Protein AF-A0A3D2B531-F1 (afdb_monomer_lite)

Radius of gyration: 36.73 Å; chains: 1; bounding box: 106×70×94 Å

pLDDT: mean 90.66, std 15.04, range [23.81, 98.88]

Sequence (912 aa):
MKLQINGKTLFLSLTLLLLVVTHESFNQVRAAVSPENNSVAAKPRVIVSTDIGGTDFDDYQSLVHLLLYADAMELEGLLSSPWGPVRNRATEILKTIDRYEQDYPNLKSWSSDYPTPDYLRSITRQGGMDSAPPEGFSQPTDASKLIIEAAKRPDPRPLWILIWGGIDDLAQALHDDPTIKQKIRVYYIGGPNKKWSTSAYNYIVRHHPDLHIIENNSTYRGWFTGGDQTNGLDGATFVATHVKGHGALGDFFNSYGEGQLKMGDTPSVAYILGPNPDDPQQESKGGGRFVRAWDRPLYTFNGRPTASDVVETYGLVELIVHPKGQAPAGTNANLVVPASGNKSDRFPGFAAADGTWHFRFVPKASQTWKYTIESNWAGLQDPVGGSFTSTSPAAFRATQPSGRYPNWWTDNPDPALSEDVPPFGPQQGIKTINQWRATYLAD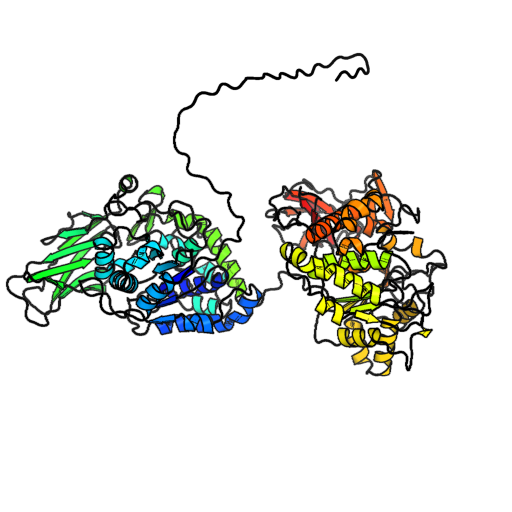FASRIERLKPPTPDVKESKQRLFVLTDIGDDPDDQMSMVRLMTYANQVNIEGLVATSTGKNKDQVEPQRIIDIIKGYGLVRDNLEKHEPGFPLADDLLKVVAQGLPVHNMAAVGEGKDSTGSELLIKAIDRQDDRPLWVTVWGGPNVLAQALWKVRQTRTPEELEKFVSRLRVYAISDQDDSGPWIRKMFPSLFYIVSPGQNAGGGFHHATWIGIGGDYFHGRFAGADYQLVTNEWLDKNVRSKGPLGAEYPRWKFMMEGDTPSFLNLIHNGLSDPEHPDWGGWGGRYELYTPHKERWFMAQETRPIWTNAQDEVLGFDNRWHTTNHATIWRWRGAYQNDFAARMDWTIKPYSEANHPPVPKLDHPATLTVKKGQRVELSAMGSTDPDGDALSYEWFVYAEAGTRVLSNAATGVMLDIKNADQPNAWFDVTDARVMPPGTGTMHIILAVTDHGTPRLTRYKRVIVNVVP

Secondary structure (DSSP, 8-state):
-----TT--------------------------PPPP---PPPPEEEEEE--SSS-SHHHHHHHHHHHTGGGSEEEEEEE-S-SS-S-THHHHHHHHHHHHHHHHHHHHH-TTSPPHHHHHHTEEE--SSPPPTTS--S--HHHHHHHHHHHSS-SSPEEEEESS-SHHHHHHHHH-GGGGGGEEEEEE-TTHHHHSHHHHHHHHHH-TT--EEEESSGGGGGTSSS---TT-SHHHHIIIIITTSHHHHHHHHHTTTT----SSHHHHHHHTSS-TT-TTS--SSS--EEE-----EEEESS---TT-EEETT-EEEEEE--SSPPPTT--EEEEEEEETTEEEEEEEEE-TTS-EEEEE---SSSEEEEEEEESSTTT-EEEEEEEEEEPPPGGGGGS--SS-TTEEEE---GGG-EEETTTEEETTTHHHHTTHHHHHHHHHHHHGGGSS---S-----EEEEEEE-TTSSSHHHHHHHHHHHTTTTEEEEEEEE---SSSTT---HHHHHHHHHHHHTTHHHHHHHSS-PPPHHHHHTTEEE--S--GGGG-STT---HHHHHHHHHHHSS-SSPEEEEESS--HHHHHHHHHHHHHS-HHHHHHHHHTEEEEESS--STHHHHHHHH-TTSEEEE----TTTTGGGG-GGGGGT-TTTT----SS-GGGGSHHHHIIIIITSHHHHHT-PPPSS-S-TTTHHHHTTS-SSS--TT-GGG--TT--EEEE-----TT-SS--SS-EEEE--EEEE-TTSSEEEETTHHHHTTHHHHHHHHHHHHHTTTS-GGGS----B---SS-SEEEEETT-EEEEE-TT-B-TT----EEEEEE-GGGSSS-B--SS-S--S--BTTTSSEEEEE---TTB-TT--EEEEEEEEEE-SSSS--EEEEEEEEEEE-

Structure (mmCIF, N/CA/C/O backbone):
data_AF-A0A3D2B531-F1
#
_entry.id   AF-A0A3D2B531-F1
#
loop_
_atom_site.group_PDB
_atom_site.id
_atom_site.type_symbol
_atom_site.label_atom_id
_atom_site.label_alt_id
_atom_site.label_comp_id
_atom_site.label_asym_id
_atom_site.label_entity_id
_atom_site.label_seq_id
_atom_site.pdbx_PDB_ins_code
_atom_site.Cartn_x
_atom_site.Cartn_y
_atom_site.Cartn_z
_atom_site.occupancy
_atom_site.B_iso_or_equiv
_atom_site.auth_seq_id
_atom_site.auth_comp_id
_atom_site.auth_asym_id
_atom_site.auth_atom_id
_atom_site.pdbx_PDB_model_num
ATOM 1 N N . MET A 1 1 ? -44.640 12.500 -29.132 1.00 39.75 1 MET A N 1
ATOM 2 C CA . MET A 1 1 ? -45.532 12.821 -27.993 1.00 39.75 1 MET A CA 1
ATOM 3 C C . MET A 1 1 ? -45.908 14.299 -28.092 1.00 39.75 1 MET A C 1
ATOM 5 O O . MET A 1 1 ? -45.001 15.097 -28.281 1.00 39.75 1 MET A O 1
ATOM 9 N N . LYS A 1 2 ? -47.199 14.669 -28.082 1.00 29.12 2 LYS A N 1
ATOM 10 C CA . LYS A 1 2 ? -47.658 16.072 -28.177 1.00 29.12 2 LYS A CA 1
ATOM 11 C C . LYS A 1 2 ? -47.994 16.592 -26.776 1.00 29.12 2 LYS A C 1
ATOM 13 O O . LYS A 1 2 ? -48.900 16.053 -26.152 1.00 29.12 2 LYS A O 1
ATOM 18 N N . LEU A 1 3 ? -47.304 17.635 -26.319 1.00 30.31 3 LEU A N 1
ATOM 19 C CA . LEU A 1 3 ? -47.716 18.454 -25.174 1.00 30.31 3 LEU A CA 1
ATOM 20 C C . LEU A 1 3 ? -48.038 19.868 -25.675 1.00 30.31 3 LEU A C 1
ATOM 22 O O . LEU A 1 3 ? -47.243 20.466 -26.396 1.00 30.31 3 LEU A O 1
ATOM 26 N N . GLN A 1 4 ? -49.213 20.379 -25.307 1.00 27.52 4 GLN A N 1
ATOM 27 C CA . GLN A 1 4 ? -49.665 21.745 -25.575 1.00 27.52 4 GLN A CA 1
ATOM 28 C C . GLN A 1 4 ? -49.721 22.508 -24.250 1.00 27.52 4 GLN A C 1
ATOM 30 O O . GLN A 1 4 ? -50.553 22.189 -23.407 1.00 27.52 4 GLN A O 1
ATOM 35 N N . ILE A 1 5 ? -48.875 23.529 -24.083 1.00 37.00 5 ILE A N 1
ATOM 36 C CA . ILE A 1 5 ? -49.042 24.574 -23.063 1.00 37.00 5 ILE A CA 1
ATOM 37 C C . ILE A 1 5 ? -48.656 25.918 -23.705 1.00 37.00 5 ILE A C 1
ATOM 39 O O . ILE A 1 5 ? -47.586 26.049 -24.292 1.00 37.00 5 ILE A O 1
ATOM 43 N N . ASN A 1 6 ? -49.557 26.900 -23.614 1.00 38.75 6 ASN A N 1
ATOM 44 C CA . ASN A 1 6 ? -49.365 28.324 -23.930 1.00 38.75 6 ASN A CA 1
ATOM 45 C C . ASN A 1 6 ? -48.817 28.686 -25.324 1.00 38.75 6 ASN A C 1
ATOM 47 O O . ASN A 1 6 ? -47.828 29.402 -25.465 1.00 38.75 6 ASN A O 1
ATOM 51 N N . GLY A 1 7 ? -49.543 28.281 -26.371 1.00 41.62 7 GLY A N 1
ATOM 52 C CA . GLY A 1 7 ? -49.634 29.061 -27.616 1.00 41.62 7 GLY A CA 1
ATOM 53 C C . GLY A 1 7 ? -48.377 29.180 -28.487 1.00 41.62 7 GLY A C 1
ATOM 54 O O . GLY A 1 7 ? -48.394 29.960 -29.438 1.00 41.62 7 GLY A O 1
ATOM 55 N N . LYS A 1 8 ? -47.308 28.418 -28.230 1.00 29.30 8 LYS A N 1
ATOM 56 C CA . LYS A 1 8 ? -46.136 28.343 -29.118 1.00 29.30 8 LYS A CA 1
ATOM 57 C C . LYS A 1 8 ? -45.740 26.892 -29.383 1.00 29.30 8 LYS A C 1
ATOM 59 O O . LYS A 1 8 ? -45.578 26.101 -28.462 1.00 29.30 8 LYS A O 1
ATOM 64 N N . THR A 1 9 ? -45.603 26.558 -30.665 1.00 29.14 9 THR A N 1
ATOM 65 C CA . THR A 1 9 ? -45.266 25.215 -31.156 1.00 29.14 9 THR A CA 1
ATOM 66 C C . THR A 1 9 ? -43.760 25.137 -31.399 1.00 29.14 9 THR A C 1
ATOM 68 O O . THR A 1 9 ? -43.243 25.917 -32.196 1.00 29.14 9 THR A O 1
ATOM 71 N N . LEU A 1 10 ? -43.064 24.205 -30.742 1.00 27.56 10 LEU A N 1
ATOM 72 C CA . LEU A 1 10 ? -41.665 23.865 -31.024 1.00 27.56 10 LEU A CA 1
ATOM 73 C C . LEU A 1 10 ? -41.619 22.474 -31.679 1.00 27.56 10 LEU A C 1
ATOM 75 O O . LEU A 1 10 ? -42.194 21.523 -31.150 1.00 27.56 10 LEU A O 1
ATOM 79 N N . PHE A 1 11 ? -40.967 22.360 -32.837 1.00 28.91 11 PHE A N 1
ATOM 80 C CA . PHE A 1 11 ? -40.768 21.097 -33.554 1.00 28.91 11 PHE A CA 1
ATOM 81 C C . PHE A 1 11 ? -39.426 20.469 -33.148 1.00 28.91 11 PHE A C 1
ATOM 83 O O . PHE A 1 11 ? -38.390 21.109 -33.299 1.00 28.91 11 PHE A O 1
ATOM 90 N N . LEU A 1 12 ? -39.432 19.206 -32.710 1.00 28.84 12 LEU A N 1
ATOM 91 C CA . LEU A 1 12 ? -38.248 18.340 -32.731 1.00 28.84 12 LEU A CA 1
ATOM 92 C C . LEU A 1 12 ? -38.477 17.243 -33.777 1.00 28.84 12 LEU A C 1
ATOM 94 O O . LEU A 1 12 ? -39.438 16.479 -33.676 1.00 28.84 12 LEU A O 1
ATOM 98 N N . SER A 1 13 ? -37.610 17.200 -34.789 1.00 27.81 13 SER A N 1
ATOM 99 C CA . SER A 1 13 ? -37.627 16.193 -35.851 1.00 27.81 13 SER A CA 1
ATOM 100 C C . SER A 1 13 ? -36.797 14.981 -35.428 1.00 27.81 13 SER A C 1
ATOM 102 O O . SER A 1 13 ? -35.618 15.117 -35.108 1.00 27.81 13 SER A O 1
ATOM 104 N N . LEU A 1 14 ? -37.419 13.802 -35.434 1.00 29.09 14 LEU A N 1
ATOM 105 C CA . LEU A 1 14 ? -36.778 12.503 -35.258 1.00 29.09 14 LEU A CA 1
ATOM 106 C C . LEU A 1 14 ? -36.725 11.853 -36.646 1.00 29.09 14 LEU A C 1
ATOM 108 O O . LEU A 1 14 ? -37.776 11.558 -37.214 1.00 29.09 14 LEU A O 1
ATOM 112 N N . THR A 1 15 ? -35.531 11.650 -37.205 1.00 28.73 15 THR A N 1
ATOM 113 C CA . THR A 1 15 ? -35.375 10.926 -38.476 1.00 28.73 15 THR A CA 1
ATOM 114 C C . THR A 1 15 ? -34.763 9.565 -38.180 1.00 28.73 15 THR A C 1
ATOM 116 O O . THR A 1 15 ? -33.603 9.471 -37.790 1.00 28.73 15 THR A O 1
ATOM 119 N N . LEU A 1 16 ? -35.578 8.524 -38.333 1.00 26.02 16 LEU A N 1
ATOM 120 C CA . LEU A 1 16 ? -35.198 7.117 -38.315 1.00 26.02 16 LEU A CA 1
ATOM 121 C C . LEU A 1 16 ? -35.144 6.654 -39.777 1.00 26.02 16 LEU A C 1
ATOM 123 O O . LEU A 1 16 ? -36.138 6.809 -40.488 1.00 26.02 16 LEU A O 1
ATOM 127 N N . LEU A 1 17 ? -34.028 6.080 -40.228 1.00 25.97 17 LEU A N 1
ATOM 128 C CA . LEU A 1 17 ? -33.980 5.347 -41.493 1.00 25.97 17 LEU A CA 1
ATOM 129 C C . LEU A 1 17 ? -33.431 3.940 -41.239 1.00 25.97 17 LEU A C 1
ATOM 131 O O . LEU A 1 17 ? -32.285 3.767 -40.833 1.00 25.97 17 LEU A O 1
ATOM 135 N N . LEU A 1 18 ? -34.300 2.953 -41.462 1.00 26.62 18 LEU A N 1
ATOM 136 C CA . LEU A 1 18 ? -33.973 1.538 -41.617 1.00 26.62 18 LEU A CA 1
ATOM 137 C C . LEU A 1 18 ? -33.069 1.334 -42.839 1.00 26.62 18 LEU A C 1
ATOM 139 O O . LEU A 1 18 ? -33.328 1.922 -43.890 1.00 26.62 18 LEU A O 1
ATOM 143 N N . LEU A 1 19 ? -32.156 0.363 -42.768 1.00 23.81 19 LEU A N 1
ATOM 144 C CA . LEU A 1 19 ? -31.823 -0.431 -43.947 1.00 23.81 19 LEU A CA 1
ATOM 145 C C . LEU A 1 19 ? -31.536 -1.892 -43.595 1.00 23.81 19 LEU A C 1
ATOM 147 O O . LEU A 1 19 ? -30.950 -2.221 -42.568 1.00 23.81 19 LEU A O 1
ATOM 151 N N . VAL A 1 20 ? -32.090 -2.731 -44.462 1.00 26.16 20 VAL A N 1
ATOM 152 C CA . VAL A 1 20 ? -32.391 -4.154 -44.338 1.00 26.16 20 VAL A CA 1
ATOM 153 C C . VAL A 1 20 ? -31.213 -5.014 -44.798 1.00 26.16 20 VAL A C 1
ATOM 155 O O . VAL A 1 20 ? -30.450 -4.641 -45.682 1.00 26.16 20 VAL A O 1
ATOM 158 N N . VAL A 1 21 ? -31.126 -6.190 -44.180 1.00 26.45 21 VAL A N 1
ATOM 159 C CA . VAL A 1 21 ? -30.220 -7.315 -44.433 1.00 26.45 21 VAL A CA 1
ATOM 160 C C . VAL A 1 21 ? -30.359 -7.879 -45.853 1.00 26.45 21 VAL A C 1
ATOM 162 O O . VAL A 1 21 ? -31.465 -8.199 -46.283 1.00 26.45 21 VAL A O 1
ATOM 165 N N . THR A 1 22 ? -29.230 -8.156 -46.510 1.00 26.50 22 THR A N 1
ATOM 166 C CA . THR A 1 22 ? -29.114 -9.209 -47.534 1.00 26.50 22 THR A CA 1
ATOM 167 C C . THR A 1 22 ? -27.883 -10.069 -47.249 1.00 26.50 22 THR A C 1
ATOM 169 O O . THR A 1 22 ? -26.767 -9.560 -47.162 1.00 26.50 22 THR A O 1
ATOM 172 N N . HIS A 1 23 ? -28.109 -11.371 -47.073 1.00 28.55 23 HIS A N 1
ATOM 173 C CA . HIS A 1 23 ? -27.097 -12.425 -47.025 1.00 28.55 23 HIS A CA 1
ATOM 174 C C . HIS A 1 23 ? -26.566 -12.716 -48.432 1.00 28.55 23 HIS A C 1
ATOM 176 O O . HIS A 1 23 ? -27.368 -13.002 -49.314 1.00 28.55 23 HIS A O 1
ATOM 182 N N . GLU A 1 24 ? -25.244 -12.768 -48.600 1.00 26.73 24 GLU A N 1
ATOM 183 C CA . GLU A 1 24 ? -24.607 -13.754 -49.478 1.00 26.73 24 GLU A CA 1
ATOM 184 C C . GLU A 1 24 ? -23.146 -13.994 -49.070 1.00 26.73 24 GLU A C 1
ATOM 186 O O . GLU A 1 24 ? -22.449 -13.119 -48.557 1.00 26.73 24 GLU A O 1
ATOM 191 N N . SER A 1 25 ? -22.744 -15.249 -49.212 1.00 28.47 25 SER A N 1
ATOM 192 C CA . SER A 1 25 ? -21.662 -15.923 -48.503 1.00 28.47 25 SER A CA 1
ATOM 193 C C . SER A 1 25 ? -20.326 -15.826 -49.236 1.00 28.47 25 SER A C 1
ATOM 195 O O . SER A 1 25 ? -20.266 -16.169 -50.410 1.00 28.47 25 SER A O 1
ATOM 197 N N . PHE A 1 26 ? -19.230 -15.533 -48.529 1.00 26.56 26 PHE A N 1
ATOM 198 C CA . PHE A 1 26 ? -17.899 -16.026 -48.905 1.00 26.56 26 PHE A CA 1
ATOM 199 C C . PHE A 1 26 ? -17.079 -16.373 -47.656 1.00 26.56 26 PHE A C 1
ATOM 201 O O . PHE A 1 26 ? -16.805 -15.538 -46.798 1.00 26.56 26 PHE A O 1
ATOM 208 N N . ASN A 1 27 ? -16.726 -17.655 -47.566 1.00 26.09 27 ASN A N 1
ATOM 209 C CA . ASN A 1 27 ? -15.888 -18.257 -46.539 1.00 26.09 27 ASN A CA 1
ATOM 210 C C . ASN A 1 27 ? -14.481 -17.642 -46.525 1.00 26.09 27 ASN A C 1
ATOM 212 O O . ASN A 1 27 ? -13.737 -17.788 -47.493 1.00 26.09 27 ASN A O 1
ATOM 216 N N . GLN A 1 28 ? -14.071 -17.095 -45.382 1.00 28.11 28 GLN A N 1
ATOM 217 C CA . GLN A 1 28 ? -12.677 -17.122 -44.946 1.00 28.11 28 GLN A CA 1
ATOM 218 C C . GLN A 1 28 ? -12.632 -17.373 -43.437 1.00 28.11 28 GLN A C 1
ATOM 220 O O . GLN A 1 28 ? -13.311 -16.727 -42.643 1.00 28.11 28 GLN A O 1
ATOM 225 N N . VAL A 1 29 ? -11.864 -18.397 -43.084 1.00 30.97 29 VAL A N 1
ATOM 226 C CA . VAL A 1 29 ? -11.685 -18.995 -41.761 1.00 30.97 29 VAL A CA 1
ATOM 227 C C . VAL A 1 29 ? -11.343 -17.927 -40.712 1.00 30.97 29 VAL A C 1
ATOM 229 O O . VAL A 1 29 ? -10.243 -17.381 -40.723 1.00 30.97 29 VAL A O 1
ATOM 232 N N . ARG A 1 30 ? -12.264 -17.647 -39.780 1.00 27.17 30 ARG A N 1
ATOM 233 C CA . ARG A 1 30 ? -11.950 -16.975 -38.511 1.00 27.17 30 ARG A CA 1
ATOM 234 C C . ARG A 1 30 ? -11.697 -18.040 -37.452 1.00 27.17 30 ARG A C 1
ATOM 236 O O . ARG A 1 30 ? -12.607 -18.774 -37.075 1.00 27.17 30 ARG A O 1
ATOM 243 N N . ALA A 1 31 ? -10.448 -18.114 -37.004 1.00 26.70 31 ALA A N 1
ATOM 244 C CA . ALA A 1 31 ? -10.083 -18.772 -35.762 1.00 26.70 31 ALA A CA 1
ATOM 245 C C . ALA A 1 31 ? -10.908 -18.173 -34.612 1.00 26.70 31 ALA A C 1
ATOM 247 O O . ALA A 1 31 ? -11.140 -16.963 -34.567 1.00 26.70 31 ALA A O 1
ATOM 248 N N . ALA A 1 32 ? -11.382 -19.043 -33.725 1.00 25.47 32 ALA A N 1
ATOM 249 C CA . ALA A 1 32 ? -12.133 -18.679 -32.537 1.00 25.47 32 ALA A CA 1
ATOM 250 C C . ALA A 1 32 ? -11.335 -17.681 -31.684 1.00 25.47 32 ALA A C 1
ATOM 252 O O . ALA A 1 32 ? -10.222 -17.979 -31.258 1.00 25.47 32 ALA A O 1
ATOM 253 N N . VAL A 1 33 ? -11.917 -16.510 -31.433 1.00 28.38 33 VAL A N 1
ATOM 254 C CA . VAL A 1 33 ? -11.492 -15.640 -30.336 1.00 28.38 33 VAL A CA 1
ATOM 255 C C . VAL A 1 33 ? -12.239 -16.133 -29.105 1.00 28.38 33 VAL A C 1
ATOM 257 O O . VAL A 1 33 ? -13.461 -16.008 -29.014 1.00 28.38 33 VAL A O 1
ATOM 260 N N . SER A 1 34 ? -11.499 -16.791 -28.220 1.00 26.55 34 SER A N 1
ATOM 261 C CA . SER A 1 34 ? -11.946 -17.208 -26.893 1.00 26.55 34 SER A CA 1
ATOM 262 C C . SER A 1 34 ? -12.230 -15.976 -26.015 1.00 26.55 34 SER A C 1
ATOM 264 O O . SER A 1 34 ? -11.591 -14.945 -26.222 1.00 26.55 34 SER A O 1
ATOM 266 N N . PRO A 1 35 ? -13.140 -16.061 -25.028 1.00 30.56 35 PRO A N 1
ATOM 267 C CA . PRO A 1 35 ? -13.388 -14.971 -24.089 1.00 30.56 35 PRO A CA 1
ATOM 268 C C . PRO A 1 35 ? -12.157 -14.768 -23.198 1.00 30.56 35 PRO A C 1
ATOM 270 O O . PRO A 1 35 ? -11.627 -15.736 -22.650 1.00 30.56 35 PRO A O 1
ATOM 273 N N . GLU A 1 36 ? -11.692 -13.525 -23.073 1.00 29.39 36 GLU A N 1
ATOM 274 C CA . GLU A 1 36 ? -10.580 -13.162 -22.195 1.00 29.39 36 GLU A CA 1
ATOM 275 C C . GLU A 1 36 ? -10.955 -13.428 -20.731 1.00 29.39 36 GLU A C 1
ATOM 277 O O . GLU A 1 36 ? -11.903 -12.869 -20.181 1.00 29.39 36 GLU A O 1
ATOM 282 N N . ASN A 1 37 ? -10.207 -14.345 -20.119 1.00 27.81 37 ASN A N 1
ATOM 283 C CA . ASN A 1 37 ? -10.254 -14.654 -18.701 1.00 27.81 37 ASN A CA 1
ATOM 284 C C . ASN A 1 37 ? -9.748 -13.450 -17.894 1.00 27.81 37 ASN A C 1
ATOM 286 O O . ASN A 1 37 ? -8.567 -13.118 -17.968 1.00 27.81 37 ASN A O 1
ATOM 290 N N . ASN A 1 38 ? -10.598 -12.887 -17.035 1.00 31.81 38 ASN A N 1
ATOM 291 C CA . ASN A 1 38 ? -10.178 -12.078 -15.887 1.00 31.81 38 ASN A CA 1
ATOM 292 C C . ASN A 1 38 ? -9.514 -12.981 -14.828 1.00 31.81 38 ASN A C 1
ATOM 294 O O . ASN A 1 38 ? -10.075 -13.257 -13.769 1.00 31.81 38 ASN A O 1
ATOM 298 N N . SER A 1 39 ? -8.322 -13.494 -15.135 1.00 31.03 39 SER A N 1
ATOM 299 C CA . SER A 1 39 ? -7.412 -14.072 -14.146 1.00 31.03 39 SER A CA 1
ATOM 300 C C . SER A 1 39 ? -6.539 -12.961 -13.577 1.00 31.03 39 SER A C 1
ATOM 302 O O . SER A 1 39 ? -5.967 -12.200 -14.356 1.00 31.03 39 SER A O 1
ATOM 304 N N . VAL A 1 40 ? -6.361 -12.908 -12.253 1.00 40.84 40 VAL A N 1
ATOM 305 C CA . VAL A 1 40 ? -5.205 -12.229 -11.640 1.00 40.84 40 VAL A CA 1
ATOM 306 C C . VAL A 1 40 ? -3.971 -12.639 -12.446 1.00 40.84 40 VAL A C 1
ATOM 308 O O . VAL A 1 40 ? -3.710 -13.839 -12.563 1.00 40.84 40 VAL A O 1
ATOM 311 N N . ALA A 1 41 ? -3.286 -11.684 -13.082 1.00 57.97 41 ALA A N 1
ATOM 312 C CA . ALA A 1 41 ? -2.169 -11.998 -13.966 1.00 57.97 41 ALA A CA 1
ATOM 313 C C . ALA A 1 41 ? -1.150 -12.844 -13.191 1.00 57.97 41 ALA A C 1
ATOM 315 O O . ALA A 1 41 ? -0.630 -12.426 -12.155 1.00 57.97 41 ALA A O 1
ATOM 316 N N . ALA A 1 42 ? -0.935 -14.080 -13.641 1.00 82.12 42 ALA A N 1
ATOM 317 C CA . ALA A 1 42 ? -0.063 -15.003 -12.938 1.00 82.12 42 ALA A CA 1
ATOM 318 C C . ALA A 1 42 ? 1.371 -14.457 -12.943 1.00 82.12 42 ALA A C 1
ATOM 320 O O . ALA A 1 42 ? 1.863 -14.015 -13.981 1.00 82.12 42 ALA A O 1
ATOM 321 N N . LYS A 1 43 ? 2.050 -14.513 -11.790 1.00 92.75 43 LYS A N 1
ATOM 322 C CA . LYS A 1 43 ? 3.427 -14.019 -11.642 1.00 92.75 43 LYS A CA 1
ATOM 323 C C . LYS A 1 43 ? 4.346 -14.640 -12.702 1.00 92.75 43 LYS A C 1
ATOM 325 O O . LYS A 1 43 ? 4.258 -15.854 -12.919 1.00 92.75 43 LYS A O 1
ATOM 330 N N . PRO A 1 44 ? 5.234 -13.873 -13.353 1.00 95.56 44 PRO A N 1
ATOM 331 C CA . PRO A 1 44 ? 6.196 -14.446 -14.281 1.00 95.56 44 PRO A CA 1
ATOM 332 C C . PRO A 1 44 ? 7.139 -15.396 -13.537 1.00 95.56 44 PRO A C 1
ATOM 334 O O . PRO A 1 44 ? 7.553 -15.124 -12.409 1.00 95.56 44 PRO A O 1
ATOM 337 N N . ARG A 1 45 ? 7.478 -16.512 -14.182 1.00 97.88 45 ARG A N 1
ATOM 338 C CA . ARG A 1 45 ? 8.488 -17.464 -13.710 1.00 97.88 45 ARG A CA 1
ATOM 339 C C . ARG A 1 45 ? 9.856 -16.975 -14.155 1.00 97.88 45 ARG A C 1
ATOM 341 O O . ARG A 1 45 ? 10.028 -16.737 -15.350 1.00 97.88 45 ARG A O 1
ATOM 348 N N . VAL A 1 46 ? 10.807 -16.821 -13.240 1.00 98.69 46 VAL A N 1
ATOM 349 C CA . VAL A 1 46 ? 12.055 -16.099 -13.523 1.00 98.69 46 VAL A CA 1
ATOM 350 C C . VAL A 1 46 ? 13.278 -16.842 -12.995 1.00 98.69 46 VAL A C 1
ATOM 352 O O . VAL A 1 46 ? 13.348 -17.218 -11.828 1.00 98.69 46 VAL A O 1
ATOM 355 N N . ILE A 1 47 ? 14.282 -16.982 -13.855 1.00 98.75 47 ILE A N 1
ATOM 356 C CA . ILE A 1 47 ? 15.671 -17.259 -13.497 1.00 98.75 47 ILE A CA 1
ATOM 357 C C . ILE A 1 47 ? 16.501 -16.015 -13.803 1.00 98.75 47 ILE A C 1
ATOM 359 O O . ILE A 1 47 ? 16.354 -15.418 -14.869 1.00 98.75 47 ILE A O 1
ATOM 363 N N . VAL A 1 48 ? 17.419 -15.672 -12.904 1.00 98.81 48 VAL A N 1
ATOM 364 C CA . VAL A 1 48 ? 18.466 -14.674 -13.149 1.00 98.81 48 VAL A CA 1
ATOM 365 C C . VAL A 1 48 ? 19.821 -15.368 -13.221 1.00 98.81 48 VAL A C 1
ATOM 367 O O . VAL A 1 48 ? 20.141 -16.166 -12.347 1.00 98.81 48 VAL A O 1
ATOM 370 N N . SER A 1 49 ? 20.614 -15.060 -14.247 1.00 98.38 49 SER A N 1
ATOM 371 C CA . SER A 1 49 ? 22.003 -15.498 -14.414 1.00 98.38 49 SER A CA 1
ATOM 372 C C . SER A 1 49 ? 22.925 -14.286 -14.454 1.00 98.38 49 SER A C 1
ATOM 374 O O . SER A 1 49 ? 22.826 -13.479 -15.374 1.00 98.38 49 SER A O 1
ATOM 376 N N . THR A 1 50 ? 23.814 -14.158 -13.475 1.00 97.50 50 THR A N 1
ATOM 377 C CA . THR A 1 50 ? 24.603 -12.943 -13.219 1.00 97.50 50 THR A CA 1
ATOM 378 C C . THR A 1 50 ? 26.082 -13.246 -13.032 1.00 97.50 50 THR A C 1
ATOM 380 O O . THR A 1 50 ? 26.455 -14.230 -12.393 1.00 97.50 50 THR A O 1
ATOM 383 N N . ASP A 1 51 ? 26.956 -12.397 -13.569 1.00 95.25 51 ASP A N 1
ATOM 384 C CA . ASP A 1 51 ? 28.396 -12.468 -13.329 1.00 95.25 51 ASP A CA 1
ATOM 385 C C . ASP A 1 51 ? 28.850 -11.643 -12.121 1.00 95.25 51 ASP A C 1
ATOM 387 O O . ASP A 1 51 ? 30.033 -11.339 -12.009 1.00 95.25 51 ASP A O 1
ATOM 391 N N . ILE A 1 52 ? 27.944 -11.366 -11.174 1.00 94.94 52 ILE A N 1
ATOM 392 C CA . ILE A 1 52 ? 28.194 -10.680 -9.899 1.00 94.94 52 ILE A CA 1
ATOM 393 C C . ILE A 1 52 ? 29.539 -11.050 -9.247 1.00 94.94 52 ILE A C 1
ATOM 395 O O . ILE A 1 52 ? 29.937 -12.214 -9.144 1.00 94.94 52 ILE A O 1
ATOM 399 N N . GLY A 1 53 ? 30.278 -10.024 -8.809 1.00 90.50 53 GLY A N 1
ATOM 400 C CA . GLY A 1 53 ? 31.715 -10.156 -8.520 1.00 90.50 53 GLY A CA 1
ATOM 401 C C . GLY A 1 53 ? 32.585 -10.168 -9.785 1.00 90.50 53 GLY A C 1
ATOM 402 O O . GLY A 1 53 ? 33.733 -10.627 -9.756 1.00 90.50 53 GLY A O 1
ATOM 403 N N . GLY A 1 54 ? 32.005 -9.694 -10.888 1.00 87.69 54 GLY A N 1
ATOM 404 C CA . GLY A 1 54 ? 32.544 -9.689 -12.233 1.00 87.69 54 GLY A CA 1
ATOM 405 C C . GLY A 1 54 ? 33.455 -8.506 -12.517 1.00 87.69 54 GLY A C 1
ATOM 406 O O . GLY A 1 54 ? 34.326 -8.142 -11.723 1.00 87.69 54 GLY A O 1
ATOM 407 N N . THR A 1 55 ? 33.280 -7.919 -13.698 1.00 80.44 55 THR A N 1
ATOM 408 C CA . THR A 1 55 ? 34.071 -6.751 -14.128 1.00 80.44 55 THR A CA 1
ATOM 409 C C . THR A 1 55 ? 33.523 -5.414 -13.641 1.00 80.44 55 THR A C 1
ATOM 411 O O . THR A 1 55 ? 34.209 -4.398 -13.770 1.00 80.44 55 THR A O 1
ATOM 414 N N . ASP A 1 56 ? 32.321 -5.418 -13.073 1.00 86.50 56 ASP A N 1
ATOM 415 C CA . ASP A 1 56 ? 31.562 -4.231 -12.714 1.00 86.50 56 ASP A CA 1
ATOM 416 C C . ASP A 1 56 ? 30.760 -4.454 -11.423 1.00 86.50 56 ASP A C 1
ATOM 418 O O . ASP A 1 56 ? 30.699 -5.568 -10.899 1.00 86.50 56 ASP A O 1
ATOM 422 N N . PHE A 1 57 ? 30.219 -3.377 -10.857 1.00 92.44 57 PHE A N 1
ATOM 423 C CA . PHE A 1 57 ? 29.497 -3.423 -9.582 1.00 92.44 57 PHE A CA 1
ATOM 424 C C . PHE A 1 57 ? 27.973 -3.414 -9.743 1.00 92.44 57 PHE A C 1
ATOM 426 O O . PHE A 1 57 ? 27.257 -3.543 -8.748 1.00 92.44 57 PHE A O 1
ATOM 433 N N . ASP A 1 58 ? 27.467 -3.203 -10.955 1.00 94.19 58 ASP A N 1
ATOM 434 C CA . ASP A 1 58 ? 26.044 -3.031 -11.212 1.00 94.19 58 ASP A CA 1
ATOM 435 C C . ASP A 1 58 ? 25.217 -4.274 -10.921 1.00 94.19 58 ASP A C 1
ATOM 437 O O . ASP A 1 58 ? 24.112 -4.093 -10.422 1.00 94.19 58 ASP A O 1
ATOM 441 N N . ASP A 1 59 ? 25.743 -5.490 -11.074 1.00 96.44 59 ASP A N 1
ATOM 442 C CA . ASP A 1 59 ? 25.021 -6.705 -10.679 1.00 96.44 59 ASP A CA 1
ATOM 443 C C . ASP A 1 59 ? 24.568 -6.677 -9.211 1.00 96.44 59 ASP A C 1
ATOM 445 O O . ASP A 1 59 ? 23.471 -7.134 -8.893 1.00 96.44 59 ASP A O 1
ATOM 449 N N . TYR A 1 60 ? 25.367 -6.104 -8.297 1.00 97.19 60 TYR A N 1
ATOM 450 C CA . TYR A 1 60 ? 24.960 -5.956 -6.893 1.00 97.19 60 TYR A CA 1
ATOM 451 C C . TYR A 1 60 ? 23.758 -5.017 -6.765 1.00 97.19 60 TYR A C 1
ATOM 453 O O . TYR A 1 60 ? 22.820 -5.299 -6.019 1.00 97.19 60 TYR A O 1
ATOM 461 N N . GLN A 1 61 ? 23.770 -3.911 -7.509 1.00 97.56 61 GLN A N 1
ATOM 462 C CA . GLN A 1 61 ? 22.676 -2.943 -7.532 1.00 97.56 61 GLN A CA 1
ATOM 463 C C . GLN A 1 61 ? 21.416 -3.526 -8.196 1.00 97.56 61 GLN A C 1
ATOM 465 O O . GLN A 1 61 ? 20.312 -3.374 -7.669 1.00 97.56 61 GLN A O 1
ATOM 470 N N . SER A 1 62 ? 21.578 -4.234 -9.316 1.00 98.12 62 SER A N 1
ATOM 471 C CA . SER A 1 62 ? 20.513 -4.932 -10.041 1.00 98.12 62 SER A CA 1
ATOM 472 C C . SER A 1 62 ? 19.898 -6.054 -9.196 1.00 98.12 62 SER A C 1
ATOM 474 O O . SER A 1 62 ? 18.680 -6.229 -9.198 1.00 98.12 62 SER A O 1
ATOM 476 N N . LEU A 1 63 ? 20.702 -6.782 -8.411 1.00 98.44 63 LEU A N 1
ATOM 477 C CA . LEU A 1 63 ? 20.215 -7.845 -7.528 1.00 98.44 63 LEU A CA 1
ATOM 478 C C . LEU A 1 63 ? 19.425 -7.286 -6.338 1.00 98.44 63 LEU A C 1
ATOM 480 O O . LEU A 1 63 ? 18.385 -7.841 -5.990 1.00 98.44 63 LEU A O 1
ATOM 484 N N . VAL A 1 64 ? 19.848 -6.156 -5.757 1.00 98.19 64 VAL A N 1
ATOM 485 C CA . VAL A 1 64 ? 19.035 -5.435 -4.759 1.00 98.19 64 VAL A CA 1
ATOM 486 C C . VAL A 1 64 ? 17.687 -5.032 -5.360 1.00 98.19 64 VAL A C 1
ATOM 488 O O . VAL A 1 64 ? 16.650 -5.273 -4.742 1.00 98.19 64 VAL A O 1
ATOM 491 N N . HIS A 1 65 ? 17.681 -4.481 -6.579 1.00 98.12 65 HIS A N 1
ATOM 492 C CA . HIS A 1 65 ? 16.437 -4.161 -7.278 1.00 98.12 65 HIS A CA 1
ATOM 493 C C . HIS A 1 65 ? 15.570 -5.404 -7.492 1.00 98.12 65 HIS A C 1
ATOM 495 O O . HIS A 1 65 ? 14.401 -5.381 -7.142 1.00 98.12 65 HIS A O 1
ATOM 501 N N . LEU A 1 66 ? 16.114 -6.515 -7.992 1.00 98.69 66 LEU A N 1
ATOM 502 C CA . LEU A 1 66 ? 15.361 -7.762 -8.162 1.00 98.69 66 LEU A CA 1
ATOM 503 C C . LEU A 1 66 ? 14.670 -8.203 -6.863 1.00 98.69 66 LEU A C 1
ATOM 505 O O . LEU A 1 66 ? 13.475 -8.494 -6.869 1.00 98.69 66 LEU A O 1
ATOM 509 N N . LEU A 1 67 ? 15.405 -8.231 -5.748 1.00 98.56 67 LEU A N 1
ATOM 510 C CA . LEU A 1 67 ? 14.881 -8.722 -4.472 1.00 98.56 67 LEU A CA 1
ATOM 511 C C . LEU A 1 67 ? 13.777 -7.827 -3.890 1.00 98.56 67 LEU A C 1
ATOM 513 O O . LEU A 1 67 ? 12.845 -8.334 -3.269 1.00 98.56 67 LEU A O 1
ATOM 517 N N . LEU A 1 68 ? 13.813 -6.519 -4.151 1.00 98.06 68 LEU A N 1
ATOM 518 C CA . LEU A 1 68 ? 12.751 -5.582 -3.760 1.00 98.06 68 LEU A CA 1
ATOM 519 C C . LEU A 1 68 ? 11.420 -5.812 -4.491 1.00 98.06 68 LEU A C 1
ATOM 521 O O . LEU A 1 68 ? 10.367 -5.410 -3.987 1.00 98.06 68 LEU A O 1
ATOM 525 N N . TYR A 1 69 ? 11.454 -6.477 -5.645 1.00 97.88 69 TYR A N 1
ATOM 526 C CA . TYR A 1 69 ? 10.282 -6.807 -6.463 1.00 97.88 69 TYR A CA 1
ATOM 527 C C . TYR A 1 69 ? 9.988 -8.312 -6.480 1.00 97.88 69 TYR A C 1
ATOM 529 O O . TYR A 1 69 ? 9.150 -8.774 -7.255 1.00 97.88 69 TYR A O 1
ATOM 537 N N . ALA A 1 70 ? 10.655 -9.095 -5.628 1.00 97.88 70 ALA A N 1
ATOM 538 C CA . ALA A 1 70 ? 10.494 -10.544 -5.594 1.00 97.88 70 ALA A CA 1
ATOM 539 C C . ALA A 1 70 ? 9.078 -10.993 -5.178 1.00 97.88 70 ALA A C 1
ATOM 541 O O . ALA A 1 70 ? 8.712 -12.132 -5.437 1.00 97.88 70 ALA A O 1
ATOM 542 N N . ASP A 1 71 ? 8.258 -10.109 -4.595 1.00 96.06 71 ASP A N 1
ATOM 543 C CA . ASP A 1 71 ? 6.833 -10.355 -4.338 1.00 96.06 71 ASP A CA 1
ATOM 544 C C . ASP A 1 71 ? 5.981 -10.398 -5.621 1.00 96.06 71 ASP A C 1
ATOM 546 O O . ASP A 1 71 ? 4.909 -11.003 -5.626 1.00 96.06 71 ASP A O 1
ATOM 550 N N . ALA A 1 72 ? 6.449 -9.796 -6.717 1.00 95.38 72 ALA A N 1
ATOM 551 C CA . ALA A 1 72 ? 5.731 -9.687 -7.989 1.00 95.38 72 ALA A CA 1
ATOM 552 C C . ALA A 1 72 ? 6.116 -10.763 -9.023 1.00 95.38 72 ALA A C 1
ATOM 554 O O . ALA A 1 72 ? 5.561 -10.788 -10.119 1.00 95.38 72 ALA A O 1
ATOM 555 N N . MET A 1 73 ? 7.042 -11.666 -8.695 1.00 95.88 73 MET A N 1
ATOM 556 C CA . MET A 1 73 ? 7.522 -12.719 -9.594 1.00 95.88 73 MET A CA 1
ATOM 557 C C . MET A 1 73 ? 7.772 -14.028 -8.849 1.00 95.88 73 MET A C 1
ATOM 559 O O . MET A 1 73 ? 7.906 -14.055 -7.631 1.00 95.88 73 MET A O 1
ATOM 563 N N . GLU A 1 74 ? 7.843 -15.131 -9.583 1.00 97.50 74 GLU A N 1
ATOM 564 C CA . GLU A 1 74 ? 8.227 -16.427 -9.037 1.00 97.50 74 GLU A CA 1
ATOM 565 C C . GLU A 1 74 ? 9.683 -16.718 -9.410 1.00 97.50 74 GLU A C 1
ATOM 567 O O . GLU A 1 74 ? 9.980 -17.141 -10.529 1.00 97.50 74 GLU A O 1
ATOM 572 N N . LEU A 1 75 ? 10.599 -16.455 -8.475 1.00 98.62 75 LEU A N 1
ATOM 573 C CA . LEU A 1 75 ? 12.019 -16.754 -8.655 1.00 98.62 75 LEU A CA 1
ATOM 574 C C . LEU A 1 75 ? 12.251 -18.265 -8.555 1.00 98.62 75 LEU A C 1
ATOM 576 O O . LEU A 1 75 ? 11.948 -18.879 -7.534 1.00 98.62 75 LEU A O 1
ATOM 580 N N . GLU A 1 76 ? 12.818 -18.853 -9.603 1.00 98.56 76 GLU A N 1
ATOM 581 C CA . GLU A 1 76 ? 13.133 -20.285 -9.701 1.00 98.56 76 GLU A CA 1
ATOM 582 C C . GLU A 1 76 ? 14.637 -20.564 -9.762 1.00 98.56 76 GLU A C 1
ATOM 584 O O . GLU A 1 76 ? 15.057 -21.713 -9.638 1.00 98.56 76 GLU A O 1
ATOM 589 N N . GLY A 1 77 ? 15.463 -19.525 -9.912 1.00 98.62 77 GLY A N 1
ATOM 590 C CA . GLY A 1 77 ? 16.914 -19.661 -9.897 1.00 98.62 77 GLY A CA 1
ATOM 591 C C . GLY A 1 77 ? 17.646 -18.331 -9.797 1.00 98.62 77 GLY A C 1
ATOM 592 O O . GLY A 1 77 ? 17.304 -17.373 -10.489 1.00 98.62 77 GLY A O 1
ATOM 593 N N . LEU A 1 78 ? 18.685 -18.307 -8.961 1.00 98.81 78 LEU A N 1
ATOM 594 C CA . LEU A 1 78 ? 19.683 -17.238 -8.897 1.00 98.81 78 LEU A CA 1
ATOM 595 C C . LEU A 1 78 ? 21.049 -17.850 -9.219 1.00 98.81 78 LEU A C 1
ATOM 597 O O . LEU A 1 78 ? 21.659 -18.541 -8.403 1.00 98.81 78 LEU A O 1
ATOM 601 N N . LEU A 1 79 ? 21.489 -17.678 -10.456 1.00 98.44 79 LEU A N 1
ATOM 602 C CA . LEU A 1 79 ? 22.619 -18.393 -11.030 1.00 98.44 79 LEU A CA 1
ATOM 603 C C . LEU A 1 79 ? 23.808 -17.456 -11.147 1.00 98.44 79 LEU A C 1
ATOM 605 O O . LEU A 1 79 ? 23.663 -16.324 -11.604 1.00 98.44 79 LEU A O 1
ATOM 609 N N . SER A 1 80 ? 24.990 -17.936 -10.783 1.00 96.19 80 SER A N 1
ATOM 610 C CA . SER A 1 80 ? 26.216 -17.232 -11.133 1.00 96.19 80 SER A CA 1
ATOM 611 C C . SER A 1 80 ? 26.748 -17.694 -12.491 1.00 96.19 80 SER A C 1
ATOM 613 O O . SER A 1 80 ? 26.736 -18.885 -12.780 1.00 96.19 80 SER A O 1
ATOM 615 N N . SER A 1 81 ? 27.253 -16.769 -13.301 1.00 94.19 81 SER A N 1
ATOM 616 C CA . SER A 1 81 ? 27.833 -17.017 -14.628 1.00 94.19 81 SER A CA 1
ATOM 617 C C . SER A 1 81 ? 29.265 -16.459 -14.727 1.00 94.19 81 SER A C 1
ATOM 619 O O . SER A 1 81 ? 29.710 -15.713 -13.843 1.00 94.19 81 SER A O 1
ATOM 621 N N . PRO A 1 82 ? 30.049 -16.802 -15.767 1.00 91.50 82 PRO A N 1
ATOM 622 C CA . PRO A 1 82 ? 31.229 -16.012 -16.136 1.00 91.50 82 PRO A CA 1
ATOM 623 C C . PRO A 1 82 ? 30.788 -14.607 -16.598 1.00 91.50 82 PRO A C 1
ATOM 625 O O . PRO A 1 82 ? 29.656 -14.449 -17.028 1.00 91.50 82 PRO A O 1
ATOM 628 N N . TRP A 1 83 ? 31.596 -13.548 -16.514 1.00 87.00 83 TRP A N 1
ATOM 629 C CA . TRP A 1 83 ? 33.053 -13.499 -16.386 1.00 87.00 83 TRP A CA 1
ATOM 630 C C . TRP A 1 83 ? 33.525 -12.628 -15.212 1.00 87.00 83 TRP A C 1
ATOM 632 O O . TRP A 1 83 ? 32.932 -11.614 -14.873 1.00 87.00 83 TRP A O 1
ATOM 642 N N . GLY A 1 84 ? 34.680 -12.962 -14.630 1.00 85.50 84 GLY A N 1
ATOM 643 C CA . GLY A 1 84 ? 35.334 -12.072 -13.672 1.00 85.50 84 GLY A CA 1
ATOM 644 C C . GLY A 1 84 ? 36.376 -12.730 -12.778 1.00 85.50 84 GLY A C 1
ATOM 645 O O . GLY A 1 84 ? 36.586 -13.942 -12.854 1.00 85.50 84 GLY A O 1
ATOM 646 N N . PRO A 1 85 ? 37.025 -11.944 -11.905 1.00 84.56 85 PRO A N 1
ATOM 647 C CA . PRO A 1 85 ? 38.114 -12.423 -11.056 1.00 84.56 85 PRO A CA 1
ATOM 648 C C . PRO A 1 85 ? 37.644 -13.354 -9.927 1.00 84.56 85 PRO A C 1
ATOM 650 O O . PRO A 1 85 ? 38.394 -14.239 -9.512 1.00 84.56 85 PRO A O 1
ATOM 653 N N . VAL A 1 86 ? 36.416 -13.186 -9.427 1.00 87.69 86 VAL A N 1
ATOM 654 C CA . VAL A 1 86 ? 35.847 -14.066 -8.396 1.00 87.69 86 VAL A CA 1
ATOM 655 C C . VAL A 1 86 ? 35.527 -15.427 -9.015 1.00 87.69 86 VAL A C 1
ATOM 657 O O . VAL A 1 86 ? 34.912 -15.490 -10.070 1.00 87.69 86 VAL A O 1
ATOM 660 N N . ARG A 1 87 ? 35.943 -16.533 -8.386 1.00 84.69 87 ARG A N 1
ATOM 661 C CA . ARG A 1 87 ? 35.742 -17.890 -8.934 1.00 84.69 87 ARG A CA 1
ATOM 662 C C . ARG A 1 87 ? 34.541 -18.637 -8.341 1.00 84.69 87 ARG A C 1
ATOM 664 O O . ARG A 1 87 ? 33.972 -19.459 -9.031 1.00 84.69 87 ARG A O 1
ATOM 671 N N . ASN A 1 88 ? 34.076 -18.310 -7.136 1.00 90.00 88 ASN A N 1
ATOM 672 C CA . ASN A 1 88 ? 32.879 -18.913 -6.525 1.00 90.00 88 ASN A CA 1
ATOM 673 C C . ASN A 1 88 ? 31.725 -17.901 -6.454 1.00 90.00 88 ASN A C 1
ATOM 675 O O . ASN A 1 88 ? 31.252 -17.561 -5.378 1.00 90.00 88 ASN A O 1
ATOM 679 N N . ARG A 1 89 ? 31.327 -17.337 -7.597 1.00 92.81 89 ARG A N 1
ATOM 680 C CA . ARG A 1 89 ? 30.444 -16.155 -7.654 1.00 92.81 89 ARG A CA 1
ATOM 681 C C . ARG A 1 89 ? 29.062 -16.361 -7.030 1.00 92.81 89 ARG A C 1
ATOM 683 O O . ARG A 1 89 ? 28.448 -15.385 -6.615 1.00 92.81 89 ARG A O 1
ATOM 690 N N . ALA A 1 90 ? 28.597 -17.601 -6.862 1.00 96.44 90 ALA A N 1
ATOM 691 C CA . ALA A 1 90 ? 27.374 -17.865 -6.103 1.00 96.44 90 ALA A CA 1
ATOM 692 C C . ALA A 1 90 ? 27.447 -17.294 -4.671 1.00 96.44 90 ALA A C 1
ATOM 694 O O . ALA A 1 90 ? 26.432 -16.866 -4.131 1.00 96.44 90 ALA A O 1
ATOM 695 N N . THR A 1 91 ? 28.642 -17.192 -4.070 1.00 96.56 91 THR A N 1
ATOM 696 C CA . THR A 1 91 ? 28.802 -16.548 -2.757 1.00 96.56 91 THR A CA 1
ATOM 697 C C . THR A 1 91 ? 28.516 -15.055 -2.780 1.00 96.56 91 THR A C 1
ATOM 699 O O . THR A 1 91 ? 28.130 -14.508 -1.756 1.00 96.56 91 THR A O 1
ATOM 702 N N . GLU A 1 92 ? 28.689 -14.382 -3.916 1.00 96.38 92 GLU A N 1
ATOM 703 C CA . GLU A 1 92 ? 28.359 -12.960 -4.038 1.00 96.38 92 GLU A CA 1
ATOM 704 C C . GLU A 1 92 ? 26.840 -12.743 -4.089 1.00 96.38 92 GLU A C 1
ATOM 706 O O . GLU A 1 92 ? 26.347 -11.822 -3.445 1.00 96.38 92 GLU A O 1
ATOM 711 N N . ILE A 1 93 ? 26.088 -13.651 -4.726 1.00 98.31 93 ILE A N 1
ATOM 712 C CA . ILE A 1 93 ? 24.613 -13.678 -4.651 1.00 98.31 93 ILE A CA 1
ATOM 713 C C . ILE A 1 93 ? 24.167 -13.864 -3.195 1.00 98.31 93 ILE A C 1
ATOM 715 O O . ILE A 1 93 ? 23.316 -13.125 -2.695 1.00 98.31 93 ILE A O 1
ATOM 719 N N . LEU A 1 94 ? 24.776 -14.825 -2.488 1.00 98.50 94 LEU A N 1
ATOM 720 C CA . LEU A 1 94 ? 24.459 -15.099 -1.085 1.00 98.50 94 LEU A CA 1
ATOM 721 C C . LEU A 1 94 ? 24.709 -13.878 -0.189 1.00 98.50 94 LEU A C 1
ATOM 723 O O . LEU A 1 94 ? 23.881 -13.603 0.672 1.00 98.50 94 LEU A O 1
ATOM 727 N N . LYS A 1 95 ? 25.763 -13.084 -0.436 1.00 97.69 95 LYS A N 1
ATOM 728 C CA . LYS A 1 95 ? 25.996 -11.835 0.313 1.00 97.69 95 LYS A CA 1
ATOM 729 C C . LYS A 1 95 ? 24.838 -10.852 0.188 1.00 97.69 95 LYS A C 1
ATOM 731 O O . LYS A 1 95 ? 24.542 -10.166 1.160 1.00 97.69 95 LYS A O 1
ATOM 736 N N . THR A 1 96 ? 24.199 -10.750 -0.977 1.00 97.56 96 THR A N 1
ATOM 737 C CA . THR A 1 96 ? 23.015 -9.894 -1.145 1.00 97.56 96 THR A CA 1
ATOM 738 C C . THR A 1 96 ? 21.799 -10.492 -0.440 1.00 97.56 96 THR A C 1
ATOM 740 O O . THR A 1 96 ? 21.065 -9.761 0.223 1.00 97.56 96 THR A O 1
ATOM 743 N N . ILE A 1 97 ? 21.622 -11.818 -0.490 1.00 98.69 97 ILE A N 1
ATOM 744 C CA . ILE A 1 97 ? 20.553 -12.510 0.250 1.00 98.69 97 ILE A CA 1
ATOM 745 C C . ILE A 1 97 ? 20.716 -12.327 1.768 1.00 98.69 97 ILE A C 1
ATOM 747 O O . ILE A 1 97 ? 19.727 -12.120 2.463 1.00 98.69 97 ILE A O 1
ATOM 751 N N . ASP A 1 98 ? 21.944 -12.303 2.287 1.00 98.50 98 ASP A N 1
ATOM 752 C CA . ASP A 1 98 ? 22.213 -12.042 3.708 1.00 98.50 98 ASP A CA 1
ATOM 753 C C . ASP A 1 98 ? 21.779 -10.631 4.145 1.00 98.50 98 ASP A C 1
ATOM 755 O O . ASP A 1 98 ? 21.483 -10.403 5.318 1.00 98.50 98 ASP A O 1
ATOM 759 N N . ARG A 1 99 ? 21.729 -9.666 3.215 1.00 98.12 99 ARG A N 1
ATOM 760 C CA . ARG A 1 99 ? 21.162 -8.327 3.462 1.00 98.12 99 ARG A CA 1
ATOM 761 C C . ARG A 1 99 ? 19.650 -8.348 3.365 1.00 98.12 99 ARG A C 1
ATOM 763 O O . ARG A 1 99 ? 18.984 -7.818 4.244 1.00 98.12 99 ARG A O 1
ATOM 770 N N . TYR A 1 100 ? 19.118 -9.024 2.352 1.00 98.44 100 TYR A N 1
ATOM 771 C CA . TYR A 1 100 ? 17.681 -9.233 2.214 1.00 98.44 100 TYR A CA 1
ATOM 772 C C . TYR A 1 100 ? 17.078 -9.895 3.453 1.00 98.44 100 TYR A C 1
ATOM 774 O O . TYR A 1 100 ? 16.023 -9.480 3.902 1.00 98.44 100 TYR A O 1
ATOM 782 N N . GLU A 1 101 ? 17.755 -10.870 4.058 1.00 98.12 101 GLU A N 1
ATOM 783 C CA . GLU A 1 101 ? 17.305 -11.524 5.290 1.00 98.12 101 GLU A CA 1
ATOM 784 C C . GLU A 1 101 ? 17.129 -10.559 6.465 1.00 98.12 101 GLU A C 1
ATOM 786 O O . GLU A 1 101 ? 16.193 -10.718 7.248 1.00 98.12 101 GLU A O 1
ATOM 791 N N . GLN A 1 102 ? 17.988 -9.545 6.571 1.00 97.38 102 GLN A N 1
ATOM 792 C CA . GLN A 1 102 ? 17.894 -8.528 7.620 1.00 97.38 102 GLN A CA 1
ATOM 793 C C . GLN A 1 102 ? 16.657 -7.643 7.427 1.00 97.38 102 GLN A C 1
ATOM 795 O O . GLN A 1 102 ? 15.990 -7.306 8.404 1.00 97.38 102 GLN A O 1
ATOM 800 N N . ASP A 1 103 ? 16.314 -7.329 6.176 1.00 97.69 103 ASP A N 1
ATOM 801 C CA . ASP A 1 103 ? 15.154 -6.499 5.835 1.00 97.69 103 ASP A CA 1
ATOM 802 C C . ASP A 1 103 ? 13.869 -7.315 5.590 1.00 97.69 103 ASP A C 1
ATOM 804 O O . ASP A 1 103 ? 12.775 -6.754 5.513 1.00 97.69 103 ASP A O 1
ATOM 808 N N . TYR A 1 104 ? 13.963 -8.645 5.499 1.00 96.38 104 TYR A N 1
ATOM 809 C CA . TYR A 1 104 ? 12.849 -9.538 5.178 1.00 96.38 104 TYR A CA 1
ATOM 810 C C . TYR A 1 104 ? 11.642 -9.386 6.117 1.00 96.38 104 TYR A C 1
ATOM 812 O O . TYR A 1 104 ? 10.519 -9.384 5.610 1.00 96.38 104 TYR A O 1
ATOM 820 N N . PRO A 1 105 ? 11.796 -9.207 7.447 1.00 90.19 105 PRO A N 1
ATOM 821 C CA . PRO A 1 105 ? 10.654 -8.932 8.318 1.00 90.19 105 PRO A CA 1
ATOM 822 C C . PRO A 1 105 ? 9.861 -7.686 7.897 1.00 90.19 105 PRO A C 1
ATOM 824 O O . PRO A 1 105 ? 8.630 -7.709 7.934 1.00 90.19 105 PRO A O 1
ATOM 827 N N . ASN A 1 106 ? 10.552 -6.632 7.447 1.00 85.50 106 ASN A N 1
ATOM 828 C CA . ASN A 1 106 ? 9.916 -5.412 6.959 1.00 85.50 106 ASN A CA 1
ATOM 829 C C . ASN A 1 106 ? 9.252 -5.674 5.609 1.00 85.50 106 ASN A C 1
ATOM 831 O O . ASN A 1 106 ? 8.050 -5.462 5.485 1.00 85.50 106 ASN A O 1
ATOM 835 N N . LEU A 1 107 ? 9.974 -6.239 4.639 1.00 88.38 107 LEU A N 1
ATOM 836 C CA . LEU A 1 107 ? 9.434 -6.566 3.313 1.00 88.38 107 LEU A CA 1
ATOM 837 C C . LEU A 1 107 ? 8.178 -7.447 3.401 1.00 88.38 107 LEU A C 1
ATOM 839 O O . LEU A 1 107 ? 7.149 -7.132 2.802 1.00 88.38 107 LEU A O 1
ATOM 843 N N . LYS A 1 108 ? 8.207 -8.486 4.242 1.00 88.12 108 LYS A N 1
ATOM 844 C CA . LYS A 1 108 ? 7.067 -9.378 4.493 1.00 88.12 108 LYS A CA 1
ATOM 845 C C . LYS A 1 108 ? 5.854 -8.655 5.092 1.00 88.12 108 LYS A C 1
ATOM 847 O O . LYS A 1 108 ? 4.721 -9.081 4.879 1.00 88.12 108 LYS A O 1
ATOM 852 N N . SER A 1 109 ? 6.067 -7.567 5.837 1.00 81.50 109 SER A N 1
ATOM 853 C CA . SER A 1 109 ? 4.969 -6.742 6.361 1.00 81.50 109 SER A CA 1
ATOM 854 C C . SER A 1 109 ? 4.248 -5.941 5.267 1.00 81.50 109 SER A C 1
ATOM 856 O O . SER A 1 109 ? 3.071 -5.618 5.421 1.00 81.50 109 SER A O 1
ATOM 858 N N . TRP A 1 110 ? 4.924 -5.670 4.145 1.00 79.88 110 TRP A N 1
ATOM 859 C CA . TRP A 1 110 ? 4.348 -5.000 2.978 1.00 79.88 110 TRP A CA 1
ATOM 860 C C . TRP A 1 110 ? 3.633 -5.964 2.030 1.00 79.88 110 TRP A C 1
ATOM 862 O O . TRP A 1 110 ? 2.628 -5.590 1.428 1.00 79.88 110 TRP A O 1
ATOM 872 N N . SER A 1 111 ? 4.132 -7.195 1.903 1.00 84.31 111 SER A N 1
ATOM 873 C CA . SER A 1 111 ? 3.513 -8.257 1.108 1.00 84.31 111 SER A CA 1
ATOM 874 C C . SER A 1 111 ? 3.895 -9.632 1.655 1.00 84.31 111 SER A C 1
ATOM 876 O O . SER A 1 111 ? 5.073 -9.924 1.849 1.00 84.31 111 SER A O 1
ATOM 878 N N . SER A 1 112 ? 2.917 -10.519 1.858 1.00 85.31 112 SER A N 1
ATOM 879 C CA . SER A 1 112 ? 3.181 -11.904 2.280 1.00 85.31 112 SER A CA 1
ATOM 880 C C . SER A 1 112 ? 3.898 -12.739 1.220 1.00 85.31 112 SER A C 1
ATOM 882 O O . SER A 1 112 ? 4.367 -13.834 1.524 1.00 85.31 112 SER A O 1
ATOM 884 N N . ASP A 1 113 ? 3.968 -12.226 -0.006 1.00 89.69 113 ASP A N 1
ATOM 885 C CA . ASP A 1 113 ? 4.450 -12.943 -1.177 1.00 89.69 113 ASP A CA 1
ATOM 886 C C . ASP A 1 113 ? 5.963 -12.840 -1.394 1.00 89.69 113 ASP A C 1
ATOM 888 O O . ASP A 1 113 ? 6.495 -13.474 -2.307 1.00 89.69 113 ASP A O 1
ATOM 892 N N . TYR A 1 114 ? 6.669 -12.055 -0.577 1.00 96.00 114 TYR A N 1
ATOM 893 C CA . TYR A 1 114 ? 8.127 -12.029 -0.604 1.00 96.00 114 TYR A CA 1
ATOM 894 C C . TYR A 1 114 ? 8.694 -13.426 -0.274 1.00 96.00 114 TYR A C 1
ATOM 896 O O . TYR A 1 114 ? 8.321 -14.013 0.748 1.00 96.00 114 TYR A O 1
ATOM 904 N N . PRO A 1 115 ? 9.612 -13.977 -1.092 1.00 96.81 115 PRO A N 1
ATOM 905 C CA . PRO A 1 115 ? 10.203 -15.286 -0.837 1.00 96.81 115 PRO A CA 1
ATOM 906 C C . PRO A 1 115 ? 11.043 -15.281 0.441 1.00 96.81 115 PRO A C 1
ATOM 908 O O . PRO A 1 115 ? 11.709 -14.294 0.763 1.00 96.81 115 PRO A O 1
ATOM 911 N N . THR A 1 116 ? 11.067 -16.402 1.162 1.00 97.94 116 THR A N 1
ATOM 912 C CA . THR A 1 116 ? 11.930 -16.515 2.343 1.00 97.94 116 THR A CA 1
ATOM 913 C C . THR A 1 116 ? 13.410 -16.474 1.937 1.00 97.94 116 THR A C 1
ATOM 915 O O . THR A 1 116 ? 13.771 -16.990 0.874 1.00 97.94 116 THR A O 1
ATOM 918 N N . PRO A 1 117 ? 14.299 -15.931 2.787 1.00 98.19 117 PRO A N 1
ATOM 919 C CA . PRO A 1 117 ? 15.741 -15.990 2.552 1.00 98.19 117 PRO A CA 1
ATOM 920 C C . PRO A 1 117 ? 16.247 -17.421 2.318 1.00 98.19 117 PRO A C 1
ATOM 922 O O . PRO A 1 117 ? 17.011 -17.663 1.388 1.00 98.19 117 PRO A O 1
ATOM 925 N N . ASP A 1 118 ? 15.750 -18.394 3.088 1.00 97.50 118 ASP A N 1
ATOM 926 C CA . ASP A 1 118 ? 16.083 -19.814 2.909 1.00 97.50 118 ASP A CA 1
ATOM 927 C C . ASP A 1 118 ? 15.689 -20.349 1.533 1.00 97.50 118 ASP A C 1
ATOM 929 O O . ASP A 1 118 ? 16.462 -21.078 0.907 1.00 97.50 118 ASP A O 1
ATOM 933 N N . TYR A 1 119 ? 14.517 -19.957 1.024 1.00 98.44 119 TYR A N 1
ATOM 934 C CA . TYR A 1 119 ? 14.103 -20.330 -0.323 1.00 98.44 119 TYR A CA 1
ATOM 935 C C . TYR A 1 119 ? 15.053 -19.741 -1.372 1.00 98.44 119 TYR A C 1
ATOM 937 O O . TYR A 1 119 ? 15.536 -20.484 -2.228 1.00 98.44 119 TYR A O 1
ATOM 945 N N . LEU A 1 120 ? 15.406 -18.455 -1.268 1.00 98.75 120 LEU A N 1
ATOM 946 C CA . LEU A 1 120 ? 16.351 -17.804 -2.187 1.00 98.75 120 LEU A CA 1
ATOM 947 C C . LEU A 1 120 ? 17.726 -18.492 -2.195 1.00 98.75 120 LEU A C 1
ATOM 949 O O . LEU A 1 120 ? 18.297 -18.744 -3.259 1.00 98.75 120 LEU A O 1
ATOM 953 N N . ARG A 1 121 ? 18.243 -18.872 -1.020 1.00 98.62 121 ARG A N 1
ATOM 954 C CA . ARG A 1 121 ? 19.474 -19.675 -0.909 1.00 98.62 121 ARG A CA 1
ATOM 955 C C . ARG A 1 121 ? 19.309 -21.046 -1.561 1.00 98.62 121 ARG A C 1
ATOM 957 O O . ARG A 1 121 ? 20.202 -21.494 -2.277 1.00 98.62 121 ARG A O 1
ATOM 964 N N . SER A 1 122 ? 18.154 -21.690 -1.378 1.00 98.31 122 SER A N 1
ATOM 965 C CA . SER A 1 122 ? 17.869 -23.021 -1.930 1.00 98.31 122 SER A CA 1
ATOM 966 C C . SER A 1 122 ? 17.809 -23.065 -3.460 1.00 98.31 122 SER A C 1
ATOM 968 O O . SER A 1 122 ? 18.061 -24.126 -4.034 1.00 98.31 122 SER A O 1
ATOM 970 N N . ILE A 1 123 ? 17.544 -21.934 -4.123 1.00 98.44 123 ILE A N 1
ATOM 971 C CA . ILE A 1 123 ? 17.529 -21.797 -5.592 1.00 98.44 123 ILE A CA 1
ATOM 972 C C . ILE A 1 123 ? 18.798 -21.129 -6.149 1.00 98.44 123 ILE A C 1
ATOM 974 O O . ILE A 1 123 ? 18.909 -20.914 -7.356 1.00 98.44 123 ILE A O 1
ATOM 978 N N . THR A 1 124 ? 19.774 -20.805 -5.294 1.00 98.75 124 THR A N 1
ATOM 979 C CA . THR A 1 124 ? 21.052 -20.226 -5.727 1.00 98.75 124 THR A CA 1
ATOM 980 C C . THR A 1 124 ? 21.986 -21.328 -6.230 1.00 98.75 124 THR A C 1
ATOM 982 O O . THR A 1 124 ? 22.171 -22.343 -5.551 1.00 98.75 124 THR A O 1
ATOM 985 N N . ARG A 1 125 ? 22.576 -21.176 -7.422 1.00 98.12 125 ARG A N 1
ATOM 986 C CA . ARG A 1 125 ? 23.486 -22.177 -8.014 1.00 98.12 125 ARG A CA 1
ATOM 987 C C . ARG A 1 125 ? 24.734 -21.541 -8.600 1.00 98.12 125 ARG A C 1
ATOM 989 O O . ARG A 1 125 ? 24.712 -20.419 -9.100 1.00 98.12 125 ARG A O 1
ATOM 996 N N . GLN A 1 126 ? 25.816 -22.312 -8.575 1.00 97.19 126 GLN A N 1
ATOM 997 C CA . GLN A 1 126 ? 27.059 -21.966 -9.245 1.00 97.19 126 GLN A CA 1
ATOM 998 C C . GLN A 1 126 ? 27.009 -22.440 -10.703 1.00 97.19 126 GLN A C 1
ATOM 1000 O O . GLN A 1 126 ? 26.815 -23.629 -10.968 1.00 97.19 126 GLN A O 1
ATOM 1005 N N . GLY A 1 127 ? 27.182 -21.516 -11.645 1.00 95.81 127 GLY A N 1
ATOM 1006 C CA . GLY A 1 127 ? 27.402 -21.833 -13.055 1.00 95.81 127 GLY A CA 1
ATOM 1007 C C . GLY A 1 127 ? 28.879 -21.879 -13.416 1.00 95.81 127 GLY A C 1
ATOM 1008 O O . GLY A 1 127 ? 29.746 -22.098 -12.557 1.00 95.81 127 GLY A O 1
ATOM 1009 N N . GLY A 1 128 ? 29.172 -21.685 -14.700 1.00 93.06 128 GLY A N 1
ATOM 1010 C CA . GLY A 1 128 ? 30.533 -21.732 -15.230 1.00 93.06 128 GLY A CA 1
ATOM 1011 C C . GLY A 1 128 ? 31.458 -20.687 -14.593 1.00 93.06 128 GLY A C 1
ATOM 1012 O O . GLY A 1 128 ? 31.072 -19.550 -14.323 1.00 93.06 128 GLY A O 1
ATOM 1013 N N . MET A 1 129 ? 32.718 -21.050 -14.347 1.00 91.62 129 MET A N 1
ATOM 1014 C CA . MET A 1 129 ? 33.723 -20.088 -13.861 1.00 91.62 129 MET A CA 1
ATOM 1015 C C . MET A 1 129 ? 34.469 -19.390 -14.998 1.00 91.62 129 MET A C 1
ATOM 1017 O O . MET A 1 129 ? 34.919 -18.252 -14.820 1.00 91.62 129 MET A O 1
ATOM 1021 N N . ASP A 1 130 ? 34.591 -20.087 -16.126 1.00 90.19 130 ASP A N 1
ATOM 1022 C CA . ASP A 1 130 ? 35.314 -19.715 -17.336 1.00 90.19 130 ASP A CA 1
ATOM 1023 C C . ASP A 1 130 ? 34.344 -19.621 -18.515 1.00 90.19 130 ASP A C 1
ATOM 1025 O O . ASP A 1 130 ? 33.310 -20.291 -18.529 1.00 90.19 130 ASP A O 1
ATOM 1029 N N . SER A 1 131 ? 34.695 -18.806 -19.509 1.00 90.44 131 SER A N 1
ATOM 1030 C CA . SER A 1 131 ? 33.972 -18.762 -20.779 1.00 90.44 131 SER A CA 1
ATOM 1031 C C . SER A 1 131 ? 34.060 -20.103 -21.508 1.00 90.44 131 SER A C 1
ATOM 1033 O O . SER A 1 131 ? 35.062 -20.818 -21.413 1.00 90.44 131 SER A O 1
ATOM 1035 N N . ALA A 1 132 ? 33.031 -20.414 -22.289 1.00 93.88 132 ALA A N 1
ATOM 1036 C CA . ALA A 1 132 ? 32.956 -21.649 -23.045 1.00 93.88 132 ALA A CA 1
ATOM 1037 C C . ALA A 1 132 ? 34.127 -21.803 -24.045 1.00 93.88 132 ALA A C 1
ATOM 1039 O O . ALA A 1 132 ? 34.574 -20.817 -24.652 1.00 93.88 132 ALA A O 1
ATOM 1040 N N . PRO A 1 133 ? 34.597 -23.048 -24.268 1.00 93.62 133 PRO A N 1
ATOM 1041 C CA . PRO A 1 133 ? 35.585 -23.379 -25.296 1.00 93.62 133 PRO A CA 1
ATOM 1042 C C . PRO A 1 133 ? 35.018 -23.082 -26.704 1.00 93.62 133 PRO A C 1
ATOM 1044 O O . PRO A 1 133 ? 33.849 -22.702 -26.824 1.00 93.62 133 PRO A O 1
ATOM 1047 N N . PRO A 1 134 ? 35.807 -23.176 -27.791 1.00 91.94 134 PRO A N 1
ATOM 1048 C CA . PRO A 1 134 ? 35.388 -22.704 -29.118 1.00 91.94 134 PRO A CA 1
ATOM 1049 C C . PRO A 1 134 ? 34.110 -23.345 -29.672 1.00 91.94 134 PRO A C 1
ATOM 1051 O O . PRO A 1 134 ? 33.458 -22.716 -30.514 1.00 91.94 134 PRO A O 1
ATOM 1054 N N . GLU A 1 135 ? 33.755 -24.540 -29.197 1.00 94.12 135 GLU A N 1
ATOM 1055 C CA . GLU A 1 135 ? 32.513 -25.269 -29.472 1.00 94.12 135 GLU A CA 1
ATOM 1056 C C . GLU A 1 135 ? 31.269 -24.545 -28.924 1.00 94.12 135 GLU A C 1
ATOM 1058 O O . GLU A 1 135 ? 30.178 -24.705 -29.464 1.00 94.12 135 GLU A O 1
ATOM 1063 N N . GLY A 1 136 ? 31.444 -23.702 -27.900 1.00 95.56 136 GLY A N 1
ATOM 1064 C CA . GLY A 1 136 ? 30.420 -22.841 -27.300 1.00 95.56 136 GLY A CA 1
ATOM 1065 C C . GLY A 1 136 ? 29.644 -23.448 -26.133 1.00 95.56 136 GLY A C 1
ATOM 1066 O O . GLY A 1 136 ? 28.767 -22.794 -25.579 1.00 95.56 136 GLY A O 1
ATOM 1067 N N . PHE A 1 137 ? 30.014 -24.650 -25.710 1.00 96.38 137 PHE A N 1
ATOM 1068 C CA . PHE A 1 137 ? 29.558 -25.308 -24.488 1.00 96.38 137 PHE A CA 1
ATOM 1069 C C . PHE A 1 137 ? 30.720 -26.143 -23.926 1.00 96.38 137 PHE A C 1
ATOM 1071 O O . PHE A 1 137 ? 31.694 -26.406 -24.629 1.00 96.38 137 PHE A O 1
ATOM 1078 N N . SER A 1 138 ? 30.658 -26.527 -22.654 1.00 94.31 138 SER A N 1
ATOM 1079 C CA . SER A 1 138 ? 31.682 -27.334 -21.985 1.00 94.31 138 SER A CA 1
ATOM 1080 C C . SER A 1 138 ? 31.073 -28.555 -21.286 1.00 94.31 138 SER A C 1
ATOM 1082 O O . SER A 1 138 ? 30.676 -29.508 -21.950 1.00 94.31 138 SER A O 1
ATOM 1084 N N . GLN A 1 139 ? 31.042 -28.559 -19.955 1.00 95.12 139 GLN A N 1
ATOM 1085 C CA . GLN A 1 139 ? 30.435 -29.599 -19.135 1.00 95.12 139 GLN A CA 1
ATOM 1086 C C . GLN A 1 139 ? 29.208 -29.037 -18.405 1.00 95.12 139 GLN A C 1
ATOM 1088 O O . GLN A 1 139 ? 29.214 -27.856 -18.044 1.00 95.12 139 GLN A O 1
ATOM 1093 N N . PRO A 1 140 ? 28.186 -29.867 -18.123 1.00 97.62 140 PRO A N 1
ATOM 1094 C CA . PRO A 1 140 ? 27.016 -29.438 -17.369 1.00 97.62 140 PRO A CA 1
ATOM 1095 C C . PRO A 1 140 ? 27.389 -28.884 -15.986 1.00 97.62 140 PRO A C 1
ATOM 1097 O O . PRO A 1 140 ? 28.044 -29.549 -15.179 1.00 97.62 140 PRO A O 1
ATOM 1100 N N . THR A 1 141 ? 26.905 -27.685 -15.696 1.00 97.25 141 THR A N 1
ATOM 1101 C CA . THR A 1 141 ? 27.015 -26.983 -14.408 1.00 97.25 141 THR A CA 1
ATOM 1102 C C . THR A 1 141 ? 25.735 -27.153 -13.591 1.00 97.25 141 THR A C 1
ATOM 1104 O O . THR A 1 141 ? 24.700 -27.570 -14.115 1.00 97.25 141 THR A O 1
ATOM 1107 N N . ASP A 1 142 ? 25.759 -26.805 -12.306 1.00 98.00 142 ASP A N 1
ATOM 1108 C CA . ASP A 1 142 ? 24.530 -26.827 -11.507 1.00 98.00 142 ASP A CA 1
ATOM 1109 C C . ASP A 1 142 ? 23.530 -25.758 -11.977 1.00 98.00 142 ASP A C 1
ATOM 1111 O O . ASP A 1 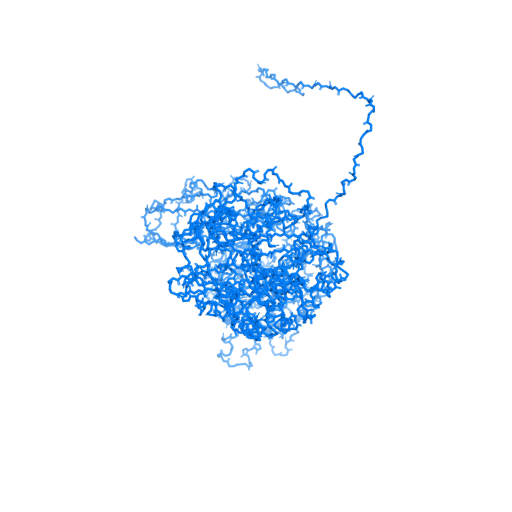142 ? 22.320 -25.979 -11.930 1.00 98.00 142 ASP A O 1
ATOM 1115 N N . ALA A 1 143 ? 24.023 -24.629 -12.496 1.00 97.69 143 ALA A N 1
ATOM 1116 C CA . ALA A 1 143 ? 23.194 -23.594 -13.105 1.00 97.69 143 ALA A CA 1
ATOM 1117 C C . ALA A 1 143 ? 22.495 -24.064 -14.393 1.00 97.69 143 ALA A C 1
ATOM 1119 O O . ALA A 1 143 ? 21.278 -23.938 -14.512 1.00 97.69 143 ALA A O 1
ATOM 1120 N N . SER A 1 144 ? 23.236 -24.647 -15.341 1.00 98.44 144 SER A N 1
ATOM 1121 C CA . SER A 1 144 ? 22.666 -25.150 -16.604 1.00 98.44 144 SER A CA 1
ATOM 1122 C C . SER A 1 144 ? 21.671 -26.293 -16.381 1.00 98.44 144 SER A C 1
ATOM 1124 O O . SER A 1 144 ? 20.623 -26.327 -17.028 1.00 98.44 144 SER A O 1
ATOM 1126 N N . LYS A 1 145 ? 21.921 -27.174 -15.402 1.00 98.75 145 LYS A N 1
ATOM 1127 C CA . LYS A 1 145 ? 20.944 -28.192 -14.980 1.00 98.75 145 LYS A CA 1
ATOM 1128 C C . LYS A 1 145 ? 19.670 -27.562 -14.420 1.00 98.75 145 LYS A C 1
ATOM 1130 O O . LYS A 1 145 ? 18.587 -27.958 -14.843 1.00 98.75 145 LYS A O 1
ATOM 1135 N N . LEU A 1 146 ? 19.780 -26.553 -13.546 1.00 98.69 146 LEU A N 1
ATOM 1136 C CA . LEU A 1 146 ? 18.603 -25.872 -12.992 1.00 98.69 146 LEU A CA 1
ATOM 1137 C C . LEU A 1 146 ? 17.763 -25.202 -14.089 1.00 98.69 146 LEU A C 1
ATOM 1139 O O . LEU A 1 146 ? 16.538 -25.265 -14.032 1.00 98.69 146 LEU A O 1
ATOM 1143 N N . ILE A 1 147 ? 18.395 -24.618 -15.115 1.00 98.81 147 ILE A N 1
ATOM 1144 C CA . ILE A 1 147 ? 17.681 -24.065 -16.278 1.00 98.81 147 ILE A CA 1
ATOM 1145 C C . ILE A 1 147 ? 16.816 -25.145 -16.945 1.00 98.81 147 ILE A C 1
ATOM 1147 O O . ILE A 1 147 ? 15.637 -24.908 -17.216 1.00 98.81 147 ILE A O 1
ATOM 1151 N N . ILE A 1 148 ? 17.373 -26.338 -17.184 1.00 98.81 148 ILE A N 1
ATOM 1152 C CA . ILE A 1 148 ? 16.641 -27.457 -17.797 1.00 98.81 148 ILE A CA 1
ATOM 1153 C C . ILE A 1 148 ? 15.506 -27.932 -16.880 1.00 98.81 148 ILE A C 1
ATOM 1155 O O . ILE A 1 148 ? 14.382 -28.133 -17.345 1.00 98.81 148 ILE A O 1
ATOM 1159 N N . GLU A 1 149 ? 15.785 -28.110 -15.588 1.00 98.56 149 GLU A N 1
ATOM 1160 C CA . GLU A 1 149 ? 14.816 -28.566 -14.586 1.00 98.56 149 GLU A CA 1
ATOM 1161 C C . GLU A 1 149 ? 13.624 -27.608 -14.476 1.00 98.56 149 GLU A C 1
ATOM 1163 O O . GLU A 1 149 ? 12.473 -28.028 -14.635 1.00 98.56 149 GLU A O 1
ATOM 1168 N N . ALA A 1 150 ? 13.892 -26.313 -14.293 1.00 98.38 150 ALA A N 1
ATOM 1169 C CA . ALA A 1 150 ? 12.870 -25.278 -14.213 1.00 98.38 150 ALA A CA 1
ATOM 1170 C C . ALA A 1 150 ? 12.063 -25.200 -15.517 1.00 98.38 150 ALA A C 1
ATOM 1172 O O . ALA A 1 150 ? 10.830 -25.223 -15.490 1.00 98.38 150 ALA A O 1
ATOM 1173 N N . ALA A 1 151 ? 12.718 -25.203 -16.684 1.00 98.50 151 ALA A N 1
ATOM 1174 C CA . ALA A 1 151 ? 12.014 -25.157 -17.966 1.00 98.50 151 ALA A CA 1
ATOM 1175 C C . ALA A 1 151 ? 11.106 -26.381 -18.182 1.00 98.50 151 ALA A C 1
ATOM 1177 O O . ALA A 1 151 ? 10.070 -26.283 -18.840 1.00 98.50 151 ALA A O 1
ATOM 1178 N N . LYS A 1 152 ? 11.459 -27.545 -17.622 1.00 97.56 152 LYS A N 1
ATOM 1179 C CA . LYS A 1 152 ? 10.672 -28.780 -17.744 1.00 97.56 152 LYS A CA 1
ATOM 1180 C C . LYS A 1 152 ? 9.545 -28.928 -16.732 1.00 97.56 152 LYS A C 1
ATOM 1182 O O . LYS A 1 152 ? 8.709 -29.811 -16.944 1.00 97.56 152 LYS A O 1
ATOM 1187 N N . ARG A 1 153 ? 9.480 -28.082 -15.697 1.00 96.81 153 ARG A N 1
ATOM 1188 C CA . ARG A 1 153 ? 8.371 -28.068 -14.732 1.00 96.81 153 ARG A CA 1
ATOM 1189 C C . ARG A 1 153 ? 7.024 -28.050 -15.477 1.00 96.81 153 ARG A C 1
ATOM 1191 O O . ARG A 1 153 ? 6.908 -27.332 -16.475 1.00 96.81 153 ARG A O 1
ATOM 1198 N N . PRO A 1 154 ? 6.021 -28.844 -15.052 1.00 95.44 154 PRO A N 1
ATOM 1199 C CA . PRO A 1 154 ? 4.715 -28.898 -15.704 1.00 95.44 154 PRO A CA 1
ATOM 1200 C C . PRO A 1 154 ? 3.900 -27.639 -15.376 1.00 95.44 154 PRO A C 1
ATOM 1202 O O . PRO A 1 154 ? 2.946 -27.679 -14.608 1.00 95.44 154 PRO A O 1
ATOM 1205 N N . ASP A 1 155 ? 4.307 -26.515 -15.957 1.00 95.31 155 ASP A N 1
ATOM 1206 C CA . ASP A 1 155 ? 3.672 -25.211 -15.816 1.00 95.31 155 ASP A CA 1
ATOM 1207 C C . ASP A 1 155 ? 3.467 -24.607 -17.215 1.00 95.31 155 ASP A C 1
ATOM 1209 O O . ASP A 1 155 ? 4.398 -24.637 -18.029 1.00 95.31 155 ASP A O 1
ATOM 1213 N N . PRO A 1 156 ? 2.259 -24.111 -17.538 1.00 92.81 156 PRO A N 1
ATOM 1214 C CA . PRO A 1 156 ? 1.966 -23.555 -18.855 1.00 92.81 156 PRO A CA 1
ATOM 1215 C C . PRO A 1 156 ? 2.638 -22.197 -19.109 1.00 92.81 156 PRO A C 1
ATOM 1217 O O . PRO A 1 156 ? 2.747 -21.793 -20.267 1.00 92.81 156 PRO A O 1
ATOM 1220 N N . ARG A 1 157 ? 3.078 -21.483 -18.063 1.00 95.06 157 ARG A N 1
ATOM 1221 C CA . ARG A 1 157 ? 3.760 -20.192 -18.200 1.00 95.06 157 ARG A CA 1
ATOM 1222 C C . ARG A 1 157 ? 5.179 -20.399 -18.741 1.00 95.06 157 ARG A C 1
ATOM 1224 O O . ARG A 1 157 ? 5.875 -21.318 -18.283 1.00 95.06 157 ARG A O 1
ATOM 1231 N N . PRO A 1 158 ? 5.652 -19.530 -19.653 1.00 96.00 158 PRO A N 1
ATOM 1232 C CA . PRO A 1 158 ? 7.045 -19.557 -20.063 1.00 96.00 158 PRO A CA 1
ATOM 1233 C C . PRO A 1 158 ? 7.964 -19.234 -18.881 1.00 96.00 158 PRO A C 1
ATOM 1235 O O . PRO A 1 158 ? 7.617 -18.450 -17.996 1.00 96.00 158 PRO A O 1
ATOM 1238 N N . LEU A 1 159 ? 9.158 -19.819 -18.895 1.00 98.44 159 LEU A N 1
ATOM 1239 C CA . LEU A 1 159 ? 10.236 -19.459 -17.983 1.00 98.44 159 LEU A CA 1
ATOM 1240 C C . LEU A 1 159 ? 11.066 -18.323 -18.588 1.00 98.44 159 LEU A C 1
ATOM 1242 O O . LEU A 1 159 ? 11.698 -18.500 -19.633 1.00 98.44 159 LEU A O 1
ATOM 1246 N N . TRP A 1 160 ? 11.089 -17.173 -17.924 1.00 98.69 160 TRP A N 1
ATOM 1247 C CA . TRP A 1 160 ? 11.971 -16.065 -18.266 1.00 98.69 160 TRP A CA 1
ATOM 1248 C C . TRP A 1 160 ? 13.371 -16.307 -17.708 1.00 98.69 160 TRP A C 1
ATOM 1250 O O . TRP A 1 160 ? 13.532 -16.613 -16.531 1.00 98.69 160 TRP A O 1
ATOM 1260 N N . ILE A 1 161 ? 14.387 -16.156 -18.552 1.00 98.75 161 ILE A N 1
ATOM 1261 C CA . ILE A 1 161 ? 15.797 -16.243 -18.176 1.00 98.75 161 ILE A CA 1
ATOM 1262 C C . ILE A 1 161 ? 16.423 -14.877 -18.441 1.00 98.75 161 ILE A C 1
ATOM 1264 O O . ILE A 1 161 ? 16.608 -14.477 -19.594 1.00 98.75 161 ILE A O 1
ATOM 1268 N N . LEU A 1 162 ? 16.719 -14.155 -17.365 1.00 98.75 162 LEU A N 1
ATOM 1269 C CA . LEU A 1 162 ? 17.368 -12.851 -17.405 1.00 98.75 162 LEU A CA 1
ATOM 1270 C C . LEU A 1 162 ? 18.873 -13.071 -17.282 1.00 98.75 162 LEU A C 1
ATOM 1272 O O . LEU A 1 162 ? 19.352 -13.564 -16.264 1.00 98.75 162 LEU A O 1
ATOM 1276 N N . ILE A 1 163 ? 19.615 -12.751 -18.335 1.00 98.50 163 ILE A N 1
ATOM 1277 C CA . ILE A 1 163 ? 21.055 -12.996 -18.412 1.00 98.50 163 ILE A CA 1
ATOM 1278 C C . ILE A 1 163 ? 21.761 -11.652 -18.320 1.00 98.50 163 ILE A C 1
ATOM 1280 O O . ILE A 1 163 ? 21.712 -10.854 -19.256 1.00 98.50 163 ILE A O 1
ATOM 1284 N N . TRP A 1 164 ? 22.364 -11.411 -17.164 1.00 97.38 164 TRP A N 1
ATOM 1285 C CA . TRP A 1 164 ? 23.054 -10.181 -16.783 1.00 97.38 164 TRP A CA 1
ATOM 1286 C C . TRP A 1 164 ? 24.543 -10.254 -17.116 1.00 97.38 164 TRP A C 1
ATOM 1288 O O . TRP A 1 164 ? 25.122 -9.252 -17.503 1.00 97.38 164 TRP A O 1
ATOM 1298 N N . GLY A 1 165 ? 25.116 -11.463 -17.096 1.00 93.88 165 GLY A N 1
ATOM 1299 C CA . GLY A 1 165 ? 26.516 -11.726 -17.426 1.00 93.88 165 GLY A CA 1
ATOM 1300 C C . GLY A 1 165 ? 26.705 -12.593 -18.669 1.00 93.88 165 GLY A C 1
ATOM 1301 O O . GLY A 1 165 ? 26.131 -12.353 -19.730 1.00 93.88 165 GLY A O 1
ATOM 1302 N N . GLY A 1 166 ? 27.545 -13.617 -18.565 1.00 94.56 166 GLY A N 1
ATOM 1303 C CA . GLY A 1 166 ? 27.818 -14.567 -19.637 1.00 94.56 166 GLY A CA 1
ATOM 1304 C C . GLY A 1 166 ? 26.642 -15.495 -19.944 1.00 94.56 166 GLY A C 1
ATOM 1305 O O . GLY A 1 166 ? 25.957 -15.991 -19.052 1.00 94.56 166 GLY A O 1
ATOM 1306 N N . ILE A 1 167 ? 26.423 -15.762 -21.233 1.00 97.12 167 ILE A N 1
ATOM 1307 C CA . ILE A 1 167 ? 25.329 -16.614 -21.740 1.00 97.12 167 ILE A CA 1
ATOM 1308 C C . ILE A 1 167 ? 25.683 -18.117 -21.745 1.00 97.12 167 ILE A C 1
ATOM 1310 O O . ILE A 1 167 ? 24.933 -18.952 -22.249 1.00 97.12 167 ILE A O 1
ATOM 1314 N N . ASP A 1 168 ? 26.846 -18.470 -21.203 1.00 97.69 168 ASP A N 1
ATOM 1315 C CA . ASP A 1 168 ? 27.485 -19.783 -21.311 1.00 97.69 168 ASP A CA 1
ATOM 1316 C C . ASP A 1 168 ? 26.641 -20.917 -20.712 1.00 97.69 168 ASP A C 1
ATOM 1318 O O . ASP A 1 168 ? 26.486 -21.961 -21.343 1.00 97.69 168 ASP A O 1
ATOM 1322 N N . ASP A 1 169 ? 26.020 -20.705 -19.549 1.00 98.12 169 ASP A N 1
ATOM 1323 C CA . ASP A 1 169 ? 25.164 -21.718 -18.916 1.00 98.12 169 ASP A CA 1
ATOM 1324 C C . ASP A 1 169 ? 23.854 -21.952 -19.691 1.00 98.12 169 ASP A C 1
ATOM 1326 O O . ASP A 1 169 ? 23.350 -23.076 -19.721 1.00 98.12 169 ASP A O 1
ATOM 1330 N N . LEU A 1 170 ? 23.331 -20.933 -20.388 1.00 98.56 170 LEU A N 1
ATOM 1331 C CA . LEU A 1 170 ? 22.213 -21.118 -21.316 1.00 98.56 170 LEU A CA 1
ATOM 1332 C C . LEU A 1 170 ? 22.657 -21.904 -22.558 1.00 98.56 170 LEU A C 1
ATOM 1334 O O . LEU A 1 170 ? 21.931 -22.789 -23.004 1.00 98.56 170 LEU A O 1
ATOM 1338 N N . ALA A 1 171 ? 23.836 -21.605 -23.113 1.00 98.56 171 ALA A N 1
ATOM 1339 C CA . ALA A 1 171 ? 24.379 -22.353 -24.248 1.00 98.56 171 ALA A CA 1
ATOM 1340 C C . ALA A 1 171 ? 24.577 -23.836 -23.893 1.00 98.56 171 ALA A C 1
ATOM 1342 O O . ALA A 1 171 ? 24.154 -24.705 -24.654 1.00 98.56 171 ALA A O 1
ATOM 1343 N N . GLN A 1 172 ? 25.124 -24.115 -22.705 1.00 98.69 172 GLN A N 1
ATOM 1344 C CA . GLN A 1 172 ? 25.245 -25.467 -22.163 1.00 98.69 172 GLN A CA 1
ATOM 1345 C C . GLN A 1 172 ? 23.873 -26.138 -21.993 1.00 98.69 172 GLN A C 1
ATOM 1347 O O . GLN A 1 172 ? 23.683 -27.257 -22.459 1.00 98.69 172 GLN A O 1
ATOM 1352 N N . ALA A 1 173 ? 22.892 -25.454 -21.396 1.00 98.75 173 ALA A N 1
ATOM 1353 C CA . ALA A 1 173 ? 21.550 -26.007 -21.200 1.00 98.75 173 ALA A CA 1
ATOM 1354 C C . ALA A 1 173 ? 20.848 -26.346 -22.527 1.00 98.75 173 ALA A C 1
ATOM 1356 O O . ALA A 1 173 ? 20.201 -27.384 -22.646 1.00 98.75 173 ALA A O 1
ATOM 1357 N N . LEU A 1 174 ? 20.994 -25.486 -23.540 1.00 98.69 174 LEU A N 1
ATOM 1358 C CA . LEU A 1 174 ? 20.436 -25.700 -24.876 1.00 98.69 174 LEU A CA 1
ATOM 1359 C C . LEU A 1 174 ? 21.162 -26.799 -25.661 1.00 98.69 174 LEU A C 1
ATOM 1361 O O . LEU A 1 174 ? 20.536 -27.465 -26.487 1.00 98.69 174 LEU A O 1
ATOM 1365 N N . HIS A 1 175 ? 22.462 -26.981 -25.422 1.00 98.62 175 HIS A N 1
ATOM 1366 C CA . HIS A 1 175 ? 23.217 -28.123 -25.928 1.00 98.62 175 HIS A CA 1
ATOM 1367 C C . HIS A 1 175 ? 22.707 -29.434 -25.325 1.00 98.62 175 HIS A C 1
ATOM 1369 O O . HIS A 1 175 ? 22.395 -30.369 -26.062 1.00 98.62 175 HIS A O 1
ATOM 1375 N N . ASP A 1 176 ? 22.589 -29.484 -23.999 1.00 98.69 176 ASP A N 1
ATOM 1376 C CA . ASP A 1 176 ? 22.225 -30.705 -23.283 1.00 98.69 176 ASP A CA 1
ATOM 1377 C C . ASP A 1 176 ? 20.755 -31.081 -23.496 1.00 98.69 176 ASP A C 1
ATOM 1379 O O . ASP A 1 176 ? 20.425 -32.263 -23.605 1.00 98.69 176 ASP A O 1
ATOM 1383 N N . ASP A 1 177 ? 19.867 -30.087 -23.593 1.00 98.50 177 ASP A N 1
ATOM 1384 C CA . ASP A 1 177 ? 18.471 -30.307 -23.944 1.00 98.50 177 ASP A CA 1
ATOM 1385 C C . ASP A 1 177 ? 17.862 -29.161 -24.776 1.00 98.50 177 ASP A C 1
ATOM 1387 O O . ASP A 1 177 ? 17.247 -28.233 -24.240 1.00 98.50 177 ASP A O 1
ATOM 1391 N N . PRO A 1 178 ? 17.910 -29.247 -26.116 1.00 97.81 178 PRO A N 1
ATOM 1392 C CA . PRO A 1 178 ? 17.337 -28.221 -26.983 1.00 97.81 178 PRO A CA 1
ATOM 1393 C C . PRO A 1 178 ? 15.799 -28.176 -26.966 1.00 97.81 178 PRO A C 1
ATOM 1395 O O . PRO A 1 178 ? 15.217 -27.255 -27.548 1.00 97.81 178 PRO A O 1
ATOM 1398 N N . THR A 1 179 ? 15.107 -29.134 -26.331 1.00 97.06 179 THR A N 1
ATOM 1399 C CA . THR A 1 179 ? 13.632 -29.151 -26.279 1.00 97.06 179 THR A CA 1
ATOM 1400 C C . THR A 1 179 ? 13.067 -28.053 -25.379 1.00 97.06 179 THR A C 1
ATOM 1402 O O . THR A 1 179 ? 11.920 -27.636 -25.559 1.00 97.06 179 THR A O 1
ATOM 1405 N N . ILE A 1 180 ? 13.878 -27.508 -24.464 1.00 98.12 180 ILE A N 1
ATOM 1406 C CA . ILE A 1 180 ? 13.463 -26.429 -23.559 1.00 98.12 180 ILE A CA 1
ATOM 1407 C C . ILE A 1 180 ? 13.190 -25.108 -24.292 1.00 98.12 180 ILE A C 1
ATOM 1409 O O . ILE A 1 180 ? 12.455 -24.275 -23.769 1.00 98.12 180 ILE A O 1
ATOM 1413 N N . LYS A 1 181 ? 13.716 -24.922 -25.516 1.00 96.19 181 LYS A N 1
ATOM 1414 C CA . LYS A 1 181 ? 13.599 -23.678 -26.306 1.00 96.19 181 LYS A CA 1
ATOM 1415 C C . LYS A 1 181 ? 12.174 -23.139 -26.409 1.00 96.19 181 LYS A C 1
ATOM 1417 O O . LYS A 1 181 ? 11.970 -21.933 -26.349 1.00 96.19 181 LYS A O 1
ATOM 1422 N N . GLN A 1 182 ? 11.188 -24.022 -26.564 1.00 94.94 182 GLN A N 1
ATOM 1423 C CA . GLN A 1 182 ? 9.785 -23.621 -26.726 1.00 94.94 182 GLN A CA 1
ATOM 1424 C C . GLN A 1 182 ? 9.158 -23.109 -25.420 1.00 94.94 182 GLN A C 1
ATOM 1426 O O . GLN A 1 182 ? 8.158 -22.393 -25.454 1.00 94.94 182 GLN A O 1
ATOM 1431 N N . LYS A 1 183 ? 9.756 -23.457 -24.276 1.00 97.50 183 LYS A N 1
ATOM 1432 C CA . LYS A 1 183 ? 9.259 -23.151 -22.931 1.00 97.50 183 LYS A CA 1
ATOM 1433 C C . LYS A 1 183 ? 9.939 -21.945 -22.287 1.00 97.50 183 LYS A C 1
ATOM 1435 O O . LYS A 1 183 ? 9.486 -21.500 -21.238 1.00 97.50 183 LYS A O 1
ATOM 1440 N N . ILE A 1 184 ? 11.006 -21.423 -22.892 1.00 98.44 184 ILE A N 1
ATOM 1441 C CA . ILE A 1 184 ? 11.788 -20.321 -22.328 1.00 98.44 184 ILE A CA 1
ATOM 1442 C C . ILE A 1 184 ? 11.610 -19.018 -23.115 1.00 98.44 184 ILE A C 1
ATOM 1444 O O . ILE A 1 184 ? 11.251 -19.009 -24.298 1.00 98.44 184 ILE A O 1
ATOM 1448 N N . ARG A 1 185 ? 11.868 -17.905 -22.434 1.00 98.38 185 ARG A N 1
ATOM 1449 C CA . ARG A 1 185 ? 12.029 -16.559 -22.992 1.00 98.38 185 ARG A CA 1
ATOM 1450 C C . ARG A 1 185 ? 13.311 -15.980 -22.419 1.00 98.38 185 ARG A C 1
ATOM 1452 O O . ARG A 1 185 ? 13.526 -16.068 -21.215 1.00 98.38 185 ARG A O 1
ATOM 1459 N N . VAL A 1 186 ? 14.177 -15.423 -23.256 1.00 98.75 186 VAL A N 1
ATOM 1460 C CA . VAL A 1 186 ? 15.486 -14.933 -22.805 1.00 98.75 186 VAL A CA 1
ATOM 1461 C C . VAL A 1 186 ? 15.544 -13.420 -22.938 1.00 98.75 186 VAL A C 1
ATOM 1463 O O . VAL A 1 186 ? 15.281 -12.886 -24.012 1.00 98.75 186 VAL A O 1
ATOM 1466 N N . TYR A 1 187 ? 15.935 -12.736 -21.868 1.00 98.62 187 TYR A N 1
ATOM 1467 C CA . TYR A 1 187 ? 16.324 -11.331 -21.916 1.00 98.62 187 TYR A CA 1
ATOM 1468 C C . TYR A 1 187 ? 17.818 -11.251 -21.622 1.00 98.62 187 TYR A C 1
ATOM 1470 O O . TYR A 1 187 ? 18.243 -11.468 -20.490 1.00 98.62 187 TYR A O 1
ATOM 1478 N N . TYR A 1 188 ? 18.621 -10.961 -22.641 1.00 98.31 188 TYR A N 1
ATOM 1479 C CA . TYR A 1 188 ? 20.073 -10.949 -22.540 1.00 98.31 188 TYR A CA 1
ATOM 1480 C C . TYR A 1 188 ? 20.622 -9.524 -22.575 1.00 98.31 188 TYR A C 1
ATOM 1482 O O . TYR A 1 188 ? 20.503 -8.830 -23.590 1.00 98.31 188 TYR A O 1
ATOM 1490 N N . ILE A 1 189 ? 21.282 -9.119 -21.488 1.00 97.50 189 ILE A N 1
ATOM 1491 C CA . ILE A 1 189 ? 22.147 -7.939 -21.433 1.00 97.50 189 ILE A CA 1
ATOM 1492 C C . ILE A 1 189 ? 23.434 -8.273 -22.191 1.00 97.50 189 ILE A C 1
ATOM 1494 O O . ILE A 1 189 ? 24.456 -8.678 -21.640 1.00 97.50 189 ILE A O 1
ATOM 1498 N N . GLY A 1 190 ? 23.355 -8.153 -23.514 1.00 92.12 190 GLY A N 1
ATOM 1499 C CA . GLY A 1 190 ? 24.423 -8.532 -24.423 1.00 92.12 190 GLY A CA 1
ATOM 1500 C C . GLY A 1 190 ? 25.603 -7.571 -24.399 1.00 92.12 190 GLY A C 1
ATOM 1501 O O . GLY A 1 190 ? 26.729 -8.028 -24.548 1.00 92.12 190 GLY A O 1
ATOM 1502 N N . GLY A 1 191 ? 25.365 -6.268 -24.209 1.00 88.25 191 GLY A N 1
ATOM 1503 C CA . GLY A 1 191 ? 26.313 -5.170 -24.457 1.00 88.25 191 GLY A CA 1
ATOM 1504 C C . GLY A 1 191 ? 27.807 -5.521 -24.342 1.00 88.25 191 GLY A C 1
ATOM 1505 O O . GLY A 1 191 ? 28.412 -5.949 -25.330 1.00 88.25 191 GLY A O 1
ATOM 1506 N N . PRO A 1 192 ? 28.455 -5.317 -23.183 1.00 84.06 192 PRO A N 1
ATOM 1507 C CA . PRO A 1 192 ? 29.829 -5.752 -22.973 1.00 84.06 192 PRO A CA 1
ATOM 1508 C C . PRO A 1 192 ? 29.941 -7.271 -22.790 1.00 84.06 192 PRO A C 1
ATOM 1510 O O . PRO A 1 192 ? 30.980 -7.817 -23.145 1.00 84.06 192 PRO A O 1
ATOM 1513 N N . ASN A 1 193 ? 28.912 -7.958 -22.293 1.00 91.69 193 ASN A N 1
ATOM 1514 C CA . ASN A 1 193 ? 29.002 -9.367 -21.892 1.00 91.69 193 ASN A CA 1
ATOM 1515 C C . ASN A 1 193 ? 29.220 -10.326 -23.059 1.00 91.69 193 ASN A C 1
ATOM 1517 O O . ASN A 1 193 ? 29.957 -11.304 -22.951 1.00 91.69 193 ASN A O 1
ATOM 1521 N N . LYS A 1 194 ? 28.687 -10.000 -24.235 1.00 91.88 194 LYS A N 1
ATOM 1522 C CA . LYS A 1 194 ? 28.843 -10.814 -25.442 1.00 91.88 194 LYS A CA 1
ATOM 1523 C C . LYS A 1 194 ? 30.299 -10.962 -25.870 1.00 91.88 194 LYS A C 1
ATOM 1525 O O . LYS A 1 194 ? 30.673 -11.994 -26.420 1.00 91.88 194 LYS A O 1
ATOM 1530 N N . LYS A 1 195 ? 31.145 -9.957 -25.603 1.00 91.50 195 LYS A N 1
ATOM 1531 C CA . LYS A 1 195 ? 32.583 -10.040 -25.912 1.00 91.50 195 LYS A CA 1
ATOM 1532 C C . LYS A 1 195 ? 33.314 -11.024 -24.987 1.00 91.50 195 LYS A C 1
ATOM 1534 O O . LYS A 1 195 ? 34.349 -11.550 -25.379 1.00 91.50 195 LYS A O 1
ATOM 1539 N N . TRP A 1 196 ? 32.779 -11.279 -23.791 1.00 91.94 196 TRP A N 1
ATOM 1540 C CA . TRP A 1 196 ? 33.317 -12.252 -22.836 1.00 91.94 196 TRP A CA 1
ATOM 1541 C C . TRP A 1 196 ? 32.811 -13.677 -23.098 1.00 91.94 196 TRP A C 1
ATOM 1543 O O . TRP A 1 196 ? 33.510 -14.634 -22.775 1.00 91.94 196 TRP A O 1
ATOM 1553 N N . SER A 1 197 ? 31.661 -13.818 -23.762 1.00 94.44 197 SER A N 1
ATOM 1554 C CA . SER A 1 197 ? 31.009 -15.104 -24.057 1.00 94.44 197 SER A CA 1
ATOM 1555 C C . SER A 1 197 ? 30.875 -15.377 -25.560 1.00 94.44 197 SER A C 1
ATOM 1557 O O . SER A 1 197 ? 29.863 -15.904 -26.026 1.00 94.44 197 SER A O 1
ATOM 1559 N N . THR A 1 198 ? 31.886 -15.006 -26.355 1.00 95.31 198 THR A N 1
ATOM 1560 C CA . THR A 1 198 ? 31.812 -15.068 -27.828 1.00 95.31 198 THR A CA 1
ATOM 1561 C C . THR A 1 198 ? 31.542 -16.471 -28.360 1.00 95.31 198 THR A C 1
ATOM 1563 O O . THR A 1 198 ? 30.748 -16.618 -29.287 1.00 95.31 198 THR A O 1
ATOM 1566 N N . SER A 1 199 ? 32.164 -17.505 -27.789 1.00 95.50 199 SER A N 1
ATOM 1567 C CA . SER A 1 199 ? 31.952 -18.892 -28.217 1.00 95.50 199 SER A CA 1
ATOM 1568 C C . SER A 1 199 ? 30.538 -19.381 -27.911 1.00 95.50 199 SER A C 1
ATOM 1570 O O . SER A 1 199 ? 29.883 -19.908 -28.808 1.00 95.50 199 SER A O 1
ATOM 1572 N N . ALA A 1 200 ? 30.038 -19.144 -26.694 1.00 97.00 200 ALA A N 1
ATOM 1573 C CA . ALA A 1 200 ? 28.678 -19.509 -26.298 1.00 97.00 200 ALA A CA 1
ATOM 1574 C C . ALA A 1 200 ? 27.616 -18.773 -27.127 1.00 97.00 200 ALA A C 1
ATOM 1576 O O . ALA A 1 200 ? 26.701 -19.392 -27.671 1.00 97.00 200 ALA A O 1
ATOM 1577 N N . TYR A 1 201 ? 27.779 -17.461 -27.313 1.00 96.12 201 TYR A N 1
ATOM 1578 C CA . TYR A 1 201 ? 26.900 -16.672 -28.175 1.00 96.12 201 TYR A CA 1
ATOM 1579 C C . TYR A 1 201 ? 26.893 -17.204 -29.615 1.00 96.12 201 TYR A C 1
ATOM 1581 O O . TYR A 1 201 ? 25.835 -17.429 -30.201 1.00 96.12 201 TYR A O 1
ATOM 1589 N N . ASN A 1 202 ? 28.075 -17.456 -30.183 1.00 95.19 202 ASN A N 1
ATOM 1590 C CA . ASN A 1 202 ? 28.221 -17.983 -31.537 1.00 95.19 202 ASN A CA 1
ATOM 1591 C C . ASN A 1 202 ? 27.567 -19.365 -31.699 1.00 95.19 202 ASN A C 1
ATOM 1593 O O . ASN A 1 202 ? 26.954 -19.628 -32.733 1.00 95.19 202 ASN A O 1
ATOM 1597 N N . TYR A 1 203 ? 27.652 -20.226 -30.682 1.00 97.00 203 TYR A N 1
ATOM 1598 C CA . TYR A 1 203 ? 26.941 -21.502 -30.659 1.00 97.00 203 TYR A CA 1
ATOM 1599 C C . TYR A 1 203 ? 25.421 -21.302 -30.708 1.00 97.00 203 TYR A C 1
ATOM 1601 O O . TYR A 1 203 ? 24.767 -21.850 -31.596 1.00 97.00 203 TYR A O 1
ATOM 1609 N N . ILE A 1 204 ? 24.859 -20.444 -29.850 1.00 97.00 204 ILE A N 1
ATOM 1610 C CA . ILE A 1 204 ? 23.411 -20.176 -29.836 1.00 97.00 204 ILE A CA 1
ATOM 1611 C C . ILE A 1 204 ? 22.937 -19.631 -31.189 1.00 97.00 204 ILE A C 1
ATOM 1613 O O . ILE A 1 204 ? 21.959 -20.128 -31.743 1.00 97.00 204 ILE A O 1
ATOM 1617 N N . VAL A 1 205 ? 23.656 -18.673 -31.776 1.00 93.75 205 VAL A N 1
ATOM 1618 C CA . VAL A 1 205 ? 23.307 -18.095 -33.086 1.00 93.75 205 VAL A CA 1
ATOM 1619 C C . VAL A 1 205 ? 23.339 -19.143 -34.209 1.00 93.75 205 VAL A C 1
ATOM 1621 O O . VAL A 1 205 ? 22.500 -19.130 -35.117 1.00 93.75 205 VAL A O 1
ATOM 1624 N N . ARG A 1 206 ? 24.300 -20.075 -34.177 1.00 93.38 206 ARG A N 1
ATOM 1625 C CA . ARG A 1 206 ? 24.434 -21.121 -35.204 1.00 93.38 206 ARG A CA 1
ATOM 1626 C C . ARG A 1 206 ? 23.392 -22.226 -35.053 1.00 93.38 206 ARG A C 1
ATOM 1628 O O . ARG A 1 206 ? 22.839 -22.649 -36.066 1.00 93.38 206 ARG A O 1
ATOM 1635 N N . HIS A 1 207 ? 23.129 -22.665 -33.825 1.00 96.75 207 HIS A N 1
ATOM 1636 C CA . HIS A 1 207 ? 22.390 -23.899 -33.541 1.00 96.75 207 HIS A CA 1
ATOM 1637 C C . HIS A 1 207 ? 20.957 -23.677 -33.038 1.00 96.75 207 HIS A C 1
ATOM 1639 O O . HIS A 1 207 ? 20.121 -24.576 -33.146 1.00 96.75 207 HIS A O 1
ATOM 1645 N N . HIS A 1 208 ? 20.639 -22.482 -32.537 1.00 96.94 208 HIS A N 1
ATOM 1646 C CA . HIS A 1 208 ? 19.328 -22.139 -31.978 1.00 96.94 208 HIS A CA 1
ATOM 1647 C C . HIS A 1 208 ? 18.775 -20.818 -32.543 1.00 96.94 208 HIS A C 1
ATOM 1649 O O . HIS A 1 208 ? 18.365 -19.943 -31.780 1.00 96.94 208 HIS A O 1
ATOM 1655 N N . PRO A 1 209 ? 18.734 -20.644 -33.879 1.00 94.81 209 PRO A N 1
ATOM 1656 C CA . PRO A 1 209 ? 18.301 -19.386 -34.484 1.00 94.81 209 PRO A CA 1
ATOM 1657 C C . PRO A 1 209 ? 16.801 -19.087 -34.258 1.00 94.81 209 PRO A C 1
ATOM 1659 O O . PRO A 1 209 ? 16.361 -17.951 -34.392 1.00 94.81 209 PRO A O 1
ATOM 1662 N N . ASP A 1 210 ? 16.019 -20.096 -33.872 1.00 94.69 210 ASP A N 1
ATOM 1663 C CA . ASP A 1 210 ? 14.595 -20.031 -33.536 1.00 94.69 210 ASP A CA 1
ATOM 1664 C C . ASP A 1 210 ? 14.304 -19.672 -32.065 1.00 94.69 210 ASP A C 1
ATOM 1666 O O . ASP A 1 210 ? 13.131 -19.571 -31.690 1.00 94.69 210 ASP A O 1
ATOM 1670 N N . LEU A 1 211 ? 15.340 -19.488 -31.233 1.00 97.44 211 LEU A N 1
ATOM 1671 C CA . LEU A 1 211 ? 15.208 -19.124 -29.821 1.00 97.44 211 LEU A CA 1
ATOM 1672 C C . LEU A 1 211 ? 14.463 -17.791 -29.657 1.00 97.44 211 LEU A C 1
ATOM 1674 O O . LEU A 1 211 ? 14.741 -16.821 -30.362 1.00 97.44 211 LEU A O 1
ATOM 1678 N N . HIS A 1 212 ? 13.549 -17.728 -28.685 1.00 97.75 212 HIS A N 1
ATOM 1679 C CA . HIS A 1 212 ? 12.956 -16.460 -28.272 1.00 97.75 212 HIS A CA 1
ATOM 1680 C C . HIS A 1 212 ? 13.922 -15.717 -27.349 1.00 97.75 212 HIS A C 1
ATOM 1682 O O . HIS A 1 212 ? 14.047 -16.052 -26.169 1.00 97.75 212 HIS A O 1
ATOM 1688 N N . ILE A 1 213 ? 14.584 -14.696 -27.889 1.00 97.81 213 ILE A N 1
ATOM 1689 C CA . ILE A 1 213 ? 15.581 -13.908 -27.165 1.00 97.81 213 ILE A CA 1
ATOM 1690 C C . ILE A 1 213 ? 15.487 -12.424 -27.512 1.00 97.81 213 ILE A C 1
ATOM 1692 O O . ILE A 1 213 ? 15.366 -12.042 -28.676 1.00 97.81 213 ILE A O 1
ATOM 1696 N N . ILE A 1 214 ? 15.576 -11.593 -26.479 1.00 98.31 214 ILE A N 1
ATOM 1697 C CA . ILE A 1 214 ? 15.830 -10.161 -26.568 1.00 98.31 214 ILE A CA 1
ATOM 1698 C C . ILE A 1 214 ? 17.317 -9.951 -26.326 1.00 98.31 214 ILE A C 1
ATOM 1700 O O . ILE A 1 214 ? 17.824 -10.179 -25.232 1.00 98.31 214 ILE A O 1
ATOM 1704 N N . GLU A 1 215 ? 18.021 -9.523 -27.362 1.00 96.19 215 GLU A N 1
ATOM 1705 C CA . GLU A 1 215 ? 19.439 -9.206 -27.317 1.00 96.19 215 GLU A CA 1
ATOM 1706 C C . GLU A 1 215 ? 19.620 -7.695 -27.138 1.00 96.19 215 GLU A C 1
ATOM 1708 O O . GLU A 1 215 ? 19.736 -6.945 -28.117 1.00 96.19 215 GLU A O 1
ATOM 1713 N N . ASN A 1 216 ? 19.631 -7.264 -25.875 1.00 97.50 216 ASN A N 1
ATOM 1714 C CA . ASN A 1 216 ? 19.800 -5.875 -25.465 1.00 97.50 216 ASN A CA 1
ATOM 1715 C C . ASN A 1 216 ? 21.295 -5.518 -25.420 1.00 97.50 216 ASN A C 1
ATOM 1717 O O . ASN A 1 216 ? 22.012 -5.852 -24.476 1.00 97.50 216 ASN A O 1
ATOM 1721 N N . ASN A 1 217 ? 21.788 -4.859 -26.466 1.00 95.56 217 ASN A N 1
ATOM 1722 C CA . ASN A 1 217 ? 23.198 -4.509 -26.604 1.00 95.56 217 ASN A CA 1
ATOM 1723 C C . ASN A 1 217 ? 23.536 -3.124 -26.070 1.00 95.56 217 ASN A C 1
ATOM 1725 O O . ASN A 1 217 ? 24.675 -2.893 -25.677 1.00 95.56 217 ASN A O 1
ATOM 1729 N N . SER A 1 218 ? 22.591 -2.191 -26.087 1.00 96.00 218 SER A N 1
ATOM 1730 C CA . SER A 1 218 ? 22.859 -0.805 -25.698 1.00 96.00 218 SER A CA 1
ATOM 1731 C C . SER A 1 218 ? 21.692 -0.127 -25.006 1.00 96.00 218 SER A C 1
ATOM 1733 O O . SER A 1 218 ? 21.926 0.780 -24.210 1.00 96.00 218 SER A O 1
ATOM 1735 N N . THR A 1 219 ? 20.463 -0.583 -25.252 1.00 97.31 219 THR A N 1
ATOM 1736 C CA . THR A 1 219 ? 19.237 -0.037 -24.659 1.00 97.31 219 THR A CA 1
ATOM 1737 C C . THR A 1 219 ? 19.322 -0.004 -23.134 1.00 97.31 219 THR A C 1
ATOM 1739 O O . THR A 1 219 ? 18.941 0.995 -22.528 1.00 97.31 219 THR A O 1
ATOM 1742 N N . TYR A 1 220 ? 19.919 -1.034 -22.521 1.00 96.94 220 TYR A N 1
ATOM 1743 C CA . TYR A 1 220 ? 20.115 -1.183 -21.073 1.00 96.94 220 TYR A CA 1
ATOM 1744 C C . TYR A 1 220 ? 20.752 0.047 -20.401 1.00 96.94 220 TYR A C 1
ATOM 1746 O O . TYR A 1 220 ? 20.451 0.366 -19.252 1.00 96.94 220 TYR A O 1
ATOM 1754 N N . ARG A 1 221 ? 21.574 0.803 -21.143 1.00 96.00 221 ARG A N 1
ATOM 1755 C CA . ARG A 1 221 ? 22.238 2.019 -20.656 1.00 96.00 221 ARG A CA 1
ATOM 1756 C C . ARG A 1 221 ? 21.270 3.121 -20.246 1.00 96.00 221 ARG A C 1
ATOM 1758 O O . ARG A 1 221 ? 21.670 4.008 -19.497 1.00 96.00 221 ARG A O 1
ATOM 1765 N N . GLY A 1 222 ? 20.018 3.081 -20.705 1.00 95.44 222 GLY A N 1
ATOM 1766 C CA . GLY A 1 222 ? 19.014 4.089 -20.368 1.00 95.44 222 GLY A CA 1
ATOM 1767 C C . GLY A 1 222 ? 18.717 4.216 -18.876 1.00 95.44 222 GLY A C 1
ATOM 1768 O O . GLY A 1 222 ? 18.259 5.273 -18.457 1.00 95.44 222 GLY A O 1
ATOM 1769 N N . TRP A 1 223 ? 19.065 3.214 -18.060 1.00 94.50 223 TRP A N 1
ATOM 1770 C CA . TRP A 1 223 ? 18.975 3.321 -16.601 1.00 94.50 223 TRP A CA 1
ATOM 1771 C C . TRP A 1 223 ? 19.972 4.304 -15.985 1.00 94.50 223 TRP A C 1
ATOM 1773 O O . TRP A 1 223 ? 19.700 4.862 -14.923 1.00 94.50 223 TRP A O 1
ATOM 1783 N N . PHE A 1 224 ? 21.093 4.575 -16.655 1.00 92.69 224 PHE A N 1
ATOM 1784 C CA . PHE A 1 224 ? 22.177 5.411 -16.126 1.00 92.69 224 PHE A CA 1
ATOM 1785 C C . PHE A 1 224 ? 22.712 6.448 -17.123 1.00 92.69 224 PHE A C 1
ATOM 1787 O O . PHE A 1 224 ? 23.670 7.154 -16.823 1.00 92.69 224 PHE A O 1
ATOM 1794 N N . THR A 1 225 ? 22.107 6.565 -18.309 1.00 93.19 225 THR A N 1
ATOM 1795 C CA . THR A 1 225 ? 22.538 7.484 -19.371 1.00 93.19 225 THR A CA 1
ATOM 1796 C C . THR A 1 225 ? 21.366 8.284 -19.937 1.00 93.19 225 THR A C 1
ATOM 1798 O O . THR A 1 225 ? 20.373 7.715 -20.396 1.00 93.19 225 THR A O 1
ATOM 1801 N N . GLY A 1 226 ? 21.513 9.611 -19.979 1.00 91.12 226 GLY A N 1
ATOM 1802 C CA . GLY A 1 226 ? 20.484 10.530 -20.476 1.00 91.12 226 GLY A CA 1
ATOM 1803 C C . GLY A 1 226 ? 19.240 10.571 -19.581 1.00 91.12 226 GLY A C 1
ATOM 1804 O O . GLY A 1 226 ? 19.334 10.293 -18.382 1.00 91.12 226 GLY A O 1
ATOM 1805 N N . GLY A 1 227 ? 18.093 10.921 -20.171 1.00 90.94 227 GLY A N 1
ATOM 1806 C CA . GLY A 1 227 ? 16.826 11.104 -19.456 1.00 90.94 227 GLY A CA 1
ATOM 1807 C C . GLY A 1 227 ? 16.802 12.350 -18.565 1.00 90.94 227 GLY A C 1
ATOM 1808 O O . GLY A 1 227 ? 17.719 13.172 -18.595 1.00 90.94 227 GLY A O 1
ATOM 1809 N N . ASP A 1 228 ? 15.744 12.488 -17.765 1.00 87.75 228 ASP A N 1
ATOM 1810 C CA . ASP A 1 228 ? 15.644 13.566 -16.777 1.00 87.75 228 ASP A CA 1
ATOM 1811 C C . ASP A 1 228 ? 16.629 13.343 -15.620 1.00 87.75 228 ASP A C 1
ATOM 1813 O O . ASP A 1 228 ? 16.486 12.417 -14.823 1.00 87.75 228 ASP A O 1
ATOM 1817 N N . GLN A 1 229 ? 17.645 14.196 -15.546 1.00 89.06 229 GLN A N 1
ATOM 1818 C CA . GLN A 1 229 ? 18.672 14.183 -14.499 1.00 89.06 229 GLN A CA 1
ATOM 1819 C C . GLN A 1 229 ? 18.544 15.399 -13.573 1.00 89.06 229 GLN A C 1
ATOM 1821 O O . GLN A 1 229 ? 19.486 15.769 -12.879 1.00 89.06 229 GLN A O 1
ATOM 1826 N N . THR A 1 230 ? 17.402 16.080 -13.606 1.00 85.88 230 THR A N 1
ATOM 1827 C CA . THR A 1 230 ? 17.143 17.264 -12.789 1.00 85.88 230 THR A CA 1
ATOM 1828 C C . THR A 1 230 ? 16.417 16.886 -11.499 1.00 85.88 230 THR A C 1
ATOM 1830 O O . THR A 1 230 ? 16.005 15.743 -11.315 1.00 85.88 230 THR A O 1
ATOM 1833 N N . ASN A 1 231 ? 16.283 17.839 -10.571 1.00 79.88 231 ASN A N 1
ATOM 1834 C CA . ASN A 1 231 ? 15.445 17.703 -9.371 1.00 79.88 231 ASN A CA 1
ATOM 1835 C C . ASN A 1 231 ? 15.715 16.438 -8.528 1.00 79.88 231 ASN A C 1
ATOM 1837 O O . ASN A 1 231 ? 14.794 15.850 -7.970 1.00 79.88 231 ASN A O 1
ATOM 1841 N N . GLY A 1 232 ? 16.980 16.021 -8.427 1.00 84.44 232 GLY A N 1
ATOM 1842 C CA . GLY A 1 232 ? 17.387 14.856 -7.638 1.00 84.44 232 GLY A CA 1
ATOM 1843 C C . GLY A 1 232 ? 17.233 13.503 -8.337 1.00 84.44 232 GLY A C 1
ATOM 1844 O O . GLY A 1 232 ? 17.449 12.476 -7.701 1.00 84.44 232 GLY A O 1
ATOM 1845 N N . LEU A 1 233 ? 16.901 13.485 -9.634 1.00 87.88 233 LEU A N 1
ATOM 1846 C CA . LEU A 1 233 ? 16.869 12.272 -10.461 1.00 87.88 233 LEU A CA 1
ATOM 1847 C C . LEU A 1 233 ? 18.229 11.922 -11.085 1.00 87.88 233 LEU A C 1
ATOM 1849 O O . LEU A 1 233 ? 18.356 10.887 -11.749 1.00 87.88 233 LEU A O 1
ATOM 1853 N N . ASP A 1 234 ? 19.263 12.745 -10.891 1.00 93.44 234 ASP A N 1
ATOM 1854 C CA . ASP A 1 234 ? 20.634 12.328 -11.180 1.00 93.44 234 ASP A CA 1
ATOM 1855 C C . ASP A 1 234 ? 21.041 11.167 -10.260 1.00 93.44 234 ASP A C 1
ATOM 1857 O O . ASP A 1 234 ? 20.566 11.037 -9.131 1.00 93.44 234 ASP A O 1
ATOM 1861 N N . GLY A 1 235 ? 21.902 10.282 -10.760 1.00 90.56 235 GLY A N 1
ATOM 1862 C CA . GLY A 1 235 ? 22.212 9.031 -10.067 1.00 90.56 235 GLY A CA 1
ATOM 1863 C C . GLY A 1 235 ? 22.789 9.217 -8.661 1.00 90.56 235 GLY A C 1
ATOM 1864 O O . GLY A 1 235 ? 22.458 8.440 -7.770 1.00 90.56 235 GLY A O 1
ATOM 1865 N N . ALA A 1 236 ? 23.621 10.240 -8.456 1.00 92.94 236 ALA A N 1
ATOM 1866 C CA . ALA A 1 236 ? 24.290 10.474 -7.182 1.00 92.94 236 ALA A CA 1
ATOM 1867 C C . ALA A 1 236 ? 23.315 11.007 -6.126 1.00 92.94 236 ALA A C 1
ATOM 1869 O O . ALA A 1 236 ? 23.241 10.477 -5.014 1.00 92.94 236 ALA A O 1
ATOM 1870 N N . THR A 1 237 ? 22.538 12.032 -6.484 1.00 94.25 237 THR A N 1
ATOM 1871 C CA . THR A 1 237 ? 21.534 12.611 -5.587 1.00 94.25 237 THR A CA 1
ATOM 1872 C C . THR A 1 237 ? 20.437 11.602 -5.277 1.00 94.25 237 THR A C 1
ATOM 1874 O O . THR A 1 237 ? 20.064 11.461 -4.114 1.00 94.25 237 THR A O 1
ATOM 1877 N N . PHE A 1 238 ? 19.969 10.842 -6.272 1.00 94.50 238 PHE A N 1
ATOM 1878 C CA . PHE A 1 238 ? 18.936 9.831 -6.062 1.00 94.50 238 PHE A CA 1
ATOM 1879 C C . PHE A 1 238 ? 19.370 8.787 -5.027 1.00 94.50 238 PHE A C 1
ATOM 1881 O O . PHE A 1 238 ? 18.640 8.514 -4.075 1.00 94.50 238 PHE A O 1
ATOM 1888 N N . VAL A 1 239 ? 20.580 8.234 -5.167 1.00 95.19 239 VAL A N 1
ATOM 1889 C CA . VAL A 1 239 ? 21.106 7.240 -4.219 1.00 95.19 239 VAL A CA 1
ATOM 1890 C C . VAL A 1 239 ? 21.285 7.848 -2.832 1.00 95.19 239 VAL A C 1
ATOM 1892 O O . VAL A 1 239 ? 20.896 7.229 -1.841 1.00 95.19 239 VAL A O 1
ATOM 1895 N N . ALA A 1 240 ? 21.827 9.065 -2.746 1.00 94.25 240 ALA A N 1
ATOM 1896 C CA . ALA A 1 240 ? 22.025 9.748 -1.474 1.00 94.25 240 ALA A CA 1
ATOM 1897 C C . ALA A 1 240 ? 20.708 10.034 -0.734 1.00 94.25 240 ALA A C 1
ATOM 1899 O O . ALA A 1 240 ? 20.676 9.920 0.491 1.00 94.25 240 ALA A O 1
ATOM 1900 N N . THR A 1 241 ? 19.647 10.391 -1.461 1.00 92.12 241 THR A N 1
ATOM 1901 C CA . THR A 1 241 ? 18.349 10.764 -0.885 1.00 92.12 241 THR A CA 1
ATOM 1902 C C . THR A 1 241 ? 17.469 9.550 -0.593 1.00 92.12 241 THR A C 1
ATOM 1904 O O . THR A 1 241 ? 16.888 9.471 0.487 1.00 92.12 241 THR A O 1
ATOM 1907 N N . HIS A 1 242 ? 17.359 8.611 -1.534 1.00 93.00 242 HIS A N 1
ATOM 1908 C CA . HIS A 1 242 ? 16.329 7.568 -1.497 1.00 93.00 242 HIS A CA 1
ATOM 1909 C C . HIS A 1 242 ? 16.850 6.174 -1.168 1.00 93.00 242 HIS A C 1
ATOM 1911 O O . HIS A 1 242 ? 16.048 5.325 -0.812 1.00 93.00 242 HIS A O 1
ATOM 1917 N N . VAL A 1 243 ? 18.154 5.905 -1.291 1.00 94.38 243 VAL A N 1
ATOM 1918 C CA . VAL A 1 243 ? 18.692 4.537 -1.161 1.00 94.38 243 VAL A CA 1
ATOM 1919 C C . VAL A 1 243 ? 19.574 4.386 0.070 1.00 94.38 243 VAL A C 1
ATOM 1921 O O . VAL A 1 243 ? 19.364 3.501 0.899 1.00 94.38 243 VAL A O 1
ATOM 1924 N N . LYS A 1 244 ? 20.558 5.270 0.225 1.00 93.31 244 LYS A N 1
ATOM 1925 C CA . LYS A 1 244 ? 21.478 5.250 1.360 1.00 93.31 244 LYS A CA 1
ATOM 1926 C C . LYS A 1 244 ? 20.702 5.381 2.679 1.00 93.31 244 LYS A C 1
ATOM 1928 O O . LYS A 1 244 ? 19.827 6.236 2.804 1.00 93.31 244 LYS A O 1
ATOM 1933 N N . GLY A 1 245 ? 21.016 4.548 3.671 1.00 91.38 245 GLY A N 1
ATOM 1934 C CA . GLY A 1 245 ? 20.358 4.550 4.981 1.00 91.38 245 GLY A CA 1
ATOM 1935 C C . GLY A 1 245 ? 18.966 3.905 5.018 1.00 91.38 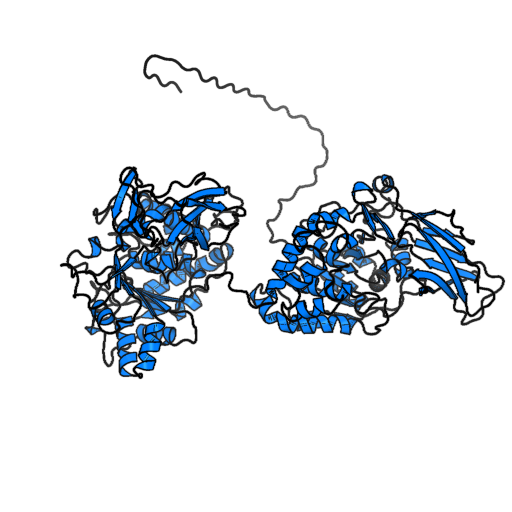245 GLY A C 1
ATOM 1936 O O . GLY A 1 245 ? 18.261 4.058 6.017 1.00 91.38 245 GLY A O 1
ATOM 1937 N N . HIS A 1 246 ? 18.541 3.213 3.956 1.00 90.94 246 HIS A N 1
ATOM 1938 C CA . HIS A 1 246 ? 17.253 2.514 3.897 1.00 90.94 246 HIS A CA 1
ATOM 1939 C C . HIS A 1 246 ? 17.461 1.001 4.009 1.00 90.94 246 HIS A C 1
ATOM 1941 O O . HIS A 1 246 ? 17.589 0.303 3.008 1.00 90.94 246 HIS A O 1
ATOM 1947 N N . GLY A 1 247 ? 17.507 0.504 5.248 1.00 94.25 247 GLY A N 1
ATOM 1948 C CA . GLY A 1 247 ? 17.706 -0.918 5.546 1.00 94.25 247 GLY A CA 1
ATOM 1949 C C . GLY A 1 247 ? 19.075 -1.462 5.121 1.00 94.25 247 GLY A C 1
ATOM 1950 O O . GLY A 1 247 ? 19.933 -0.751 4.590 1.00 94.25 247 GLY A O 1
ATOM 1951 N N . ALA A 1 248 ? 19.285 -2.752 5.363 1.00 97.12 248 ALA A N 1
ATOM 1952 C CA . ALA A 1 248 ? 20.532 -3.434 5.036 1.00 97.12 248 ALA A CA 1
ATOM 1953 C C . ALA A 1 248 ? 20.791 -3.493 3.520 1.00 97.12 248 ALA A C 1
ATOM 1955 O O . ALA A 1 248 ? 21.940 -3.386 3.088 1.00 97.12 248 ALA A O 1
ATOM 1956 N N . LEU A 1 249 ? 19.745 -3.652 2.706 1.00 97.19 249 LEU A N 1
ATOM 1957 C CA . LEU A 1 249 ? 19.820 -3.679 1.247 1.00 97.19 249 LEU A CA 1
ATOM 1958 C C . LEU A 1 249 ? 20.144 -2.304 0.654 1.00 97.19 249 LEU A C 1
ATOM 1960 O O . LEU A 1 249 ? 20.946 -2.244 -0.276 1.00 97.19 249 LEU A O 1
ATOM 1964 N N . GLY A 1 250 ? 19.590 -1.208 1.186 1.00 95.88 250 GLY A N 1
ATOM 1965 C CA . GLY A 1 250 ? 19.904 0.147 0.719 1.00 95.88 250 GLY A CA 1
ATOM 1966 C C . GLY A 1 250 ? 21.348 0.550 1.028 1.00 95.88 250 GLY A C 1
ATOM 1967 O O . GLY A 1 250 ? 22.055 1.082 0.168 1.00 95.88 250 GLY A O 1
ATOM 1968 N N . ASP A 1 251 ? 21.843 0.209 2.220 1.00 94.88 251 ASP A N 1
ATOM 1969 C CA . ASP A 1 251 ? 23.249 0.430 2.578 1.00 94.88 251 ASP A CA 1
ATOM 1970 C C . ASP A 1 251 ? 24.199 -0.451 1.762 1.00 94.88 251 ASP A C 1
ATOM 1972 O O . ASP A 1 251 ? 25.249 0.014 1.306 1.00 94.88 251 ASP A O 1
ATOM 1976 N N . PHE A 1 252 ? 23.814 -1.708 1.522 1.00 95.62 252 PHE A N 1
ATOM 1977 C CA . PHE A 1 252 ? 24.561 -2.608 0.653 1.00 95.62 252 PHE A CA 1
ATOM 1978 C C . PHE A 1 252 ? 24.628 -2.066 -0.773 1.00 95.62 252 PHE A C 1
ATOM 1980 O O . PHE A 1 252 ? 25.728 -1.946 -1.305 1.00 95.62 252 PHE A O 1
ATOM 1987 N N . PHE A 1 253 ? 23.500 -1.646 -1.353 1.00 95.69 253 PHE A N 1
ATOM 1988 C CA . PHE A 1 253 ? 23.455 -0.992 -2.662 1.00 95.69 253 PHE A CA 1
ATOM 1989 C C . PHE A 1 253 ? 24.440 0.178 -2.727 1.00 95.69 253 PHE A C 1
ATOM 1991 O O . PHE A 1 253 ? 25.269 0.240 -3.630 1.00 95.69 253 PHE A O 1
ATOM 1998 N N . ASN A 1 254 ? 24.386 1.085 -1.747 1.00 94.12 254 ASN A N 1
ATOM 1999 C CA . ASN A 1 254 ? 25.224 2.282 -1.723 1.00 94.12 254 ASN A CA 1
ATOM 2000 C C . ASN A 1 254 ? 26.726 1.967 -1.560 1.00 94.12 254 ASN A C 1
ATOM 2002 O O . ASN A 1 254 ? 27.570 2.753 -1.995 1.00 94.12 254 ASN A O 1
ATOM 2006 N N . SER A 1 255 ? 27.079 0.832 -0.946 1.00 93.38 255 SER A N 1
ATOM 2007 C CA . SER A 1 255 ? 28.479 0.407 -0.798 1.00 93.38 255 SER A CA 1
ATOM 2008 C C . SER A 1 255 ? 29.149 0.031 -2.128 1.00 93.38 255 SER A C 1
ATOM 2010 O O . SER A 1 255 ? 30.376 0.073 -2.228 1.00 93.38 255 SER A O 1
ATOM 2012 N N . TYR A 1 256 ? 28.356 -0.261 -3.164 1.00 89.25 256 TYR A N 1
ATOM 2013 C CA . TYR A 1 256 ? 28.821 -0.564 -4.513 1.00 89.25 256 TYR A CA 1
ATOM 2014 C C . TYR A 1 256 ? 28.568 0.631 -5.438 1.00 89.25 256 TYR A C 1
ATOM 2016 O O . TYR A 1 256 ? 27.433 1.068 -5.614 1.00 89.25 256 TYR A O 1
ATOM 2024 N N . GLY A 1 257 ? 29.637 1.168 -6.033 1.00 79.38 257 GLY A N 1
ATOM 2025 C CA . GLY A 1 257 ? 29.557 2.299 -6.966 1.00 79.38 257 GLY A CA 1
ATOM 2026 C C . GLY A 1 257 ? 29.760 3.685 -6.354 1.00 79.38 257 GLY A C 1
ATOM 2027 O O . GLY A 1 257 ? 29.466 4.671 -7.019 1.00 79.38 257 GLY A O 1
ATOM 2028 N N . GLU A 1 258 ? 30.252 3.779 -5.113 1.00 84.69 258 GLU A N 1
ATOM 2029 C CA . GLU A 1 258 ? 30.582 5.054 -4.443 1.00 84.69 258 GLU A CA 1
ATOM 2030 C C . GLU A 1 258 ? 29.410 6.061 -4.437 1.00 84.69 258 GLU A C 1
ATOM 2032 O O . GLU A 1 258 ? 29.585 7.263 -4.640 1.00 84.69 258 GLU A O 1
ATOM 2037 N N . GLY A 1 259 ? 28.189 5.561 -4.221 1.00 83.50 259 GLY A N 1
ATOM 2038 C CA . GLY A 1 259 ? 26.968 6.371 -4.232 1.00 83.50 259 GLY A CA 1
ATOM 2039 C C . GLY A 1 259 ? 26.447 6.735 -5.627 1.00 83.50 259 GLY A C 1
ATOM 2040 O O . GLY A 1 259 ? 25.550 7.562 -5.728 1.00 83.50 259 GLY A O 1
ATOM 2041 N N . GLN A 1 260 ? 26.984 6.150 -6.703 1.00 89.31 260 GLN A N 1
ATOM 2042 C CA . GLN A 1 260 ? 26.476 6.331 -8.065 1.00 89.31 260 GLN A CA 1
ATOM 2043 C C . GLN A 1 260 ? 25.454 5.258 -8.439 1.00 89.31 260 GLN A C 1
ATOM 2045 O O . GLN A 1 260 ? 25.607 4.082 -8.105 1.00 89.31 260 GLN A O 1
ATOM 2050 N N . LEU A 1 261 ? 24.441 5.655 -9.207 1.00 91.50 261 LEU A N 1
ATOM 2051 C CA . LEU A 1 261 ? 23.465 4.738 -9.788 1.00 91.50 261 LEU A CA 1
ATOM 2052 C C . LEU A 1 261 ? 23.969 4.195 -11.127 1.00 91.50 261 LEU A C 1
ATOM 2054 O O . LEU A 1 261 ? 24.260 4.974 -12.038 1.00 91.50 261 LEU A O 1
ATOM 2058 N N . LYS A 1 262 ? 24.006 2.866 -11.261 1.00 92.75 262 LYS A N 1
ATOM 2059 C CA . LYS A 1 262 ? 24.312 2.192 -12.525 1.00 92.75 262 LYS A CA 1
ATOM 2060 C C . LYS A 1 262 ? 23.245 1.186 -12.939 1.00 92.75 262 LYS A C 1
ATOM 2062 O O . LYS A 1 262 ? 22.596 1.422 -13.948 1.00 92.75 262 LYS A O 1
ATOM 2067 N N . MET A 1 263 ? 23.018 0.125 -12.155 1.00 93.25 263 MET A N 1
ATOM 2068 C CA . MET A 1 263 ? 21.893 -0.812 -12.351 1.00 93.25 263 MET A CA 1
ATOM 2069 C C . MET A 1 263 ? 21.738 -1.328 -13.802 1.00 93.25 263 MET A C 1
ATOM 2071 O O . MET A 1 263 ? 20.641 -1.299 -14.364 1.00 93.25 263 MET A O 1
ATOM 2075 N N . GLY A 1 264 ? 22.838 -1.743 -14.436 1.00 94.69 264 GLY A N 1
ATOM 2076 C CA . GLY A 1 264 ? 22.893 -2.085 -15.860 1.00 94.69 264 GLY A CA 1
ATOM 2077 C C . GLY A 1 264 ? 21.979 -3.236 -16.285 1.00 94.69 264 GLY A C 1
ATOM 2078 O O . GLY A 1 264 ? 21.555 -3.271 -17.440 1.00 94.69 264 GLY A O 1
ATOM 2079 N N . ASP A 1 265 ? 21.602 -4.116 -15.361 1.00 97.38 265 ASP A N 1
ATOM 2080 C CA . ASP A 1 265 ? 20.831 -5.328 -15.666 1.00 97.38 265 ASP A CA 1
ATOM 2081 C C . ASP A 1 265 ? 19.362 -5.237 -15.266 1.00 97.38 265 ASP A C 1
ATOM 2083 O O . ASP A 1 265 ? 18.513 -5.961 -15.797 1.00 97.38 265 ASP A O 1
ATOM 2087 N N . THR A 1 266 ? 19.042 -4.279 -14.396 1.00 97.69 266 THR A N 1
ATOM 2088 C CA . THR A 1 266 ? 17.682 -3.913 -13.996 1.00 97.69 266 THR A CA 1
ATOM 2089 C C . THR A 1 266 ? 16.692 -3.729 -15.152 1.00 97.69 266 THR A C 1
ATOM 2091 O O . THR A 1 266 ? 15.539 -4.125 -14.965 1.00 97.69 266 THR A O 1
ATOM 2094 N N . PRO A 1 267 ? 17.057 -3.228 -16.355 1.00 98.00 267 PRO A N 1
ATOM 2095 C CA . PRO A 1 267 ? 16.149 -3.249 -17.501 1.00 98.00 267 PRO A CA 1
ATOM 2096 C C . PRO A 1 267 ? 15.466 -4.600 -17.741 1.00 98.00 267 PRO A C 1
ATOM 2098 O O . PRO A 1 267 ? 14.292 -4.634 -18.086 1.00 98.00 267 PRO A O 1
ATOM 2101 N N . SER A 1 268 ? 16.160 -5.720 -17.525 1.00 98.19 268 SER A N 1
ATOM 2102 C CA . SER A 1 268 ? 15.568 -7.053 -17.687 1.00 98.19 268 SER A CA 1
ATOM 2103 C C . SER A 1 268 ? 14.463 -7.336 -16.659 1.00 98.19 268 SER A C 1
ATOM 2105 O O . SER A 1 268 ? 13.449 -7.943 -16.998 1.00 98.19 268 SER A O 1
ATOM 2107 N N . VAL A 1 269 ? 14.619 -6.832 -15.429 1.00 98.19 269 VAL A N 1
ATOM 2108 C CA . VAL A 1 269 ? 13.629 -6.916 -14.344 1.00 98.19 269 VAL A CA 1
ATOM 2109 C C . VAL A 1 269 ? 12.441 -6.001 -14.637 1.00 98.19 269 VAL A C 1
ATOM 2111 O O . VAL A 1 269 ? 11.294 -6.432 -14.579 1.00 98.19 269 VAL A O 1
ATOM 2114 N N . ALA A 1 270 ? 12.704 -4.748 -15.014 1.00 97.12 270 ALA A N 1
ATOM 2115 C CA . ALA A 1 270 ? 11.658 -3.799 -15.387 1.00 97.12 270 ALA A CA 1
ATOM 2116 C C . ALA A 1 270 ? 10.861 -4.273 -16.614 1.00 97.12 270 ALA A C 1
ATOM 2118 O O . ALA A 1 270 ? 9.660 -4.042 -16.699 1.00 97.12 270 ALA A O 1
ATOM 2119 N N . TYR A 1 271 ? 11.511 -4.977 -17.547 1.00 97.56 271 TYR A N 1
ATOM 2120 C CA . TYR A 1 271 ? 10.859 -5.532 -18.728 1.00 97.56 271 TYR A CA 1
ATOM 2121 C C . TYR A 1 271 ? 9.802 -6.581 -18.372 1.00 97.56 271 TYR A C 1
ATOM 2123 O O . TYR A 1 271 ? 8.666 -6.474 -18.828 1.00 97.56 271 TYR A O 1
ATOM 2131 N N . ILE A 1 272 ? 10.151 -7.566 -17.535 1.00 95.88 272 ILE A N 1
ATOM 2132 C CA . ILE A 1 272 ? 9.223 -8.646 -17.158 1.00 95.88 272 ILE A CA 1
ATOM 2133 C C . ILE A 1 272 ? 8.066 -8.173 -16.270 1.00 95.88 272 ILE A C 1
ATOM 2135 O O . ILE A 1 272 ? 7.022 -8.817 -16.243 1.00 95.88 272 ILE A O 1
ATOM 2139 N N . LEU A 1 273 ? 8.256 -7.062 -15.554 1.00 92.94 273 LEU A N 1
ATOM 2140 C CA . LEU A 1 273 ? 7.222 -6.389 -14.765 1.00 92.94 273 LEU A CA 1
ATOM 2141 C C . LEU A 1 273 ? 6.377 -5.421 -15.606 1.00 92.94 273 LEU A C 1
ATOM 2143 O O . LEU A 1 273 ? 5.396 -4.865 -15.113 1.00 92.94 273 LEU A O 1
ATOM 2147 N N . GLY A 1 274 ? 6.769 -5.198 -16.862 1.00 88.12 274 GLY A N 1
ATOM 2148 C CA . GLY A 1 274 ? 6.047 -4.360 -17.801 1.00 88.12 274 GLY A CA 1
ATOM 2149 C C . GLY A 1 274 ? 4.662 -4.925 -18.143 1.00 88.12 274 GLY A C 1
ATOM 2150 O O . GLY A 1 274 ? 4.371 -6.093 -17.897 1.00 88.12 274 GLY A O 1
ATOM 2151 N N . PRO A 1 275 ? 3.791 -4.108 -18.756 1.00 81.62 275 PRO A N 1
ATOM 2152 C CA . PRO A 1 275 ? 2.390 -4.462 -18.991 1.00 81.62 275 PRO A CA 1
ATOM 2153 C C . PRO A 1 275 ? 2.196 -5.662 -19.928 1.00 81.62 275 PRO A C 1
ATOM 2155 O O . PRO A 1 275 ? 1.164 -6.323 -19.860 1.00 81.62 275 PRO A O 1
ATOM 2158 N N . ASN A 1 276 ? 3.156 -5.931 -20.817 1.00 87.12 276 ASN A N 1
ATOM 2159 C CA . ASN A 1 276 ? 3.078 -7.035 -21.768 1.00 87.12 276 ASN A CA 1
ATOM 2160 C C . ASN A 1 276 ? 4.480 -7.553 -22.146 1.00 87.12 276 ASN A C 1
ATOM 2162 O O . ASN A 1 276 ? 5.017 -7.178 -23.192 1.00 87.12 276 ASN A O 1
ATOM 2166 N N . PRO A 1 277 ? 5.099 -8.400 -21.307 1.00 91.12 277 PRO A N 1
ATOM 2167 C CA . PRO A 1 277 ? 6.446 -8.903 -21.562 1.00 91.12 277 PRO A CA 1
ATOM 2168 C C . PRO A 1 277 ? 6.516 -9.888 -22.741 1.00 91.12 277 PRO A C 1
ATOM 2170 O O . PRO A 1 277 ? 7.604 -10.167 -23.230 1.00 91.12 277 PRO A O 1
ATOM 2173 N N . ASP A 1 278 ? 5.389 -10.408 -23.239 1.00 90.44 278 ASP A N 1
ATOM 2174 C CA . ASP A 1 278 ? 5.373 -11.317 -24.395 1.00 90.44 278 ASP A CA 1
ATOM 2175 C C . ASP A 1 278 ? 5.514 -10.598 -25.752 1.00 90.44 278 ASP A C 1
ATOM 2177 O O . ASP A 1 278 ? 5.792 -11.255 -26.762 1.00 90.44 278 ASP A O 1
ATOM 2181 N N . ASP A 1 279 ? 5.365 -9.266 -25.795 1.00 94.06 279 ASP A N 1
ATOM 2182 C CA . ASP A 1 279 ? 5.543 -8.451 -27.003 1.00 94.06 279 ASP A CA 1
ATOM 2183 C C . ASP A 1 279 ? 6.709 -7.452 -26.863 1.00 94.06 279 ASP A C 1
ATOM 2185 O O . ASP A 1 279 ? 6.540 -6.343 -26.347 1.00 94.06 279 ASP A O 1
ATOM 2189 N N . PRO A 1 280 ? 7.907 -7.782 -27.379 1.00 96.38 280 PRO A N 1
ATOM 2190 C CA . PRO A 1 280 ? 9.077 -6.903 -27.308 1.00 96.38 280 PRO A CA 1
ATOM 2191 C C . PRO A 1 280 ? 8.967 -5.579 -28.056 1.00 96.38 280 PRO A C 1
ATOM 2193 O O . PRO A 1 280 ? 9.812 -4.711 -27.842 1.00 96.38 280 PRO A O 1
ATOM 2196 N N . GLN A 1 281 ? 7.945 -5.383 -28.893 1.00 95.12 281 GLN A N 1
ATOM 2197 C CA . GLN A 1 281 ? 7.692 -4.098 -29.553 1.00 95.12 281 GLN A CA 1
ATOM 2198 C C . GLN A 1 281 ? 6.864 -3.139 -28.700 1.00 95.12 281 GLN A C 1
ATOM 2200 O O . GLN A 1 281 ? 6.726 -1.973 -29.074 1.00 95.12 281 GLN A O 1
ATOM 2205 N N . GLN A 1 282 ? 6.301 -3.595 -27.583 1.00 91.75 282 GLN A N 1
ATOM 2206 C CA . GLN A 1 282 ? 5.529 -2.733 -26.700 1.00 91.75 282 GLN A CA 1
ATOM 2207 C C . GLN A 1 282 ? 6.416 -1.991 -25.710 1.00 91.75 282 GLN A C 1
ATOM 2209 O O . GLN A 1 282 ? 7.549 -2.369 -25.410 1.00 91.75 282 GLN A O 1
ATOM 2214 N N . GLU A 1 283 ? 5.886 -0.873 -25.229 1.00 88.44 283 GLU A N 1
ATOM 2215 C CA . GLU A 1 283 ? 6.563 -0.058 -24.237 1.00 88.44 283 GLU A CA 1
ATOM 2216 C C . GLU A 1 283 ? 6.535 -0.768 -22.878 1.00 88.44 283 GLU A C 1
ATOM 2218 O O . GLU A 1 283 ? 5.466 -1.028 -22.326 1.00 88.44 283 GLU A O 1
ATOM 2223 N N . SER A 1 284 ? 7.709 -1.040 -22.313 1.00 90.12 284 SER A N 1
ATOM 2224 C CA . SER A 1 284 ? 7.845 -1.680 -20.996 1.00 90.12 284 SER A CA 1
ATOM 2225 C C . SER A 1 284 ? 8.085 -0.692 -19.846 1.00 90.12 284 SER A C 1
ATOM 2227 O O . SER A 1 284 ? 8.186 -1.110 -18.700 1.00 90.12 284 SER A O 1
ATOM 2229 N N . LYS A 1 285 ? 8.180 0.618 -20.135 1.00 87.31 285 LYS A N 1
ATOM 2230 C CA . LYS A 1 285 ? 8.370 1.707 -19.150 1.00 87.31 285 LYS A CA 1
ATOM 2231 C C . LYS A 1 285 ? 9.584 1.527 -18.221 1.00 87.31 285 LYS A C 1
ATOM 2233 O O . LYS A 1 285 ? 9.537 1.854 -17.041 1.00 87.31 285 LYS A O 1
ATOM 2238 N N . GLY A 1 286 ? 10.686 1.020 -18.768 1.00 92.31 286 GLY A N 1
ATOM 2239 C CA . GLY A 1 286 ? 11.938 0.812 -18.031 1.00 92.31 286 GLY A CA 1
ATOM 2240 C C . GLY A 1 286 ? 12.749 -0.384 -18.524 1.00 92.31 286 GLY A C 1
ATOM 2241 O O . GLY A 1 286 ? 13.951 -0.438 -18.291 1.00 92.31 286 GLY A O 1
ATOM 2242 N N . GLY A 1 287 ? 12.127 -1.314 -19.253 1.00 95.75 287 GLY A N 1
ATOM 2243 C CA . GLY A 1 287 ? 12.795 -2.486 -19.829 1.00 95.75 287 GLY A CA 1
ATOM 2244 C C . GLY A 1 287 ? 13.194 -2.376 -21.304 1.00 95.75 287 GLY A C 1
ATOM 2245 O O . GLY A 1 287 ? 13.814 -3.292 -21.842 1.00 95.75 287 GLY A O 1
ATOM 2246 N N . GLY A 1 288 ? 12.859 -1.264 -21.959 1.00 96.19 288 GLY A N 1
ATOM 2247 C CA . GLY A 1 288 ? 13.131 -0.992 -23.369 1.00 96.19 288 GLY A CA 1
ATOM 2248 C C . GLY A 1 288 ? 12.053 -1.488 -24.332 1.00 96.19 288 GLY A C 1
ATOM 2249 O O . GLY A 1 288 ? 11.114 -2.189 -23.945 1.00 96.19 288 GLY A O 1
ATOM 2250 N N . ARG A 1 289 ? 12.209 -1.085 -25.596 1.00 96.62 289 ARG A N 1
ATOM 2251 C CA . ARG A 1 289 ? 11.374 -1.481 -26.736 1.00 96.62 289 ARG A CA 1
ATOM 2252 C C . ARG A 1 289 ? 12.264 -1.914 -27.898 1.00 96.62 289 ARG A C 1
ATOM 2254 O O . ARG A 1 289 ? 13.159 -1.176 -28.313 1.00 96.62 289 ARG A O 1
ATOM 2261 N N . PHE A 1 290 ? 11.994 -3.093 -28.438 1.00 97.88 290 PHE A N 1
ATOM 2262 C CA . PHE A 1 290 ? 12.882 -3.814 -29.343 1.00 97.88 290 PHE A CA 1
ATOM 2263 C C . PHE A 1 290 ? 12.254 -4.030 -30.720 1.00 97.88 290 PHE A C 1
ATOM 2265 O O . PHE A 1 290 ? 11.040 -3.967 -30.901 1.00 97.88 290 PHE A O 1
ATOM 2272 N N . VAL A 1 291 ? 13.106 -4.294 -31.709 1.00 97.25 291 VAL A N 1
ATOM 2273 C CA . VAL A 1 291 ? 12.709 -4.635 -33.082 1.00 97.25 291 VAL A CA 1
ATOM 2274 C C . VAL A 1 291 ? 13.188 -6.036 -33.430 1.00 97.25 291 VAL A C 1
ATOM 2276 O O . VAL A 1 291 ? 14.124 -6.554 -32.816 1.00 97.25 291 VAL A O 1
ATOM 2279 N N . ARG A 1 292 ? 12.546 -6.673 -34.413 1.00 96.56 292 ARG A N 1
ATOM 2280 C CA . ARG A 1 292 ? 13.007 -7.967 -34.928 1.00 96.56 292 ARG A CA 1
ATOM 2281 C C . ARG A 1 292 ? 14.437 -7.838 -35.450 1.00 96.56 292 ARG A C 1
ATOM 2283 O O . ARG A 1 292 ? 14.761 -6.883 -36.156 1.00 96.56 292 ARG A O 1
ATOM 2290 N N . ALA A 1 293 ? 15.284 -8.803 -35.109 1.00 94.06 293 ALA A N 1
ATOM 2291 C CA . ALA A 1 293 ? 16.655 -8.823 -35.592 1.00 94.06 293 ALA A CA 1
ATOM 2292 C C . ALA A 1 293 ? 16.696 -9.061 -37.112 1.00 94.06 293 ALA A C 1
ATOM 2294 O O . ALA A 1 293 ? 15.980 -9.908 -37.651 1.00 94.06 293 ALA A O 1
ATOM 2295 N N . TRP A 1 294 ? 17.559 -8.320 -37.805 1.00 93.94 294 TRP A N 1
ATOM 2296 C CA . TRP A 1 294 ? 17.963 -8.614 -39.183 1.00 93.94 294 TRP A CA 1
ATOM 2297 C C . TRP A 1 294 ? 18.985 -9.752 -39.203 1.00 93.94 294 TRP A C 1
ATOM 2299 O O . TRP A 1 294 ? 19.351 -10.287 -38.155 1.00 93.94 294 TRP A O 1
ATOM 2309 N N . ASP A 1 295 ? 19.451 -10.145 -40.391 1.00 88.56 295 ASP A N 1
ATOM 2310 C CA . ASP A 1 295 ? 20.544 -11.111 -40.504 1.00 88.56 295 ASP A CA 1
ATOM 2311 C C . ASP A 1 295 ? 21.778 -10.557 -39.790 1.00 88.56 295 ASP A C 1
ATOM 2313 O O . ASP A 1 295 ? 22.470 -9.680 -40.309 1.00 88.56 295 ASP A O 1
ATOM 2317 N N . ARG A 1 296 ? 22.008 -11.045 -38.565 1.00 73.56 296 ARG A N 1
ATOM 2318 C CA . ARG A 1 296 ? 23.094 -10.606 -37.691 1.00 73.56 296 ARG A CA 1
ATOM 2319 C C . ARG A 1 296 ? 24.420 -11.024 -38.332 1.00 73.56 296 ARG A C 1
ATOM 2321 O O . ARG A 1 296 ? 24.670 -12.226 -38.460 1.00 73.56 296 ARG A O 1
ATOM 2328 N N . PRO A 1 297 ? 25.261 -10.074 -38.760 1.00 71.62 297 PRO A N 1
ATOM 2329 C CA . PRO A 1 297 ? 26.476 -10.410 -39.482 1.00 71.62 297 PRO A CA 1
ATOM 2330 C C . PRO A 1 297 ? 27.527 -11.022 -38.543 1.00 71.62 297 PRO A C 1
ATOM 2332 O O . PRO A 1 297 ? 27.924 -10.421 -37.544 1.00 71.62 297 PRO A O 1
ATOM 2335 N N . LEU A 1 298 ? 27.990 -12.225 -38.895 1.00 89.56 298 LEU A N 1
ATOM 2336 C CA . LEU A 1 298 ? 29.297 -12.739 -38.492 1.00 89.56 298 LEU A CA 1
ATOM 2337 C C . LEU A 1 298 ? 30.309 -12.223 -39.518 1.00 89.56 298 LEU A C 1
ATOM 2339 O O . LEU A 1 298 ? 30.295 -12.646 -40.674 1.00 89.56 298 LEU A O 1
ATOM 2343 N N . TYR A 1 299 ? 31.161 -11.292 -39.105 1.00 94.38 299 TYR A N 1
ATOM 2344 C CA . TYR A 1 299 ? 32.200 -10.733 -39.960 1.00 94.38 299 TYR A CA 1
ATOM 2345 C C . TYR A 1 299 ? 33.448 -11.598 -39.873 1.00 94.38 299 TYR A C 1
ATOM 2347 O O . TYR A 1 299 ? 34.184 -11.544 -38.888 1.00 94.38 299 TYR A O 1
ATOM 2355 N N . THR A 1 300 ? 33.680 -12.399 -40.907 1.00 95.00 300 THR A N 1
ATOM 2356 C CA . THR A 1 300 ? 34.863 -13.253 -40.997 1.00 95.00 300 THR A CA 1
ATOM 2357 C C . THR A 1 300 ? 35.941 -12.588 -41.840 1.00 95.00 300 THR A C 1
ATOM 2359 O O . THR A 1 300 ? 35.720 -12.281 -43.012 1.00 95.00 300 THR A O 1
ATOM 2362 N N . PHE A 1 301 ? 37.133 -12.430 -41.271 1.00 96.44 301 PHE A N 1
ATOM 2363 C CA . PHE A 1 301 ? 38.308 -11.944 -41.988 1.00 96.44 301 PHE A CA 1
ATOM 2364 C C . PHE A 1 301 ? 39.341 -13.066 -42.110 1.00 96.44 301 PHE A C 1
ATOM 2366 O O . PHE A 1 301 ? 39.926 -13.481 -41.116 1.00 96.44 301 PHE A O 1
ATOM 2373 N N . ASN A 1 302 ? 39.598 -13.526 -43.339 1.00 91.81 302 ASN A N 1
ATOM 2374 C CA . ASN A 1 302 ? 40.644 -14.520 -43.662 1.00 91.81 302 ASN A CA 1
ATOM 2375 C C . ASN A 1 302 ? 42.047 -13.889 -43.816 1.00 91.81 302 ASN A C 1
ATOM 2377 O O . ASN A 1 302 ? 42.955 -14.453 -44.423 1.00 91.81 302 ASN A O 1
ATOM 2381 N N . GLY A 1 303 ? 42.208 -12.664 -43.325 1.00 84.56 303 GLY A N 1
ATOM 2382 C CA . GLY A 1 303 ? 43.410 -11.853 -43.430 1.00 84.56 303 GLY A CA 1
ATOM 2383 C C . GLY A 1 303 ? 43.346 -10.707 -42.427 1.00 84.56 303 GLY A C 1
ATOM 2384 O O . GLY A 1 303 ? 42.384 -10.592 -41.674 1.00 84.56 303 GLY A O 1
ATOM 2385 N N . ARG A 1 304 ? 44.375 -9.859 -42.401 1.00 92.62 304 ARG A N 1
ATOM 2386 C CA . ARG A 1 304 ? 44.455 -8.724 -41.475 1.00 92.62 304 ARG A CA 1
ATOM 2387 C C . ARG A 1 304 ? 43.536 -7.587 -41.951 1.00 92.62 304 ARG A C 1
ATOM 2389 O O . ARG A 1 304 ? 43.898 -6.946 -42.940 1.00 92.62 304 ARG A O 1
ATOM 2396 N N . PRO A 1 305 ? 42.404 -7.302 -41.278 1.00 96.31 305 PRO A N 1
ATOM 2397 C CA . PRO A 1 305 ? 41.605 -6.141 -41.615 1.00 96.31 305 PRO A CA 1
ATOM 2398 C C . PRO A 1 305 ? 42.364 -4.846 -41.304 1.00 96.31 305 PRO A C 1
ATOM 2400 O O . PRO A 1 305 ? 43.332 -4.793 -40.527 1.00 96.31 305 PRO A O 1
ATOM 2403 N N . THR A 1 306 ? 41.883 -3.785 -41.928 1.00 96.44 306 THR A N 1
ATOM 2404 C CA . THR A 1 306 ? 42.342 -2.406 -41.819 1.00 96.44 306 THR A CA 1
ATOM 2405 C C . THR A 1 306 ? 41.206 -1.497 -41.348 1.00 96.44 306 THR A C 1
ATOM 2407 O O . THR A 1 306 ? 40.037 -1.862 -41.382 1.00 96.44 306 THR A O 1
ATOM 2410 N N . ALA A 1 307 ? 41.516 -0.260 -40.957 1.00 96.56 30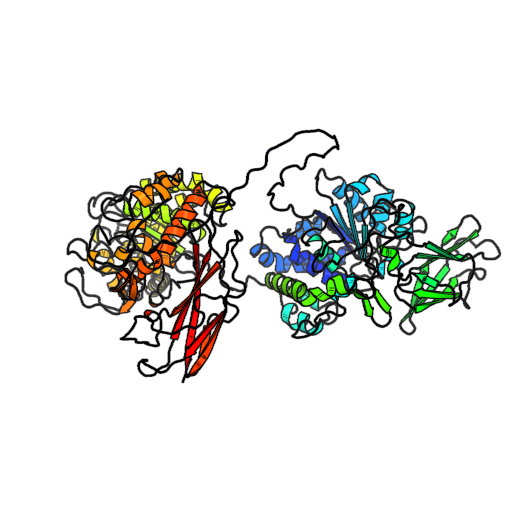7 ALA A N 1
ATOM 2411 C CA . ALA A 1 307 ? 40.507 0.698 -40.504 1.00 96.56 307 ALA A CA 1
ATOM 2412 C C . ALA A 1 307 ? 39.415 1.036 -41.549 1.00 96.56 307 ALA A C 1
ATOM 2414 O O . ALA A 1 307 ? 38.409 1.635 -41.171 1.00 96.56 307 ALA A O 1
ATOM 2415 N N . SER A 1 308 ? 39.587 0.668 -42.827 1.00 96.81 308 SER A N 1
ATOM 2416 C CA . SER A 1 308 ? 38.548 0.784 -43.863 1.00 96.81 308 SER A CA 1
ATOM 2417 C C . SER A 1 308 ? 37.557 -0.382 -43.888 1.00 96.81 308 SER A C 1
ATOM 2419 O O . SER A 1 308 ? 36.513 -0.261 -44.521 1.00 96.81 308 SER A O 1
ATOM 2421 N N . ASP A 1 309 ? 37.859 -1.496 -43.220 1.00 97.31 309 ASP A N 1
ATOM 2422 C CA . ASP A 1 309 ? 36.926 -2.605 -43.054 1.00 97.31 309 ASP A CA 1
ATOM 2423 C C . ASP A 1 309 ? 35.882 -2.225 -42.000 1.00 97.31 309 ASP A C 1
ATOM 2425 O O . ASP A 1 309 ? 36.224 -1.944 -40.847 1.00 97.31 309 ASP A O 1
ATOM 2429 N N . VAL A 1 310 ? 34.611 -2.174 -42.410 1.00 96.00 310 VAL A N 1
ATOM 2430 C CA . VAL A 1 310 ? 33.502 -1.699 -41.572 1.00 96.00 310 VAL A CA 1
ATOM 2431 C C . VAL A 1 310 ? 32.638 -2.861 -41.096 1.00 96.00 310 VAL A C 1
ATOM 2433 O O . VAL A 1 310 ? 32.151 -3.654 -41.902 1.00 96.00 310 VAL A O 1
ATOM 2436 N N . VAL A 1 311 ? 32.411 -2.929 -39.786 1.00 95.75 311 VAL A N 1
ATOM 2437 C CA . VAL A 1 311 ? 31.522 -3.901 -39.133 1.00 95.75 311 VAL A CA 1
ATOM 2438 C C . VAL A 1 311 ? 30.434 -3.188 -38.327 1.00 95.75 311 VAL A C 1
ATOM 2440 O O . VAL A 1 311 ? 30.582 -2.028 -37.953 1.00 95.75 311 VAL A O 1
ATOM 2443 N N . GLU A 1 312 ? 29.334 -3.868 -38.023 1.00 94.19 312 GLU A N 1
ATOM 2444 C CA . GLU A 1 312 ? 28.316 -3.333 -37.113 1.00 94.19 312 GLU A CA 1
ATOM 2445 C C . GLU A 1 312 ? 28.802 -3.399 -35.652 1.00 94.19 312 GLU A C 1
ATOM 2447 O O . GLU A 1 312 ? 29.332 -4.417 -35.196 1.00 94.19 312 GLU A O 1
ATOM 2452 N N . THR A 1 313 ? 28.608 -2.315 -34.894 1.00 93.56 313 THR A N 1
ATOM 2453 C CA . THR A 1 313 ? 28.796 -2.306 -33.437 1.00 93.56 313 THR A CA 1
ATOM 2454 C C . THR A 1 313 ? 27.893 -3.377 -32.810 1.00 93.56 313 THR A C 1
ATOM 2456 O O . THR A 1 313 ? 26.721 -3.504 -33.159 1.00 93.56 313 THR A O 1
ATOM 2459 N N . TYR A 1 314 ? 28.456 -4.167 -31.896 1.00 93.88 314 TYR A N 1
ATOM 2460 C CA . TYR A 1 314 ? 27.906 -5.393 -31.305 1.00 93.88 314 TYR A CA 1
ATOM 2461 C C . TYR A 1 314 ? 27.771 -6.609 -32.242 1.00 93.88 314 TYR A C 1
ATOM 2463 O O . TYR A 1 314 ? 27.269 -7.649 -31.800 1.00 93.88 314 TYR A O 1
ATOM 2471 N N . GLY A 1 315 ? 28.256 -6.528 -33.484 1.00 94.06 315 GLY A N 1
ATOM 2472 C CA . GLY A 1 315 ? 28.399 -7.673 -34.388 1.00 94.06 315 GLY A CA 1
ATOM 2473 C C . GLY A 1 315 ? 29.557 -8.596 -33.990 1.00 94.06 315 GLY A C 1
ATOM 2474 O O . GLY A 1 315 ? 30.541 -8.159 -33.399 1.00 94.06 315 GLY A O 1
ATOM 2475 N N . LEU A 1 316 ? 29.457 -9.889 -34.303 1.00 95.19 316 LEU A N 1
ATOM 2476 C CA . LEU A 1 316 ? 30.533 -10.837 -34.010 1.00 95.19 316 LEU A CA 1
ATOM 2477 C C . LEU A 1 316 ? 31.600 -10.759 -35.107 1.00 95.19 316 LEU A C 1
ATOM 2479 O O . LEU A 1 316 ? 31.299 -10.949 -36.283 1.00 95.19 316 LEU A O 1
ATOM 2483 N N . VAL A 1 317 ? 32.845 -10.499 -34.718 1.00 96.25 317 VAL A N 1
ATOM 2484 C CA . VAL A 1 317 ? 34.015 -10.504 -35.600 1.00 96.25 317 VAL A CA 1
ATOM 2485 C C . VAL A 1 317 ? 34.816 -11.774 -35.343 1.00 96.25 317 VAL A C 1
ATOM 2487 O O . VAL A 1 317 ? 35.149 -12.071 -34.197 1.00 96.25 317 VAL A O 1
ATOM 2490 N N . GLU A 1 318 ? 35.139 -12.513 -36.401 1.00 95.81 318 GLU A N 1
ATOM 2491 C CA . GLU A 1 318 ? 36.014 -13.686 -36.364 1.00 95.81 318 GLU A CA 1
ATOM 2492 C C . GLU A 1 318 ? 37.217 -13.455 -37.286 1.00 95.81 318 GLU A C 1
ATOM 2494 O O . GLU A 1 318 ? 37.091 -13.354 -38.507 1.00 95.81 318 GLU A O 1
ATOM 2499 N N . LEU A 1 319 ? 38.398 -13.347 -36.684 1.00 96.31 319 LEU A N 1
ATOM 2500 C CA . LEU A 1 319 ? 39.673 -13.247 -37.383 1.00 96.31 319 LEU A CA 1
ATOM 2501 C C . LEU A 1 319 ? 40.236 -14.655 -37.562 1.00 96.31 319 LEU A C 1
ATOM 2503 O O . LEU A 1 319 ? 40.478 -15.348 -36.572 1.00 96.31 319 LEU A O 1
ATOM 2507 N N . ILE A 1 320 ? 40.456 -15.056 -38.810 1.00 95.75 320 ILE A N 1
ATOM 2508 C CA . ILE A 1 320 ? 41.053 -16.340 -39.172 1.00 95.75 320 ILE A CA 1
ATOM 2509 C C . ILE A 1 320 ? 42.488 -16.080 -39.618 1.00 95.75 320 ILE A C 1
ATOM 2511 O O . ILE A 1 320 ? 42.751 -15.396 -40.610 1.00 95.75 320 ILE A O 1
ATOM 2515 N N . VAL A 1 321 ? 43.431 -16.612 -38.849 1.00 94.44 321 VAL A N 1
ATOM 2516 C CA . VAL A 1 321 ? 44.865 -16.482 -39.088 1.00 94.44 321 VAL A CA 1
ATOM 2517 C C . VAL A 1 321 ? 45.398 -17.799 -39.628 1.00 94.44 321 VAL A C 1
ATOM 2519 O O . VAL A 1 321 ? 45.142 -18.863 -39.068 1.00 94.44 321 VAL A O 1
ATOM 2522 N N . HIS A 1 322 ? 46.180 -17.714 -40.701 1.00 92.94 322 HIS A N 1
ATOM 2523 C CA . HIS A 1 322 ? 46.837 -18.849 -41.347 1.00 92.94 322 HIS A CA 1
ATOM 2524 C C . HIS A 1 322 ? 48.345 -18.809 -41.038 1.00 92.94 322 HIS A C 1
ATOM 2526 O O . HIS A 1 322 ? 49.123 -18.300 -41.854 1.00 92.94 322 HIS A O 1
ATOM 2532 N N . PRO A 1 323 ? 48.787 -19.259 -39.847 1.00 90.56 323 PRO A N 1
ATOM 2533 C CA . PRO A 1 323 ? 50.203 -19.253 -39.507 1.00 90.56 323 PRO A CA 1
ATOM 2534 C C . PRO A 1 323 ? 50.979 -20.232 -40.398 1.00 90.56 323 PRO A C 1
ATOM 2536 O O . PRO A 1 323 ? 50.460 -21.252 -40.855 1.00 90.56 323 PRO A O 1
ATOM 2539 N N . LYS A 1 324 ? 52.255 -19.932 -40.660 1.00 87.44 324 LYS A N 1
ATOM 2540 C CA . LYS A 1 324 ? 53.125 -20.845 -41.413 1.00 87.44 324 LYS A CA 1
ATOM 2541 C C . LYS A 1 324 ? 53.599 -21.978 -40.498 1.00 87.44 324 LYS A C 1
ATOM 2543 O O . LYS A 1 324 ? 54.377 -21.738 -39.580 1.00 87.44 324 LYS A O 1
ATOM 2548 N N . GLY A 1 325 ? 53.193 -23.208 -40.808 1.00 84.62 325 GLY A N 1
ATOM 2549 C CA . GLY A 1 325 ? 53.569 -24.417 -40.065 1.00 84.62 325 GLY A CA 1
ATOM 2550 C C . GLY A 1 325 ? 52.509 -24.857 -39.051 1.00 84.62 325 GLY A C 1
ATOM 2551 O O . GLY A 1 325 ? 51.478 -24.213 -38.896 1.00 84.62 325 GLY A O 1
ATOM 2552 N N . GLN A 1 326 ? 52.757 -25.980 -38.376 1.00 85.56 326 GLN A N 1
ATOM 2553 C CA . GLN A 1 326 ? 51.840 -26.536 -37.380 1.00 85.56 326 GLN A CA 1
ATOM 2554 C C . GLN A 1 326 ? 52.202 -26.028 -35.979 1.00 85.56 326 GLN A C 1
ATOM 2556 O O . GLN A 1 326 ? 53.367 -26.086 -35.578 1.00 85.56 326 GLN A O 1
ATOM 2561 N N . ALA A 1 327 ? 51.207 -25.538 -35.239 1.00 89.88 327 ALA A N 1
ATOM 2562 C CA . ALA A 1 327 ? 51.400 -25.051 -33.878 1.00 89.88 327 ALA A CA 1
ATOM 2563 C C . ALA A 1 327 ? 51.874 -26.190 -32.947 1.00 89.88 327 ALA A C 1
ATOM 2565 O O . ALA A 1 327 ? 51.269 -27.267 -32.957 1.00 89.88 327 ALA A O 1
ATOM 2566 N N . PRO A 1 328 ? 52.919 -25.984 -32.124 1.00 91.81 328 PRO A N 1
ATOM 2567 C CA . PRO A 1 328 ? 53.312 -26.946 -31.098 1.00 91.81 328 PRO A CA 1
ATOM 2568 C C . PRO A 1 328 ? 52.177 -27.238 -30.104 1.00 91.81 328 PRO A C 1
ATOM 2570 O O . PRO A 1 328 ? 51.346 -26.372 -29.816 1.00 91.81 328 PRO A O 1
ATOM 2573 N N . ALA A 1 329 ? 52.165 -28.437 -29.517 1.00 90.00 329 ALA A N 1
ATOM 2574 C CA . ALA A 1 329 ? 51.246 -28.762 -28.425 1.00 90.00 329 ALA A CA 1
ATOM 2575 C C . ALA A 1 329 ? 51.432 -27.794 -27.237 1.00 90.00 329 ALA A C 1
ATOM 2577 O O . ALA A 1 329 ? 52.561 -27.476 -26.866 1.00 90.00 329 ALA A O 1
ATOM 2578 N N . GLY A 1 330 ? 50.330 -27.321 -26.646 1.00 90.88 330 GLY A N 1
ATOM 2579 C CA . GLY A 1 330 ? 50.361 -26.310 -25.576 1.00 90.88 330 GLY A CA 1
ATOM 2580 C C . GLY A 1 330 ? 50.569 -24.871 -26.066 1.00 90.88 330 GLY A C 1
ATOM 2581 O O . GLY A 1 330 ? 50.860 -23.982 -25.261 1.00 90.88 330 GLY A O 1
ATOM 2582 N N . THR A 1 331 ? 50.436 -24.618 -27.373 1.00 94.50 331 THR A N 1
ATOM 2583 C CA . THR A 1 331 ? 50.384 -23.246 -27.887 1.00 94.50 331 THR A CA 1
ATOM 2584 C C . THR A 1 331 ? 49.153 -22.534 -27.337 1.00 94.50 331 THR A C 1
ATOM 2586 O O . THR A 1 331 ? 48.042 -23.041 -27.449 1.00 94.50 331 THR A O 1
ATOM 2589 N N . ASN A 1 332 ? 49.362 -21.335 -26.803 1.00 94.81 332 ASN A N 1
ATOM 2590 C CA . ASN A 1 332 ? 48.321 -20.415 -26.370 1.00 94.81 332 ASN A CA 1
ATOM 2591 C C . ASN A 1 332 ? 48.487 -19.101 -27.131 1.00 94.81 332 ASN A C 1
ATOM 2593 O O . ASN A 1 332 ? 49.608 -18.616 -27.324 1.00 94.81 332 ASN A O 1
ATOM 2597 N N . ALA A 1 333 ? 47.372 -18.512 -27.549 1.00 96.38 333 ALA A N 1
ATOM 2598 C CA . ALA A 1 333 ? 47.355 -17.214 -28.202 1.00 96.38 333 ALA A CA 1
ATOM 2599 C C . ALA A 1 333 ? 46.157 -16.395 -27.738 1.00 96.38 333 ALA A C 1
ATOM 2601 O O . ALA A 1 333 ? 45.093 -16.948 -27.470 1.00 96.38 333 ALA A O 1
ATOM 2602 N N . ASN A 1 334 ? 46.331 -15.079 -27.668 1.00 97.19 334 ASN A N 1
ATOM 2603 C CA . ASN A 1 334 ? 45.283 -14.137 -27.322 1.00 97.19 334 ASN A CA 1
ATOM 2604 C C . ASN A 1 334 ? 45.227 -13.004 -28.340 1.00 97.19 334 ASN A C 1
ATOM 2606 O O . ASN A 1 334 ? 46.254 -12.425 -28.697 1.00 97.19 334 ASN A O 1
ATOM 2610 N N . LEU A 1 335 ? 44.010 -12.647 -28.733 1.00 96.88 335 LEU A N 1
ATOM 2611 C CA . LEU A 1 335 ? 43.727 -11.367 -29.354 1.00 96.88 335 LEU A CA 1
ATOM 2612 C C . LEU A 1 335 ? 43.793 -10.291 -28.276 1.00 96.88 335 LEU A C 1
ATOM 2614 O O . LEU A 1 335 ? 43.066 -10.360 -27.285 1.00 96.88 335 LEU A O 1
ATOM 2618 N N . VAL A 1 336 ? 44.649 -9.299 -28.473 1.00 97.31 336 VAL A N 1
ATOM 2619 C CA . VAL A 1 336 ? 44.835 -8.196 -27.533 1.00 97.31 336 VAL A CA 1
ATOM 2620 C C . VAL A 1 336 ? 44.182 -6.957 -28.110 1.00 97.31 336 VAL A C 1
ATOM 2622 O O . VAL A 1 336 ? 44.581 -6.488 -29.174 1.00 97.31 336 VAL A O 1
ATOM 2625 N N . VAL A 1 337 ? 43.187 -6.420 -27.411 1.00 95.44 337 VAL A N 1
ATOM 2626 C CA . VAL A 1 337 ? 42.425 -5.248 -27.856 1.00 95.44 337 VAL A CA 1
ATOM 2627 C C . VAL A 1 337 ? 42.568 -4.133 -26.815 1.00 95.44 337 VAL A C 1
ATOM 2629 O O . VAL A 1 337 ? 42.288 -4.372 -25.637 1.00 95.44 337 VAL A O 1
ATOM 2632 N N . PRO A 1 338 ? 42.977 -2.909 -27.196 1.00 90.56 338 PRO A N 1
ATOM 2633 C CA . PRO A 1 338 ? 43.022 -1.777 -26.277 1.00 90.56 338 PRO A CA 1
ATOM 2634 C C . PRO A 1 338 ? 41.637 -1.483 -25.691 1.00 90.56 338 PRO A C 1
ATOM 2636 O O . PRO A 1 338 ? 40.652 -1.394 -26.424 1.00 90.56 338 PRO A O 1
ATOM 2639 N N . ALA A 1 339 ? 41.568 -1.312 -24.371 1.00 81.00 339 ALA A N 1
ATOM 2640 C CA . ALA A 1 339 ? 40.321 -1.042 -23.659 1.00 81.00 339 ALA A CA 1
ATOM 2641 C C . ALA A 1 339 ? 40.203 0.440 -23.265 1.00 81.00 339 ALA A C 1
ATOM 2643 O O . ALA A 1 339 ? 39.324 1.144 -23.757 1.00 81.00 339 ALA A O 1
ATOM 2644 N N . SER A 1 340 ? 41.087 0.922 -22.381 1.00 73.06 340 SER A N 1
ATOM 2645 C CA . SER A 1 340 ? 41.117 2.317 -21.906 1.00 73.06 340 SER A CA 1
ATOM 2646 C C . SER A 1 340 ? 42.463 2.659 -21.263 1.00 73.06 340 SER A C 1
ATOM 2648 O O . SER A 1 340 ? 42.989 1.862 -20.476 1.00 73.06 340 SER A O 1
ATOM 2650 N N . GLY A 1 341 ? 42.997 3.855 -21.528 1.00 75.50 341 GLY A N 1
ATOM 2651 C CA . GLY A 1 341 ? 44.333 4.237 -21.060 1.00 75.50 341 GLY A CA 1
ATOM 2652 C C . GLY A 1 341 ? 45.385 3.231 -21.541 1.00 75.50 341 GLY A C 1
ATOM 2653 O O . GLY A 1 341 ? 45.396 2.869 -22.713 1.00 75.50 341 GLY A O 1
ATOM 2654 N N . ASN A 1 342 ? 46.213 2.722 -20.625 1.00 74.69 342 ASN A N 1
ATOM 2655 C CA . ASN A 1 342 ? 47.234 1.708 -20.931 1.00 74.69 342 ASN A CA 1
ATOM 2656 C C . ASN A 1 342 ? 46.743 0.251 -20.749 1.00 74.69 342 ASN A C 1
ATOM 2658 O O . ASN A 1 342 ? 47.557 -0.671 -20.761 1.00 74.69 342 ASN A O 1
ATOM 2662 N N . LYS A 1 343 ? 45.436 0.016 -20.537 1.00 86.06 343 LYS A N 1
ATOM 2663 C CA . LYS A 1 343 ? 44.869 -1.332 -20.333 1.00 86.06 343 LYS A CA 1
ATOM 2664 C C . LYS A 1 343 ? 44.430 -1.966 -21.657 1.00 86.06 343 LYS A C 1
ATOM 2666 O O . LYS A 1 343 ? 43.838 -1.292 -22.500 1.00 86.06 343 LYS A O 1
ATOM 2671 N N . SER A 1 344 ? 44.660 -3.272 -21.794 1.00 90.88 344 SER A N 1
ATOM 2672 C CA . SER A 1 344 ? 44.190 -4.085 -22.924 1.00 90.88 344 SER A CA 1
ATOM 2673 C C . SER A 1 344 ? 43.458 -5.330 -22.435 1.00 90.88 344 SER A C 1
ATOM 2675 O O . SER A 1 344 ? 43.915 -5.980 -21.491 1.00 90.88 344 SER A O 1
ATOM 2677 N N . ASP A 1 345 ? 42.361 -5.662 -23.108 1.00 92.81 345 ASP A N 1
ATOM 2678 C CA . ASP A 1 345 ? 41.622 -6.908 -22.923 1.00 92.81 345 ASP A CA 1
ATOM 2679 C C . ASP A 1 345 ? 42.272 -8.018 -23.761 1.00 92.81 345 ASP A C 1
ATOM 2681 O O . ASP A 1 345 ? 42.816 -7.757 -24.838 1.00 92.81 345 ASP A O 1
ATOM 2685 N N . ARG A 1 346 ? 42.219 -9.258 -23.266 1.00 93.44 346 ARG A N 1
ATOM 2686 C CA . ARG A 1 346 ? 42.755 -10.446 -23.942 1.00 93.44 346 ARG A CA 1
ATOM 2687 C C . ARG A 1 346 ? 41.640 -11.450 -24.175 1.00 93.44 346 ARG A C 1
ATOM 2689 O O . ARG A 1 346 ? 40.953 -11.817 -23.225 1.00 93.44 346 ARG A O 1
ATOM 2696 N N . PHE A 1 347 ? 41.498 -11.901 -25.415 1.00 93.81 347 PHE A N 1
ATOM 2697 C CA . PHE A 1 347 ? 40.504 -12.895 -25.814 1.00 93.81 347 PHE A CA 1
ATOM 2698 C C . PHE A 1 347 ? 41.207 -14.137 -26.359 1.00 93.81 347 PHE A C 1
ATOM 2700 O O . PHE A 1 347 ? 42.085 -13.986 -27.211 1.00 93.81 347 PHE A O 1
ATOM 2707 N N . PRO A 1 348 ? 40.847 -15.347 -25.904 1.00 93.44 348 PRO A N 1
ATOM 2708 C CA . PRO A 1 348 ? 41.528 -16.565 -26.320 1.00 93.44 348 PRO A CA 1
ATOM 2709 C C . PRO A 1 348 ? 41.379 -16.815 -27.826 1.00 93.44 348 PRO A C 1
ATOM 2711 O O . PRO A 1 348 ? 40.316 -16.606 -28.414 1.00 93.44 348 PRO A O 1
ATOM 2714 N N . GLY A 1 349 ? 42.472 -17.261 -28.439 1.00 94.25 349 GLY A N 1
ATOM 2715 C CA . GLY A 1 349 ? 42.507 -17.812 -29.786 1.00 94.25 349 GLY A CA 1
ATOM 2716 C C . GLY A 1 349 ? 42.353 -19.325 -29.772 1.00 94.25 349 GLY A C 1
ATOM 2717 O O . GLY A 1 349 ? 42.804 -19.997 -28.844 1.00 94.25 349 GLY A O 1
ATOM 2718 N N . PHE A 1 350 ? 41.757 -19.861 -30.829 1.00 92.88 350 PHE A N 1
ATOM 2719 C CA . PHE A 1 350 ? 41.414 -21.273 -30.927 1.00 92.88 350 PHE A CA 1
ATOM 2720 C C . PHE A 1 350 ? 41.986 -21.891 -32.198 1.00 92.88 350 PHE A C 1
ATOM 2722 O O . PHE A 1 350 ? 41.725 -21.400 -33.295 1.00 92.88 350 PHE A O 1
ATOM 2729 N N . ALA A 1 351 ? 42.750 -22.972 -32.057 1.00 91.94 351 ALA A N 1
ATOM 2730 C CA . ALA A 1 351 ? 43.265 -23.723 -33.195 1.00 91.94 351 ALA A CA 1
ATOM 2731 C C . ALA A 1 351 ? 42.157 -24.571 -33.839 1.00 91.94 351 ALA A C 1
ATOM 2733 O O . ALA A 1 351 ? 41.431 -25.281 -33.144 1.00 91.94 351 ALA A O 1
ATOM 2734 N N . ALA A 1 352 ? 42.065 -24.535 -35.165 1.00 89.94 352 ALA A N 1
ATOM 2735 C CA . ALA A 1 352 ? 41.220 -25.411 -35.961 1.00 89.94 352 ALA A CA 1
ATOM 2736 C C . ALA A 1 352 ? 42.017 -26.605 -36.512 1.00 89.94 352 ALA A C 1
ATOM 2738 O O . ALA A 1 352 ? 43.249 -26.591 -36.591 1.00 89.94 352 ALA A O 1
ATOM 2739 N N . ALA A 1 353 ? 41.297 -27.656 -36.915 1.00 87.81 353 ALA A N 1
ATOM 2740 C CA . ALA A 1 353 ? 41.891 -28.902 -37.406 1.00 87.81 353 ALA A CA 1
ATOM 2741 C C . ALA A 1 353 ? 42.713 -28.729 -38.696 1.00 87.81 353 ALA A C 1
ATOM 2743 O O . ALA A 1 353 ? 43.619 -29.517 -38.959 1.00 87.81 353 ALA A O 1
ATOM 2744 N N . ASP A 1 354 ? 42.419 -27.697 -39.487 1.00 89.56 354 ASP A N 1
ATOM 2745 C CA . ASP A 1 354 ? 43.145 -27.351 -40.713 1.00 89.56 354 ASP A CA 1
ATOM 2746 C C . ASP A 1 354 ? 44.411 -26.507 -40.459 1.00 89.56 354 ASP A C 1
ATOM 2748 O O . ASP A 1 354 ? 45.093 -26.104 -41.402 1.00 89.56 354 ASP A O 1
ATOM 2752 N N . GLY A 1 355 ? 44.747 -26.257 -39.189 1.00 88.94 355 GLY A N 1
ATOM 2753 C CA . GLY A 1 355 ? 45.908 -25.472 -38.775 1.00 88.94 355 GLY A CA 1
ATOM 2754 C C . GLY A 1 355 ? 45.665 -23.964 -38.702 1.00 88.94 355 GLY A C 1
ATOM 2755 O O . GLY A 1 355 ? 46.585 -23.228 -38.335 1.00 88.94 355 GLY A O 1
ATOM 2756 N N . THR A 1 356 ? 44.459 -23.486 -39.015 1.00 93.44 356 THR A N 1
ATOM 2757 C CA . THR A 1 356 ? 44.101 -22.076 -38.835 1.00 93.44 356 THR A CA 1
ATOM 2758 C C . THR A 1 356 ? 43.827 -21.742 -37.372 1.00 93.44 356 THR A C 1
ATOM 2760 O O . THR A 1 356 ? 43.569 -22.618 -36.547 1.00 93.44 356 THR A O 1
ATOM 2763 N N . TRP A 1 357 ? 43.923 -20.460 -37.027 1.00 95.06 357 TRP A N 1
ATOM 2764 C CA . TRP A 1 357 ? 43.620 -19.953 -35.693 1.00 95.06 357 TRP A CA 1
ATOM 2765 C C . TRP A 1 357 ? 42.507 -18.919 -35.755 1.00 95.06 357 TRP A C 1
ATOM 2767 O O . TRP A 1 357 ? 42.590 -17.952 -36.508 1.00 95.06 357 TRP A O 1
ATOM 2777 N N . HIS A 1 358 ? 41.489 -19.122 -34.930 1.00 95.12 358 HIS A N 1
ATOM 2778 C CA . HIS A 1 358 ? 40.291 -18.303 -34.862 1.00 95.12 358 HIS A CA 1
ATOM 2779 C C . HIS A 1 358 ? 40.329 -17.421 -33.620 1.00 95.12 358 HIS A C 1
ATOM 2781 O O . HIS A 1 358 ? 40.462 -17.920 -32.502 1.00 95.12 358 HIS A O 1
ATOM 2787 N N . PHE A 1 359 ? 40.151 -16.117 -33.804 1.00 96.00 359 PHE A N 1
ATOM 2788 C CA . PHE A 1 359 ? 40.007 -15.156 -32.715 1.00 96.00 359 PHE A CA 1
ATOM 2789 C C . PHE A 1 359 ? 38.677 -14.433 -32.853 1.00 96.00 359 PHE A C 1
ATOM 2791 O O . PHE A 1 359 ? 38.378 -13.880 -33.911 1.00 96.00 359 PHE A O 1
ATOM 2798 N N . ARG A 1 360 ? 37.876 -14.430 -31.787 1.00 95.12 360 ARG A N 1
ATOM 2799 C CA . ARG A 1 360 ? 36.535 -13.839 -31.798 1.00 95.12 360 ARG A CA 1
ATOM 2800 C C . ARG A 1 360 ? 36.477 -12.606 -30.919 1.00 95.12 360 ARG A C 1
ATOM 2802 O O . ARG A 1 360 ? 37.005 -12.602 -29.811 1.00 95.12 360 ARG A O 1
ATOM 2809 N N . PHE A 1 361 ? 35.802 -11.576 -31.406 1.00 95.56 361 PHE A N 1
ATOM 2810 C CA . PHE A 1 361 ? 35.632 -10.322 -30.689 1.00 95.56 361 PHE A CA 1
ATOM 2811 C C . PHE A 1 361 ? 34.305 -9.657 -31.050 1.00 95.56 361 PHE A C 1
ATOM 2813 O O . PHE A 1 361 ? 33.789 -9.832 -32.149 1.00 95.56 361 PHE A O 1
ATOM 2820 N N . VAL A 1 362 ? 33.760 -8.876 -30.119 1.00 95.38 362 VAL A N 1
ATOM 2821 C CA . VAL A 1 362 ? 32.547 -8.081 -30.328 1.00 95.38 362 VAL A CA 1
ATOM 2822 C C . VAL A 1 362 ? 32.872 -6.620 -29.996 1.00 95.38 362 VAL A C 1
ATOM 2824 O O . VAL A 1 362 ? 33.189 -6.321 -28.838 1.00 95.38 362 VAL A O 1
ATOM 2827 N N . PRO A 1 363 ? 32.799 -5.691 -30.968 1.00 93.94 363 PRO A N 1
ATOM 2828 C CA . PRO A 1 363 ? 33.051 -4.279 -30.731 1.00 93.94 363 PRO A CA 1
ATOM 2829 C C . PRO A 1 363 ? 31.877 -3.646 -29.979 1.00 93.94 363 PRO A C 1
ATOM 2831 O O . PRO A 1 363 ? 30.743 -3.697 -30.438 1.00 93.94 363 PRO A O 1
ATOM 2834 N N . LYS A 1 364 ? 32.142 -3.006 -28.836 1.00 91.19 364 LYS A N 1
ATOM 2835 C CA . LYS A 1 364 ? 31.112 -2.391 -27.966 1.00 91.19 364 LYS A CA 1
ATOM 2836 C C . LYS A 1 364 ? 30.937 -0.872 -28.136 1.00 91.19 364 LYS A C 1
ATOM 2838 O O . LYS A 1 364 ? 30.334 -0.217 -27.293 1.00 91.19 364 LYS A O 1
ATOM 2843 N N . ALA A 1 365 ? 31.567 -0.295 -29.151 1.00 92.81 365 ALA A N 1
ATOM 2844 C CA . ALA A 1 365 ? 31.625 1.142 -29.400 1.00 92.81 365 ALA A CA 1
ATOM 2845 C C . ALA A 1 365 ? 31.723 1.395 -30.898 1.00 92.81 365 ALA A C 1
ATOM 2847 O O . ALA A 1 365 ? 32.325 0.586 -31.602 1.00 92.81 365 ALA A O 1
ATOM 2848 N N . SER A 1 366 ? 31.207 2.527 -31.359 1.00 93.00 366 SER A N 1
ATOM 2849 C CA . SER A 1 366 ? 31.370 2.968 -32.743 1.00 93.00 366 SER A CA 1
ATOM 2850 C C . SER A 1 366 ? 32.698 3.714 -32.883 1.00 93.00 366 SER A C 1
ATOM 2852 O O . SER A 1 366 ? 32.781 4.907 -32.604 1.00 93.00 366 SER A O 1
ATOM 2854 N N . GLN A 1 367 ? 33.759 2.984 -33.236 1.00 94.44 367 GLN A N 1
ATOM 2855 C CA . GLN A 1 367 ? 35.127 3.498 -33.329 1.00 94.44 367 GLN A CA 1
ATOM 2856 C C . GLN A 1 367 ? 36.019 2.594 -34.190 1.00 94.44 367 GLN A C 1
ATOM 2858 O O . GLN A 1 367 ? 35.645 1.476 -34.548 1.00 94.44 367 GLN A O 1
ATOM 2863 N N . THR A 1 368 ? 37.245 3.044 -34.460 1.00 95.81 368 THR A N 1
ATOM 2864 C CA . THR A 1 368 ? 38.302 2.177 -34.992 1.00 95.81 368 THR A CA 1
ATOM 2865 C C . THR A 1 368 ? 38.925 1.347 -33.873 1.00 95.81 368 THR A C 1
ATOM 2867 O O . THR A 1 368 ? 39.574 1.874 -32.969 1.00 95.81 368 THR A O 1
ATOM 2870 N N . TRP A 1 369 ? 38.776 0.032 -33.967 1.00 95.25 369 TRP A N 1
ATOM 2871 C CA . TRP A 1 369 ? 39.412 -0.942 -33.095 1.00 95.25 369 TRP A CA 1
ATOM 2872 C C . TRP A 1 369 ? 40.765 -1.336 -33.665 1.00 95.25 369 TRP A C 1
ATOM 2874 O O . TRP A 1 369 ? 40.883 -1.663 -34.843 1.00 95.25 369 TRP A O 1
ATOM 2884 N N . LYS A 1 370 ? 41.791 -1.317 -32.818 1.00 96.12 370 LYS A N 1
ATOM 2885 C CA . LYS A 1 370 ? 43.102 -1.902 -33.113 1.00 96.12 370 LYS A CA 1
ATOM 2886 C C . LYS A 1 370 ? 43.244 -3.189 -32.321 1.00 96.12 370 LYS A C 1
ATOM 2888 O O . LYS A 1 370 ? 42.673 -3.297 -31.240 1.00 96.12 370 LYS A O 1
ATOM 2893 N N . TYR A 1 371 ? 44.012 -4.137 -32.829 1.00 96.75 371 TYR A N 1
ATOM 2894 C CA . TYR A 1 371 ? 44.333 -5.346 -32.084 1.00 96.75 371 TYR A CA 1
ATOM 2895 C C . TYR A 1 371 ? 45.734 -5.835 -32.425 1.00 96.75 371 TYR A C 1
ATOM 2897 O O . TYR A 1 371 ? 46.229 -5.541 -33.509 1.00 96.75 371 TYR A O 1
ATOM 2905 N N . THR A 1 372 ? 46.332 -6.628 -31.542 1.00 97.50 372 THR A N 1
ATOM 2906 C CA . THR A 1 372 ? 47.533 -7.442 -31.800 1.00 97.50 372 THR A CA 1
ATOM 2907 C C . THR A 1 372 ? 47.272 -8.899 -31.406 1.00 97.50 372 THR A C 1
ATOM 2909 O O . THR A 1 372 ? 46.218 -9.208 -30.844 1.00 97.50 372 THR A O 1
ATOM 2912 N N . ILE A 1 373 ? 48.196 -9.810 -31.723 1.00 97.38 373 ILE A N 1
ATOM 2913 C CA . ILE A 1 373 ? 48.135 -11.207 -31.266 1.00 97.38 373 ILE A CA 1
ATOM 2914 C C . ILE A 1 373 ? 49.359 -11.499 -30.404 1.00 97.38 373 ILE A C 1
ATOM 2916 O O . ILE A 1 373 ? 50.496 -11.395 -30.863 1.00 97.38 373 ILE A O 1
ATOM 2920 N N . GLU A 1 374 ? 49.116 -11.881 -29.153 1.00 97.94 374 GLU A N 1
ATOM 2921 C CA . GLU A 1 374 ? 50.132 -12.377 -28.223 1.00 97.94 374 GLU A CA 1
ATOM 2922 C C . GLU A 1 374 ? 50.088 -13.905 -28.199 1.00 97.94 374 GLU A C 1
ATOM 2924 O O . GLU A 1 374 ? 49.041 -14.480 -27.912 1.00 97.94 374 GLU A O 1
ATOM 2929 N N . SER A 1 375 ? 51.206 -14.579 -28.472 1.00 97.00 375 SER A N 1
ATOM 2930 C CA . SER A 1 375 ? 51.305 -16.038 -28.419 1.00 97.00 375 SER A CA 1
ATOM 2931 C C . SER A 1 375 ? 52.658 -16.497 -27.884 1.00 97.00 375 SER A C 1
ATOM 2933 O O . SER A 1 375 ? 53.691 -15.880 -28.136 1.00 97.00 375 SER A O 1
ATOM 2935 N N . ASN A 1 376 ? 52.668 -17.634 -27.185 1.00 95.75 376 ASN A N 1
ATOM 2936 C CA . ASN A 1 376 ? 53.912 -18.327 -26.837 1.00 95.75 376 ASN A CA 1
ATOM 2937 C C . ASN A 1 376 ? 54.572 -19.021 -28.048 1.00 95.75 376 ASN A C 1
ATOM 2939 O O . ASN A 1 376 ? 55.701 -19.496 -27.933 1.00 95.75 376 ASN A O 1
ATOM 2943 N N . TRP A 1 377 ? 53.904 -19.065 -29.207 1.00 95.88 377 TRP A N 1
ATOM 2944 C CA . TRP A 1 377 ? 54.463 -19.555 -30.461 1.00 95.88 377 TRP A CA 1
ATOM 2945 C C . TRP A 1 377 ? 54.775 -18.397 -31.415 1.00 95.88 377 TRP A C 1
ATOM 2947 O O . TRP A 1 377 ? 53.888 -17.683 -31.882 1.00 95.88 377 TRP A O 1
ATOM 2957 N N . ALA A 1 378 ? 56.053 -18.251 -31.773 1.00 93.19 378 ALA A N 1
ATOM 2958 C CA . ALA A 1 378 ? 56.528 -17.176 -32.647 1.00 93.19 378 ALA A CA 1
ATOM 2959 C C . ALA A 1 378 ? 55.854 -17.148 -34.034 1.00 93.19 378 ALA A C 1
ATOM 2961 O O . ALA A 1 378 ? 55.777 -16.086 -34.641 1.00 93.19 378 ALA A O 1
ATOM 2962 N N . GLY A 1 379 ? 55.351 -18.288 -34.530 1.00 91.00 379 GLY A N 1
ATOM 2963 C CA . GLY A 1 379 ? 54.634 -18.370 -35.810 1.00 91.00 379 GLY A CA 1
ATOM 2964 C C . GLY A 1 379 ? 53.245 -17.723 -35.805 1.00 91.00 379 GLY A C 1
ATOM 2965 O O . GLY A 1 379 ? 52.689 -17.482 -36.875 1.00 91.00 379 GLY A O 1
ATOM 2966 N N . LEU A 1 380 ? 52.705 -17.432 -34.617 1.00 94.25 380 LEU A N 1
ATOM 2967 C CA . LEU A 1 380 ? 51.386 -16.833 -34.409 1.00 94.25 380 LEU A CA 1
ATOM 2968 C C . LEU A 1 380 ? 51.446 -15.481 -33.675 1.00 94.25 380 LEU A C 1
ATOM 2970 O O . LEU A 1 380 ? 50.464 -14.746 -33.655 1.00 94.25 380 LEU A O 1
ATOM 2974 N N . GLN A 1 381 ? 52.595 -15.133 -33.096 1.00 95.56 381 GLN A N 1
ATOM 2975 C CA . GLN A 1 381 ? 52.845 -13.820 -32.507 1.00 95.56 381 GLN A CA 1
ATOM 2976 C C . GLN A 1 381 ? 52.753 -12.717 -33.580 1.00 95.56 381 GLN A C 1
ATOM 2978 O O . GLN A 1 381 ? 53.513 -12.721 -34.547 1.00 95.56 381 GLN A O 1
ATOM 2983 N N . ASP A 1 382 ? 51.876 -11.729 -33.379 1.00 95.06 382 ASP A N 1
ATOM 2984 C CA . ASP A 1 382 ? 51.695 -10.592 -34.291 1.00 95.06 382 ASP A CA 1
ATOM 2985 C C . ASP A 1 382 ? 51.650 -9.262 -33.516 1.00 95.06 382 ASP A C 1
ATOM 2987 O O . ASP A 1 382 ? 50.570 -8.790 -33.144 1.00 95.06 382 ASP A O 1
ATOM 2991 N N . PRO A 1 383 ? 52.814 -8.631 -33.261 1.00 94.44 383 PRO A N 1
ATOM 2992 C CA . PRO A 1 383 ? 52.889 -7.369 -32.530 1.00 94.44 383 PRO A CA 1
ATOM 2993 C C . PRO A 1 383 ? 52.498 -6.153 -33.383 1.00 94.44 383 PRO A C 1
ATOM 2995 O O . PRO A 1 383 ? 52.285 -5.078 -32.830 1.00 94.44 383 PRO A O 1
ATOM 2998 N N . VAL A 1 384 ? 52.426 -6.296 -34.715 1.00 94.50 384 VAL A N 1
ATOM 2999 C CA . VAL A 1 384 ? 51.965 -5.221 -35.611 1.00 94.50 384 VAL A CA 1
ATOM 3000 C C . VAL A 1 384 ? 50.445 -5.161 -35.583 1.00 94.50 384 VAL A C 1
ATOM 3002 O O . VAL A 1 384 ? 49.873 -4.077 -35.482 1.00 94.50 384 VAL A O 1
ATOM 3005 N N . GLY A 1 385 ? 49.814 -6.335 -35.649 1.00 93.56 385 GLY A N 1
ATOM 3006 C CA . GLY A 1 385 ? 48.377 -6.465 -35.532 1.00 93.56 385 GLY A CA 1
ATOM 3007 C C . GLY A 1 385 ? 47.600 -5.815 -36.676 1.00 93.56 385 GLY A C 1
ATOM 3008 O O . GLY A 1 385 ? 48.161 -5.476 -37.721 1.00 93.56 385 GLY A O 1
ATOM 3009 N N . GLY A 1 386 ? 46.289 -5.672 -36.490 1.00 96.38 386 GLY A N 1
ATOM 3010 C CA . GLY A 1 386 ? 45.355 -5.140 -37.482 1.00 96.38 386 GLY A CA 1
ATOM 3011 C C . GLY A 1 386 ? 44.399 -4.106 -36.899 1.00 96.38 386 GLY A C 1
ATOM 3012 O O . GLY A 1 386 ? 44.516 -3.686 -35.744 1.00 96.38 386 GLY A O 1
ATOM 3013 N N . SER A 1 387 ? 43.441 -3.674 -37.714 1.00 97.50 387 SER A N 1
ATOM 3014 C CA . SER A 1 387 ? 42.380 -2.772 -37.260 1.00 97.50 387 SER A CA 1
ATOM 3015 C C . SER A 1 387 ? 41.095 -2.969 -38.046 1.00 97.50 387 SER A C 1
ATOM 3017 O O . SER A 1 387 ? 41.129 -3.538 -39.121 1.00 97.50 387 SER A O 1
ATOM 3019 N N . PHE A 1 388 ? 39.970 -2.503 -37.529 1.00 97.50 388 PHE A N 1
ATOM 3020 C CA . PHE A 1 388 ? 38.714 -2.391 -38.271 1.00 97.50 388 PHE A CA 1
ATOM 3021 C C . PHE A 1 388 ? 37.876 -1.286 -37.632 1.00 97.50 388 PHE A C 1
ATOM 3023 O O . PHE A 1 388 ? 38.083 -0.940 -36.468 1.00 97.50 388 PHE A O 1
ATOM 3030 N N . THR A 1 389 ? 36.942 -0.708 -38.375 1.00 97.31 389 THR A N 1
ATOM 3031 C CA . THR A 1 389 ? 36.021 0.303 -37.849 1.00 97.31 389 THR A CA 1
ATOM 3032 C C . THR A 1 389 ? 34.664 -0.330 -37.587 1.00 97.31 389 THR A C 1
ATOM 3034 O O . THR A 1 389 ? 34.107 -0.981 -38.462 1.00 97.31 389 THR A O 1
ATOM 3037 N N . SER A 1 390 ? 34.104 -0.137 -36.396 1.00 95.44 390 SER A N 1
ATOM 3038 C CA . SER A 1 390 ? 32.702 -0.466 -36.140 1.00 95.44 390 SER A CA 1
ATOM 3039 C C . SER A 1 390 ? 31.824 0.777 -36.147 1.00 95.44 390 SER A C 1
ATOM 3041 O O . SER A 1 390 ? 32.219 1.828 -35.638 1.00 95.44 390 SER A O 1
ATOM 3043 N N . THR A 1 391 ? 30.627 0.655 -36.712 1.00 94.69 391 THR A N 1
ATOM 3044 C CA . THR A 1 391 ? 29.629 1.728 -36.780 1.00 94.69 391 THR A CA 1
ATOM 3045 C C . THR A 1 391 ? 28.261 1.236 -36.322 1.00 94.69 391 THR A C 1
ATOM 3047 O O . THR A 1 391 ? 27.969 0.038 -36.345 1.00 94.69 391 THR A O 1
ATOM 3050 N N . SER A 1 392 ? 27.402 2.161 -35.891 1.00 92.12 392 SER A N 1
ATOM 3051 C CA . SER A 1 392 ? 26.033 1.818 -35.500 1.00 92.12 392 SER A CA 1
ATOM 3052 C C . SER A 1 392 ? 25.269 1.212 -36.688 1.00 92.12 392 SER A C 1
ATOM 3054 O O . SER A 1 392 ? 25.451 1.672 -37.822 1.00 92.12 392 SER A O 1
ATOM 3056 N N . PRO A 1 393 ? 24.411 0.202 -36.458 1.00 91.44 393 PRO A N 1
ATOM 3057 C CA . PRO A 1 393 ? 23.595 -0.371 -37.520 1.00 91.44 393 PRO A CA 1
ATOM 3058 C C . PRO A 1 393 ? 22.722 0.685 -38.203 1.00 91.44 393 PRO A C 1
ATOM 3060 O O . PRO A 1 393 ? 22.192 1.589 -37.559 1.00 91.44 393 PRO A O 1
ATOM 3063 N N . ALA A 1 394 ? 22.544 0.562 -39.517 1.00 91.31 394 ALA A N 1
ATOM 3064 C CA . ALA A 1 394 ? 21.697 1.481 -40.267 1.00 91.31 394 ALA A CA 1
ATOM 3065 C C . ALA A 1 394 ? 20.207 1.262 -39.945 1.00 91.31 394 ALA A C 1
ATOM 3067 O O . ALA A 1 394 ? 19.738 0.125 -39.922 1.00 91.31 394 ALA A O 1
ATOM 3068 N N . ALA A 1 395 ? 19.439 2.346 -39.792 1.00 93.25 395 ALA A N 1
ATOM 3069 C CA . ALA A 1 395 ? 18.027 2.299 -39.388 1.00 93.25 395 ALA A CA 1
ATOM 3070 C C . ALA A 1 395 ? 17.148 1.383 -40.264 1.00 93.25 395 ALA A C 1
ATOM 3072 O O . ALA A 1 395 ? 16.281 0.675 -39.754 1.00 93.25 395 ALA A O 1
ATOM 3073 N N . PHE A 1 396 ? 17.399 1.337 -41.582 1.00 93.50 396 PHE A N 1
ATOM 3074 C CA . PHE A 1 396 ? 16.613 0.518 -42.516 1.00 93.50 396 PHE A CA 1
ATOM 3075 C C . PHE A 1 396 ? 16.680 -0.987 -42.205 1.00 93.50 396 PHE A C 1
ATOM 3077 O O . PHE A 1 396 ? 15.769 -1.722 -42.586 1.00 93.50 396 PHE A O 1
ATOM 3084 N N . ARG A 1 397 ? 17.710 -1.455 -41.483 1.00 92.06 397 ARG A N 1
ATOM 3085 C CA . ARG A 1 397 ? 17.847 -2.857 -41.066 1.00 92.06 397 ARG A CA 1
ATOM 3086 C C . ARG A 1 397 ? 16.643 -3.345 -40.257 1.00 92.06 397 ARG A C 1
ATOM 3088 O O . ARG A 1 397 ? 16.213 -4.476 -40.450 1.00 92.06 397 ARG A O 1
ATOM 3095 N N . ALA A 1 398 ? 16.046 -2.488 -39.424 1.00 92.56 398 ALA A N 1
ATOM 3096 C CA . ALA A 1 398 ? 14.865 -2.831 -38.623 1.00 92.56 398 ALA A CA 1
ATOM 3097 C C . ALA A 1 398 ? 13.625 -3.168 -39.473 1.00 92.56 398 ALA A C 1
ATOM 3099 O O . ALA A 1 398 ? 12.704 -3.824 -38.995 1.00 92.56 398 ALA A O 1
ATOM 3100 N N . THR A 1 399 ? 13.606 -2.747 -40.742 1.00 92.94 399 THR A N 1
ATOM 3101 C CA . THR A 1 399 ? 12.525 -3.052 -41.696 1.00 92.94 399 THR A CA 1
ATOM 3102 C C . THR A 1 399 ? 12.769 -4.338 -42.494 1.00 92.94 399 THR A C 1
ATOM 3104 O O . THR A 1 399 ? 11.937 -4.726 -43.310 1.00 92.94 399 THR A O 1
ATOM 3107 N N . GLN A 1 400 ? 13.900 -5.012 -42.260 1.00 94.50 400 GLN A N 1
ATOM 3108 C CA . GLN A 1 400 ? 14.329 -6.225 -42.958 1.00 94.50 400 GLN A CA 1
ATOM 3109 C C . GLN A 1 400 ? 14.598 -7.352 -41.946 1.00 94.50 400 GLN A C 1
ATOM 3111 O O . GLN A 1 400 ? 15.750 -7.758 -41.764 1.00 94.50 400 GLN A O 1
ATOM 3116 N N . PRO A 1 401 ? 13.557 -7.841 -41.244 1.00 94.62 401 PRO A N 1
ATOM 3117 C CA . PRO A 1 401 ? 13.722 -8.912 -40.273 1.00 94.62 401 PRO A CA 1
ATOM 3118 C C . PRO A 1 401 ? 14.270 -10.174 -40.945 1.00 94.62 401 PRO A C 1
ATOM 3120 O O . PRO A 1 401 ? 13.892 -10.521 -42.066 1.00 94.62 401 PRO A O 1
ATOM 3123 N N . SER A 1 402 ? 15.157 -10.876 -40.245 1.00 94.88 402 SER A N 1
ATOM 3124 C CA . SER A 1 402 ? 15.732 -12.125 -40.732 1.00 94.88 402 SER A CA 1
ATOM 3125 C C . SER A 1 402 ? 14.691 -13.240 -40.752 1.00 94.88 402 SER A C 1
ATOM 3127 O O . SER A 1 402 ? 14.059 -13.529 -39.737 1.00 94.88 402 SER A O 1
ATOM 3129 N N . GLY A 1 403 ? 14.592 -13.958 -41.873 1.00 94.50 403 GLY A N 1
ATOM 3130 C CA . GLY A 1 403 ? 13.852 -15.223 -41.921 1.00 94.50 403 GLY A CA 1
ATOM 3131 C C . GLY A 1 403 ? 14.521 -16.344 -41.111 1.00 94.50 403 GLY A C 1
ATOM 3132 O O . GLY A 1 403 ? 13.851 -17.289 -40.703 1.00 94.50 403 GLY A O 1
ATOM 3133 N N . ARG A 1 404 ? 15.834 -16.240 -40.854 1.00 94.00 404 ARG A N 1
ATOM 3134 C CA . ARG A 1 404 ? 16.589 -17.198 -40.037 1.00 94.00 404 ARG A CA 1
ATOM 3135 C C . ARG A 1 404 ? 16.318 -17.014 -38.547 1.00 94.00 404 ARG A C 1
ATOM 3137 O O . ARG A 1 404 ? 16.302 -18.015 -37.842 1.00 94.00 404 ARG A O 1
ATOM 3144 N N . TYR A 1 405 ? 16.090 -15.783 -38.087 1.00 94.75 405 TYR A N 1
ATOM 3145 C CA . TYR A 1 405 ? 15.923 -15.450 -36.668 1.00 94.75 405 TYR A CA 1
ATOM 3146 C C . TYR A 1 405 ? 14.496 -14.974 -36.327 1.00 94.75 405 TYR A C 1
ATOM 3148 O O . TYR A 1 405 ? 14.308 -13.841 -35.875 1.00 94.75 405 TYR A O 1
ATOM 3156 N N . PRO A 1 406 ? 13.459 -15.813 -36.521 1.00 94.31 406 PRO A N 1
ATOM 3157 C CA . PRO A 1 406 ? 12.061 -15.381 -36.463 1.00 94.31 406 PRO A CA 1
ATOM 3158 C C . PRO A 1 406 ? 11.606 -14.932 -35.069 1.00 94.31 406 PRO A C 1
ATOM 3160 O O . PRO A 1 406 ? 10.627 -14.198 -34.971 1.00 94.31 406 PRO A O 1
ATOM 3163 N N . ASN A 1 407 ? 12.299 -15.363 -34.006 1.00 95.12 407 ASN A N 1
ATOM 3164 C CA . ASN A 1 407 ? 11.968 -15.066 -32.608 1.00 95.12 407 ASN A CA 1
ATOM 3165 C C . ASN A 1 407 ? 13.018 -14.196 -31.895 1.00 95.12 407 ASN A C 1
ATOM 3167 O O . ASN A 1 407 ? 12.956 -14.028 -30.678 1.00 95.12 407 ASN A O 1
ATOM 3171 N N . TRP A 1 408 ? 13.955 -13.619 -32.647 1.00 96.50 408 TRP A N 1
ATOM 3172 C CA . TRP A 1 408 ? 15.066 -12.849 -32.101 1.00 96.50 408 TRP A CA 1
ATOM 3173 C C . TRP A 1 408 ? 14.790 -11.351 -32.196 1.00 96.50 408 TRP A C 1
ATOM 3175 O O . TRP A 1 408 ? 14.353 -10.839 -33.233 1.00 96.50 408 TRP A O 1
ATOM 3185 N N . TRP A 1 409 ? 15.068 -10.641 -31.113 1.00 97.44 409 TRP A N 1
ATOM 3186 C CA . TRP A 1 409 ? 14.830 -9.212 -30.972 1.00 97.44 409 TRP A CA 1
ATOM 3187 C C . TRP A 1 409 ? 16.118 -8.496 -30.591 1.00 97.44 409 TRP A C 1
ATOM 3189 O O . TRP A 1 409 ? 16.995 -9.076 -29.955 1.00 97.44 409 TRP A O 1
ATOM 3199 N N . THR A 1 410 ? 16.253 -7.236 -30.984 1.00 96.38 410 THR A N 1
ATOM 3200 C CA . THR A 1 410 ? 17.428 -6.424 -30.660 1.00 96.38 410 THR A CA 1
ATOM 3201 C C . THR A 1 410 ? 17.065 -4.946 -30.543 1.00 96.38 410 THR A C 1
ATOM 3203 O O . THR A 1 410 ? 15.930 -4.548 -30.817 1.00 96.38 410 THR A O 1
ATOM 3206 N N . ASP A 1 411 ? 18.019 -4.139 -30.085 1.00 96.94 411 ASP A N 1
ATOM 3207 C CA . ASP A 1 411 ? 17.874 -2.697 -29.903 1.00 96.94 411 ASP A CA 1
ATOM 3208 C C . ASP A 1 411 ? 17.386 -2.017 -31.188 1.00 96.94 411 ASP A C 1
ATOM 3210 O O . ASP A 1 411 ? 17.847 -2.337 -32.286 1.00 96.94 411 ASP A O 1
ATOM 3214 N N . ASN A 1 412 ? 16.485 -1.043 -31.056 1.00 96.38 412 ASN A N 1
ATOM 3215 C CA . ASN A 1 412 ? 15.985 -0.296 -32.204 1.00 96.38 412 ASN A CA 1
ATOM 3216 C C . ASN A 1 412 ? 17.074 0.656 -32.750 1.00 96.38 412 ASN A C 1
ATOM 3218 O O . ASN A 1 412 ? 17.457 1.574 -32.022 1.00 96.38 412 ASN A O 1
ATOM 3222 N N . PRO A 1 413 ? 17.557 0.476 -34.001 1.00 95.44 413 PRO A N 1
ATOM 3223 C CA . PRO A 1 413 ? 18.645 1.264 -34.584 1.00 95.44 413 PRO A CA 1
ATOM 3224 C C . PRO A 1 413 ? 18.224 2.660 -35.068 1.00 95.44 413 PRO A C 1
ATOM 3226 O O . PRO A 1 413 ? 19.037 3.351 -35.679 1.00 95.44 413 PRO A O 1
ATOM 3229 N N . ASP A 1 414 ? 16.974 3.082 -34.850 1.00 96.06 414 ASP A N 1
ATOM 3230 C CA . ASP A 1 414 ? 16.530 4.439 -35.171 1.00 96.06 414 ASP A CA 1
ATOM 3231 C C . ASP A 1 414 ? 17.402 5.484 -34.437 1.00 96.06 414 ASP A C 1
ATOM 3233 O O . ASP A 1 414 ? 17.421 5.509 -33.199 1.00 96.06 414 ASP A O 1
ATOM 3237 N N . PRO A 1 415 ? 18.106 6.379 -35.161 1.00 94.94 415 PRO A N 1
ATOM 3238 C CA . PRO A 1 415 ? 18.907 7.439 -34.559 1.00 94.94 415 PRO A CA 1
ATOM 3239 C C . PRO A 1 415 ? 18.110 8.344 -33.612 1.00 94.94 415 PRO A C 1
ATOM 3241 O O . PRO A 1 415 ? 18.680 8.867 -32.655 1.00 94.94 415 PRO A O 1
ATOM 3244 N N . ALA A 1 416 ? 16.798 8.504 -33.828 1.00 95.94 416 ALA A N 1
ATOM 3245 C CA . ALA A 1 416 ? 15.932 9.278 -32.940 1.00 95.94 416 ALA A CA 1
ATOM 3246 C C . ALA A 1 416 ? 15.824 8.662 -31.536 1.00 95.94 416 ALA A C 1
ATOM 3248 O O . ALA A 1 416 ? 15.589 9.386 -30.569 1.00 95.94 416 ALA A O 1
ATOM 3249 N N . LEU A 1 417 ? 16.042 7.348 -31.418 1.00 96.56 417 LEU A N 1
ATOM 3250 C CA . LEU A 1 417 ? 16.007 6.594 -30.164 1.00 96.56 417 LEU A CA 1
ATOM 3251 C C . LEU A 1 417 ? 17.400 6.377 -29.542 1.00 96.56 417 LEU A C 1
ATOM 3253 O O . LEU A 1 417 ? 17.521 5.710 -28.513 1.00 96.56 417 LEU A O 1
ATOM 3257 N N . SER A 1 418 ? 18.449 6.932 -30.154 1.00 95.56 418 SER A N 1
ATOM 3258 C CA . SER A 1 418 ? 19.837 6.832 -29.699 1.00 95.56 418 SER A CA 1
ATOM 3259 C C . SER A 1 418 ? 20.219 7.972 -28.750 1.00 95.56 418 SER A C 1
ATOM 3261 O O . SER A 1 418 ? 19.678 9.079 -28.839 1.00 95.56 418 SER A O 1
ATOM 3263 N N . GLU A 1 419 ? 21.225 7.715 -27.911 1.00 95.38 419 GLU A N 1
ATOM 3264 C CA . GLU A 1 419 ? 22.021 8.738 -27.213 1.00 95.38 419 GLU A CA 1
ATOM 3265 C C . GLU A 1 419 ? 23.497 8.611 -27.598 1.00 95.38 419 GLU A C 1
ATOM 3267 O O . GLU A 1 419 ? 23.962 7.506 -27.882 1.00 95.38 419 GLU A O 1
ATOM 3272 N N . ASP A 1 420 ? 24.238 9.719 -27.601 1.00 93.94 420 ASP A N 1
ATOM 3273 C CA . ASP A 1 420 ? 25.700 9.679 -27.706 1.00 93.94 420 ASP A CA 1
ATOM 3274 C C . ASP A 1 420 ? 26.310 9.439 -26.323 1.00 93.94 420 ASP A C 1
ATOM 3276 O O . ASP A 1 420 ? 26.000 10.149 -25.365 1.00 93.94 420 ASP A O 1
ATOM 3280 N N . VAL A 1 421 ? 27.152 8.411 -26.197 1.00 93.44 421 VAL A N 1
ATOM 3281 C CA . VAL A 1 421 ? 27.681 7.972 -24.901 1.00 93.44 421 VAL A CA 1
ATOM 3282 C C . VAL A 1 421 ? 29.200 7.922 -24.968 1.00 93.44 421 VAL A C 1
ATOM 3284 O O . VAL A 1 421 ? 29.751 6.900 -25.374 1.00 93.44 421 VAL A O 1
ATOM 3287 N N . PRO A 1 422 ? 29.923 8.979 -24.569 1.00 88.75 422 PRO A N 1
ATOM 3288 C CA . PRO A 1 422 ? 31.380 8.960 -24.566 1.00 88.75 422 PRO A CA 1
ATOM 3289 C C . PRO A 1 422 ? 31.961 7.872 -23.637 1.00 88.75 422 PRO A C 1
ATOM 3291 O O . PRO A 1 422 ? 31.454 7.675 -22.533 1.00 88.75 422 PRO A O 1
ATOM 3294 N N . PRO A 1 423 ? 33.040 7.165 -24.031 1.00 88.69 423 PRO A N 1
ATOM 3295 C CA . PRO A 1 423 ? 33.723 7.188 -25.332 1.00 88.69 423 PRO A CA 1
ATOM 3296 C C . PRO A 1 423 ? 33.143 6.190 -26.361 1.00 88.69 423 PRO A C 1
ATOM 3298 O O . PRO A 1 423 ? 33.772 5.916 -27.376 1.00 88.69 423 PRO A O 1
ATOM 3301 N N . PHE A 1 424 ? 31.983 5.591 -26.099 1.00 90.12 424 PHE A N 1
ATOM 3302 C CA . PHE A 1 424 ? 31.377 4.538 -26.922 1.00 90.12 424 PHE A CA 1
ATOM 3303 C C . PHE A 1 424 ? 30.697 5.042 -28.208 1.00 90.12 424 PHE A C 1
ATOM 3305 O O . PHE A 1 424 ? 30.391 4.229 -29.086 1.00 90.12 424 PHE A O 1
ATOM 3312 N N . GLY A 1 425 ? 30.459 6.351 -28.323 1.00 91.81 425 GLY A N 1
ATOM 3313 C CA . GLY A 1 425 ? 29.736 6.960 -29.441 1.00 91.81 425 GLY A CA 1
ATOM 3314 C C . GLY A 1 425 ? 28.221 6.706 -29.369 1.00 91.81 425 GLY A C 1
ATOM 3315 O O . GLY A 1 425 ? 27.716 6.377 -28.290 1.00 91.81 425 GLY A O 1
ATOM 3316 N N . PRO A 1 426 ? 27.485 6.810 -30.491 1.00 93.38 426 PRO A N 1
ATOM 3317 C CA . PRO A 1 426 ? 26.034 6.643 -30.513 1.00 93.38 426 PRO A CA 1
ATOM 3318 C C . PRO A 1 426 ? 25.606 5.215 -30.155 1.00 93.38 426 PRO A C 1
ATOM 3320 O O . PRO A 1 426 ? 26.054 4.237 -30.758 1.00 93.38 426 PRO A O 1
ATOM 3323 N N . GLN A 1 427 ? 24.712 5.115 -29.175 1.00 95.25 427 GLN A N 1
ATOM 3324 C CA . GLN A 1 427 ? 24.169 3.881 -28.620 1.00 95.25 427 GLN A CA 1
ATOM 3325 C C . GLN A 1 427 ? 22.654 3.828 -28.833 1.00 95.25 427 GLN A C 1
ATOM 3327 O O . GLN A 1 427 ? 21.902 4.638 -28.282 1.00 95.25 427 GLN A O 1
ATOM 3332 N N . GLN A 1 428 ? 22.206 2.857 -29.627 1.00 95.31 428 GLN A N 1
ATOM 3333 C CA . GLN A 1 428 ? 20.815 2.774 -30.055 1.00 95.31 428 GLN A CA 1
ATOM 3334 C C . GLN A 1 428 ? 19.858 2.289 -28.950 1.00 95.31 428 GLN A C 1
ATOM 3336 O O . GLN A 1 428 ? 20.266 1.621 -27.996 1.00 95.31 428 GLN A O 1
ATOM 3341 N N . GLY A 1 429 ? 18.576 2.631 -29.084 1.00 96.31 429 GLY A N 1
ATOM 3342 C CA . GLY A 1 429 ? 17.493 2.176 -28.208 1.00 96.31 429 GLY A CA 1
ATOM 3343 C C . GLY A 1 429 ? 17.435 2.801 -26.807 1.00 96.31 429 GLY A C 1
ATOM 3344 O O . GLY A 1 429 ? 16.401 2.680 -26.154 1.00 96.31 429 GLY A O 1
ATOM 3345 N N . ILE A 1 430 ? 18.469 3.520 -26.351 1.00 97.19 430 ILE A N 1
ATOM 3346 C CA . ILE A 1 430 ? 18.552 4.108 -24.998 1.00 97.19 430 ILE A CA 1
ATOM 3347 C C . ILE A 1 430 ? 17.313 4.939 -24.632 1.00 97.19 430 ILE A C 1
ATOM 3349 O O . ILE A 1 430 ? 16.807 4.829 -23.511 1.00 97.19 430 ILE A O 1
ATOM 3353 N N . LYS A 1 431 ? 16.781 5.729 -25.574 1.00 96.94 431 LYS A N 1
ATOM 3354 C CA . LYS A 1 431 ? 15.623 6.600 -25.315 1.00 96.94 431 LYS A CA 1
ATOM 3355 C C . LYS A 1 431 ? 14.317 5.856 -25.084 1.00 96.94 431 LYS A C 1
ATOM 3357 O O . LYS A 1 431 ? 13.392 6.433 -24.531 1.00 96.94 431 LYS A O 1
ATOM 3362 N N . THR A 1 432 ? 14.249 4.570 -25.427 1.00 97.12 432 THR A N 1
ATOM 3363 C CA . THR A 1 432 ? 13.101 3.719 -25.067 1.00 97.12 432 THR A CA 1
ATOM 3364 C C . THR A 1 432 ? 13.049 3.411 -23.567 1.00 97.12 432 THR A C 1
ATOM 3366 O O . THR A 1 432 ? 12.024 2.966 -23.064 1.00 97.12 432 THR A O 1
ATOM 3369 N N . ILE A 1 433 ? 14.134 3.675 -22.831 1.00 97.50 433 ILE A N 1
ATOM 3370 C CA . ILE A 1 433 ? 14.192 3.551 -21.372 1.00 97.50 433 ILE A CA 1
ATOM 3371 C C . ILE A 1 433 ? 14.297 4.922 -20.712 1.00 97.50 433 ILE A C 1
ATOM 3373 O O . ILE A 1 433 ? 13.473 5.244 -19.861 1.00 97.50 433 ILE A O 1
ATOM 3377 N N . ASN A 1 434 ? 15.297 5.733 -21.078 1.00 95.94 434 ASN A N 1
ATOM 3378 C CA . ASN A 1 434 ? 15.657 6.912 -20.280 1.00 95.94 434 ASN A CA 1
ATOM 3379 C C . ASN A 1 434 ? 14.561 7.998 -20.244 1.00 95.94 434 ASN A C 1
ATOM 3381 O O . ASN A 1 434 ? 14.515 8.791 -19.304 1.00 95.94 434 ASN A O 1
ATOM 3385 N N . GLN A 1 435 ? 13.628 7.989 -21.204 1.00 94.81 435 GLN A N 1
ATOM 3386 C CA . GLN A 1 435 ? 12.448 8.856 -21.202 1.00 94.81 435 GLN A CA 1
ATOM 3387 C C . GLN A 1 435 ? 11.523 8.596 -19.998 1.00 94.81 435 GLN A C 1
ATOM 3389 O O . GLN A 1 435 ? 10.786 9.485 -19.586 1.00 94.81 435 GLN A O 1
ATOM 3394 N N . TRP A 1 436 ? 11.594 7.401 -19.401 1.00 93.81 436 TRP A N 1
ATOM 3395 C CA . TRP A 1 436 ? 10.803 6.983 -18.239 1.00 93.81 436 TRP A CA 1
ATOM 3396 C C . TRP A 1 436 ? 11.551 7.125 -16.912 1.00 93.81 436 TRP A C 1
ATOM 3398 O O . TRP A 1 436 ? 11.093 6.604 -15.897 1.00 93.81 436 TRP A O 1
ATOM 3408 N N . ARG A 1 437 ? 12.693 7.824 -16.898 1.00 94.12 437 ARG A N 1
ATOM 3409 C CA . ARG A 1 437 ? 13.575 7.920 -15.727 1.00 94.12 437 ARG A CA 1
ATOM 3410 C C . ARG A 1 437 ? 12.879 8.359 -14.452 1.00 94.12 437 ARG A C 1
ATOM 3412 O O . ARG A 1 437 ? 13.011 7.680 -13.439 1.00 94.12 437 ARG A O 1
ATOM 3419 N N . ALA A 1 438 ? 12.094 9.429 -14.515 1.00 86.50 438 ALA A N 1
ATOM 3420 C CA . ALA A 1 438 ? 11.317 9.884 -13.368 1.00 86.50 438 ALA A CA 1
ATOM 3421 C C . ALA A 1 438 ? 10.364 8.791 -12.850 1.00 86.50 438 ALA A C 1
ATOM 3423 O O . ALA A 1 438 ? 10.243 8.597 -11.646 1.00 86.50 438 ALA A O 1
ATOM 3424 N N . THR A 1 439 ? 9.730 8.038 -13.752 1.00 85.81 439 THR A N 1
ATOM 3425 C CA . THR A 1 439 ? 8.770 6.985 -13.405 1.00 85.81 439 THR A CA 1
ATOM 3426 C C . THR A 1 439 ? 9.442 5.791 -12.737 1.00 85.81 439 THR A C 1
ATOM 3428 O O . THR A 1 439 ? 9.046 5.427 -11.633 1.00 85.81 439 THR A O 1
ATOM 3431 N N . TYR A 1 440 ? 10.459 5.189 -13.365 1.00 93.12 440 TYR A N 1
ATOM 3432 C CA . TYR A 1 440 ? 11.075 3.982 -12.803 1.00 93.12 440 TYR A CA 1
ATOM 3433 C C . TYR A 1 440 ? 11.903 4.284 -11.544 1.00 93.12 440 TYR A C 1
ATOM 3435 O O . TYR A 1 440 ? 12.006 3.431 -10.667 1.00 93.12 440 TYR A O 1
ATOM 3443 N N . LEU A 1 441 ? 12.465 5.494 -11.408 1.00 93.81 441 LEU A N 1
ATOM 3444 C CA . LEU A 1 441 ? 13.152 5.897 -10.177 1.00 93.81 441 LEU A CA 1
ATOM 3445 C C . LEU A 1 441 ? 12.174 6.204 -9.042 1.00 93.81 441 LEU A C 1
ATOM 3447 O O . LEU A 1 441 ? 12.469 5.869 -7.900 1.00 93.81 441 LEU A O 1
ATOM 3451 N N . ALA A 1 442 ? 11.005 6.783 -9.331 1.00 86.94 442 ALA A N 1
ATOM 3452 C CA . ALA A 1 442 ? 9.965 6.967 -8.320 1.00 86.94 442 ALA A CA 1
ATOM 3453 C C . ALA A 1 442 ? 9.427 5.622 -7.802 1.00 86.94 442 ALA A C 1
ATOM 3455 O O . ALA A 1 442 ? 9.281 5.447 -6.593 1.00 86.94 442 ALA A O 1
ATOM 3456 N N . ASP A 1 443 ? 9.189 4.658 -8.698 1.00 89.88 443 ASP A N 1
ATOM 3457 C CA . ASP A 1 443 ? 8.794 3.292 -8.324 1.00 89.88 443 ASP A CA 1
ATOM 3458 C C . ASP A 1 443 ? 9.886 2.608 -7.486 1.00 89.88 443 ASP A C 1
ATOM 3460 O O . ASP A 1 443 ? 9.620 2.089 -6.399 1.00 89.88 443 ASP A O 1
ATOM 3464 N N . PHE A 1 444 ? 11.149 2.715 -7.915 1.00 95.44 444 PHE A N 1
ATOM 3465 C CA . PHE A 1 444 ? 12.273 2.173 -7.159 1.00 95.44 444 PHE A CA 1
ATOM 3466 C C . PHE A 1 444 ? 12.416 2.812 -5.769 1.00 95.44 444 PHE A C 1
ATOM 3468 O O . PHE A 1 444 ? 12.585 2.086 -4.790 1.00 95.44 444 PHE A O 1
ATOM 3475 N N . ALA A 1 445 ? 12.280 4.136 -5.648 1.00 92.75 445 ALA A N 1
ATOM 3476 C CA . ALA A 1 445 ? 12.285 4.823 -4.356 1.00 92.75 445 ALA A CA 1
ATOM 3477 C C . ALA A 1 445 ? 11.142 4.329 -3.452 1.00 92.75 445 ALA A C 1
ATOM 3479 O O . ALA A 1 445 ? 11.375 3.998 -2.292 1.00 92.75 445 ALA A O 1
ATOM 3480 N N . SER A 1 446 ? 9.927 4.188 -3.994 1.00 87.38 446 SER A N 1
ATOM 3481 C CA . SER A 1 446 ? 8.779 3.654 -3.250 1.00 87.38 446 SER A CA 1
ATOM 3482 C C . SER A 1 446 ? 9.015 2.224 -2.753 1.00 87.38 446 SER A C 1
ATOM 3484 O O . SER A 1 446 ? 8.634 1.874 -1.637 1.00 87.38 446 SER A O 1
ATOM 3486 N N . ARG A 1 447 ? 9.679 1.388 -3.555 1.00 93.06 447 ARG A N 1
ATOM 3487 C CA . ARG A 1 447 ? 10.040 0.017 -3.175 1.00 93.06 447 ARG A CA 1
ATOM 3488 C C . ARG A 1 447 ? 11.131 -0.019 -2.111 1.00 93.06 447 ARG A C 1
ATOM 3490 O O . ARG A 1 447 ? 11.048 -0.852 -1.215 1.00 93.06 447 ARG A O 1
ATOM 3497 N N . ILE A 1 448 ? 12.102 0.892 -2.163 1.00 94.94 448 ILE A N 1
ATOM 3498 C CA . ILE A 1 448 ? 13.151 1.019 -1.142 1.00 94.94 448 ILE A CA 1
ATOM 3499 C C . ILE A 1 448 ? 12.573 1.397 0.230 1.00 94.94 448 ILE A C 1
ATOM 3501 O O . ILE A 1 448 ? 13.051 0.881 1.241 1.00 94.94 448 ILE A O 1
ATOM 3505 N N . GLU A 1 449 ? 11.503 2.198 0.298 1.00 88.06 449 GLU A N 1
ATOM 3506 C CA . GLU A 1 449 ? 10.826 2.491 1.576 1.00 88.06 449 GLU A CA 1
ATOM 3507 C C . GLU A 1 449 ? 10.349 1.222 2.298 1.00 88.06 449 GLU A C 1
ATOM 3509 O O . GLU A 1 449 ? 10.263 1.201 3.526 1.00 88.06 449 GLU A O 1
ATOM 3514 N N . ARG A 1 450 ? 10.125 0.118 1.569 1.00 91.19 450 ARG A N 1
ATOM 3515 C CA . ARG A 1 450 ? 9.722 -1.161 2.167 1.00 91.19 450 ARG A CA 1
ATOM 3516 C C . ARG A 1 450 ? 10.806 -1.848 2.998 1.00 91.19 450 ARG A C 1
ATOM 3518 O O . ARG A 1 450 ? 10.505 -2.785 3.736 1.00 91.19 450 ARG A O 1
ATOM 3525 N N . LEU A 1 451 ? 12.057 -1.402 2.874 1.00 91.69 451 LEU A N 1
ATOM 3526 C CA . LEU A 1 451 ? 13.180 -1.874 3.689 1.00 91.69 451 LEU A CA 1
ATOM 3527 C C . LEU A 1 451 ? 13.122 -1.331 5.114 1.00 91.69 451 LEU A C 1
ATOM 3529 O O . LEU A 1 451 ? 13.704 -1.913 6.030 1.00 91.69 451 LEU A O 1
ATOM 3533 N N . LYS A 1 452 ? 12.390 -0.238 5.321 1.00 80.00 452 LYS A N 1
ATOM 3534 C CA . LYS A 1 452 ? 12.023 0.230 6.650 1.00 80.00 452 LYS A CA 1
ATOM 3535 C C . LYS A 1 452 ? 10.736 -0.477 7.084 1.00 80.00 452 LYS A C 1
ATOM 3537 O O . LYS A 1 452 ? 9.920 -0.851 6.232 1.00 80.00 452 LYS A O 1
ATOM 3542 N N . PRO A 1 453 ? 10.516 -0.660 8.402 1.00 56.81 453 PRO A N 1
ATOM 3543 C CA . PRO A 1 453 ? 9.164 -0.935 8.867 1.00 56.81 453 PRO A CA 1
ATOM 3544 C C . PRO A 1 453 ? 8.281 0.163 8.279 1.00 56.81 453 PRO A C 1
ATOM 3546 O O . PRO A 1 453 ? 8.754 1.303 8.234 1.00 56.81 453 PRO A O 1
ATOM 3549 N N . PRO A 1 454 ? 7.077 -0.159 7.780 1.00 47.88 454 PRO A N 1
ATOM 3550 C CA . PRO A 1 454 ? 6.229 0.821 7.133 1.00 47.88 454 PRO A CA 1
ATOM 3551 C C . PRO A 1 454 ? 6.208 2.089 7.971 1.00 47.88 454 PRO A C 1
ATOM 3553 O O . PRO A 1 454 ? 5.724 2.083 9.107 1.00 47.88 454 PRO A O 1
ATOM 3556 N N . THR A 1 455 ? 6.821 3.152 7.435 1.00 39.81 455 THR A N 1
ATOM 3557 C CA . THR A 1 455 ? 6.658 4.486 7.992 1.00 39.81 455 THR A CA 1
ATOM 3558 C C . THR A 1 455 ? 5.151 4.656 8.071 1.00 39.81 455 THR A C 1
ATOM 3560 O O . THR A 1 455 ? 4.483 4.299 7.095 1.00 39.81 455 THR A O 1
ATOM 3563 N N . PRO A 1 456 ? 4.585 5.099 9.200 1.00 38.25 456 PRO A N 1
ATOM 3564 C CA . PRO A 1 456 ? 3.158 5.335 9.291 1.00 38.25 456 PRO A CA 1
ATOM 3565 C C . PRO A 1 456 ? 2.804 6.559 8.433 1.00 38.25 456 PRO A C 1
ATOM 3567 O O . PRO A 1 456 ? 2.353 7.576 8.939 1.00 38.25 456 PRO A O 1
ATOM 3570 N N . ASP A 1 457 ? 2.989 6.471 7.115 1.00 36.22 457 ASP A N 1
ATOM 3571 C CA . ASP A 1 457 ? 1.930 6.883 6.223 1.00 36.22 457 ASP A CA 1
ATOM 3572 C C . ASP A 1 457 ? 0.775 5.992 6.625 1.00 36.22 457 ASP A C 1
ATOM 3574 O O . ASP A 1 457 ? 0.823 4.767 6.506 1.00 36.22 457 ASP A O 1
ATOM 3578 N N . VAL A 1 458 ? -0.151 6.626 7.320 1.00 36.62 458 VAL A N 1
ATOM 3579 C CA . VAL A 1 458 ? -1.150 6.006 8.157 1.00 36.62 458 VAL A CA 1
ATOM 3580 C C . VAL A 1 458 ? -1.996 5.049 7.297 1.00 36.62 458 VAL A C 1
ATOM 3582 O O . VAL A 1 458 ? -3.072 5.398 6.824 1.00 36.62 458 VAL A O 1
ATOM 3585 N N . LYS A 1 459 ? -1.554 3.793 7.125 1.00 38.12 459 LYS A N 1
ATOM 3586 C CA . LYS A 1 459 ? -2.470 2.664 7.256 1.00 38.12 459 LYS A CA 1
ATOM 3587 C C . LYS A 1 459 ? -2.963 2.815 8.679 1.00 38.12 459 LYS A C 1
ATOM 3589 O O . LYS A 1 459 ? -2.260 2.424 9.610 1.00 38.12 459 LYS A O 1
ATOM 3594 N N . GLU A 1 460 ? -4.082 3.521 8.834 1.00 51.78 460 GLU A N 1
ATOM 3595 C CA . GLU A 1 460 ? -4.703 3.749 10.131 1.00 51.78 460 GLU A CA 1
ATOM 3596 C C . GLU A 1 460 ? -4.772 2.385 10.799 1.00 51.78 460 GLU A C 1
ATOM 3598 O O . GLU A 1 460 ? -5.358 1.436 10.275 1.00 51.78 460 GLU A O 1
ATOM 3603 N N . SER A 1 461 ? -4.018 2.227 11.887 1.00 66.19 461 SER A N 1
ATOM 3604 C CA . SER A 1 461 ? -4.020 0.969 12.604 1.00 66.19 461 SER A CA 1
ATOM 3605 C C . SER A 1 461 ? -5.456 0.761 13.061 1.00 66.19 461 SER A C 1
ATOM 3607 O O . SER A 1 461 ? -5.949 1.592 13.828 1.00 66.19 461 SER A O 1
ATOM 3609 N N . LYS A 1 462 ? -6.114 -0.305 12.583 1.00 88.00 462 LYS A N 1
ATOM 3610 C CA . LYS A 1 462 ? -7.520 -0.599 12.896 1.00 88.00 462 LYS A CA 1
ATOM 3611 C C . LYS A 1 462 ? -7.801 -0.311 14.363 1.00 88.00 462 LYS A C 1
ATOM 3613 O O . LYS A 1 462 ? -7.090 -0.826 15.234 1.00 88.00 462 LYS A O 1
ATOM 3618 N N . GLN A 1 463 ? -8.799 0.509 14.653 1.00 93.94 463 GLN A N 1
ATOM 3619 C CA . GLN A 1 463 ? -9.124 0.826 16.040 1.00 93.94 463 GLN A CA 1
ATOM 3620 C C . GLN A 1 463 ? -9.573 -0.447 16.766 1.00 93.94 463 GLN A C 1
ATOM 3622 O O . GLN A 1 463 ? -10.212 -1.320 16.175 1.00 93.94 463 GLN A O 1
ATOM 3627 N N . ARG A 1 464 ? -9.205 -0.591 18.041 1.00 97.69 464 ARG A N 1
ATOM 3628 C CA . ARG A 1 464 ? -9.640 -1.730 18.861 1.00 97.69 464 ARG A CA 1
ATOM 3629 C C . ARG A 1 464 ? -11.053 -1.448 19.352 1.00 97.69 464 ARG A C 1
ATOM 3631 O O . ARG A 1 464 ? -11.267 -0.398 19.948 1.00 97.69 464 ARG A O 1
ATOM 3638 N N . LEU A 1 465 ? -11.985 -2.367 19.127 1.00 98.75 465 LEU A N 1
ATOM 3639 C CA . LEU A 1 465 ? -13.407 -2.196 19.414 1.00 98.75 465 LEU A CA 1
ATOM 3640 C C . LEU A 1 465 ? -13.912 -3.274 20.377 1.00 98.75 465 LEU A C 1
ATOM 3642 O O . LEU A 1 465 ? -13.662 -4.464 20.190 1.00 98.75 465 LEU A O 1
ATOM 3646 N N . PHE A 1 466 ? -14.679 -2.848 21.372 1.00 98.88 466 PHE A N 1
ATOM 3647 C CA . PHE A 1 466 ? -15.409 -3.690 22.304 1.00 98.88 466 PHE A CA 1
ATOM 3648 C C . PHE A 1 466 ? -16.855 -3.200 22.389 1.00 98.88 466 PHE A C 1
ATOM 3650 O O . PHE A 1 466 ? -17.103 -2.057 22.765 1.00 98.88 466 PHE A O 1
ATOM 3657 N N . VAL A 1 467 ? -17.815 -4.054 22.052 1.00 98.81 467 VAL A N 1
ATOM 3658 C CA . VAL A 1 467 ? -19.233 -3.686 22.003 1.00 98.81 467 VAL A CA 1
ATOM 3659 C C . VAL A 1 467 ? -19.954 -4.215 23.237 1.00 98.81 467 VAL A C 1
ATOM 3661 O O . VAL A 1 467 ? -19.898 -5.412 23.521 1.00 98.81 467 VAL A O 1
ATOM 3664 N N . LEU A 1 468 ? -20.647 -3.327 23.949 1.00 98.38 468 LEU A N 1
ATOM 3665 C CA . LEU A 1 468 ? -21.635 -3.657 24.974 1.00 98.38 468 LEU A CA 1
ATOM 3666 C C . LEU A 1 468 ? -23.022 -3.372 24.399 1.00 98.38 468 LEU A C 1
ATOM 3668 O O . LEU A 1 468 ? -23.326 -2.219 24.101 1.00 98.38 468 LEU A O 1
ATOM 3672 N N . THR A 1 469 ? -23.844 -4.401 24.240 1.00 96.69 469 THR A N 1
ATOM 3673 C CA . THR A 1 469 ? -25.134 -4.302 23.550 1.00 96.69 469 THR A CA 1
ATOM 3674 C C . THR A 1 469 ? -26.230 -4.998 24.325 1.00 96.69 469 THR A C 1
ATOM 3676 O O . THR A 1 469 ? -26.066 -6.140 24.745 1.00 96.69 469 THR A O 1
ATOM 3679 N N . ASP A 1 470 ? -27.366 -4.334 24.486 1.00 93.50 470 ASP A N 1
ATOM 3680 C CA . ASP A 1 470 ? -28.581 -4.899 25.063 1.00 93.50 470 ASP A CA 1
ATOM 3681 C C . ASP A 1 470 ? -29.453 -5.555 23.972 1.00 93.50 470 ASP A C 1
ATOM 3683 O O . ASP A 1 470 ? -30.685 -5.572 24.031 1.00 93.50 470 ASP A O 1
ATOM 3687 N N . ILE A 1 471 ? -28.776 -6.163 22.985 1.00 92.69 471 ILE A N 1
ATOM 3688 C CA . ILE A 1 471 ? -29.355 -6.881 21.852 1.00 92.69 471 ILE A CA 1
ATOM 3689 C C . ILE A 1 471 ? -30.534 -7.753 22.279 1.00 92.69 471 ILE A C 1
ATOM 3691 O O . ILE A 1 471 ? -30.419 -8.620 23.142 1.00 92.69 471 ILE A O 1
ATOM 3695 N N . GLY A 1 472 ? -31.683 -7.535 21.640 1.00 85.75 472 GLY A N 1
ATOM 3696 C CA . GLY A 1 472 ? -32.933 -8.215 21.974 1.00 85.75 472 GLY A CA 1
ATOM 3697 C C . GLY A 1 472 ? -33.980 -7.340 22.672 1.00 85.75 472 GLY A C 1
ATOM 3698 O O . GLY A 1 472 ? -35.137 -7.766 22.695 1.00 85.75 472 GLY A O 1
ATOM 3699 N N . ASP A 1 473 ? -33.645 -6.138 23.174 1.00 81.56 473 ASP A N 1
ATOM 3700 C CA . ASP A 1 473 ? -34.657 -5.162 23.638 1.00 81.56 473 ASP A CA 1
ATOM 3701 C C . ASP A 1 473 ? -35.431 -4.522 22.476 1.00 81.56 473 ASP A C 1
ATOM 3703 O O . ASP A 1 473 ? -36.667 -4.420 22.505 1.00 81.56 473 ASP A O 1
ATOM 3707 N N . ASP A 1 474 ? -34.690 -4.101 21.450 1.00 84.69 474 ASP A N 1
ATOM 3708 C CA . ASP A 1 474 ? -35.181 -3.544 20.196 1.00 84.69 474 ASP A CA 1
ATOM 3709 C C . ASP A 1 474 ? -34.482 -4.222 18.999 1.00 84.69 474 ASP A C 1
ATOM 3711 O O . ASP A 1 474 ? -33.409 -4.819 19.136 1.00 84.69 474 ASP A O 1
ATOM 3715 N N . PRO A 1 475 ? -35.108 -4.262 17.809 1.00 91.12 475 PRO A N 1
ATOM 3716 C CA . PRO A 1 475 ? -34.441 -4.764 16.618 1.00 91.12 475 PRO A CA 1
ATOM 3717 C C . PRO A 1 475 ? -33.181 -3.981 16.197 1.00 91.12 475 PRO A C 1
ATOM 3719 O O . PRO A 1 475 ? -32.405 -4.548 15.425 1.00 91.12 475 PRO A O 1
ATOM 3722 N N . ASP A 1 476 ? -32.980 -2.725 16.605 1.00 92.38 476 ASP A N 1
ATOM 3723 C CA . ASP A 1 476 ? -31.886 -1.874 16.111 1.00 92.38 476 ASP A CA 1
ATOM 3724 C C . ASP A 1 476 ? -30.469 -2.345 16.477 1.00 92.38 476 ASP A C 1
ATOM 3726 O O . ASP A 1 476 ? -29.606 -2.280 15.600 1.00 92.38 476 ASP A O 1
ATOM 3730 N N . ASP A 1 477 ? -30.229 -2.940 17.648 1.00 95.38 477 ASP A N 1
ATOM 3731 C CA . ASP A 1 477 ? -28.935 -3.562 17.975 1.00 95.38 477 ASP A CA 1
ATOM 3732 C C . ASP A 1 477 ? -28.545 -4.652 16.962 1.00 95.38 477 ASP A C 1
ATOM 3734 O O . ASP A 1 477 ? -27.393 -4.751 16.534 1.00 95.38 477 ASP A O 1
ATOM 3738 N N . GLN A 1 478 ? -29.511 -5.482 16.538 1.00 97.00 478 GLN A N 1
ATOM 3739 C CA . GLN A 1 478 ? -29.265 -6.523 15.527 1.00 97.00 478 GLN A CA 1
ATOM 3740 C C . GLN A 1 478 ? -28.920 -5.888 14.177 1.00 97.00 478 GLN A C 1
ATOM 3742 O O . GLN A 1 478 ? -28.023 -6.362 13.483 1.00 97.00 478 GLN A O 1
ATOM 3747 N N . MET A 1 479 ? -29.591 -4.790 13.820 1.00 98.31 479 MET A N 1
ATOM 3748 C CA . MET A 1 479 ? -29.283 -4.039 12.604 1.00 98.31 479 MET A CA 1
ATOM 3749 C C . MET A 1 479 ? -27.870 -3.437 12.656 1.00 98.31 479 MET A C 1
ATOM 3751 O O . MET A 1 479 ? -27.100 -3.598 11.707 1.00 98.31 479 MET A O 1
ATOM 3755 N N . SER A 1 480 ? -27.508 -2.808 13.779 1.00 98.62 480 SER A N 1
ATOM 3756 C CA . SER A 1 480 ? -26.183 -2.226 14.016 1.00 98.62 480 SER A CA 1
ATOM 3757 C C . SER A 1 480 ? -25.089 -3.295 13.992 1.00 98.62 480 SER A C 1
ATOM 3759 O O . SER A 1 480 ? -24.028 -3.084 13.404 1.00 98.62 480 SER A O 1
ATOM 3761 N N . MET A 1 481 ? -25.357 -4.480 14.552 1.00 98.75 481 MET A N 1
ATOM 3762 C CA . MET A 1 481 ? -24.442 -5.623 14.515 1.00 98.75 481 MET A CA 1
ATOM 3763 C C . MET A 1 481 ? -24.241 -6.150 13.090 1.00 98.75 481 MET A C 1
ATOM 3765 O O . MET A 1 481 ? -23.102 -6.380 12.686 1.00 98.75 481 MET A O 1
ATOM 3769 N N . VAL A 1 482 ? -25.310 -6.294 12.297 1.00 98.81 482 VAL A N 1
ATOM 3770 C CA . VAL A 1 482 ? -25.199 -6.683 10.881 1.00 98.81 482 VAL A CA 1
ATOM 3771 C C . VAL A 1 482 ? -24.355 -5.671 10.108 1.00 98.81 482 VAL A C 1
ATOM 3773 O O . VAL A 1 482 ? -23.443 -6.075 9.384 1.00 98.81 482 VAL A O 1
ATOM 3776 N N . ARG A 1 483 ? -24.582 -4.362 10.297 1.00 98.81 483 ARG A N 1
ATOM 3777 C CA . ARG A 1 483 ? -23.727 -3.341 9.678 1.00 98.81 483 ARG A CA 1
ATOM 3778 C C . ARG A 1 483 ? -22.280 -3.485 10.135 1.00 98.81 483 ARG A C 1
ATOM 3780 O O . ARG A 1 483 ? -21.394 -3.516 9.283 1.00 98.81 483 ARG A O 1
ATOM 3787 N N . LEU A 1 484 ? -22.023 -3.627 11.434 1.00 98.88 484 LEU A N 1
ATOM 3788 C CA . LEU A 1 484 ? -20.671 -3.805 11.966 1.00 98.88 484 LEU A CA 1
ATOM 3789 C C . LEU A 1 484 ? -19.947 -4.993 11.314 1.00 98.88 484 LEU A C 1
ATOM 3791 O O . LEU A 1 484 ? -18.772 -4.867 10.981 1.00 98.88 484 LEU A O 1
ATOM 3795 N N . MET A 1 485 ? -20.637 -6.110 11.052 1.00 98.81 485 MET A N 1
ATOM 3796 C CA . MET A 1 485 ? -20.042 -7.259 10.353 1.00 98.81 485 MET A CA 1
ATOM 3797 C C . MET A 1 485 ? -19.544 -6.896 8.946 1.00 98.81 485 MET A C 1
ATOM 3799 O O . MET A 1 485 ? -18.488 -7.368 8.523 1.00 98.81 485 MET A O 1
ATOM 3803 N N . THR A 1 486 ? -20.238 -5.998 8.242 1.00 98.69 486 THR A N 1
ATOM 3804 C CA . THR A 1 486 ? -19.791 -5.499 6.930 1.00 98.69 486 THR A CA 1
ATOM 3805 C C . THR A 1 486 ? -18.603 -4.533 6.999 1.00 98.69 486 THR A C 1
ATOM 3807 O O . THR A 1 486 ? -17.952 -4.299 5.983 1.00 98.69 486 THR A O 1
ATOM 3810 N N . TYR A 1 487 ? -18.280 -4.018 8.188 1.00 98.50 487 TYR A N 1
ATOM 3811 C CA . TYR A 1 487 ? -17.115 -3.173 8.472 1.00 98.50 487 TYR A CA 1
ATOM 3812 C C . TYR A 1 487 ? -16.055 -3.874 9.330 1.00 98.50 487 TYR A C 1
ATOM 3814 O O . TYR A 1 487 ? -15.089 -3.242 9.757 1.00 98.50 487 TYR A O 1
ATOM 3822 N N . ALA A 1 488 ? -16.193 -5.177 9.593 1.00 98.12 488 ALA A N 1
ATOM 3823 C CA . ALA A 1 488 ? -15.292 -5.898 10.489 1.00 98.12 488 ALA A CA 1
ATOM 3824 C C . ALA A 1 488 ? -13.836 -5.919 9.984 1.00 98.12 488 ALA A C 1
ATOM 3826 O O . ALA A 1 488 ? -12.914 -6.159 10.759 1.00 98.12 488 ALA A O 1
ATOM 3827 N N . ASN A 1 489 ? -13.601 -5.619 8.703 1.00 95.94 489 ASN A N 1
ATOM 3828 C CA . ASN A 1 489 ? -12.262 -5.419 8.170 1.00 95.94 489 ASN A CA 1
ATOM 3829 C C . ASN A 1 489 ? -11.618 -4.072 8.538 1.00 95.94 489 ASN A C 1
ATOM 3831 O O . ASN A 1 489 ? -10.413 -3.943 8.365 1.00 95.94 489 ASN A O 1
ATOM 3835 N N . GLN A 1 490 ? -12.356 -3.100 9.070 1.00 95.31 490 GLN A N 1
ATOM 3836 C CA . GLN A 1 490 ? -11.849 -1.763 9.419 1.00 95.31 490 GLN A CA 1
ATOM 3837 C C . GLN A 1 490 ? -11.494 -1.621 10.907 1.00 95.31 490 GLN A C 1
ATOM 3839 O O . GLN A 1 490 ? -10.788 -0.699 11.298 1.00 95.31 490 GLN A O 1
ATOM 3844 N N . VAL A 1 491 ? -11.938 -2.552 11.754 1.00 96.50 491 VAL A N 1
ATOM 3845 C CA . VAL A 1 491 ? -11.742 -2.506 13.211 1.00 96.50 491 VAL A CA 1
ATOM 3846 C C . VAL A 1 491 ? -11.238 -3.844 13.750 1.00 96.50 491 VAL A C 1
ATOM 3848 O O . VAL A 1 491 ? -11.460 -4.898 13.162 1.00 96.50 491 VAL A O 1
ATOM 3851 N N . ASN A 1 492 ? -10.563 -3.813 14.895 1.00 96.50 492 ASN A N 1
ATOM 3852 C CA . ASN A 1 492 ? -10.173 -5.008 15.635 1.00 96.50 492 ASN A CA 1
ATOM 3853 C C . ASN A 1 492 ? -11.211 -5.290 16.723 1.00 96.50 492 ASN A C 1
ATOM 3855 O O . ASN A 1 492 ? -11.143 -4.703 17.801 1.00 96.50 492 ASN A O 1
ATOM 3859 N N . ILE A 1 493 ? -12.159 -6.184 16.445 1.00 98.62 493 ILE A N 1
ATOM 3860 C CA . ILE A 1 493 ? -13.199 -6.572 17.406 1.00 98.62 493 ILE A CA 1
ATOM 3861 C C . ILE A 1 493 ? -12.586 -7.481 18.481 1.00 98.62 493 ILE A C 1
ATOM 3863 O O . ILE A 1 493 ? -12.097 -8.570 18.189 1.00 98.62 493 ILE A O 1
ATOM 3867 N N . GLU A 1 494 ? -12.609 -7.026 19.732 1.00 98.44 494 GLU A N 1
ATOM 3868 C CA . GLU A 1 494 ? -12.047 -7.724 20.898 1.00 98.44 494 GLU A CA 1
ATOM 3869 C C . GLU A 1 494 ? -13.108 -8.155 21.918 1.00 98.44 494 GLU A C 1
ATOM 3871 O O . GLU A 1 494 ? -12.792 -8.863 22.875 1.00 98.44 494 GLU A O 1
ATOM 3876 N N . GLY A 1 495 ? -14.363 -7.762 21.701 1.00 98.69 495 GLY A N 1
ATOM 3877 C CA . GLY A 1 495 ? -15.499 -8.189 22.505 1.00 98.69 495 GLY A CA 1
ATOM 3878 C C . GLY A 1 495 ? -16.825 -7.825 21.859 1.00 98.69 495 GLY A C 1
ATOM 3879 O O . GLY A 1 495 ? -16.994 -6.704 21.383 1.00 98.69 495 GLY A O 1
ATOM 3880 N N . LEU A 1 496 ? -17.760 -8.771 21.875 1.00 98.81 496 LEU A N 1
ATOM 3881 C CA . LEU A 1 496 ? -19.163 -8.579 21.513 1.00 98.81 496 LEU A CA 1
ATOM 3882 C C . LEU A 1 496 ? -20.005 -9.111 22.674 1.00 98.81 496 LEU A C 1
ATOM 3884 O O . LEU A 1 496 ? -20.168 -10.323 22.833 1.00 98.81 496 LEU A O 1
ATOM 3888 N N . VAL A 1 497 ? -20.457 -8.213 23.548 1.00 98.50 497 VAL A N 1
ATOM 3889 C CA . VAL A 1 497 ? -21.007 -8.589 24.852 1.00 98.50 497 VAL A CA 1
ATOM 3890 C C . VAL A 1 497 ? -22.473 -8.219 24.960 1.00 98.50 497 VAL A C 1
ATOM 3892 O O . VAL A 1 497 ? -22.816 -7.039 24.958 1.00 98.50 497 VAL A O 1
ATOM 3895 N N . ALA A 1 498 ? -23.314 -9.237 25.139 1.00 96.62 498 ALA A N 1
ATOM 3896 C CA . ALA A 1 498 ? -24.720 -9.043 25.468 1.00 96.62 498 ALA A CA 1
ATOM 3897 C C . ALA A 1 498 ? -24.868 -8.562 26.923 1.00 96.62 498 ALA A C 1
ATOM 3899 O O . ALA A 1 498 ? -24.388 -9.221 27.852 1.00 96.62 498 ALA A O 1
ATOM 3900 N N . THR A 1 499 ? -25.527 -7.427 27.130 1.00 93.50 499 THR A N 1
ATOM 3901 C CA . THR A 1 499 ? -25.849 -6.841 28.436 1.00 93.50 499 THR A CA 1
ATOM 3902 C C . THR A 1 499 ? -27.351 -6.932 28.716 1.00 93.50 499 THR A C 1
ATOM 3904 O O . THR A 1 499 ? -28.137 -7.361 27.871 1.00 93.50 499 THR A O 1
ATOM 3907 N N . SER A 1 500 ? -27.752 -6.641 29.954 1.00 85.19 500 SER A N 1
ATOM 3908 C CA . SER A 1 500 ? -29.154 -6.693 30.374 1.00 85.19 500 SER A CA 1
ATOM 3909 C C . SER A 1 500 ? -29.933 -5.475 29.871 1.00 85.19 500 SER A C 1
ATOM 3911 O O . SER A 1 500 ? -29.416 -4.361 29.846 1.00 85.19 500 SER A O 1
ATOM 3913 N N . THR A 1 501 ? -31.200 -5.690 29.516 1.00 69.19 501 THR A N 1
ATOM 3914 C CA . THR A 1 501 ? -32.074 -4.671 28.905 1.00 69.19 501 THR A CA 1
ATOM 3915 C C . THR A 1 501 ? -32.943 -3.942 29.933 1.00 69.19 501 THR A C 1
ATOM 3917 O O . THR A 1 501 ? -33.239 -4.460 31.014 1.00 69.19 501 THR A O 1
ATOM 3920 N N . GLY A 1 502 ? -33.446 -2.758 29.580 1.00 59.59 502 GLY A N 1
ATOM 3921 C CA . GLY A 1 502 ? -34.387 -2.009 30.415 1.00 59.59 502 GLY A CA 1
ATOM 3922 C C . GLY A 1 502 ? -35.803 -2.608 30.489 1.00 59.59 502 GLY A C 1
ATOM 3923 O O . GLY A 1 502 ? -36.463 -2.442 31.524 1.00 59.59 502 GLY A O 1
ATOM 3924 N N . LYS A 1 503 ? -36.295 -3.298 29.440 1.00 61.66 503 LYS A N 1
ATOM 3925 C CA . LYS A 1 503 ? -37.646 -3.908 29.429 1.00 61.66 503 LYS A CA 1
ATOM 3926 C C . LYS A 1 503 ? -37.659 -5.351 29.949 1.00 61.66 503 LYS A C 1
ATOM 3928 O O . LYS A 1 503 ? -38.603 -5.707 30.651 1.00 61.66 503 LYS A O 1
ATOM 3933 N N . ASN A 1 504 ? -36.609 -6.134 29.687 1.00 62.03 504 ASN A N 1
ATOM 3934 C CA . ASN A 1 504 ? -36.414 -7.510 30.164 1.00 62.03 504 ASN A CA 1
ATOM 3935 C C . ASN A 1 504 ? -35.178 -7.581 31.079 1.00 62.03 504 ASN A C 1
ATOM 3937 O O . ASN A 1 504 ? -34.182 -8.232 30.763 1.00 62.03 504 ASN A O 1
ATOM 3941 N N . LYS A 1 505 ? -35.255 -6.897 32.229 1.00 66.75 505 LYS A N 1
ATOM 3942 C CA . LYS A 1 505 ? -34.140 -6.665 33.177 1.00 66.75 505 LYS A CA 1
ATOM 3943 C C . LYS A 1 505 ? -33.451 -7.923 33.716 1.00 66.75 505 LYS A C 1
ATOM 3945 O O . LYS A 1 505 ? -32.355 -7.811 34.260 1.00 66.75 505 LYS A O 1
ATOM 3950 N N . ASP A 1 506 ? -34.077 -9.081 33.527 1.00 72.69 506 ASP A N 1
ATOM 3951 C CA . ASP A 1 506 ? -33.640 -10.384 34.027 1.00 72.69 506 ASP A CA 1
ATOM 3952 C C . ASP A 1 506 ? -33.123 -11.313 32.903 1.00 72.69 506 ASP A C 1
ATOM 3954 O O . ASP A 1 506 ? -33.062 -12.530 33.089 1.00 72.69 506 ASP A O 1
ATOM 3958 N N . GLN A 1 507 ? -32.785 -10.783 31.716 1.00 84.81 507 GLN A N 1
ATOM 3959 C CA . GLN A 1 507 ? -32.337 -11.574 30.557 1.00 84.81 507 GLN A CA 1
ATOM 3960 C C . GLN A 1 507 ? -31.151 -10.934 29.813 1.00 84.81 507 GLN A C 1
ATOM 3962 O O . GLN A 1 507 ? -30.989 -9.715 29.813 1.00 84.81 507 GLN A O 1
ATOM 3967 N N . VAL A 1 508 ? -30.334 -11.784 29.178 1.00 92.31 508 VAL A N 1
ATOM 3968 C CA . VAL A 1 508 ? -29.245 -11.440 28.242 1.00 92.31 508 VAL A CA 1
ATOM 3969 C C . VAL A 1 508 ? -29.318 -12.389 27.039 1.00 92.31 508 VAL A C 1
ATOM 3971 O O . VAL A 1 508 ? -29.628 -13.566 27.220 1.00 92.31 508 VAL A O 1
ATOM 3974 N N . GLU A 1 509 ? -29.038 -11.906 25.825 1.00 93.81 509 GLU A N 1
ATOM 3975 C CA . GLU A 1 509 ? -29.312 -12.638 24.568 1.00 93.81 509 GLU A CA 1
ATOM 3976 C C . GLU A 1 509 ? -28.068 -12.799 23.656 1.00 93.81 509 GLU A C 1
ATOM 3978 O O . GLU A 1 509 ? -28.099 -12.437 22.475 1.00 93.81 509 GLU A O 1
ATOM 3983 N N . PRO A 1 510 ? -26.946 -13.380 24.136 1.00 96.25 510 PRO A N 1
ATOM 3984 C CA . PRO A 1 510 ? -25.740 -13.554 23.314 1.00 96.25 510 PRO A CA 1
ATOM 3985 C C . PRO A 1 510 ? -25.961 -14.453 22.089 1.00 96.25 510 PRO A C 1
ATOM 3987 O O . PRO A 1 510 ? -25.204 -14.370 21.122 1.00 96.25 510 PRO A O 1
ATOM 3990 N N . GLN A 1 511 ? -27.006 -15.292 22.091 1.00 96.50 511 GLN A N 1
ATOM 3991 C CA . GLN A 1 511 ? -27.332 -16.158 20.958 1.00 96.50 511 GLN A CA 1
ATOM 3992 C C . GLN A 1 511 ? -27.624 -15.356 19.682 1.00 96.50 511 GLN A C 1
ATOM 3994 O O . GLN A 1 511 ? -27.227 -15.784 18.604 1.00 96.50 511 GLN A O 1
ATOM 3999 N N . ARG A 1 512 ? -28.209 -14.156 19.800 1.00 96.19 512 ARG A N 1
ATOM 4000 C CA . ARG A 1 512 ? -28.454 -13.270 18.649 1.00 96.19 512 ARG A CA 1
ATOM 4001 C C . ARG A 1 512 ? -27.155 -12.811 17.992 1.00 96.19 512 ARG A C 1
ATOM 4003 O O . ARG A 1 512 ? -27.044 -12.824 16.772 1.00 96.19 512 ARG A O 1
ATOM 4010 N N . ILE A 1 513 ? -26.148 -12.471 18.800 1.00 98.56 513 ILE A N 1
ATOM 4011 C CA . ILE A 1 513 ? -24.804 -12.123 18.313 1.00 98.56 513 ILE A CA 1
ATOM 4012 C C . ILE A 1 513 ? -24.202 -13.322 17.571 1.00 98.56 513 ILE A C 1
ATOM 4014 O O . ILE A 1 513 ? -23.679 -13.181 16.469 1.00 98.56 513 ILE A O 1
ATOM 4018 N N . ILE A 1 514 ? -24.309 -14.516 18.162 1.00 98.75 514 ILE A N 1
ATOM 4019 C CA . ILE A 1 514 ? -23.795 -15.761 17.580 1.00 98.75 514 ILE A CA 1
ATOM 4020 C C . ILE A 1 514 ? -24.453 -16.056 16.227 1.00 98.75 514 ILE A C 1
ATOM 4022 O O . ILE A 1 514 ? -23.756 -16.444 15.290 1.00 98.75 514 ILE A O 1
ATOM 4026 N N . ASP A 1 515 ? -25.768 -15.886 16.110 1.00 98.56 515 ASP A N 1
ATOM 4027 C CA . ASP A 1 515 ? -26.499 -16.175 14.874 1.00 98.56 515 ASP A CA 1
ATOM 4028 C C . ASP A 1 515 ? -26.136 -15.183 13.757 1.00 98.56 515 ASP A C 1
ATOM 4030 O O . ASP A 1 515 ? -25.841 -15.611 12.639 1.00 98.56 515 ASP A O 1
ATOM 4034 N N . ILE A 1 516 ? -25.970 -13.894 14.081 1.00 98.88 516 ILE A N 1
ATOM 4035 C CA . ILE A 1 516 ? -25.451 -12.889 13.138 1.00 98.88 516 ILE A CA 1
ATOM 4036 C C . ILE A 1 516 ? -24.023 -13.229 12.686 1.00 98.88 516 ILE A C 1
ATOM 4038 O O . ILE A 1 516 ? -23.730 -13.177 11.490 1.00 98.88 516 ILE A O 1
ATOM 4042 N N . ILE A 1 517 ? -23.130 -13.634 13.601 1.00 98.88 517 ILE A N 1
ATOM 4043 C CA . ILE A 1 517 ? -21.756 -14.037 13.248 1.00 98.88 517 ILE A CA 1
ATOM 4044 C C . ILE A 1 517 ? -21.755 -15.281 12.351 1.00 98.88 517 ILE A C 1
ATOM 4046 O O . ILE A 1 517 ? -20.945 -15.372 11.427 1.00 98.88 517 ILE A O 1
ATOM 4050 N N . LYS A 1 518 ? -22.665 -16.236 12.574 1.00 98.50 518 LYS A N 1
ATOM 4051 C CA . LYS A 1 518 ? -22.825 -17.391 11.678 1.00 98.50 518 LYS A CA 1
ATOM 4052 C C . LYS A 1 518 ? -23.294 -16.954 10.291 1.00 98.50 518 LYS A C 1
ATOM 4054 O O . LYS A 1 518 ? -22.719 -17.409 9.305 1.00 98.50 518 LYS A O 1
ATOM 4059 N N . GLY A 1 519 ? -24.274 -16.052 10.206 1.00 98.50 519 GLY A N 1
ATOM 4060 C CA . GLY A 1 519 ? -24.715 -15.450 8.943 1.00 98.50 519 GLY A CA 1
ATOM 4061 C C . GLY A 1 519 ? -23.575 -14.733 8.210 1.00 98.50 519 GLY A C 1
ATOM 4062 O O . GLY A 1 519 ? -23.384 -14.936 7.012 1.00 98.50 519 GLY A O 1
ATOM 4063 N N . TYR A 1 520 ? -22.755 -13.977 8.945 1.00 98.81 520 TYR A N 1
ATOM 4064 C CA . TYR A 1 520 ? -21.528 -13.355 8.446 1.00 98.81 520 TYR A CA 1
ATOM 4065 C C . TYR A 1 520 ? -20.516 -14.387 7.932 1.00 98.81 520 TYR A C 1
ATOM 4067 O O . TYR A 1 520 ? -19.986 -14.228 6.835 1.00 98.81 520 TYR A O 1
ATOM 4075 N N . GLY A 1 521 ? -20.284 -15.476 8.668 1.00 98.31 521 GLY A N 1
ATOM 4076 C CA . GLY A 1 521 ? -19.354 -16.536 8.274 1.00 98.31 521 GLY A CA 1
ATOM 4077 C C . GLY A 1 521 ? -19.681 -17.171 6.921 1.00 98.31 521 GLY A C 1
ATOM 4078 O O . GLY A 1 521 ? -18.768 -17.567 6.203 1.00 98.31 521 GLY A O 1
ATOM 4079 N N . LEU A 1 522 ? -20.960 -17.196 6.530 1.00 98.06 522 LEU A N 1
ATOM 4080 C CA . LEU A 1 522 ? -21.400 -17.694 5.222 1.00 98.06 522 LEU A CA 1
ATOM 4081 C C . LEU A 1 522 ? -21.064 -16.751 4.054 1.00 98.06 522 LEU A C 1
ATOM 4083 O O . LEU A 1 522 ? -21.036 -17.200 2.911 1.00 98.06 522 LEU A O 1
ATOM 4087 N N . VAL A 1 523 ? -20.825 -15.462 4.320 1.00 98.12 523 VAL A N 1
ATOM 4088 C CA . VAL A 1 523 ? -20.557 -14.434 3.293 1.00 98.12 523 VAL A CA 1
ATOM 4089 C C . VAL A 1 523 ? -19.163 -13.803 3.398 1.00 98.12 523 VAL A C 1
ATOM 4091 O O . VAL A 1 523 ? -18.737 -13.095 2.486 1.00 98.12 523 VAL A O 1
ATOM 4094 N N . ARG A 1 524 ? -18.427 -14.071 4.483 1.00 97.62 524 ARG A N 1
ATOM 4095 C CA . ARG A 1 524 ? -17.113 -13.490 4.796 1.00 97.62 524 ARG A CA 1
ATOM 4096 C C . ARG A 1 524 ? -16.100 -13.669 3.673 1.00 97.62 524 ARG A C 1
ATOM 4098 O O . ARG A 1 524 ? -15.412 -12.721 3.319 1.00 97.62 524 ARG A O 1
ATOM 4105 N N . ASP A 1 525 ? -16.012 -14.864 3.097 1.00 91.50 525 ASP A N 1
ATOM 4106 C CA . ASP A 1 525 ? -15.041 -15.130 2.028 1.00 91.50 525 ASP A CA 1
ATOM 4107 C C . ASP A 1 525 ? -15.385 -14.404 0.728 1.00 91.50 525 ASP A C 1
ATOM 4109 O O . ASP A 1 525 ? -14.518 -14.226 -0.123 1.00 91.50 525 ASP A O 1
ATOM 4113 N N . ASN A 1 526 ? -16.638 -13.975 0.558 1.00 88.06 526 ASN A N 1
ATOM 4114 C CA . ASN A 1 526 ? -16.985 -13.093 -0.540 1.00 88.06 526 ASN A CA 1
ATOM 4115 C C . ASN A 1 526 ? -16.580 -11.651 -0.224 1.00 88.06 526 ASN A C 1
ATOM 4117 O O . ASN A 1 526 ? -15.899 -11.048 -1.044 1.00 88.06 526 ASN A O 1
ATOM 4121 N N . LEU A 1 527 ? -16.873 -11.157 0.986 1.00 91.50 527 LEU A N 1
ATOM 4122 C CA . LEU A 1 527 ? -16.414 -9.848 1.472 1.00 91.50 527 LEU A CA 1
ATOM 4123 C C . LEU A 1 527 ? -14.887 -9.669 1.337 1.00 91.50 527 LEU A C 1
ATOM 4125 O O . LEU A 1 527 ? -14.438 -8.635 0.852 1.00 91.50 527 LEU A O 1
ATOM 4129 N N . GLU A 1 528 ? -14.100 -10.699 1.669 1.00 91.44 528 GLU A N 1
ATOM 4130 C CA . GLU A 1 528 ? -12.627 -10.694 1.566 1.00 91.44 528 GLU A CA 1
ATOM 4131 C C . GLU A 1 528 ? -12.113 -10.496 0.127 1.00 91.44 528 GLU A C 1
ATOM 4133 O O . GLU A 1 528 ? -10.990 -10.035 -0.068 1.00 91.44 528 GLU A O 1
ATOM 4138 N N . LYS A 1 529 ? -12.923 -10.806 -0.897 1.00 85.56 529 LYS A N 1
ATOM 4139 C CA . LYS A 1 529 ? -12.566 -10.536 -2.302 1.00 85.56 529 LYS A CA 1
ATOM 4140 C C . LYS A 1 529 ? -12.664 -9.054 -2.649 1.00 85.56 529 LYS A C 1
ATOM 4142 O O . LYS A 1 529 ? -11.952 -8.620 -3.546 1.00 85.56 529 LYS A O 1
ATOM 4147 N N . HIS A 1 530 ? -13.566 -8.322 -1.993 1.00 90.38 530 HIS A N 1
ATOM 4148 C CA . HIS A 1 530 ? -13.835 -6.904 -2.249 1.00 90.38 530 HIS A CA 1
ATOM 4149 C C . HIS A 1 530 ? -12.867 -5.995 -1.504 1.00 90.38 530 HIS A C 1
ATOM 4151 O O . HIS A 1 530 ? -12.373 -5.014 -2.054 1.00 90.38 530 HIS A O 1
ATOM 4157 N N . GLU A 1 531 ? -12.564 -6.336 -0.254 1.00 88.62 531 GLU A N 1
ATOM 4158 C CA . GLU A 1 531 ? -11.606 -5.595 0.552 1.00 88.62 531 GLU A CA 1
ATOM 4159 C C . GLU A 1 531 ? -10.945 -6.552 1.555 1.00 88.62 531 GLU A C 1
ATOM 4161 O O . GLU A 1 531 ? -11.655 -7.250 2.279 1.00 88.62 531 GLU A O 1
ATOM 4166 N N . PRO A 1 532 ? -9.604 -6.616 1.635 1.00 86.06 532 PRO A N 1
ATOM 4167 C CA . PRO A 1 532 ? -8.939 -7.580 2.500 1.00 86.06 532 PRO A CA 1
ATOM 4168 C C . PRO A 1 532 ? -9.101 -7.248 3.989 1.00 86.06 532 PRO A C 1
ATOM 4170 O O . PRO A 1 532 ? -9.286 -6.095 4.395 1.00 86.06 532 PRO A O 1
ATOM 4173 N N . GLY A 1 533 ? -8.904 -8.265 4.827 1.00 85.31 533 GLY A N 1
ATOM 4174 C CA . GLY A 1 533 ? -8.742 -8.112 6.268 1.00 85.31 533 GLY A CA 1
ATOM 4175 C C . GLY A 1 533 ? -10.009 -8.324 7.092 1.00 85.31 533 GLY A C 1
ATOM 4176 O O . GLY A 1 533 ? -10.018 -7.911 8.256 1.00 85.31 533 GLY A O 1
ATOM 4177 N N . PHE A 1 534 ? -11.045 -8.954 6.538 1.00 93.19 534 PHE A N 1
ATOM 4178 C CA . PHE A 1 534 ? -12.208 -9.408 7.294 1.00 93.19 534 PHE A CA 1
ATOM 4179 C C . PHE A 1 534 ? -11.812 -10.557 8.244 1.00 93.19 534 PHE A C 1
ATOM 4181 O O . PHE A 1 534 ? -11.153 -11.512 7.820 1.00 93.19 534 PHE A O 1
ATOM 4188 N N . PRO A 1 535 ? -12.183 -10.513 9.537 1.00 92.69 535 PRO A N 1
ATOM 4189 C CA . PRO A 1 535 ? -11.864 -11.584 10.482 1.00 92.69 535 PRO A CA 1
ATOM 4190 C C . PRO A 1 535 ? -12.576 -12.897 10.126 1.00 92.69 535 PRO A C 1
ATOM 4192 O O . PRO A 1 535 ? -13.577 -12.915 9.414 1.00 92.69 535 PRO A O 1
ATOM 4195 N N . LEU A 1 536 ? -12.067 -14.027 10.618 1.00 94.62 536 LEU A N 1
ATOM 4196 C CA . LEU A 1 536 ? -12.801 -15.290 10.533 1.00 94.62 536 LEU A CA 1
ATOM 4197 C C . LEU A 1 536 ? -13.965 -15.278 11.532 1.00 94.62 536 LEU A C 1
ATOM 4199 O O . LEU A 1 536 ? -13.831 -14.769 12.646 1.00 94.62 536 LEU A O 1
ATOM 4203 N N . ALA A 1 537 ? -15.093 -15.893 11.167 1.00 96.62 537 ALA A N 1
ATOM 4204 C CA . ALA A 1 537 ? -16.246 -16.012 12.063 1.00 96.62 537 ALA A CA 1
ATOM 4205 C C . ALA A 1 537 ? -15.882 -16.720 13.381 1.00 96.62 537 ALA A C 1
ATOM 4207 O O . ALA A 1 537 ? -16.295 -16.277 14.449 1.00 96.62 537 ALA A O 1
ATOM 4208 N N . ASP A 1 538 ? -15.032 -17.750 13.327 1.00 94.69 538 ASP A N 1
ATOM 4209 C CA . ASP A 1 538 ? -14.539 -18.458 14.516 1.00 94.69 538 ASP A CA 1
ATOM 4210 C C . ASP A 1 538 ? -13.758 -17.553 15.476 1.00 94.69 538 ASP A C 1
ATOM 4212 O O . ASP A 1 538 ? -13.783 -17.772 16.687 1.00 94.69 538 ASP A O 1
ATOM 4216 N N . ASP A 1 539 ? -13.067 -16.532 14.967 1.00 94.75 539 ASP A N 1
ATOM 4217 C CA . ASP A 1 539 ? -12.351 -15.577 15.814 1.00 94.75 539 ASP A CA 1
ATOM 4218 C C . ASP A 1 539 ? -13.310 -14.589 16.479 1.00 94.75 539 ASP A C 1
ATOM 4220 O O . ASP A 1 539 ? -13.149 -14.288 17.661 1.00 94.75 539 ASP A O 1
ATOM 4224 N N . LEU A 1 540 ? -14.358 -14.164 15.767 1.00 98.44 540 LEU A N 1
ATOM 4225 C CA . LEU A 1 540 ? -15.431 -13.348 16.339 1.00 98.44 540 LEU A CA 1
ATOM 4226 C C . LEU A 1 540 ? -16.219 -14.116 17.410 1.00 98.44 540 LEU A C 1
ATOM 4228 O O . LEU A 1 540 ? -16.509 -13.567 18.470 1.00 98.44 540 LEU A O 1
ATOM 4232 N N . LEU A 1 541 ? -16.507 -15.403 17.189 1.00 98.62 541 LEU A N 1
ATOM 4233 C CA . LEU A 1 541 ? -17.206 -16.247 18.165 1.00 98.62 541 LEU A CA 1
ATOM 4234 C C . LEU A 1 541 ? -16.430 -16.386 19.486 1.00 98.62 541 LEU A C 1
ATOM 4236 O O . LEU A 1 541 ? -17.046 -16.449 20.548 1.00 98.62 541 LEU A O 1
ATOM 4240 N N . LYS A 1 542 ? -15.088 -16.387 19.453 1.00 97.81 542 LYS A N 1
ATOM 4241 C CA . LYS A 1 542 ? -14.240 -16.470 20.663 1.00 97.81 542 LYS A CA 1
ATOM 4242 C C . LYS A 1 542 ? -14.327 -15.235 21.558 1.00 97.81 542 LYS A C 1
ATOM 4244 O O . LYS A 1 542 ? -13.948 -15.320 22.726 1.00 97.81 542 LYS A O 1
ATOM 4249 N N . VAL A 1 543 ? -14.769 -14.101 21.017 1.00 98.38 543 VAL A N 1
ATOM 4250 C CA . VAL A 1 543 ? -14.900 -12.836 21.754 1.00 98.38 543 VAL A CA 1
ATOM 4251 C C . VAL A 1 543 ? -16.357 -12.485 22.066 1.00 98.38 543 VAL A C 1
ATOM 4253 O O . VAL A 1 543 ? -16.635 -11.386 22.544 1.00 98.38 543 VAL A O 1
ATOM 4256 N N . VAL A 1 544 ? -17.292 -13.417 21.849 1.00 98.81 544 VAL A N 1
ATOM 4257 C CA . VAL A 1 544 ? -18.665 -13.288 22.349 1.00 98.81 544 VAL A CA 1
ATOM 4258 C C . VAL A 1 544 ? -18.693 -13.601 23.842 1.00 98.81 544 VAL A C 1
ATOM 4260 O O . VAL A 1 544 ? -18.206 -14.643 24.284 1.00 98.81 544 VAL A O 1
ATOM 4263 N N . ALA A 1 545 ? -19.291 -12.711 24.629 1.00 98.50 545 ALA A N 1
ATOM 4264 C CA . ALA A 1 545 ? -19.510 -12.925 26.056 1.00 98.50 545 ALA A CA 1
ATOM 4265 C C . ALA A 1 545 ? -20.844 -12.315 26.508 1.00 98.50 545 ALA A C 1
ATOM 4267 O O . ALA A 1 545 ? -21.599 -11.755 25.715 1.00 98.50 545 ALA A O 1
ATOM 4268 N N . GLN A 1 546 ? -21.152 -12.435 27.798 1.00 97.12 546 GLN A N 1
ATOM 4269 C CA . GLN A 1 546 ? -22.362 -11.861 28.384 1.00 97.12 546 GLN A CA 1
ATOM 4270 C C . GLN A 1 546 ? -22.091 -11.210 29.743 1.00 97.12 546 GLN A C 1
ATOM 4272 O O . GLN A 1 546 ? -21.223 -11.662 30.507 1.00 97.12 546 GLN A O 1
ATOM 4277 N N . GLY A 1 547 ? -22.855 -10.157 30.028 1.00 95.75 547 GLY A N 1
ATOM 4278 C CA . GLY A 1 547 ? -23.005 -9.556 31.347 1.00 95.75 547 GLY A CA 1
ATOM 4279 C C . GLY A 1 547 ? -23.887 -10.396 32.275 1.00 95.75 547 GLY A C 1
ATOM 4280 O O . GLY A 1 547 ? -24.237 -11.539 31.974 1.00 95.75 547 GLY A O 1
ATOM 4281 N N . LEU A 1 548 ? -24.248 -9.827 33.426 1.00 94.25 548 LEU A N 1
ATOM 4282 C CA . LEU A 1 548 ? -25.251 -10.426 34.306 1.00 94.25 548 LEU A CA 1
ATOM 4283 C C . LEU A 1 548 ? -26.668 -10.044 33.848 1.00 94.25 548 LEU A C 1
ATOM 4285 O O . LEU A 1 548 ? -26.861 -8.917 33.389 1.00 94.25 548 LEU A O 1
ATOM 4289 N N . PRO A 1 549 ? -27.676 -10.912 34.059 1.00 92.25 549 PRO A N 1
ATOM 4290 C CA . PRO A 1 549 ? -29.093 -10.581 33.892 1.00 92.25 549 PRO A CA 1
ATOM 4291 C C . PRO A 1 549 ? -29.587 -9.705 35.059 1.00 92.25 549 PRO A C 1
ATOM 4293 O O . PRO A 1 549 ? -30.506 -10.055 35.790 1.00 92.25 549 PRO A O 1
ATOM 4296 N N . VAL A 1 550 ? -28.883 -8.603 35.305 1.00 90.31 550 VAL A N 1
ATOM 4297 C CA . VAL A 1 550 ? -29.163 -7.615 36.345 1.00 90.31 550 VAL A CA 1
ATOM 4298 C C . VAL A 1 550 ? -28.905 -6.253 35.720 1.00 90.31 550 VAL A C 1
ATOM 4300 O O . VAL A 1 550 ? -27.878 -6.062 35.074 1.00 90.31 550 VAL A O 1
ATOM 4303 N N . HIS A 1 551 ? -29.826 -5.309 35.874 1.00 86.38 551 HIS A N 1
ATOM 4304 C CA . HIS A 1 551 ? -29.707 -3.965 35.299 1.00 86.38 551 HIS A CA 1
ATOM 4305 C C . HIS A 1 551 ? -29.059 -2.983 36.288 1.00 86.38 551 HIS A C 1
ATOM 4307 O O . HIS A 1 551 ? -29.044 -3.250 37.494 1.00 86.38 551 HIS A O 1
ATOM 4313 N N . ASN A 1 552 ? -28.628 -1.808 35.809 1.00 90.75 552 ASN A N 1
ATOM 4314 C CA . ASN A 1 552 ? -28.162 -0.695 36.649 1.00 90.75 552 ASN A CA 1
ATOM 4315 C C . ASN A 1 552 ? -26.908 -1.037 37.488 1.00 90.75 552 ASN A C 1
ATOM 4317 O O . ASN A 1 552 ? -26.307 -2.107 37.391 1.00 90.75 552 ASN A O 1
ATOM 4321 N N . MET A 1 553 ? -26.555 -0.148 38.414 1.00 95.06 553 MET A N 1
ATOM 4322 C CA . MET A 1 553 ? -25.572 -0.352 39.479 1.00 95.06 553 MET A CA 1
ATOM 4323 C C . MET A 1 553 ? -25.893 -1.549 40.386 1.00 95.06 553 MET A C 1
ATOM 4325 O O . MET A 1 553 ? -25.018 -2.025 41.109 1.00 95.06 553 MET A O 1
ATOM 4329 N N . ALA A 1 554 ? -27.111 -2.100 40.332 1.00 94.44 554 ALA A N 1
ATOM 4330 C CA . ALA A 1 554 ? -27.416 -3.374 40.978 1.00 94.44 554 ALA A CA 1
ATOM 4331 C C . ALA A 1 554 ? -26.623 -4.546 40.368 1.00 94.44 554 ALA A C 1
ATOM 4333 O O . ALA A 1 554 ? -26.430 -5.544 41.058 1.00 94.44 554 ALA A O 1
ATOM 4334 N N . ALA A 1 555 ? -26.090 -4.414 39.152 1.00 94.50 555 ALA A N 1
ATOM 4335 C CA . ALA A 1 555 ? -25.186 -5.378 38.525 1.00 94.50 555 ALA A CA 1
ATOM 4336 C C . ALA A 1 555 ? -23.705 -5.168 38.882 1.00 94.50 555 ALA A C 1
ATOM 4338 O O . ALA A 1 555 ? -22.867 -5.957 38.466 1.00 94.50 555 ALA A O 1
ATOM 4339 N N . VAL A 1 556 ? -23.378 -4.132 39.665 1.00 97.81 556 VAL A N 1
ATOM 4340 C CA . VAL A 1 556 ? -21.997 -3.748 39.992 1.00 97.81 556 VAL A CA 1
ATOM 4341 C C . VAL A 1 556 ? -21.693 -4.003 41.471 1.00 97.81 556 VAL A C 1
ATOM 4343 O O . VAL A 1 556 ? -22.534 -3.743 42.340 1.00 97.81 556 VAL A O 1
ATOM 4346 N N . GLY A 1 557 ? -20.523 -4.560 41.782 1.00 98.19 557 GLY A N 1
ATOM 4347 C CA . GLY A 1 557 ? -20.059 -4.816 43.147 1.00 98.19 557 GLY A CA 1
ATOM 4348 C C . GLY A 1 557 ? -19.389 -6.176 43.360 1.00 98.19 557 GLY A C 1
ATOM 4349 O O . GLY A 1 557 ? -19.076 -6.910 42.421 1.00 98.19 557 GLY A O 1
ATOM 4350 N N . GLU A 1 558 ? -19.180 -6.510 44.634 1.00 97.75 558 GLU A N 1
ATOM 4351 C CA . GLU A 1 558 ? -18.567 -7.771 45.052 1.00 97.75 558 GLU A CA 1
ATOM 4352 C C . GLU A 1 558 ? -19.412 -8.969 44.597 1.00 97.75 558 GLU A C 1
ATOM 4354 O O . GLU A 1 558 ? -20.636 -8.965 44.738 1.00 97.75 558 GLU A O 1
ATOM 4359 N N . GLY A 1 559 ? -18.756 -9.984 44.027 1.00 97.25 559 GLY A N 1
ATOM 4360 C CA . GLY A 1 559 ? -19.414 -11.198 43.533 1.00 97.25 559 GLY A CA 1
ATOM 4361 C C . GLY A 1 559 ? -20.212 -11.027 42.236 1.00 97.25 559 GLY A C 1
ATOM 4362 O O . GLY A 1 559 ? -20.964 -11.931 41.884 1.00 97.25 559 GLY A O 1
ATOM 4363 N N . LYS A 1 560 ? -20.067 -9.897 41.527 1.00 97.88 560 LYS A N 1
ATOM 4364 C CA . LYS A 1 560 ? -20.832 -9.588 40.304 1.00 97.88 560 LYS A CA 1
ATOM 4365 C C . LYS A 1 560 ? -20.008 -9.592 39.017 1.00 97.88 560 LYS A C 1
ATOM 4367 O O . LYS A 1 560 ? -20.402 -8.995 38.019 1.00 97.88 560 LYS A O 1
ATOM 4372 N N . ASP A 1 561 ? -18.869 -10.275 39.026 1.00 98.19 561 ASP A N 1
ATOM 4373 C CA . ASP A 1 561 ? -18.089 -10.489 37.811 1.00 98.19 561 ASP A CA 1
ATOM 4374 C C . ASP A 1 561 ? -18.892 -11.327 36.805 1.00 98.19 561 ASP A C 1
ATOM 4376 O O . ASP A 1 561 ? -19.619 -12.255 37.162 1.00 98.19 561 ASP A O 1
ATOM 4380 N N . SER A 1 562 ? -18.748 -10.999 35.527 1.00 98.12 562 SER A N 1
ATOM 4381 C CA . SER A 1 562 ? -19.381 -11.687 34.405 1.00 98.12 562 SER A CA 1
ATOM 4382 C C . SER A 1 562 ? -18.334 -12.057 33.362 1.00 98.12 562 SER A C 1
ATOM 4384 O O . SER A 1 562 ? -17.245 -11.482 33.326 1.00 98.12 562 SER A O 1
ATOM 4386 N N . THR A 1 563 ? -18.669 -12.978 32.457 1.00 98.44 563 THR A N 1
ATOM 4387 C CA . THR A 1 563 ? -17.774 -13.297 31.331 1.00 98.44 563 THR A CA 1
ATOM 4388 C C . THR A 1 563 ? -17.428 -12.053 30.508 1.00 98.44 563 THR A C 1
ATOM 4390 O O . THR A 1 563 ? -16.291 -11.913 30.071 1.00 98.44 563 THR A O 1
ATOM 4393 N N . GLY A 1 564 ? -18.373 -11.115 30.367 1.00 98.38 564 GLY A N 1
ATOM 4394 C CA . GLY A 1 564 ? -18.166 -9.840 29.692 1.00 98.38 564 GLY A CA 1
ATOM 4395 C C . GLY A 1 564 ? -17.209 -8.905 30.431 1.00 98.38 564 GLY A C 1
ATOM 4396 O O . GLY A 1 564 ? -16.309 -8.353 29.805 1.00 98.38 564 GLY A O 1
ATOM 4397 N N . SER A 1 565 ? -17.352 -8.747 31.754 1.00 98.62 565 SER A N 1
ATOM 4398 C CA . SER A 1 565 ? -16.471 -7.854 32.527 1.00 98.62 565 SER A CA 1
ATOM 4399 C C . SER A 1 565 ? -15.043 -8.393 32.592 1.00 98.62 565 SER A C 1
ATOM 4401 O O . SER A 1 565 ? -14.097 -7.621 32.457 1.00 98.62 565 SER A O 1
ATOM 4403 N N . GLU A 1 566 ? -14.872 -9.712 32.721 1.00 98.75 566 GLU A N 1
ATOM 4404 C CA . GLU A 1 566 ? -13.548 -10.341 32.675 1.00 98.75 566 GLU A CA 1
ATOM 4405 C C . GLU A 1 566 ? -12.906 -10.235 31.289 1.00 98.75 566 GLU A C 1
ATOM 4407 O O . GLU A 1 566 ? -11.718 -9.922 31.181 1.00 98.75 566 GLU A O 1
ATOM 4412 N N . LEU A 1 567 ? -13.683 -10.456 30.221 1.00 98.75 567 LEU A N 1
ATOM 4413 C CA . LEU A 1 567 ? -13.197 -10.300 28.851 1.00 98.75 567 LEU A CA 1
ATOM 4414 C C . LEU A 1 567 ? -12.767 -8.853 28.581 1.00 98.75 567 LEU A C 1
ATOM 4416 O O . LEU A 1 567 ? -11.709 -8.640 27.994 1.00 98.75 567 LEU A O 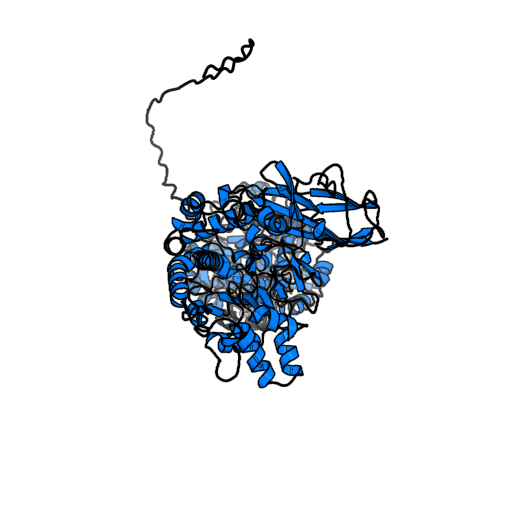1
ATOM 4420 N N . LEU A 1 568 ? -13.537 -7.871 29.058 1.00 98.81 568 LEU A N 1
ATOM 4421 C CA . LEU A 1 568 ? -13.208 -6.454 28.931 1.00 98.81 568 LEU A CA 1
ATOM 4422 C C . LEU A 1 568 ? -11.914 -6.098 29.672 1.00 98.81 568 LEU A C 1
ATOM 4424 O O . LEU A 1 568 ? -11.034 -5.479 29.079 1.00 98.81 568 LEU A O 1
ATOM 4428 N N . ILE A 1 569 ? -11.751 -6.529 30.930 1.00 98.75 569 ILE A N 1
ATOM 4429 C CA . ILE A 1 569 ? -10.501 -6.321 31.685 1.00 98.75 569 ILE A CA 1
ATOM 4430 C C . ILE A 1 569 ? -9.318 -6.920 30.920 1.00 98.75 569 ILE A C 1
ATOM 4432 O O . ILE A 1 569 ? -8.312 -6.244 30.705 1.00 98.75 569 ILE A O 1
ATOM 4436 N N . LYS A 1 570 ? -9.461 -8.163 30.443 1.00 98.19 570 LYS A N 1
ATOM 4437 C CA . LYS A 1 570 ? -8.425 -8.854 29.669 1.00 98.19 570 LYS A CA 1
ATOM 4438 C C . LYS A 1 570 ? -8.083 -8.120 28.371 1.00 98.19 570 LYS A C 1
ATOM 4440 O O . LYS A 1 570 ? -6.905 -8.033 28.022 1.00 98.19 570 LYS A O 1
ATOM 4445 N N . ALA A 1 571 ? -9.085 -7.612 27.654 1.00 97.75 571 ALA A N 1
ATOM 4446 C CA . ALA A 1 571 ? -8.875 -6.828 26.445 1.00 97.75 571 ALA A CA 1
ATOM 4447 C C . ALA A 1 571 ? -8.076 -5.561 26.775 1.00 97.75 571 ALA A C 1
ATOM 4449 O O . ALA A 1 571 ? -7.035 -5.315 26.170 1.00 97.75 571 ALA A O 1
ATOM 4450 N N . ILE A 1 572 ? -8.476 -4.802 27.796 1.00 97.06 572 ILE A N 1
ATOM 4451 C CA . ILE A 1 572 ? -7.784 -3.567 28.192 1.00 97.06 572 ILE A CA 1
ATOM 4452 C C . ILE A 1 572 ? -6.340 -3.852 28.616 1.00 97.06 572 ILE A C 1
ATOM 4454 O O . ILE A 1 572 ? -5.445 -3.113 28.223 1.00 97.06 572 ILE A O 1
ATOM 4458 N N . ASP A 1 573 ? -6.082 -4.940 29.342 1.00 93.69 573 ASP A N 1
ATOM 4459 C CA . ASP A 1 573 ? -4.743 -5.295 29.832 1.00 93.69 573 ASP A CA 1
ATOM 4460 C C . ASP A 1 573 ? -3.777 -5.812 28.764 1.00 93.69 573 ASP A C 1
ATOM 4462 O O . ASP A 1 573 ? -2.564 -5.820 29.000 1.00 93.69 573 ASP A O 1
ATOM 4466 N N . ARG A 1 574 ? -4.275 -6.233 27.593 1.00 91.25 574 ARG A N 1
ATOM 4467 C CA . ARG A 1 574 ? -3.436 -6.740 26.495 1.00 91.25 574 ARG A CA 1
ATOM 4468 C C . ARG A 1 574 ? -2.303 -5.760 26.194 1.00 91.25 574 ARG A C 1
ATOM 4470 O O . ARG A 1 574 ? -2.546 -4.565 26.183 1.00 91.25 574 ARG A O 1
ATOM 4477 N N . GLN A 1 575 ? -1.083 -6.226 25.933 1.00 85.12 575 GLN A N 1
ATOM 4478 C CA . GLN A 1 575 ? 0.045 -5.345 25.585 1.00 85.12 575 GLN A CA 1
ATOM 4479 C C . GLN A 1 575 ? -0.121 -4.806 24.154 1.00 85.12 575 GLN A C 1
ATOM 4481 O O . GLN A 1 575 ? 0.371 -5.389 23.195 1.00 85.12 575 GLN A O 1
ATOM 4486 N N . ASP A 1 576 ? -0.901 -3.739 24.027 1.00 85.38 576 ASP A N 1
ATOM 4487 C CA . ASP A 1 576 ? -1.208 -3.026 22.790 1.00 85.38 576 ASP A CA 1
ATOM 4488 C C . ASP A 1 576 ? -1.318 -1.541 23.142 1.00 85.38 576 ASP A C 1
ATOM 4490 O O . ASP A 1 576 ? -2.142 -1.162 23.984 1.00 85.38 576 ASP A O 1
ATOM 4494 N N . ASP A 1 577 ? -0.459 -0.720 22.545 1.00 84.44 577 ASP A N 1
ATOM 4495 C CA . ASP A 1 577 ? -0.403 0.717 22.830 1.00 84.44 577 ASP A CA 1
ATOM 4496 C C . ASP A 1 577 ? -1.632 1.448 22.291 1.00 84.44 577 ASP A C 1
ATOM 4498 O O . ASP A 1 577 ? -1.968 2.534 22.769 1.00 84.44 577 ASP A O 1
ATOM 4502 N N . ARG A 1 578 ? -2.351 0.836 21.337 1.00 91.31 578 ARG A N 1
ATOM 4503 C CA . ARG A 1 578 ? -3.608 1.397 20.868 1.00 91.31 578 ARG A CA 1
ATOM 4504 C C . ARG A 1 578 ? -4.669 1.267 21.950 1.00 91.31 578 ARG A C 1
ATOM 4506 O O . ARG A 1 578 ? -4.777 0.224 22.615 1.00 91.31 578 ARG A O 1
ATOM 4513 N N . PRO A 1 579 ? -5.538 2.261 22.073 1.00 94.81 579 PRO A N 1
ATOM 4514 C CA . PRO A 1 579 ? -6.531 2.229 23.134 1.00 94.81 579 PRO A CA 1
ATOM 4515 C C . PRO A 1 579 ? -7.758 1.434 22.710 1.00 94.81 579 PRO A C 1
ATOM 4517 O O . PRO A 1 579 ? -7.973 1.186 21.523 1.00 94.81 579 PRO A O 1
ATOM 4520 N N . LEU A 1 580 ? -8.551 1.006 23.687 1.00 98.38 580 LEU A N 1
ATOM 4521 C CA . LEU A 1 580 ? -9.758 0.227 23.448 1.00 98.38 580 LEU A CA 1
ATOM 4522 C C . LEU A 1 580 ? -10.983 1.143 23.426 1.00 98.38 580 LEU A C 1
ATOM 4524 O O . LEU A 1 580 ? -11.311 1.777 24.433 1.00 98.38 580 LEU A O 1
ATOM 4528 N N . TRP A 1 581 ? -11.660 1.183 22.280 1.00 98.75 581 TRP A N 1
ATOM 4529 C CA . TRP A 1 581 ? -12.963 1.814 22.124 1.00 98.75 581 TRP A CA 1
ATOM 4530 C C . TRP A 1 581 ? -14.049 0.879 22.635 1.00 98.75 581 TRP A C 1
ATOM 4532 O O . TRP A 1 581 ? -14.228 -0.217 22.113 1.00 98.75 581 TRP A O 1
ATOM 4542 N N . VAL A 1 582 ? -14.773 1.317 23.658 1.00 98.81 582 VAL A N 1
ATOM 4543 C CA . VAL A 1 582 ? -15.933 0.627 24.215 1.00 98.81 582 VAL A CA 1
ATOM 4544 C C . VAL A 1 582 ? -17.185 1.353 23.741 1.00 98.81 582 VAL A C 1
ATOM 4546 O O . VAL A 1 582 ? -17.467 2.468 24.187 1.00 98.81 582 VAL A O 1
ATOM 4549 N N . THR A 1 583 ? -17.929 0.738 22.826 1.00 98.62 583 THR A N 1
ATOM 4550 C CA . THR A 1 583 ? -19.217 1.266 22.372 1.00 98.62 583 THR A CA 1
ATOM 4551 C C . THR A 1 583 ? -20.328 0.673 23.217 1.00 98.62 583 THR A C 1
ATOM 4553 O O . THR A 1 583 ? -20.418 -0.546 23.359 1.00 98.62 583 THR A O 1
ATOM 4556 N N . VAL A 1 584 ? -21.163 1.532 23.787 1.00 97.75 584 VAL A N 1
ATOM 4557 C CA . VAL A 1 584 ? -22.241 1.141 24.694 1.00 97.75 584 VAL A CA 1
ATOM 4558 C C . VAL A 1 584 ? -23.561 1.444 24.007 1.00 97.75 584 VAL A C 1
ATOM 4560 O O . VAL A 1 584 ? -23.925 2.610 23.880 1.00 97.75 584 VAL A O 1
ATOM 4563 N N . TRP A 1 585 ? -24.219 0.400 23.517 1.00 95.94 585 TRP A N 1
ATOM 4564 C CA . TRP A 1 585 ? -25.486 0.480 22.787 1.00 95.94 585 TRP A CA 1
ATOM 4565 C C . TRP A 1 585 ? -26.652 0.558 23.785 1.00 95.94 585 TRP A C 1
ATOM 4567 O O . TRP A 1 585 ? -27.474 1.460 23.694 1.00 95.94 585 TRP A O 1
ATOM 4577 N N . GLY A 1 586 ? -26.577 -0.217 24.872 1.00 91.31 586 GLY A N 1
ATOM 4578 C CA . GLY A 1 586 ? -27.489 -0.146 26.020 1.00 91.31 586 GLY A CA 1
ATOM 4579 C C . GLY A 1 586 ? -26.876 0.478 27.277 1.00 91.31 586 GLY A C 1
ATOM 4580 O O . GLY A 1 586 ? -26.398 1.613 27.280 1.00 91.31 586 GLY A O 1
ATOM 4581 N N . GLY A 1 587 ? -26.901 -0.287 28.375 1.00 91.44 587 GLY A N 1
ATOM 4582 C CA . GLY A 1 587 ? -26.309 0.069 29.671 1.00 91.44 587 GLY A CA 1
ATOM 4583 C C . GLY A 1 587 ? -24.812 -0.270 29.802 1.00 91.44 587 GLY A C 1
ATOM 4584 O O . GLY A 1 587 ? -24.416 -1.383 29.440 1.00 91.44 587 GLY A O 1
ATOM 4585 N N . PRO A 1 588 ? -23.949 0.602 30.371 1.00 95.56 588 PRO A N 1
ATOM 4586 C CA . PRO A 1 588 ? -22.527 0.326 30.577 1.00 95.56 588 PRO A CA 1
ATOM 4587 C C . PRO A 1 588 ? -22.229 -0.482 31.852 1.00 95.56 588 PRO A C 1
ATOM 4589 O O . PRO A 1 588 ? -21.096 -0.452 32.335 1.00 95.56 588 PRO A O 1
ATOM 4592 N N . ASN A 1 589 ? -23.185 -1.227 32.415 1.00 95.25 589 ASN A N 1
ATOM 4593 C CA . ASN A 1 589 ? -22.994 -1.941 33.684 1.00 95.25 589 ASN A CA 1
ATOM 4594 C C . ASN A 1 589 ? -21.823 -2.948 33.671 1.00 95.25 589 ASN A C 1
ATOM 4596 O O . ASN A 1 589 ? -21.135 -3.100 34.681 1.00 95.25 589 ASN A O 1
ATOM 4600 N N . VAL A 1 590 ? -21.525 -3.575 32.529 1.00 97.75 590 VAL A N 1
ATOM 4601 C CA . VAL A 1 590 ? -20.344 -4.437 32.344 1.00 97.75 590 VAL A CA 1
ATOM 4602 C C . VAL A 1 590 ? -19.044 -3.633 32.442 1.00 97.75 590 VAL A C 1
ATOM 4604 O O . VAL A 1 590 ? -18.106 -4.062 33.120 1.00 97.75 590 VAL A O 1
ATOM 4607 N N . LEU A 1 591 ? -18.991 -2.449 31.821 1.00 98.56 591 LEU A N 1
ATOM 4608 C CA . LEU A 1 591 ? -17.863 -1.524 31.953 1.00 98.56 591 LEU A CA 1
ATOM 4609 C C . LEU A 1 591 ? -17.740 -1.017 33.396 1.00 98.56 591 LEU A C 1
ATOM 4611 O O . LEU A 1 591 ? -16.638 -0.978 33.943 1.00 98.56 591 LEU A O 1
ATOM 4615 N N . ALA A 1 592 ? -18.859 -0.683 34.039 1.00 98.50 592 ALA A N 1
ATOM 4616 C CA . ALA A 1 592 ? -18.880 -0.257 35.432 1.00 98.50 592 ALA A CA 1
ATOM 4617 C C . ALA A 1 592 ? -18.354 -1.356 36.368 1.00 98.50 592 ALA A C 1
ATOM 4619 O O . ALA A 1 592 ? -17.552 -1.053 37.251 1.00 98.50 592 ALA A O 1
ATOM 4620 N N . GLN A 1 593 ? -18.728 -2.623 36.148 1.00 98.75 593 GLN A N 1
ATOM 4621 C CA . GLN A 1 593 ? -18.201 -3.758 36.907 1.00 98.75 593 GLN A CA 1
ATOM 4622 C C . GLN A 1 593 ? -16.698 -3.945 36.689 1.00 98.75 593 GLN A C 1
ATOM 4624 O O . GLN A 1 593 ? -15.963 -4.105 37.664 1.00 98.75 593 GLN A O 1
ATOM 4629 N N . ALA A 1 594 ? -16.220 -3.870 35.443 1.00 98.75 594 ALA A N 1
ATOM 4630 C CA . ALA A 1 594 ? -14.793 -3.966 35.140 1.00 98.75 594 ALA A CA 1
ATOM 4631 C C . ALA A 1 594 ? -13.985 -2.876 35.868 1.00 98.75 594 ALA A C 1
ATOM 4633 O O . ALA A 1 594 ? -13.008 -3.166 36.562 1.00 98.75 594 ALA A O 1
ATOM 4634 N N . LEU A 1 595 ? -14.442 -1.625 35.779 1.00 98.81 595 LEU A N 1
ATOM 4635 C CA . LEU A 1 595 ? -13.833 -0.483 36.460 1.00 98.81 595 LEU A CA 1
ATOM 4636 C C . LEU A 1 595 ? -13.916 -0.598 37.989 1.00 98.81 595 LEU A C 1
ATOM 4638 O O . LEU A 1 595 ? -12.955 -0.267 38.688 1.00 98.81 595 LEU A O 1
ATOM 4642 N N . TRP A 1 596 ? -15.040 -1.085 38.525 1.00 98.81 596 TRP A N 1
ATOM 4643 C CA . TRP A 1 596 ? -15.206 -1.336 39.955 1.00 98.81 596 TRP A CA 1
ATOM 4644 C C . TRP A 1 596 ? -14.189 -2.365 40.450 1.00 98.81 596 TRP A C 1
ATOM 4646 O O . TRP A 1 596 ? -13.461 -2.078 41.401 1.00 98.81 596 TRP A O 1
ATOM 4656 N N . LYS A 1 597 ? -14.080 -3.517 39.773 1.00 98.69 597 LYS A N 1
ATOM 4657 C CA . LYS A 1 597 ? -13.154 -4.596 40.135 1.00 98.69 597 LYS A CA 1
ATOM 4658 C C . LYS A 1 597 ? -11.705 -4.137 40.089 1.00 98.69 597 LYS A C 1
ATOM 4660 O O . LYS A 1 597 ? -10.976 -4.343 41.059 1.00 98.69 597 LYS A O 1
ATOM 4665 N N . VAL A 1 598 ? -11.281 -3.488 39.004 1.00 98.62 598 VAL A N 1
ATOM 4666 C CA . VAL A 1 598 ? -9.908 -2.973 38.878 1.00 98.62 598 VAL A CA 1
ATOM 4667 C C . VAL A 1 598 ? -9.602 -1.985 40.000 1.00 98.62 598 VAL A C 1
ATOM 4669 O O . VAL A 1 598 ? -8.561 -2.091 40.638 1.00 98.62 598 VAL A O 1
ATOM 4672 N N . ARG A 1 599 ? -10.544 -1.096 40.333 1.00 98.25 599 ARG A N 1
ATOM 4673 C CA . ARG A 1 599 ? -10.387 -0.163 41.453 1.00 98.25 599 ARG A CA 1
ATOM 4674 C C . ARG A 1 599 ? -10.299 -0.843 42.825 1.00 98.25 599 ARG A C 1
ATOM 4676 O O . ARG A 1 599 ? -9.647 -0.294 43.705 1.00 98.25 599 ARG A O 1
ATOM 4683 N N . GLN A 1 600 ? -10.958 -1.985 43.035 1.00 98.38 600 GLN A N 1
ATOM 4684 C CA . GLN A 1 600 ? -10.850 -2.736 44.296 1.00 98.38 600 GLN A CA 1
ATOM 4685 C C . GLN A 1 600 ? -9.560 -3.558 44.402 1.00 98.38 600 GLN A C 1
ATOM 4687 O O . GLN A 1 600 ? -9.126 -3.866 45.508 1.00 98.38 600 GLN A O 1
ATOM 4692 N N . THR A 1 601 ? -8.986 -3.966 43.269 1.00 98.06 601 THR A N 1
ATOM 4693 C CA . THR A 1 601 ? -7.946 -5.010 43.228 1.00 98.06 601 THR A CA 1
ATOM 4694 C C . THR A 1 601 ? -6.560 -4.510 42.836 1.00 98.06 601 THR A C 1
ATOM 4696 O O . THR A 1 601 ? -5.590 -5.230 43.058 1.00 98.06 601 THR A O 1
ATOM 4699 N N . ARG A 1 602 ? -6.447 -3.303 42.272 1.00 98.19 602 ARG A N 1
ATOM 4700 C CA . ARG A 1 602 ? -5.185 -2.719 41.794 1.00 98.19 602 ARG A CA 1
ATOM 4701 C C . ARG A 1 602 ? -4.808 -1.451 42.543 1.00 98.19 602 ARG A C 1
ATOM 4703 O O . ARG A 1 602 ? -5.646 -0.848 43.217 1.00 98.19 602 ARG A O 1
ATOM 4710 N N . THR A 1 603 ? -3.551 -1.030 42.411 1.00 98.19 603 THR A N 1
ATOM 4711 C CA . THR A 1 603 ? -3.118 0.260 42.967 1.00 98.19 603 THR A CA 1
ATOM 4712 C C . THR A 1 603 ? -3.762 1.434 42.211 1.00 98.19 603 THR A C 1
ATOM 4714 O O . THR A 1 603 ? -4.231 1.266 41.078 1.00 98.19 603 THR A O 1
ATOM 4717 N N . PRO A 1 604 ? -3.795 2.646 42.798 1.00 97.12 604 PRO A N 1
ATOM 4718 C CA . PRO A 1 604 ? -4.292 3.838 42.110 1.00 97.12 604 PRO A CA 1
ATOM 4719 C C . PRO A 1 604 ? -3.603 4.112 40.764 1.00 97.12 604 PRO A C 1
ATOM 4721 O O . PRO A 1 604 ? -4.276 4.476 39.804 1.00 97.12 604 PRO A O 1
ATOM 4724 N N . GLU A 1 605 ? -2.293 3.887 40.669 1.00 96.81 605 GLU A N 1
ATOM 4725 C CA . GLU A 1 605 ? -1.499 4.109 39.454 1.00 96.81 605 GLU A CA 1
ATOM 4726 C C . GLU A 1 605 ? -1.847 3.092 38.359 1.00 96.81 605 GLU A C 1
ATOM 4728 O O . GLU A 1 605 ? -1.972 3.431 37.182 1.00 96.81 605 GLU A O 1
ATOM 4733 N N . GLU A 1 606 ? -2.040 1.829 38.740 1.00 96.38 606 GLU A N 1
ATOM 4734 C CA . GLU A 1 606 ? -2.476 0.777 37.822 1.00 96.38 606 GLU A CA 1
ATOM 4735 C C . GLU A 1 606 ? -3.901 1.024 37.317 1.00 96.38 606 GLU A C 1
ATOM 4737 O O . GLU A 1 606 ? -4.184 0.782 36.142 1.00 96.38 606 GLU A O 1
ATOM 4742 N N . LEU A 1 607 ? -4.789 1.534 38.177 1.00 97.94 607 LEU A N 1
ATOM 4743 C CA . LEU A 1 607 ? -6.135 1.952 37.791 1.00 97.94 607 LEU A CA 1
ATOM 4744 C C . LEU A 1 607 ? -6.096 3.139 36.824 1.00 97.94 607 LEU A C 1
ATOM 4746 O O . LEU A 1 607 ? -6.804 3.126 35.821 1.00 97.94 607 LEU A O 1
ATOM 4750 N N . GLU A 1 608 ? -5.280 4.157 37.096 1.00 95.69 608 GLU A N 1
ATOM 4751 C CA . GLU A 1 608 ? -5.135 5.311 36.207 1.00 95.69 608 GLU A CA 1
ATOM 4752 C C . GLU A 1 608 ? -4.618 4.884 34.829 1.00 95.69 608 GLU A C 1
ATOM 4754 O O . GLU A 1 608 ? -5.188 5.269 33.806 1.00 95.69 608 GLU A O 1
ATOM 4759 N N . LYS A 1 609 ? -3.612 4.000 34.795 1.00 93.44 609 LYS A N 1
ATOM 4760 C CA . LYS A 1 609 ? -3.113 3.394 33.555 1.00 93.44 609 LYS A CA 1
ATOM 4761 C C . LYS A 1 609 ? -4.173 2.549 32.847 1.00 93.44 609 LYS A C 1
ATOM 4763 O O . LYS A 1 609 ? -4.198 2.501 31.624 1.00 93.44 609 LYS A O 1
ATOM 4768 N N . PHE A 1 610 ? -5.034 1.857 33.583 1.00 97.31 610 PHE A N 1
ATOM 4769 C CA . PHE A 1 610 ? -6.135 1.095 32.997 1.00 97.31 610 PHE A CA 1
ATOM 4770 C C . PHE A 1 610 ? -7.175 2.025 32.350 1.00 97.31 610 PHE A C 1
ATOM 4772 O O . PHE A 1 610 ? -7.588 1.800 31.215 1.00 97.31 610 PHE A O 1
ATOM 4779 N N . VAL A 1 611 ? -7.549 3.106 33.041 1.00 98.06 611 VAL A N 1
ATOM 4780 C CA . VAL A 1 611 ? -8.523 4.104 32.567 1.00 98.06 611 VAL A CA 1
ATOM 4781 C C . VAL A 1 611 ? -7.999 4.897 31.368 1.00 98.06 611 VAL A C 1
ATOM 4783 O O . VAL A 1 611 ? -8.761 5.151 30.439 1.00 98.06 611 VAL A O 1
ATOM 4786 N N . SER A 1 612 ? -6.713 5.260 31.336 1.00 95.44 612 SER A N 1
ATOM 4787 C CA . SER A 1 612 ? -6.133 6.047 30.233 1.00 95.44 612 SER A CA 1
ATOM 4788 C C . SER A 1 612 ? -6.134 5.317 28.884 1.00 95.44 612 SER A C 1
ATOM 4790 O O . SER A 1 612 ? -6.038 5.944 27.829 1.00 95.44 612 SER A O 1
ATOM 4792 N N . ARG A 1 613 ? -6.288 3.990 28.907 1.00 95.94 613 ARG A N 1
ATOM 4793 C CA . ARG A 1 613 ? -6.331 3.121 27.723 1.00 95.94 613 ARG A CA 1
ATOM 4794 C C . ARG A 1 613 ? -7.740 2.920 27.171 1.00 95.94 613 ARG A C 1
ATOM 4796 O O . ARG A 1 613 ? -7.904 2.176 26.206 1.00 95.94 613 ARG A O 1
ATOM 4803 N N . LEU A 1 614 ? -8.743 3.557 27.769 1.00 97.94 614 LEU A N 1
ATOM 4804 C CA . LEU A 1 614 ? -10.145 3.426 27.398 1.00 97.94 614 LEU A CA 1
ATOM 4805 C C . LEU A 1 614 ? -10.683 4.676 26.710 1.00 97.94 614 LEU A C 1
ATOM 4807 O O . LEU A 1 614 ? -10.349 5.808 27.062 1.00 97.94 614 LEU A O 1
ATOM 4811 N N . ARG A 1 615 ? -11.578 4.443 25.751 1.00 98.56 615 ARG A N 1
ATOM 4812 C CA . ARG A 1 615 ? -12.427 5.459 25.129 1.00 98.56 615 ARG A CA 1
ATOM 4813 C C . ARG A 1 615 ? -13.827 4.907 25.095 1.00 98.56 615 ARG A C 1
ATOM 4815 O O . ARG A 1 615 ? -14.017 3.782 24.653 1.00 98.56 615 ARG A O 1
ATOM 4822 N N . VAL A 1 616 ? -14.792 5.673 25.576 1.00 98.81 616 VAL A N 1
ATOM 4823 C CA . VAL A 1 616 ? -16.184 5.235 25.611 1.00 98.81 616 VAL A CA 1
ATOM 4824 C C . VAL A 1 616 ? -17.003 6.089 24.666 1.00 98.81 616 VAL A C 1
ATOM 4826 O O . VAL A 1 616 ? -16.916 7.314 24.722 1.00 98.81 616 VAL A O 1
ATOM 4829 N N . TYR A 1 617 ? -17.822 5.443 23.843 1.00 98.62 617 TYR A N 1
ATOM 4830 C CA . TYR A 1 617 ? -18.933 6.086 23.152 1.00 98.62 617 TYR A CA 1
ATOM 4831 C C . TYR A 1 617 ? -20.217 5.397 23.604 1.00 98.62 617 TYR A C 1
ATOM 4833 O O . TYR A 1 617 ? -20.482 4.258 23.225 1.00 98.62 617 TYR A O 1
ATOM 4841 N N . ALA A 1 618 ? -21.022 6.100 24.401 1.00 97.81 618 ALA A N 1
ATOM 4842 C CA . ALA A 1 618 ? -22.290 5.598 24.904 1.00 97.81 618 ALA A CA 1
ATOM 4843 C C . ALA A 1 618 ? -23.502 6.246 24.228 1.00 97.81 618 ALA A C 1
ATOM 4845 O O . ALA A 1 618 ? -23.644 7.473 24.174 1.00 97.81 618 ALA A O 1
ATOM 4846 N N . ILE A 1 619 ? -24.425 5.397 23.787 1.00 96.06 619 ILE A N 1
ATOM 4847 C CA . ILE A 1 619 ? -25.746 5.753 23.277 1.00 96.06 619 ILE A CA 1
ATOM 4848 C C . ILE A 1 619 ? -26.640 6.058 24.481 1.00 96.06 619 ILE A C 1
ATOM 4850 O O . ILE A 1 619 ? -27.412 5.251 24.980 1.00 96.06 619 ILE A O 1
ATOM 4854 N N . SER A 1 620 ? -26.456 7.263 25.022 1.00 93.94 620 SER A N 1
ATOM 4855 C CA . SER A 1 620 ? -27.215 7.800 26.158 1.00 93.94 620 SER A CA 1
ATOM 4856 C C . SER A 1 620 ? -27.122 7.020 27.482 1.00 93.94 620 SER A C 1
ATOM 4858 O O . SER A 1 620 ? -27.946 7.253 28.364 1.00 93.94 620 SER A O 1
ATOM 4860 N N . ASP A 1 621 ? -26.107 6.168 27.667 1.00 88.25 621 ASP A N 1
ATOM 4861 C CA . ASP A 1 621 ? -25.833 5.335 28.859 1.00 88.25 621 ASP A CA 1
ATOM 4862 C C . ASP A 1 621 ? -26.941 4.333 29.246 1.00 88.25 621 ASP A C 1
ATOM 4864 O O . ASP A 1 621 ? -26.634 3.373 29.924 1.00 88.25 621 ASP A O 1
ATOM 4868 N N . GLN A 1 622 ? -28.207 4.568 28.895 1.00 89.00 622 GLN A N 1
ATOM 4869 C CA . GLN A 1 622 ? -29.433 3.781 29.131 1.00 89.00 622 GLN A CA 1
ATOM 4870 C C . GLN A 1 622 ? -29.696 3.223 30.558 1.00 89.00 622 GLN A C 1
ATOM 4872 O O . GLN A 1 622 ? -30.801 2.758 30.836 1.00 89.00 622 GLN A O 1
ATOM 4877 N N . ASP A 1 623 ? -28.769 3.357 31.511 1.00 90.31 623 ASP A N 1
ATOM 4878 C CA . ASP A 1 623 ? -28.844 2.884 32.896 1.00 90.31 623 ASP A CA 1
ATOM 4879 C C . ASP A 1 623 ? -28.095 3.822 33.879 1.00 90.31 623 ASP A C 1
ATOM 4881 O O . ASP A 1 623 ? -27.395 4.755 33.479 1.00 90.31 623 ASP A O 1
ATOM 4885 N N . ASP A 1 624 ? -28.254 3.619 35.193 1.00 93.00 624 ASP A N 1
ATOM 4886 C CA . ASP A 1 624 ? -27.647 4.498 36.215 1.00 93.00 624 ASP A CA 1
ATOM 4887 C C . ASP A 1 624 ? -26.140 4.265 36.476 1.00 93.00 624 ASP A C 1
ATOM 4889 O O . ASP A 1 624 ? -25.520 5.014 37.243 1.00 93.00 624 ASP A O 1
ATOM 4893 N N . SER A 1 625 ? -25.522 3.284 35.810 1.00 95.38 625 SER A N 1
ATOM 4894 C CA . SER A 1 625 ? -24.090 3.003 35.918 1.00 95.38 625 SER A CA 1
ATOM 4895 C C . SER A 1 625 ? -23.242 3.961 35.077 1.00 95.38 625 SER A C 1
ATOM 4897 O O . SER A 1 625 ? -22.128 4.297 35.481 1.00 95.38 625 SER A O 1
ATOM 4899 N N . GLY A 1 626 ? -23.784 4.519 33.989 1.00 95.56 626 GLY A N 1
ATOM 4900 C CA . GLY A 1 626 ? -23.115 5.550 33.184 1.00 95.56 626 GLY A CA 1
ATOM 4901 C C . GLY A 1 626 ? -22.773 6.823 33.973 1.00 95.56 626 GLY A C 1
ATOM 4902 O O . GLY A 1 626 ? -21.595 7.185 34.079 1.00 95.56 626 GLY A O 1
ATOM 4903 N N . PRO A 1 627 ? -23.751 7.487 34.628 1.00 95.81 627 PRO A N 1
ATOM 4904 C CA . PRO A 1 627 ? -23.477 8.606 35.530 1.00 95.81 627 PRO A CA 1
ATOM 4905 C C . PRO A 1 627 ? -22.489 8.264 36.654 1.00 95.81 627 PRO A C 1
ATOM 4907 O O . PRO A 1 627 ? -21.680 9.110 37.043 1.00 95.81 627 PRO A O 1
ATOM 4910 N N . TRP A 1 628 ? -22.521 7.031 37.174 1.00 97.62 628 TRP A N 1
ATOM 4911 C CA . TRP A 1 628 ? -21.541 6.576 38.160 1.00 97.62 628 TRP A CA 1
ATOM 4912 C C . TRP A 1 628 ? -20.128 6.518 37.566 1.00 97.62 628 TRP A C 1
ATOM 4914 O O . TRP A 1 628 ? -19.214 7.091 38.160 1.00 97.62 628 TRP A O 1
ATOM 4924 N N . ILE A 1 629 ? -19.940 5.924 36.380 1.00 98.38 629 ILE A N 1
ATOM 4925 C CA . ILE A 1 629 ? -18.639 5.874 35.692 1.00 98.38 629 ILE A CA 1
ATOM 4926 C C . ILE A 1 629 ? -18.094 7.291 35.491 1.00 98.38 629 ILE A C 1
ATOM 4928 O O . ILE A 1 629 ? -16.970 7.593 35.897 1.00 98.38 629 ILE A O 1
ATOM 4932 N N . ARG A 1 630 ? -18.899 8.189 34.912 1.00 96.94 630 ARG A N 1
ATOM 4933 C CA . ARG A 1 630 ? -18.457 9.544 34.544 1.00 96.94 630 ARG A CA 1
ATOM 4934 C C . ARG A 1 630 ? -18.084 10.398 35.756 1.00 96.94 630 ARG A C 1
ATOM 4936 O O . ARG A 1 630 ? -17.169 11.220 35.655 1.00 96.94 630 ARG A O 1
ATOM 4943 N N . LYS A 1 631 ? -18.726 10.148 36.903 1.00 96.62 631 LYS A N 1
ATOM 4944 C CA . LYS A 1 631 ? -18.400 10.758 38.199 1.00 96.62 631 LYS A CA 1
ATOM 4945 C C . LYS A 1 631 ? -17.149 10.157 38.845 1.00 96.62 631 LYS A C 1
ATOM 4947 O O . LYS A 1 631 ? -16.346 10.899 39.404 1.00 96.62 631 LYS A O 1
ATOM 4952 N N . MET A 1 632 ? -16.999 8.832 38.823 1.00 97.56 632 MET A N 1
ATOM 4953 C CA . MET A 1 632 ? -15.932 8.138 39.556 1.00 97.56 632 MET A CA 1
ATOM 4954 C C . MET A 1 632 ? -14.600 8.075 38.799 1.00 97.56 632 MET A C 1
ATOM 4956 O O . MET A 1 632 ? -13.561 7.962 39.445 1.00 97.56 632 MET A O 1
ATOM 4960 N N . PHE A 1 633 ? -14.619 8.182 37.467 1.00 97.88 633 PHE A N 1
ATOM 4961 C CA . PHE A 1 633 ? -13.436 8.124 36.601 1.00 97.88 633 PHE A CA 1
ATOM 4962 C C . PHE A 1 633 ? -13.356 9.389 35.731 1.00 97.88 633 PHE A C 1
ATOM 4964 O O . PHE A 1 633 ? -13.656 9.357 34.534 1.00 97.88 633 PHE A O 1
ATOM 4971 N N . PRO A 1 634 ? -12.998 10.544 36.322 1.00 95.81 634 PRO A N 1
ATOM 4972 C CA . PRO A 1 634 ? -13.072 11.826 35.631 1.00 95.81 634 PRO A CA 1
ATOM 4973 C C . PRO A 1 634 ? -12.069 11.985 34.477 1.00 95.81 634 PRO A C 1
ATOM 4975 O O . PRO A 1 634 ? -12.299 12.810 33.598 1.00 95.81 634 PRO A O 1
ATOM 4978 N N . SER A 1 635 ? -10.989 11.199 34.455 1.00 95.25 635 SER A N 1
ATOM 4979 C CA . SER A 1 635 ? -10.000 11.173 33.368 1.00 95.25 635 SER A CA 1
ATOM 4980 C C . SER A 1 635 ? -10.413 10.307 32.172 1.00 95.25 635 SER A C 1
ATOM 4982 O O . SER A 1 635 ? -9.737 10.333 31.147 1.00 95.25 635 SER A O 1
ATOM 4984 N N . LEU A 1 636 ? -11.509 9.545 32.271 1.00 98.12 636 LEU A N 1
ATOM 4985 C CA . LEU A 1 636 ? -11.967 8.669 31.195 1.00 98.12 636 LEU A CA 1
ATOM 4986 C C . LEU A 1 636 ? -12.503 9.483 30.008 1.00 98.12 636 LEU A C 1
ATOM 4988 O O . LEU A 1 636 ? -13.458 10.258 30.153 1.00 98.12 636 LEU A O 1
ATOM 4992 N N . PHE A 1 637 ? -11.942 9.247 28.822 1.00 98.44 637 PHE A N 1
ATOM 4993 C CA . PHE A 1 637 ? -12.479 9.759 27.565 1.00 98.44 637 PHE A CA 1
ATOM 4994 C C . PHE A 1 637 ? -13.880 9.179 27.334 1.00 98.44 637 PHE A C 1
ATOM 4996 O O . PHE A 1 637 ? -14.047 7.961 27.254 1.00 98.44 637 PHE A O 1
ATOM 5003 N N . TYR A 1 638 ? -14.891 10.048 27.263 1.00 98.56 638 TYR A N 1
ATOM 5004 C CA . TYR A 1 638 ? -16.293 9.628 27.269 1.00 98.56 638 TYR A CA 1
ATOM 5005 C C . TYR A 1 638 ? -17.153 10.525 26.379 1.00 98.56 638 TYR A C 1
ATOM 5007 O O . TYR A 1 638 ? -17.335 11.705 26.692 1.00 98.56 638 TYR A O 1
ATOM 5015 N N . ILE A 1 639 ? -17.683 9.939 25.305 1.00 98.75 639 ILE A N 1
ATOM 5016 C CA . ILE A 1 639 ? -18.675 10.509 24.393 1.00 98.75 639 ILE A CA 1
ATOM 5017 C C . ILE A 1 639 ? -20.053 10.010 24.805 1.00 98.75 639 ILE A C 1
ATOM 5019 O O . ILE A 1 639 ? -20.267 8.804 24.916 1.00 98.75 639 ILE A O 1
ATOM 5023 N N . VAL A 1 640 ? -20.985 10.929 25.050 1.00 97.94 640 VAL A N 1
ATOM 5024 C CA . VAL A 1 640 ? -22.368 10.590 25.399 1.00 97.94 640 VAL A CA 1
ATOM 5025 C C . VAL A 1 640 ? -23.306 11.760 25.148 1.00 97.94 640 VAL A C 1
ATOM 5027 O O . VAL A 1 640 ? -22.962 12.912 25.401 1.00 97.94 640 VAL A O 1
ATOM 5030 N N . SER A 1 641 ? -24.532 11.456 24.731 1.00 96.06 641 SER A N 1
ATOM 5031 C CA . SER A 1 641 ? -25.675 12.370 24.823 1.00 96.06 641 SER A CA 1
ATOM 5032 C C . SER A 1 641 ? -26.477 12.033 26.089 1.00 96.06 641 SER A C 1
ATOM 5034 O O . SER A 1 641 ? -27.273 11.092 26.042 1.00 96.06 641 SER A O 1
ATOM 5036 N N . PRO A 1 642 ? -26.290 12.724 27.235 1.00 93.81 642 PRO A N 1
ATOM 5037 C CA . PRO A 1 642 ? -26.918 12.312 28.485 1.00 93.81 642 PRO A CA 1
ATOM 5038 C C . PRO A 1 642 ? -28.446 12.349 28.397 1.00 93.81 642 PRO A C 1
ATOM 5040 O O . PRO A 1 642 ? -29.038 13.311 27.903 1.00 93.81 642 PRO A O 1
ATOM 5043 N N . GLY A 1 643 ? -29.097 11.316 28.924 1.00 88.25 643 GLY A N 1
ATOM 5044 C CA . GLY A 1 643 ? -30.550 11.274 29.012 1.00 88.25 643 GLY A CA 1
ATOM 5045 C C . GLY A 1 643 ? -31.103 9.862 29.089 1.00 88.25 643 GLY A C 1
ATOM 5046 O O . GLY A 1 643 ? -30.542 8.956 28.496 1.00 88.25 643 GLY A O 1
ATOM 5047 N N . GLN A 1 644 ? -32.227 9.672 29.777 1.00 84.00 644 GLN A N 1
ATOM 5048 C CA . GLN A 1 644 ? -32.992 8.425 29.669 1.00 84.00 644 GLN A CA 1
ATOM 5049 C C . GLN A 1 644 ? -34.201 8.589 28.756 1.00 84.00 644 GLN A C 1
ATOM 5051 O O . GLN A 1 644 ? -34.805 9.664 28.672 1.00 84.00 644 GLN A O 1
ATOM 5056 N N . ASN A 1 645 ? -34.621 7.480 28.145 1.00 82.56 645 ASN A N 1
ATOM 5057 C CA . ASN A 1 645 ? -35.902 7.407 27.452 1.00 82.56 645 ASN A CA 1
ATOM 5058 C C . ASN A 1 645 ? -37.069 7.764 28.392 1.00 82.56 645 ASN A C 1
ATOM 5060 O O . ASN A 1 645 ? -37.936 8.570 28.047 1.00 82.56 645 ASN A O 1
ATOM 5064 N N . ALA A 1 646 ? -37.049 7.237 29.624 1.00 73.44 646 ALA A N 1
ATOM 5065 C CA . ALA A 1 646 ? -37.971 7.616 30.692 1.00 73.44 646 ALA A CA 1
ATOM 5066 C C . ALA A 1 646 ? -37.713 9.077 31.116 1.00 73.44 646 ALA A C 1
ATOM 5068 O O . ALA A 1 646 ? -36.889 9.362 31.978 1.00 73.44 646 ALA A O 1
ATOM 5069 N N . GLY A 1 647 ? -38.390 10.015 30.452 1.00 68.62 647 GLY A N 1
ATOM 5070 C CA . GLY A 1 647 ? -38.143 11.459 30.566 1.00 68.62 647 GLY A CA 1
ATOM 5071 C C . GLY A 1 647 ? -38.031 12.181 29.218 1.00 68.62 647 GLY A C 1
ATOM 5072 O O . GLY A 1 647 ? -37.983 13.411 29.191 1.00 68.62 647 GLY A O 1
ATOM 5073 N N . GLY A 1 648 ? -38.032 11.438 28.104 1.00 82.62 648 GLY A N 1
ATOM 5074 C CA . GLY A 1 648 ? -37.967 11.970 26.742 1.00 82.62 648 GLY A CA 1
ATOM 5075 C C . GLY A 1 648 ? -36.566 12.402 26.306 1.00 82.62 648 GLY A C 1
ATOM 5076 O O . GLY A 1 648 ? -36.450 13.164 25.350 1.00 82.62 648 GLY A O 1
ATOM 5077 N N . GLY A 1 649 ? -35.514 11.949 26.997 1.00 86.75 649 GLY A N 1
ATOM 5078 C CA . GLY A 1 649 ? -34.140 12.391 26.753 1.00 86.75 649 GLY A CA 1
ATOM 5079 C C . GLY A 1 649 ? -33.587 11.989 25.391 1.00 86.75 649 GLY A C 1
ATOM 5080 O O . GLY A 1 649 ? -32.831 12.755 24.800 1.00 86.75 649 GLY A O 1
ATOM 5081 N N . PHE A 1 650 ? -34.026 10.848 24.850 1.00 90.06 650 PHE A N 1
ATOM 5082 C CA . PHE A 1 650 ? -33.576 10.373 23.539 1.00 90.06 650 PHE A CA 1
ATOM 5083 C C . PHE A 1 650 ? -33.894 11.375 22.428 1.00 90.06 650 PHE A C 1
ATOM 5085 O O . PHE A 1 650 ? -33.059 11.578 21.566 1.00 90.06 650 PHE A O 1
ATOM 5092 N N . HIS A 1 651 ? -34.999 12.129 22.508 1.00 89.06 651 HIS A N 1
ATOM 5093 C CA . HIS A 1 651 ? -35.345 13.167 21.519 1.00 89.06 651 HIS A CA 1
ATOM 5094 C C . HIS A 1 651 ? -34.281 14.257 21.325 1.00 89.06 651 HIS A C 1
ATOM 5096 O O . HIS A 1 651 ? -34.332 14.994 20.344 1.00 89.06 651 HIS A O 1
ATOM 5102 N N . HIS A 1 652 ? -33.389 14.417 22.300 1.00 91.19 652 HIS A N 1
ATOM 5103 C CA . HIS A 1 652 ? -32.350 15.438 22.315 1.00 91.19 652 HIS A CA 1
ATOM 5104 C C . HIS A 1 652 ? -30.963 14.853 22.030 1.00 91.19 652 HIS A C 1
ATOM 5106 O O . HIS A 1 652 ? -29.972 15.584 22.065 1.00 91.19 652 HIS A O 1
ATOM 5112 N N . ALA A 1 653 ? -30.863 13.547 21.792 1.00 94.62 653 ALA A N 1
ATOM 5113 C CA . ALA A 1 653 ? -29.597 12.865 21.623 1.00 94.62 653 ALA A CA 1
ATOM 5114 C C . ALA A 1 653 ? -29.111 12.921 20.174 1.00 94.62 653 ALA A C 1
ATOM 5116 O O . ALA A 1 653 ? -29.887 12.782 19.235 1.00 94.62 653 ALA A O 1
ATOM 5117 N N . THR A 1 654 ? -27.806 13.107 19.989 1.00 96.25 654 THR A N 1
ATOM 5118 C CA . THR A 1 654 ? -27.202 13.256 18.659 1.00 96.25 654 THR A CA 1
ATOM 5119 C C . THR A 1 654 ? -27.443 12.027 17.782 1.00 96.25 654 THR A C 1
ATOM 5121 O O . THR A 1 654 ? -27.803 12.176 16.615 1.00 96.25 654 THR A O 1
ATOM 5124 N N . TRP A 1 655 ? -27.323 10.825 18.361 1.00 95.62 655 TRP A N 1
ATOM 5125 C CA . TRP A 1 655 ? -27.419 9.536 17.664 1.00 95.62 655 TRP A CA 1
ATOM 5126 C C . TRP A 1 655 ? -28.753 9.318 16.933 1.00 95.62 655 TRP A C 1
ATOM 5128 O O . TRP A 1 655 ? -28.780 8.661 15.896 1.00 95.62 655 TRP A O 1
ATOM 5138 N N . ILE A 1 656 ? -29.835 9.976 17.367 1.00 94.88 656 ILE A N 1
ATOM 5139 C CA . ILE A 1 656 ? -31.144 9.972 16.691 1.00 94.88 656 ILE A CA 1
ATOM 5140 C C . ILE A 1 656 ? -31.062 10.444 15.229 1.00 94.88 656 ILE A C 1
ATOM 5142 O O . ILE A 1 656 ? -31.902 10.071 14.405 1.00 94.88 656 ILE A O 1
ATOM 5146 N N . GLY A 1 657 ? -30.031 11.218 14.871 1.00 95.81 657 GLY A N 1
ATOM 5147 C CA . GLY A 1 657 ? -29.782 11.657 13.499 1.00 95.81 657 GLY A CA 1
ATOM 5148 C C . GLY A 1 657 ? -29.625 10.513 12.487 1.00 95.81 657 GLY A C 1
ATOM 5149 O O . GLY A 1 657 ? -29.896 10.720 11.303 1.00 95.81 657 GLY A O 1
ATOM 5150 N N . ILE A 1 658 ? -29.268 9.296 12.914 1.00 96.19 658 ILE A N 1
ATOM 5151 C CA . ILE A 1 658 ? -29.098 8.154 12.001 1.00 96.19 658 ILE A CA 1
ATOM 5152 C C . ILE A 1 658 ? -30.390 7.816 11.229 1.00 96.19 658 ILE A C 1
ATOM 5154 O O . ILE A 1 658 ? -30.327 7.563 10.028 1.00 96.19 658 ILE A O 1
ATOM 5158 N N . GLY A 1 659 ? -31.570 7.927 11.861 1.00 93.50 659 GLY A N 1
ATOM 5159 C CA . GLY A 1 659 ? -32.848 7.561 11.226 1.00 93.50 659 GLY A CA 1
ATOM 5160 C C . GLY A 1 659 ? -34.135 7.925 11.980 1.00 93.50 659 GLY A C 1
ATOM 5161 O O . GLY A 1 659 ? -35.200 7.397 11.661 1.00 93.50 659 GLY A O 1
ATOM 5162 N N . GLY A 1 660 ? -34.078 8.785 13.001 1.00 90.69 660 GLY A N 1
ATOM 5163 C CA . GLY A 1 660 ? -35.236 9.092 13.850 1.00 90.69 660 GLY A CA 1
ATOM 5164 C C . GLY A 1 660 ? -36.191 10.175 13.328 1.00 90.69 660 GLY A C 1
ATOM 5165 O O . GLY A 1 660 ? -37.153 10.517 14.018 1.00 90.69 660 GLY A O 1
ATOM 5166 N N . ASP A 1 661 ? -35.953 10.731 12.138 1.00 88.62 661 ASP A N 1
ATOM 5167 C CA . ASP A 1 661 ? -36.671 11.882 11.572 1.00 88.62 661 ASP A CA 1
ATOM 5168 C C . ASP A 1 661 ? -38.172 11.635 11.404 1.00 88.62 661 ASP A C 1
ATOM 5170 O O . ASP A 1 661 ? -38.964 12.540 11.646 1.00 88.62 661 ASP A O 1
ATOM 5174 N N . TYR A 1 662 ? -38.585 10.412 11.068 1.00 84.25 662 TYR A N 1
ATOM 5175 C CA . TYR A 1 662 ? -40.005 10.080 10.917 1.00 84.25 662 TYR A CA 1
ATOM 5176 C C . TYR A 1 662 ? -40.662 9.627 12.222 1.00 84.25 662 TYR A C 1
ATOM 5178 O O . TYR A 1 662 ? -41.693 10.171 12.609 1.00 84.25 662 TYR A O 1
ATOM 5186 N N . PHE A 1 663 ? -40.073 8.647 12.919 1.00 82.12 663 PHE A N 1
ATOM 5187 C CA . PHE A 1 663 ? -40.682 8.072 14.123 1.00 82.12 663 PHE A CA 1
ATOM 5188 C C . PHE A 1 663 ? -40.715 9.059 15.292 1.00 82.12 663 PHE A C 1
ATOM 5190 O O . PHE A 1 663 ? -41.769 9.265 15.894 1.00 82.12 663 PHE A O 1
ATOM 5197 N N . HIS A 1 664 ? -39.586 9.707 15.603 1.00 78.62 664 HIS A N 1
ATOM 5198 C CA . HIS A 1 664 ? -39.578 10.742 16.633 1.00 78.62 664 HIS A CA 1
ATOM 5199 C C . HIS A 1 664 ? -40.208 12.038 16.114 1.00 78.62 664 HIS A C 1
ATOM 5201 O O . HIS A 1 664 ? -40.895 12.725 16.875 1.00 78.62 664 HIS A O 1
ATOM 5207 N N . GLY A 1 665 ? -39.996 12.381 14.835 1.00 78.75 665 GLY A N 1
ATOM 5208 C CA . GLY A 1 665 ? -40.608 13.563 14.219 1.00 78.75 665 GLY A CA 1
ATOM 5209 C C . GLY A 1 665 ? -40.124 14.884 14.820 1.00 78.75 665 GLY A C 1
ATOM 5210 O O . GLY A 1 665 ? -40.871 15.863 14.833 1.00 78.75 665 GLY A O 1
ATOM 5211 N N . ARG A 1 666 ? -38.924 14.900 15.425 1.00 82.50 666 ARG A N 1
ATOM 5212 C CA . ARG A 1 666 ? -38.403 16.039 16.212 1.00 82.50 666 ARG A CA 1
ATOM 5213 C C . ARG A 1 666 ? -37.251 16.798 15.555 1.00 82.50 666 ARG A C 1
ATOM 5215 O O . ARG A 1 666 ? -36.830 17.813 16.100 1.00 82.50 666 ARG A O 1
ATOM 5222 N N . PHE A 1 667 ? -36.784 16.355 14.392 1.00 91.25 667 PHE A N 1
ATOM 5223 C CA . PHE A 1 667 ? -35.851 17.094 13.543 1.00 91.25 667 PHE A CA 1
ATOM 5224 C C . PHE A 1 667 ? -36.249 16.933 12.069 1.00 91.25 667 PHE A C 1
ATOM 5226 O O . PHE A 1 667 ? -37.047 16.060 11.731 1.00 91.25 667 PHE A O 1
ATOM 5233 N N . ALA A 1 668 ? -35.725 17.802 11.207 1.00 92.12 668 ALA A N 1
ATOM 5234 C CA . ALA A 1 668 ? -35.980 17.817 9.769 1.00 92.12 668 ALA A CA 1
ATOM 5235 C C . ALA A 1 668 ? -34.657 17.984 8.998 1.00 92.12 668 ALA A C 1
ATOM 5237 O O . ALA A 1 668 ? -33.597 18.121 9.609 1.00 92.12 668 ALA A O 1
ATOM 5238 N N . GLY A 1 669 ? -34.726 17.948 7.666 1.00 93.44 669 GLY A N 1
ATOM 5239 C CA . GLY A 1 669 ? -33.592 18.193 6.769 1.00 93.44 669 GLY A CA 1
ATOM 5240 C C . GLY A 1 669 ? -32.917 16.938 6.215 1.00 93.44 669 GLY A C 1
ATOM 5241 O O . GLY A 1 669 ? -32.347 16.995 5.131 1.00 93.44 669 GLY A O 1
ATOM 5242 N N . ALA A 1 670 ? -33.016 15.795 6.889 1.00 94.56 670 ALA A N 1
ATOM 5243 C CA . ALA A 1 670 ? -32.439 14.545 6.402 1.00 94.56 670 ALA A CA 1
ATOM 5244 C C . ALA A 1 670 ? -33.277 13.891 5.284 1.00 94.56 670 ALA A C 1
ATOM 5246 O O . ALA A 1 670 ? -34.496 14.060 5.232 1.00 94.56 670 ALA A O 1
ATOM 5247 N N . ASP A 1 671 ? -32.639 13.100 4.414 1.00 94.75 671 ASP A N 1
ATOM 5248 C CA . ASP A 1 671 ? -33.357 12.273 3.438 1.00 94.75 671 ASP A CA 1
ATOM 5249 C C . ASP A 1 671 ? -33.914 11.008 4.113 1.00 94.75 671 ASP A C 1
ATOM 5251 O O . ASP A 1 671 ? -33.189 10.047 4.396 1.00 94.75 671 ASP A O 1
ATOM 5255 N N . TYR A 1 672 ? -35.214 11.021 4.409 1.00 92.25 672 TYR A N 1
ATOM 5256 C CA . TYR A 1 672 ? -35.915 9.898 5.035 1.00 92.25 672 TYR A CA 1
ATOM 5257 C C . TYR A 1 672 ? -36.028 8.669 4.116 1.00 92.25 672 TYR A C 1
ATOM 5259 O O . TYR A 1 672 ? -36.166 7.543 4.597 1.00 92.25 672 TYR A O 1
ATOM 5267 N N . GLN A 1 673 ? -35.951 8.838 2.789 1.00 93.56 673 GLN A N 1
ATOM 5268 C CA . GLN A 1 673 ? -36.158 7.731 1.846 1.00 93.56 673 GLN A CA 1
ATOM 5269 C C . GLN A 1 673 ? -35.102 6.631 2.007 1.00 93.56 673 GLN A C 1
ATOM 5271 O O . GLN A 1 673 ? -35.390 5.461 1.750 1.00 93.56 673 GLN A O 1
ATOM 5276 N N . LEU A 1 674 ? -33.916 6.994 2.504 1.00 95.62 674 LEU A N 1
ATOM 5277 C CA . LEU A 1 674 ? -32.780 6.101 2.717 1.00 95.62 674 LEU A CA 1
ATOM 5278 C C . LEU A 1 674 ? -32.866 5.249 3.990 1.00 95.62 674 LEU A C 1
ATOM 5280 O O . LEU A 1 674 ? -32.001 4.407 4.196 1.00 95.62 674 LEU A O 1
ATOM 5284 N N . VAL A 1 675 ? -33.861 5.455 4.858 1.00 94.81 675 VAL A N 1
ATOM 5285 C CA . VAL A 1 675 ? -33.984 4.736 6.148 1.00 94.81 675 VAL A CA 1
ATOM 5286 C C . VAL A 1 675 ? -35.310 3.978 6.289 1.00 94.81 675 VAL A C 1
ATOM 5288 O O . VAL A 1 675 ? -35.637 3.423 7.339 1.00 94.81 675 VAL A O 1
ATOM 5291 N N . THR A 1 676 ? -36.098 3.930 5.214 1.00 94.94 676 THR A N 1
ATOM 5292 C CA . THR A 1 676 ? -37.377 3.212 5.179 1.00 94.94 676 THR A CA 1
ATOM 5293 C C . THR A 1 676 ? -37.188 1.696 5.191 1.00 94.94 676 THR A C 1
ATOM 5295 O O . THR A 1 676 ? -36.161 1.169 4.755 1.00 94.94 676 THR A O 1
ATOM 5298 N N . ASN A 1 677 ? -38.205 0.960 5.647 1.00 95.25 677 ASN A N 1
ATOM 5299 C CA . ASN A 1 677 ? -38.179 -0.497 5.541 1.00 95.25 677 ASN A CA 1
ATOM 5300 C C . ASN A 1 677 ? -38.146 -0.956 4.069 1.00 95.25 677 ASN A C 1
ATOM 5302 O O . ASN A 1 677 ? -37.533 -1.972 3.769 1.00 95.25 677 ASN A O 1
ATOM 5306 N N . GLU A 1 678 ? -38.717 -0.198 3.138 1.00 96.56 678 GLU A N 1
ATOM 5307 C CA . GLU A 1 678 ? -38.651 -0.483 1.704 1.00 96.56 678 GLU A CA 1
ATOM 5308 C C . GLU A 1 678 ? -37.218 -0.355 1.162 1.00 96.56 678 GLU A C 1
ATOM 5310 O O . GLU A 1 678 ? -36.761 -1.207 0.394 1.00 96.56 678 GLU A O 1
ATOM 5315 N N . TRP A 1 679 ? -36.477 0.674 1.590 1.00 97.56 679 TRP A N 1
ATOM 5316 C CA . TRP A 1 679 ? -35.064 0.828 1.237 1.00 97.56 679 TRP A CA 1
ATOM 5317 C C . TRP A 1 679 ? -34.221 -0.313 1.809 1.00 97.56 679 TRP A C 1
ATOM 5319 O O . TRP A 1 679 ? -33.405 -0.896 1.094 1.00 97.56 679 TRP A O 1
ATOM 5329 N N . LEU A 1 680 ? -34.458 -0.677 3.069 1.00 98.06 680 LEU A N 1
ATOM 5330 C CA . LEU A 1 680 ? -33.747 -1.761 3.747 1.00 98.06 680 LEU A CA 1
ATOM 5331 C C . LEU A 1 680 ? -34.076 -3.137 3.148 1.00 98.06 680 LEU A C 1
ATOM 5333 O O . LEU A 1 680 ? -33.176 -3.959 2.995 1.00 98.06 680 LEU A O 1
ATOM 5337 N N . ASP A 1 681 ? -35.323 -3.387 2.736 1.00 98.44 681 ASP A N 1
ATOM 5338 C CA . ASP A 1 681 ? -35.713 -4.613 2.022 1.00 98.44 681 ASP A CA 1
ATOM 5339 C C . ASP A 1 681 ? -34.898 -4.773 0.729 1.00 98.44 681 ASP A C 1
ATOM 5341 O O . ASP A 1 681 ? -34.344 -5.839 0.440 1.00 98.44 681 ASP A O 1
ATOM 5345 N N . LYS A 1 682 ? -34.779 -3.685 -0.038 1.00 98.25 682 LYS A N 1
ATOM 5346 C CA . LYS A 1 682 ? -34.078 -3.672 -1.323 1.00 98.25 682 LYS A CA 1
ATOM 5347 C C . LYS A 1 682 ? -32.557 -3.765 -1.185 1.00 98.25 682 LYS A C 1
ATOM 5349 O O . LYS A 1 682 ? -31.925 -4.471 -1.968 1.00 98.25 682 LYS A O 1
ATOM 5354 N N . ASN A 1 683 ? -31.967 -3.019 -0.257 1.00 98.56 683 ASN A N 1
ATOM 5355 C CA . ASN A 1 683 ? -30.518 -2.806 -0.233 1.00 98.56 683 ASN A CA 1
ATOM 5356 C C . ASN A 1 683 ? -29.789 -3.641 0.824 1.00 98.56 683 ASN A C 1
ATOM 5358 O O . ASN A 1 683 ? -28.582 -3.807 0.707 1.00 98.56 683 ASN A O 1
ATOM 5362 N N . VAL A 1 684 ? -30.502 -4.191 1.811 1.00 98.56 684 VAL A N 1
ATOM 5363 C CA . VAL A 1 684 ? -29.894 -4.917 2.937 1.00 98.56 684 VAL A CA 1
ATOM 5364 C C . VAL A 1 684 ? -30.503 -6.309 3.087 1.00 98.56 684 VAL A C 1
ATOM 5366 O O . VAL A 1 684 ? -29.823 -7.308 2.876 1.00 98.56 684 VAL A O 1
ATOM 5369 N N . ARG A 1 685 ? -31.803 -6.413 3.383 1.00 98.38 685 ARG A N 1
ATOM 5370 C CA . ARG A 1 685 ? -32.427 -7.691 3.774 1.00 98.38 685 ARG A CA 1
ATOM 5371 C C . ARG A 1 685 ? -32.488 -8.736 2.667 1.00 98.38 685 ARG A C 1
ATOM 5373 O O . ARG A 1 685 ? -32.465 -9.929 2.942 1.00 98.38 685 ARG A O 1
ATOM 5380 N N . SER A 1 686 ? -32.538 -8.307 1.410 1.00 97.75 686 SER A N 1
ATOM 5381 C CA . SER A 1 686 ? -32.506 -9.216 0.255 1.00 97.75 686 SER A CA 1
ATOM 5382 C C . SER A 1 686 ? -31.104 -9.747 -0.087 1.00 97.75 686 SER A C 1
ATOM 5384 O O . SER A 1 686 ? -30.964 -10.527 -1.030 1.00 97.75 686 SER A O 1
ATOM 5386 N N . LYS A 1 687 ? -30.060 -9.351 0.652 1.00 97.69 687 LYS A N 1
ATOM 5387 C CA . LYS A 1 687 ? -28.653 -9.629 0.332 1.00 97.69 687 LYS A CA 1
ATOM 5388 C C . LYS A 1 687 ? -28.112 -10.830 1.116 1.00 97.69 687 LYS A C 1
ATOM 5390 O O . LYS A 1 687 ? -27.281 -10.705 2.011 1.00 97.69 687 LYS A O 1
ATOM 5395 N N . GLY A 1 688 ? -28.606 -12.015 0.763 1.00 96.62 688 GLY A N 1
ATOM 5396 C CA . GLY A 1 688 ? -28.062 -13.287 1.244 1.00 96.62 688 GLY A CA 1
ATOM 5397 C C . GLY A 1 688 ? -28.244 -13.550 2.751 1.00 96.62 688 GLY A C 1
ATOM 5398 O O . GLY A 1 688 ? -29.083 -12.920 3.396 1.00 96.62 688 GLY A O 1
ATOM 5399 N N . PRO A 1 689 ? -27.482 -14.509 3.315 1.00 98.06 689 PRO A N 1
ATOM 5400 C CA . PRO A 1 689 ? -27.650 -14.963 4.697 1.00 98.06 689 PRO A CA 1
ATOM 5401 C C . PRO A 1 689 ? -27.463 -13.866 5.748 1.00 98.06 689 PRO A C 1
ATOM 5403 O O . PRO A 1 689 ? -28.263 -13.782 6.670 1.00 98.06 689 PRO A O 1
ATOM 5406 N N . LEU A 1 690 ? -26.460 -12.993 5.596 1.00 98.44 690 LEU A N 1
ATOM 5407 C CA . LEU A 1 690 ? -26.248 -11.888 6.536 1.00 98.44 690 LEU A CA 1
ATOM 5408 C C . LEU A 1 690 ? -27.385 -10.853 6.467 1.00 98.44 690 LEU A C 1
ATOM 5410 O O . LEU A 1 690 ? -27.817 -10.346 7.497 1.00 98.44 690 LEU A O 1
ATOM 5414 N N . GLY A 1 691 ? -27.916 -10.577 5.270 1.00 98.38 691 GLY A N 1
ATOM 5415 C CA . GLY A 1 691 ? -29.085 -9.711 5.104 1.00 98.38 691 GLY A CA 1
ATOM 5416 C C . GLY A 1 691 ? -30.346 -10.265 5.778 1.00 98.38 691 GLY A C 1
ATOM 5417 O O . GLY A 1 691 ? -31.131 -9.494 6.326 1.00 98.38 691 GLY A O 1
ATOM 5418 N N . ALA A 1 692 ? -30.528 -11.589 5.799 1.00 98.06 692 ALA A N 1
ATOM 5419 C CA . ALA A 1 692 ? -31.678 -12.233 6.440 1.00 98.06 692 ALA A CA 1
ATOM 5420 C C . ALA A 1 692 ? -31.713 -12.046 7.970 1.00 98.06 692 ALA A C 1
ATOM 5422 O O . ALA A 1 692 ? -32.796 -12.060 8.555 1.00 98.06 692 ALA A O 1
ATOM 5423 N N . GLU A 1 693 ? -30.554 -11.816 8.596 1.00 98.06 693 GLU A N 1
ATOM 5424 C CA . GLU A 1 693 ? -30.431 -11.517 10.029 1.00 98.06 693 GLU A CA 1
ATOM 5425 C C . GLU A 1 693 ? -30.762 -10.053 10.370 1.00 98.06 693 GLU A C 1
ATOM 5427 O O . GLU A 1 693 ? -30.875 -9.694 11.540 1.00 98.06 693 GLU A O 1
ATOM 5432 N N . TYR A 1 694 ? -30.938 -9.183 9.367 1.00 98.06 694 TYR A N 1
ATOM 5433 C CA . TYR A 1 694 ? -31.288 -7.780 9.573 1.00 98.06 694 TYR A CA 1
ATOM 5434 C C . TYR A 1 694 ? -32.815 -7.642 9.746 1.00 98.06 694 TYR A C 1
ATOM 5436 O O . TYR A 1 694 ? -33.562 -7.827 8.781 1.00 98.06 694 TYR A O 1
ATOM 5444 N N . PRO A 1 695 ? -33.346 -7.301 10.935 1.00 96.75 695 PRO A N 1
ATOM 5445 C CA . PRO A 1 695 ? -34.791 -7.243 11.159 1.00 96.75 695 PRO A CA 1
ATOM 5446 C C . PRO A 1 695 ? -35.448 -5.998 10.540 1.00 96.75 695 PRO A C 1
ATOM 5448 O O . PRO A 1 695 ? -34.798 -5.056 10.084 1.00 96.75 695 PRO A O 1
ATOM 5451 N N . ARG A 1 696 ? -36.786 -5.966 10.539 1.00 95.56 696 ARG A N 1
ATOM 5452 C CA . ARG A 1 696 ? -37.542 -4.727 10.303 1.00 95.56 696 ARG A CA 1
ATOM 5453 C C . ARG A 1 696 ? -37.527 -3.871 11.562 1.00 95.56 696 ARG A C 1
ATOM 5455 O O . ARG A 1 696 ? -37.815 -4.376 12.647 1.00 95.56 696 ARG A O 1
ATOM 5462 N N . TRP A 1 697 ? -37.246 -2.579 11.417 1.00 89.31 697 TRP A N 1
ATOM 5463 C CA . TRP A 1 697 ? -37.339 -1.661 12.548 1.00 89.31 697 TRP A CA 1
ATOM 5464 C C . TRP A 1 697 ? -38.801 -1.408 12.922 1.00 89.31 697 TRP A C 1
ATOM 5466 O O . TRP A 1 697 ? -39.675 -1.335 12.051 1.00 89.31 697 TRP A O 1
ATOM 5476 N N . LYS A 1 698 ? -39.055 -1.276 14.231 1.00 81.50 698 LYS A N 1
ATOM 5477 C CA . LYS A 1 698 ? -40.366 -0.933 14.809 1.00 81.50 698 LYS A CA 1
ATOM 5478 C C . LYS A 1 698 ? -40.481 0.556 15.140 1.00 81.50 698 LYS A C 1
ATOM 5480 O O . LYS A 1 698 ? -41.567 1.119 15.017 1.00 81.50 698 LYS A O 1
ATOM 5485 N N . PHE A 1 699 ? -39.370 1.167 15.550 1.00 83.88 699 PHE A N 1
ATOM 5486 C CA . PHE A 1 699 ? -39.278 2.579 15.915 1.00 83.88 699 PHE A CA 1
ATOM 5487 C C . PHE A 1 699 ? -38.343 3.319 14.956 1.00 83.88 699 PHE A C 1
ATOM 5489 O O . PHE A 1 699 ? -38.825 3.974 14.039 1.00 83.88 699 PHE A O 1
ATOM 5496 N N . MET A 1 700 ? -37.029 3.155 15.098 1.00 87.88 700 MET A N 1
ATOM 5497 C CA . MET A 1 700 ? -36.027 3.671 14.164 1.00 87.88 700 MET A CA 1
ATOM 5498 C C . MET A 1 700 ? -35.001 2.589 13.835 1.00 87.88 700 MET A C 1
ATOM 5500 O O . MET A 1 700 ? -34.915 1.587 14.538 1.00 87.88 700 MET A O 1
ATOM 5504 N N . MET A 1 701 ? -34.260 2.768 12.744 1.00 91.88 701 MET A N 1
ATOM 5505 C CA . MET A 1 701 ? -33.153 1.873 12.418 1.00 91.88 701 MET A CA 1
ATOM 5506 C C . MET A 1 701 ? -31.879 2.284 13.155 1.00 91.88 701 MET A C 1
ATOM 5508 O O . MET A 1 701 ? -31.578 3.474 13.231 1.00 91.88 701 MET A O 1
ATOM 5512 N N . GLU A 1 702 ? -31.123 1.282 13.601 1.00 95.19 702 GLU A N 1
ATOM 5513 C CA . GLU A 1 702 ? -29.695 1.380 13.921 1.00 95.19 702 GLU A CA 1
ATOM 5514 C C . GLU A 1 702 ? -29.294 2.539 14.852 1.00 95.19 702 GLU A C 1
ATOM 5516 O O . GLU A 1 702 ? -28.317 3.241 14.576 1.00 95.19 702 GLU A O 1
ATOM 5521 N N . GLY A 1 703 ? -30.027 2.749 15.955 1.00 94.62 703 GLY A N 1
ATOM 5522 C CA . GLY A 1 703 ? -29.739 3.816 16.922 1.00 94.62 703 GLY A CA 1
ATOM 5523 C C . GLY A 1 703 ? -28.290 3.828 17.413 1.00 94.62 703 GLY A C 1
ATOM 5524 O O . GLY A 1 703 ? -27.729 4.899 17.651 1.00 94.62 703 GLY A O 1
ATOM 5525 N N . ASP A 1 704 ? -27.658 2.655 17.458 1.00 97.00 704 ASP A N 1
ATOM 5526 C CA . ASP A 1 704 ? -26.327 2.477 18.036 1.00 97.00 704 ASP A CA 1
ATOM 5527 C C . ASP A 1 704 ? -25.174 2.557 17.051 1.00 97.00 704 ASP A C 1
ATOM 5529 O O . ASP A 1 704 ? -24.024 2.767 17.446 1.00 97.00 704 ASP A O 1
ATOM 5533 N N . THR A 1 705 ? -25.466 2.429 15.760 1.00 98.50 705 THR A N 1
ATOM 5534 C CA . THR A 1 705 ? -24.465 2.463 14.694 1.00 98.50 705 THR A CA 1
ATOM 5535 C C . THR A 1 705 ? -23.539 3.686 14.746 1.00 98.50 705 THR A C 1
ATOM 5537 O O . THR A 1 705 ? -22.328 3.507 14.577 1.00 98.50 705 THR A O 1
ATOM 5540 N N . PRO A 1 706 ? -24.012 4.912 15.067 1.00 98.50 706 PRO A N 1
ATOM 5541 C CA . PRO A 1 706 ? -23.134 6.069 15.232 1.00 98.50 706 PRO A CA 1
ATOM 5542 C C . PRO A 1 706 ? -21.928 5.847 16.155 1.00 98.50 706 PRO A C 1
ATOM 5544 O O . PRO A 1 706 ? -20.876 6.441 15.918 1.00 98.50 706 PRO A O 1
ATOM 5547 N N . SER A 1 707 ? -22.044 4.967 17.158 1.00 98.25 707 SER A N 1
ATOM 5548 C CA . SER A 1 707 ? -20.987 4.713 18.145 1.00 98.25 707 SER A CA 1
ATOM 5549 C C . SER A 1 707 ? -19.692 4.144 17.557 1.00 98.25 707 SER A C 1
ATOM 5551 O O . SER A 1 707 ? -18.626 4.363 18.131 1.00 98.25 707 SER A O 1
ATOM 5553 N N . PHE A 1 708 ? -19.755 3.460 16.407 1.00 98.25 708 PHE A N 1
ATOM 5554 C CA . PHE A 1 708 ? -18.574 2.900 15.741 1.00 98.25 708 PHE A CA 1
ATOM 5555 C C . PHE A 1 708 ? -18.260 3.542 14.384 1.00 98.25 708 PHE A C 1
ATOM 5557 O O . PHE A 1 708 ? -17.174 3.317 13.856 1.00 98.25 708 PHE A O 1
ATOM 5564 N N . LEU A 1 709 ? -19.146 4.367 13.811 1.00 98.19 709 LEU A N 1
ATOM 5565 C CA . LEU A 1 709 ? -18.928 4.932 12.471 1.00 98.19 709 LEU A CA 1
ATOM 5566 C C . LEU A 1 709 ? -17.708 5.862 12.375 1.00 98.19 709 LEU A C 1
ATOM 5568 O O . LEU A 1 709 ? -17.079 5.919 11.322 1.00 98.19 709 LEU A O 1
ATOM 5572 N N . ASN A 1 710 ? -17.329 6.548 13.458 1.00 96.50 710 ASN A N 1
ATOM 5573 C CA . ASN A 1 710 ? -16.103 7.364 13.486 1.00 96.50 710 ASN A CA 1
ATOM 5574 C C . ASN A 1 710 ? -14.812 6.524 13.577 1.00 96.50 710 ASN A C 1
ATOM 5576 O O . ASN A 1 710 ? -13.722 7.074 13.446 1.00 96.50 710 ASN A O 1
ATOM 5580 N N . LEU A 1 711 ? -14.922 5.206 13.789 1.00 96.88 711 LEU A N 1
ATOM 5581 C CA . LEU A 1 711 ? -13.796 4.266 13.741 1.00 96.88 711 LEU A CA 1
ATOM 5582 C C . LEU A 1 711 ? -13.547 3.725 12.326 1.00 96.88 711 LEU A C 1
ATOM 5584 O O . LEU A 1 711 ? -12.565 3.021 12.114 1.00 96.88 711 LEU A O 1
ATOM 5588 N N . ILE A 1 712 ? -14.443 4.012 11.376 1.00 95.19 712 ILE A N 1
ATOM 5589 C CA . ILE A 1 712 ? -14.348 3.534 9.998 1.00 95.19 712 ILE A CA 1
ATOM 5590 C C . ILE A 1 712 ? -13.458 4.469 9.184 1.00 95.19 712 ILE A C 1
ATOM 5592 O O . ILE A 1 712 ? -13.694 5.676 9.116 1.00 95.19 712 ILE A O 1
ATOM 5596 N N . HIS A 1 713 ? -12.468 3.888 8.510 1.00 90.75 713 HIS A N 1
ATOM 5597 C CA . HIS A 1 713 ? -11.473 4.609 7.722 1.00 90.75 713 HIS A CA 1
ATOM 5598 C C . HIS A 1 713 ? -12.061 5.107 6.393 1.00 90.75 713 HIS A C 1
ATOM 5600 O O . HIS A 1 713 ? -11.900 4.509 5.331 1.00 90.75 713 HIS A O 1
ATOM 5606 N N . ASN A 1 714 ? -12.785 6.224 6.453 1.00 94.88 714 ASN A N 1
ATOM 5607 C CA . ASN A 1 714 ? -13.319 6.925 5.281 1.00 94.88 714 ASN A CA 1
ATOM 5608 C C . ASN A 1 714 ? -12.584 8.248 4.983 1.00 94.88 714 ASN A C 1
ATOM 5610 O O . ASN A 1 714 ? -12.887 8.887 3.976 1.00 94.88 714 ASN A O 1
ATOM 5614 N N . GLY A 1 715 ? -11.633 8.642 5.842 1.00 93.06 715 GLY A N 1
ATOM 5615 C CA . GLY A 1 715 ? -10.810 9.851 5.727 1.00 93.06 715 GLY A CA 1
ATOM 5616 C C . GLY A 1 715 ? -11.459 11.155 6.214 1.00 93.06 715 GLY A C 1
ATOM 5617 O O . GLY A 1 715 ? -10.891 12.229 6.001 1.00 93.06 715 GLY A O 1
ATOM 5618 N N . LEU A 1 716 ? -12.642 11.085 6.841 1.00 95.62 716 LEU A N 1
ATOM 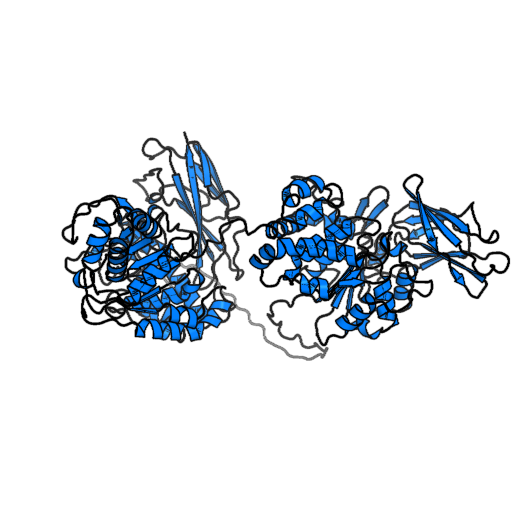5619 C CA . LEU A 1 716 ? -13.388 12.249 7.332 1.00 95.62 716 LEU A CA 1
ATOM 5620 C C . LEU A 1 716 ? -13.110 12.567 8.805 1.00 95.62 716 LEU A C 1
ATOM 5622 O O . LEU A 1 716 ? -12.894 13.734 9.145 1.00 95.62 716 LEU A O 1
ATOM 5626 N N . SER A 1 717 ? -13.176 11.554 9.669 1.00 93.25 717 SER A N 1
ATOM 5627 C CA . SER A 1 717 ? -13.064 11.679 11.125 1.00 93.25 717 SER A CA 1
ATOM 5628 C C . SER A 1 717 ? -11.694 11.265 11.640 1.00 93.25 717 SER A C 1
ATOM 5630 O O . SER A 1 717 ? -11.043 10.409 11.054 1.00 93.25 717 SER A O 1
ATOM 5632 N N . ASP A 1 718 ? -11.324 11.815 12.792 1.00 93.00 718 ASP A N 1
ATOM 5633 C CA . ASP A 1 718 ? -10.338 11.223 13.691 1.00 93.00 718 ASP A CA 1
ATOM 5634 C C . ASP A 1 718 ? -11.085 10.852 14.983 1.00 93.00 718 ASP A C 1
ATOM 5636 O O . ASP A 1 718 ? -11.707 11.731 15.591 1.00 93.00 718 ASP A O 1
ATOM 5640 N N . PRO A 1 719 ? -11.106 9.574 15.396 1.00 93.19 719 PRO A N 1
ATOM 5641 C CA . PRO A 1 719 ? -11.882 9.163 16.554 1.00 93.19 719 PRO A CA 1
ATOM 5642 C C . PRO A 1 719 ? -11.375 9.778 17.868 1.00 93.19 719 PRO A C 1
ATOM 5644 O O . PRO A 1 719 ? -12.182 9.982 18.771 1.00 93.19 719 PRO A O 1
ATOM 5647 N N . GLU A 1 720 ? -10.094 10.152 17.992 1.00 93.69 720 GLU A N 1
ATOM 5648 C CA . GLU A 1 720 ? -9.588 10.869 19.178 1.00 93.69 720 GLU A CA 1
ATOM 5649 C C . GLU A 1 720 ? -9.941 12.365 19.189 1.00 93.69 720 GLU A C 1
ATOM 5651 O O . GLU A 1 720 ? -9.767 13.024 20.218 1.00 93.69 720 GLU A O 1
ATOM 5656 N N . HIS A 1 721 ? -10.526 12.876 18.101 1.00 95.75 721 HIS A N 1
ATOM 5657 C CA . HIS A 1 721 ? -11.042 14.240 17.977 1.00 95.75 721 HIS A CA 1
ATOM 5658 C C . HIS A 1 721 ? -12.555 14.263 17.687 1.00 95.75 721 HIS A C 1
ATOM 5660 O O . HIS A 1 721 ? -12.979 14.549 16.562 1.00 95.75 721 HIS A O 1
ATOM 5666 N N . PRO A 1 722 ? -13.422 14.005 18.690 1.00 97.38 722 PRO A N 1
ATOM 5667 C CA . PRO A 1 722 ? -14.877 14.056 18.512 1.00 97.38 722 PRO A CA 1
ATOM 5668 C C . PRO A 1 722 ? -15.388 15.417 18.021 1.00 97.38 722 PRO A C 1
ATOM 5670 O O . PRO A 1 722 ? -16.443 15.489 17.391 1.00 97.38 722 PRO A O 1
ATOM 5673 N N . ASP A 1 723 ? -14.637 16.487 18.278 1.00 96.69 723 ASP A N 1
ATOM 5674 C CA . ASP A 1 723 ? -14.891 17.851 17.815 1.00 96.69 723 ASP A CA 1
ATOM 5675 C C . ASP A 1 723 ? -14.684 18.043 16.312 1.00 96.69 723 ASP A C 1
ATOM 5677 O O . ASP A 1 723 ? -15.196 19.007 15.748 1.00 96.69 723 ASP A O 1
ATOM 5681 N N . TRP A 1 724 ? -14.006 17.121 15.626 1.00 96.00 724 TRP A N 1
ATOM 5682 C CA . TRP A 1 724 ? -13.796 17.223 14.182 1.00 96.00 724 TRP A CA 1
ATOM 5683 C C . TRP A 1 724 ? -15.011 16.788 13.370 1.00 96.00 724 TRP A C 1
ATOM 5685 O O . TRP A 1 724 ? -15.173 17.239 12.232 1.00 96.00 724 TRP A O 1
ATOM 5695 N N . GLY A 1 725 ? -15.854 15.931 13.942 1.00 96.56 725 GLY A N 1
ATOM 5696 C CA . GLY A 1 725 ? -17.047 15.403 13.296 1.00 96.56 725 GLY A CA 1
ATOM 5697 C C . GLY A 1 725 ? -16.762 14.331 12.244 1.00 96.56 725 GLY A C 1
ATOM 5698 O O . GLY A 1 725 ? -15.693 14.267 11.633 1.00 96.56 725 GLY A O 1
ATOM 5699 N N . GLY A 1 726 ? -17.765 13.490 12.020 1.00 97.25 726 GLY A N 1
ATOM 5700 C CA . GLY A 1 726 ? -17.741 12.405 11.048 1.00 97.25 726 GLY A CA 1
ATOM 5701 C C . GLY A 1 726 ? -19.085 11.701 10.966 1.00 97.25 726 GLY A C 1
ATOM 5702 O O . GLY A 1 726 ? -20.092 12.207 11.460 1.00 97.25 726 GLY A O 1
ATOM 5703 N N . TRP A 1 727 ? -19.105 10.514 10.361 1.00 98.31 727 TRP A N 1
ATOM 5704 C CA . TRP A 1 727 ? -20.331 9.725 10.197 1.00 98.31 727 TRP A CA 1
ATOM 5705 C C . TRP A 1 727 ? -21.005 9.360 11.532 1.00 98.31 727 TRP A C 1
ATOM 5707 O O . TRP A 1 727 ? -22.223 9.222 11.578 1.00 98.31 727 TRP A O 1
ATOM 5717 N N . GLY A 1 728 ? -20.234 9.248 12.617 1.00 97.75 728 GLY A N 1
ATOM 5718 C CA . GLY A 1 728 ? -20.720 9.007 13.978 1.00 97.75 728 GLY A CA 1
ATOM 5719 C C . GLY A 1 728 ? -21.092 10.267 14.766 1.00 97.75 728 GLY A C 1
ATOM 5720 O O . GLY A 1 728 ? -21.400 10.161 15.952 1.00 97.75 728 GLY A O 1
ATOM 5721 N N . GLY A 1 729 ? -21.059 11.449 14.145 1.00 97.88 729 GLY A N 1
ATOM 5722 C CA . GLY A 1 729 ? -21.418 12.726 14.765 1.00 97.88 729 GLY A CA 1
ATOM 5723 C C . GLY A 1 729 ? -20.220 13.575 15.186 1.00 97.88 729 GLY A C 1
ATOM 5724 O O . GLY A 1 729 ? -19.065 13.154 15.068 1.00 97.88 729 GLY A O 1
ATOM 5725 N N . ARG A 1 730 ? -20.522 14.783 15.678 1.00 98.31 730 ARG A N 1
ATOM 5726 C CA . ARG A 1 730 ? -19.576 15.766 16.229 1.00 98.31 730 ARG A CA 1
ATOM 5727 C C . ARG A 1 730 ? -19.959 16.106 17.668 1.00 98.31 730 ARG A C 1
ATOM 5729 O O . ARG A 1 730 ? -21.143 16.254 17.979 1.00 98.31 730 ARG A O 1
ATOM 5736 N N . TYR A 1 731 ? -18.958 16.245 18.530 1.00 98.44 731 TYR A N 1
ATOM 5737 C CA . TYR A 1 731 ? -19.129 16.449 19.966 1.00 98.44 731 TYR A CA 1
ATOM 5738 C C . TYR A 1 731 ? -18.167 17.506 20.493 1.00 98.44 731 TYR A C 1
ATOM 5740 O O . TYR A 1 731 ? -17.024 17.582 20.064 1.00 98.44 731 TYR A O 1
ATOM 5748 N N . GLU A 1 732 ? -18.607 18.281 21.475 1.00 97.81 732 GLU A N 1
ATOM 5749 C CA . GLU A 1 732 ? -17.782 19.288 22.139 1.00 97.81 732 GLU A CA 1
ATOM 5750 C C . GLU A 1 732 ? -17.514 18.879 23.586 1.00 97.81 732 GLU A C 1
ATOM 5752 O O . GLU A 1 732 ? -18.358 18.265 24.245 1.00 97.81 732 GLU A O 1
ATOM 5757 N N . LEU A 1 733 ? -16.323 19.216 24.083 1.00 97.69 733 LEU A N 1
ATOM 5758 C CA . LEU A 1 733 ? -15.909 18.911 25.446 1.00 97.69 733 LEU A CA 1
ATOM 5759 C C . LEU A 1 733 ? -16.330 20.040 26.393 1.00 97.69 733 LEU A C 1
ATOM 5761 O O . LEU A 1 733 ? -15.656 21.064 26.498 1.00 97.69 733 LEU A O 1
ATOM 5765 N N . TYR A 1 734 ? -17.430 19.847 27.117 1.00 97.62 734 TYR A N 1
ATOM 5766 C CA . TYR A 1 734 ? -17.911 20.811 28.110 1.00 97.62 734 TYR A CA 1
ATOM 5767 C C . TYR A 1 734 ? -18.691 20.127 29.237 1.00 97.62 734 TYR A C 1
ATOM 5769 O O . TYR A 1 734 ? -19.068 18.960 29.135 1.00 97.62 734 TYR A O 1
ATOM 5777 N N . THR A 1 735 ? -18.901 20.832 30.353 1.00 97.50 735 THR A N 1
ATOM 5778 C CA . THR A 1 735 ? -19.772 20.358 31.442 1.00 97.50 735 THR A CA 1
ATOM 5779 C C . THR A 1 735 ? -21.199 20.817 31.143 1.00 97.50 735 THR A C 1
ATOM 5781 O O . THR A 1 735 ? -21.480 22.007 31.309 1.00 97.50 735 THR A O 1
ATOM 5784 N N . PRO A 1 736 ? -22.115 19.941 30.694 1.00 94.69 736 PRO A N 1
ATOM 5785 C CA . PRO A 1 736 ? -23.463 20.371 30.364 1.00 94.69 736 PRO A CA 1
ATOM 5786 C C . PRO A 1 736 ? -24.248 20.770 31.619 1.00 94.69 736 PRO A C 1
ATOM 5788 O O . PRO A 1 736 ? -24.092 20.197 32.705 1.00 94.69 736 PRO A O 1
ATOM 5791 N N . HIS A 1 737 ? -25.140 21.747 31.456 1.00 93.75 737 HIS A N 1
ATOM 5792 C CA . HIS A 1 737 ? -26.165 22.034 32.454 1.00 93.75 737 HIS A CA 1
ATOM 5793 C C . HIS A 1 737 ? -27.074 20.811 32.623 1.00 93.75 737 HIS A C 1
ATOM 5795 O O . HIS A 1 737 ? -27.391 20.133 31.646 1.00 93.75 737 HIS A O 1
ATOM 5801 N N . LYS A 1 738 ? -27.489 20.507 33.861 1.00 93.25 738 LYS A N 1
ATOM 5802 C CA . LYS A 1 738 ? -28.431 19.408 34.089 1.00 93.25 738 LYS A CA 1
ATOM 5803 C C . LYS A 1 738 ? -29.786 19.738 33.476 1.00 93.25 738 LYS A C 1
ATOM 5805 O O . LYS A 1 738 ? -30.503 20.604 33.973 1.00 93.25 738 LYS A O 1
ATOM 5810 N N . GLU A 1 739 ? -30.157 18.959 32.472 1.00 92.88 739 GLU A N 1
ATOM 5811 C CA . GLU A 1 739 ? -31.492 18.975 31.891 1.00 92.88 739 GLU A CA 1
ATOM 5812 C C . GLU A 1 739 ? -32.453 18.055 32.652 1.00 92.88 739 GLU A C 1
ATOM 5814 O O . GLU A 1 739 ? -32.049 17.130 33.363 1.00 92.88 739 GLU A O 1
ATOM 5819 N N . ARG A 1 740 ? -33.763 18.274 32.480 1.00 90.75 740 ARG A N 1
ATOM 5820 C CA . ARG A 1 740 ? -34.814 17.506 33.185 1.00 90.75 740 ARG A CA 1
ATOM 5821 C C . ARG A 1 740 ? -34.786 15.997 32.905 1.00 90.75 740 ARG A C 1
ATOM 5823 O O . ARG A 1 740 ? -35.327 15.233 33.696 1.00 90.75 740 ARG A O 1
ATOM 5830 N N . TRP A 1 741 ? -34.199 15.580 31.783 1.00 90.69 741 TRP A N 1
ATOM 5831 C CA . TRP A 1 741 ? -34.084 14.177 31.374 1.00 90.69 741 TRP A CA 1
ATOM 5832 C C . TRP A 1 741 ? -32.735 13.545 31.745 1.00 90.69 741 TRP A C 1
ATOM 5834 O O . TRP A 1 741 ? -32.520 12.368 31.462 1.00 90.69 741 TRP A O 1
ATOM 5844 N N . PHE A 1 742 ? -31.823 14.295 32.375 1.00 92.31 742 PHE A N 1
ATOM 5845 C CA . PHE A 1 742 ? -30.550 13.760 32.857 1.00 92.31 742 PHE A CA 1
ATOM 5846 C C . PHE A 1 742 ? -30.745 13.058 34.206 1.00 92.31 742 PHE A C 1
ATOM 5848 O O . PHE A 1 742 ? -31.336 13.616 35.134 1.00 92.31 742 PHE A O 1
ATOM 5855 N N . MET A 1 743 ? -30.160 11.867 34.358 1.00 89.81 743 MET A N 1
ATOM 5856 C CA . MET A 1 743 ? -30.199 11.117 35.623 1.00 89.81 743 MET A CA 1
ATOM 5857 C C . MET A 1 743 ? -29.458 11.845 36.758 1.00 89.81 743 MET A C 1
ATOM 5859 O O . MET A 1 743 ? -29.868 11.796 37.917 1.00 89.81 743 MET A O 1
ATOM 5863 N N . ALA A 1 744 ? -28.375 12.556 36.432 1.00 91.88 744 ALA A N 1
ATOM 5864 C CA . ALA A 1 744 ? -27.526 13.263 37.386 1.00 91.88 744 ALA A CA 1
ATOM 5865 C C . ALA A 1 744 ? -26.964 14.563 36.784 1.00 91.88 744 ALA A C 1
ATOM 5867 O O . ALA A 1 744 ? -27.031 14.780 35.580 1.00 91.88 744 ALA A O 1
ATOM 5868 N N . GLN A 1 745 ? -26.441 15.444 37.641 1.00 94.38 745 GLN A N 1
ATOM 5869 C CA . GLN A 1 745 ? -25.646 16.599 37.207 1.00 94.38 745 GLN A CA 1
ATOM 5870 C C . GLN A 1 745 ? -24.225 16.130 36.896 1.00 94.38 745 GLN A C 1
ATOM 5872 O O . GLN A 1 745 ? -23.634 15.401 37.694 1.00 94.38 745 GLN A O 1
ATOM 5877 N N . GLU A 1 746 ? -23.668 16.613 35.789 1.00 95.12 746 GLU A N 1
ATOM 5878 C CA . GLU A 1 746 ? -22.273 16.367 35.441 1.00 95.12 746 GLU A CA 1
ATOM 5879 C C . GLU A 1 746 ? -21.313 17.106 36.357 1.00 95.12 746 GLU A C 1
ATOM 5881 O O . GLU A 1 746 ? -21.504 18.288 36.651 1.00 95.12 746 GLU A O 1
ATOM 5886 N N . THR A 1 747 ? -20.270 16.400 36.788 1.00 95.00 747 THR A N 1
ATOM 5887 C CA . THR A 1 747 ? -19.234 16.918 37.691 1.00 95.00 747 THR A CA 1
ATOM 5888 C C . THR A 1 747 ? -17.952 17.318 36.964 1.00 95.00 747 THR A C 1
ATOM 5890 O O . THR A 1 747 ? -17.013 17.780 37.606 1.00 95.00 747 THR A O 1
ATOM 5893 N N . ARG A 1 748 ? -17.886 17.115 35.644 1.00 95.50 748 ARG A N 1
ATOM 5894 C CA . ARG A 1 748 ? -16.725 17.404 34.796 1.00 95.50 748 ARG A CA 1
ATOM 5895 C C . ARG A 1 748 ? -17.141 17.617 33.334 1.00 95.50 748 ARG A C 1
ATOM 5897 O O . ARG A 1 748 ? -18.257 17.226 32.980 1.00 95.50 748 ARG A O 1
ATOM 5904 N N . PRO A 1 749 ? -16.239 18.131 32.480 1.00 97.44 749 PRO A N 1
ATOM 5905 C CA . PRO A 1 749 ? -16.447 18.102 31.044 1.00 97.44 749 PRO A CA 1
ATOM 5906 C C . PRO A 1 749 ? -16.554 16.674 30.508 1.00 97.44 749 PRO A C 1
ATOM 5908 O O . PRO A 1 749 ? -15.823 15.779 30.943 1.00 97.44 749 PRO A O 1
ATOM 5911 N N . ILE A 1 750 ? -17.452 16.480 29.551 1.00 97.56 750 ILE A N 1
ATOM 5912 C CA . ILE A 1 750 ? -17.655 15.251 28.777 1.00 97.56 750 ILE A CA 1
ATOM 5913 C C . ILE A 1 750 ? -17.774 15.629 27.299 1.00 97.56 750 ILE A C 1
ATOM 5915 O O . ILE A 1 750 ? -18.140 16.764 26.996 1.00 97.56 750 ILE A O 1
ATOM 5919 N N . TRP A 1 751 ? -17.492 14.699 26.389 1.00 98.50 751 TRP A N 1
ATOM 5920 C CA . TRP A 1 751 ? -17.797 14.910 24.977 1.00 98.50 751 TRP A CA 1
ATOM 5921 C C . TRP A 1 751 ? -19.299 14.713 24.784 1.00 98.50 751 TRP A C 1
ATOM 5923 O O . TRP A 1 751 ? -19.816 13.609 24.958 1.00 98.50 751 TRP A O 1
ATOM 5933 N N . THR A 1 752 ? -20.023 15.788 24.497 1.00 97.88 752 THR A N 1
ATOM 5934 C CA . THR A 1 752 ? -21.486 15.757 24.372 1.00 97.88 752 THR A CA 1
ATOM 5935 C C . THR A 1 752 ? -21.957 16.652 23.229 1.00 97.88 752 THR A C 1
ATOM 5937 O O . THR A 1 752 ? -21.143 17.199 22.486 1.00 97.88 752 THR A O 1
ATOM 5940 N N . ASN A 1 753 ? -23.271 16.691 23.022 1.00 97.19 753 ASN A N 1
ATOM 5941 C CA . ASN A 1 753 ? -23.955 17.267 21.870 1.00 97.19 753 ASN A CA 1
ATOM 5942 C C . ASN A 1 753 ? -23.312 18.573 21.374 1.00 97.19 753 ASN A C 1
ATOM 5944 O O . ASN A 1 753 ? -23.333 19.578 22.076 1.00 97.19 753 ASN A O 1
ATOM 5948 N N . ALA A 1 754 ? -22.833 18.569 20.133 1.00 97.12 754 ALA A N 1
ATOM 5949 C CA . ALA A 1 754 ? -22.499 19.777 19.388 1.00 97.12 754 ALA A CA 1
ATOM 5950 C C . ALA A 1 754 ? -23.559 20.026 18.305 1.00 97.12 754 ALA A C 1
ATOM 5952 O O . ALA A 1 754 ? -24.354 19.132 18.020 1.00 97.12 754 ALA A O 1
ATOM 5953 N N . GLN A 1 755 ? -23.613 21.219 17.713 1.00 95.81 755 GLN A N 1
ATOM 5954 C CA . GLN A 1 755 ? -24.571 21.544 16.647 1.00 95.81 755 GLN A CA 1
ATOM 5955 C C . GLN A 1 755 ? -23.850 21.888 15.351 1.00 95.81 755 GLN A C 1
ATOM 5957 O O . GLN A 1 755 ? -22.897 22.661 15.374 1.00 95.81 755 GLN A O 1
ATOM 5962 N N . ASP A 1 756 ? -24.350 21.367 14.237 1.00 94.25 756 ASP A N 1
ATOM 5963 C CA . ASP A 1 756 ? -23.907 21.766 12.901 1.00 94.25 756 ASP A CA 1
ATOM 5964 C C . ASP A 1 756 ? -25.022 22.525 12.191 1.00 94.25 756 ASP A C 1
ATOM 5966 O O . ASP A 1 756 ? -26.206 22.243 12.410 1.00 94.25 756 ASP A O 1
ATOM 5970 N N . GLU A 1 757 ? -24.635 23.453 11.323 1.00 91.81 757 GLU A N 1
ATOM 5971 C CA . GLU A 1 757 ? -25.505 24.138 10.378 1.00 91.81 757 GLU A CA 1
ATOM 5972 C C . GLU A 1 757 ? -25.338 23.521 8.986 1.00 91.81 757 GLU A C 1
ATOM 5974 O O . GLU A 1 757 ? -24.287 23.598 8.353 1.00 91.81 757 GLU A O 1
ATOM 5979 N N . VAL A 1 758 ? -26.397 22.877 8.497 1.00 92.56 758 VAL A N 1
ATOM 5980 C CA . VAL A 1 758 ? -26.346 22.087 7.263 1.00 92.56 758 VAL A CA 1
ATOM 5981 C C . VAL A 1 758 ? -27.535 22.423 6.375 1.00 92.56 758 VAL A C 1
ATOM 5983 O O . VAL A 1 758 ? -28.666 22.560 6.850 1.00 92.56 758 VAL A O 1
ATOM 5986 N N . LEU A 1 759 ? -27.291 22.529 5.068 1.00 91.56 759 LEU A N 1
ATOM 5987 C CA . LEU A 1 759 ? -28.352 22.593 4.071 1.00 91.56 759 LEU A CA 1
ATOM 5988 C C . LEU A 1 759 ? -28.969 21.197 3.905 1.00 91.56 759 LEU A C 1
ATOM 5990 O O . LEU A 1 759 ? -28.317 20.271 3.427 1.00 91.56 759 LEU A O 1
ATOM 5994 N N . GLY A 1 760 ? -30.217 21.045 4.335 1.00 93.06 760 GLY A N 1
ATOM 5995 C CA . GLY A 1 760 ? -30.955 19.791 4.268 1.00 93.06 760 GLY A CA 1
ATOM 5996 C C . GLY A 1 760 ? -31.437 19.439 2.861 1.00 93.06 760 GLY A C 1
ATOM 5997 O O . GLY A 1 760 ? -31.505 20.278 1.961 1.00 93.06 760 GLY A O 1
ATOM 5998 N N . PHE A 1 761 ? -31.863 18.189 2.699 1.00 93.12 761 PHE A N 1
ATOM 5999 C CA . PHE A 1 761 ? -32.507 17.653 1.498 1.00 93.12 761 PHE A CA 1
ATOM 6000 C C . PHE A 1 761 ? -33.831 18.364 1.158 1.00 93.12 761 PHE A C 1
ATOM 6002 O O . PHE A 1 761 ? -34.260 18.395 0.008 1.00 93.12 761 PHE A O 1
ATOM 6009 N N . ASP A 1 762 ? -34.461 19.003 2.148 1.00 92.50 762 ASP A N 1
ATOM 6010 C CA . ASP A 1 762 ? -35.620 19.884 1.971 1.00 92.50 762 ASP A CA 1
ATOM 6011 C C . ASP A 1 762 ? -35.254 21.292 1.454 1.00 92.50 762 ASP A C 1
ATOM 6013 O O . ASP A 1 762 ? -36.123 22.165 1.358 1.00 92.50 762 ASP A O 1
ATOM 6017 N N . ASN A 1 763 ? -33.978 21.509 1.110 1.00 91.69 763 ASN A N 1
ATOM 6018 C CA . ASN A 1 763 ? -33.402 22.760 0.628 1.00 91.69 763 ASN A CA 1
ATOM 6019 C C . ASN A 1 763 ? -33.538 23.920 1.633 1.00 91.69 763 ASN A C 1
ATOM 6021 O O . ASN A 1 763 ? -33.737 25.078 1.252 1.00 91.69 763 ASN A O 1
ATOM 6025 N N . ARG A 1 764 ? -33.469 23.610 2.935 1.00 91.62 764 ARG A N 1
ATOM 6026 C CA . ARG A 1 764 ? -33.477 24.582 4.038 1.00 91.62 764 ARG A CA 1
ATOM 6027 C C . ARG A 1 764 ? -32.261 24.389 4.933 1.00 91.62 764 ARG A C 1
ATOM 6029 O O . ARG A 1 764 ? -31.748 23.285 5.059 1.00 91.62 764 ARG A O 1
ATOM 6036 N N . TRP A 1 765 ? -31.803 25.470 5.554 1.00 90.88 765 TRP A N 1
ATOM 6037 C CA . TRP A 1 765 ? -30.738 25.411 6.554 1.00 90.88 765 TRP A CA 1
ATOM 6038 C C . TRP A 1 765 ? -31.294 24.918 7.890 1.00 90.88 765 TRP A C 1
ATOM 6040 O O . TRP A 1 765 ? -32.333 25.403 8.345 1.00 90.88 765 TRP A O 1
ATOM 6050 N N . HIS A 1 766 ? -30.594 23.970 8.511 1.00 92.44 766 HIS A N 1
ATOM 6051 C CA . HIS A 1 766 ? -30.933 23.400 9.814 1.00 92.44 766 HIS A CA 1
ATOM 6052 C C . HIS A 1 766 ? -29.722 23.472 10.735 1.00 92.44 766 HIS A C 1
ATOM 6054 O O . HIS A 1 766 ? -28.665 22.952 10.390 1.00 92.44 766 HIS A O 1
ATOM 6060 N N . THR A 1 767 ? -29.904 24.053 11.919 1.00 93.69 767 THR A N 1
ATOM 6061 C CA . THR A 1 767 ? -28.886 24.100 12.976 1.00 93.69 767 THR A CA 1
ATOM 6062 C C . THR A 1 767 ? -29.316 23.179 14.110 1.00 93.69 767 THR A C 1
ATOM 6064 O O . THR A 1 767 ? -30.248 23.483 14.857 1.00 93.69 767 THR A O 1
ATOM 6067 N N . THR A 1 768 ? -28.712 21.997 14.206 1.00 95.81 768 THR A N 1
ATOM 6068 C CA . THR A 1 768 ? -29.115 20.988 15.197 1.00 95.81 768 THR A CA 1
ATOM 6069 C C . THR A 1 768 ? -28.003 19.975 15.439 1.00 95.81 768 THR A C 1
ATOM 6071 O O . THR A 1 768 ? -27.149 19.749 14.586 1.00 95.81 768 THR A O 1
ATOM 6074 N N . ASN A 1 769 ? -28.017 19.317 16.597 1.00 96.69 769 ASN A N 1
ATOM 6075 C CA . ASN A 1 769 ? -27.065 18.254 16.898 1.00 96.69 769 ASN A CA 1
ATOM 6076 C C . ASN A 1 769 ? -27.269 17.009 16.032 1.00 96.69 769 ASN A C 1
ATOM 6078 O O . ASN A 1 769 ? -26.298 16.370 15.643 1.00 96.69 769 ASN A O 1
ATOM 6082 N N . HIS A 1 770 ? -28.505 16.710 15.633 1.00 97.00 770 HIS A N 1
ATOM 6083 C CA . HIS A 1 770 ? -28.792 15.606 14.713 1.00 97.00 770 HIS A CA 1
ATOM 6084 C C . HIS A 1 770 ? -28.084 15.776 13.355 1.00 97.00 770 HIS A C 1
ATOM 6086 O O . HIS A 1 770 ? -27.717 14.783 12.725 1.00 97.00 770 HIS A O 1
ATOM 6092 N N . ALA A 1 771 ? -27.866 17.027 12.920 1.00 96.88 771 ALA A N 1
ATOM 6093 C CA . ALA A 1 771 ? -27.234 17.356 11.642 1.00 96.88 771 ALA A CA 1
ATOM 6094 C C . ALA A 1 771 ? -25.778 16.924 11.582 1.00 96.88 771 ALA A C 1
ATOM 6096 O O . ALA A 1 771 ? -25.299 16.595 10.503 1.00 96.88 771 ALA A O 1
ATOM 6097 N N . THR A 1 772 ? -25.120 16.806 12.736 1.00 97.69 772 THR A N 1
ATOM 6098 C CA . THR A 1 772 ? -23.753 16.287 12.824 1.00 97.69 772 THR A CA 1
ATOM 6099 C C . THR A 1 772 ? -23.638 14.842 12.309 1.00 97.69 772 THR A C 1
ATOM 6101 O O . THR A 1 772 ? -22.555 14.434 11.902 1.00 97.69 772 THR A O 1
ATOM 6104 N N . ILE A 1 773 ? -24.750 14.087 12.269 1.00 98.00 773 ILE A N 1
ATOM 6105 C CA . ILE A 1 773 ? -24.833 12.727 11.712 1.00 98.00 773 ILE A CA 1
ATOM 6106 C C . ILE A 1 773 ? -25.550 12.723 10.361 1.00 98.00 773 ILE A C 1
ATOM 6108 O O . ILE A 1 773 ? -24.999 12.243 9.370 1.00 98.00 773 ILE A O 1
ATOM 6112 N N . TRP A 1 774 ? -26.793 13.222 10.286 1.00 97.19 774 TRP A N 1
ATOM 6113 C CA . TRP A 1 774 ? -27.623 12.997 9.093 1.00 97.19 774 TRP A CA 1
ATOM 6114 C C . TRP A 1 774 ? -27.099 13.688 7.837 1.00 97.19 774 TRP A C 1
ATOM 6116 O O . TRP A 1 774 ? -27.427 13.249 6.734 1.00 97.19 774 TRP A O 1
ATOM 6126 N N . ARG A 1 775 ? -26.235 14.703 7.975 1.00 96.44 775 ARG A N 1
ATOM 6127 C CA . ARG A 1 775 ? -25.546 15.333 6.839 1.00 96.44 775 ARG A CA 1
ATOM 6128 C C . ARG A 1 775 ? -24.747 14.335 5.996 1.00 96.44 775 ARG A C 1
ATOM 6130 O O . ARG A 1 775 ? -24.537 14.564 4.812 1.00 96.44 775 ARG A O 1
ATOM 6137 N N . TRP A 1 776 ? -24.346 13.208 6.586 1.00 97.88 776 TRP A N 1
ATOM 6138 C CA . TRP A 1 776 ? -23.573 12.155 5.927 1.00 97.88 776 TRP A CA 1
ATOM 6139 C C . TRP A 1 776 ? -24.421 10.974 5.436 1.00 97.88 776 TRP A C 1
ATOM 6141 O O . TRP A 1 776 ? -23.868 10.000 4.926 1.00 97.88 776 TRP A O 1
ATOM 6151 N N . ARG A 1 777 ? -25.756 11.038 5.569 1.00 97.50 777 ARG A N 1
ATOM 6152 C CA . ARG A 1 777 ? -26.655 9.890 5.359 1.00 97.50 777 ARG A CA 1
ATOM 6153 C C . ARG A 1 777 ? -26.549 9.240 3.997 1.00 97.50 777 ARG A C 1
ATOM 6155 O O . ARG A 1 777 ? -26.497 8.017 3.923 1.00 97.50 777 ARG A O 1
ATOM 6162 N N . GLY A 1 778 ? -26.465 10.039 2.938 1.00 97.38 778 GLY A N 1
ATOM 6163 C CA . GLY A 1 778 ? -26.256 9.506 1.593 1.00 97.38 778 GLY A CA 1
ATOM 6164 C C . GLY A 1 778 ? -25.002 8.633 1.509 1.00 97.38 778 GLY A C 1
ATOM 6165 O O . GLY A 1 778 ? -25.067 7.515 1.007 1.00 97.38 778 GLY A O 1
ATOM 6166 N N . ALA A 1 779 ? -23.887 9.103 2.073 1.00 98.31 779 ALA A N 1
ATOM 6167 C CA . ALA A 1 779 ? -22.606 8.412 2.000 1.00 98.31 779 ALA A CA 1
ATOM 6168 C C . ALA A 1 779 ? -22.605 7.097 2.793 1.00 98.31 779 ALA A C 1
ATOM 6170 O O . ALA A 1 779 ? -22.300 6.053 2.221 1.00 98.31 779 ALA A O 1
ATOM 6171 N N . TYR A 1 780 ? -23.001 7.107 4.073 1.00 98.31 780 TYR A N 1
ATOM 6172 C CA . TYR A 1 780 ? -22.970 5.876 4.876 1.00 98.31 780 TYR A CA 1
ATOM 6173 C C . TYR A 1 780 ? -24.060 4.863 4.490 1.00 98.31 780 TYR A C 1
ATOM 6175 O O . TYR A 1 780 ? -23.873 3.665 4.704 1.00 98.31 780 TYR A O 1
ATOM 6183 N N . GLN A 1 781 ? -25.192 5.296 3.912 1.00 98.38 781 GLN A N 1
ATOM 6184 C CA . GLN A 1 781 ? -26.206 4.363 3.399 1.00 98.38 781 GLN A CA 1
ATOM 6185 C C . GLN A 1 781 ? -25.790 3.738 2.072 1.00 98.38 781 GLN A C 1
ATOM 6187 O O . GLN A 1 781 ? -25.989 2.538 1.888 1.00 98.38 781 GLN A O 1
ATOM 6192 N N . ASN A 1 782 ? -25.167 4.504 1.173 1.00 98.75 782 ASN A N 1
ATOM 6193 C CA . ASN A 1 782 ? -24.605 3.939 -0.050 1.00 98.75 782 ASN A CA 1
ATOM 6194 C C . ASN A 1 782 ? -23.454 2.975 0.256 1.00 98.75 782 ASN A C 1
ATOM 6196 O O . ASN A 1 782 ? -23.417 1.892 -0.319 1.00 98.75 782 ASN A O 1
ATOM 6200 N N . ASP A 1 783 ? -22.570 3.325 1.195 1.00 98.75 783 ASP A N 1
ATOM 6201 C CA . ASP A 1 783 ? -21.465 2.452 1.608 1.00 98.75 783 ASP A CA 1
ATOM 6202 C C . ASP A 1 783 ? -21.981 1.136 2.197 1.00 98.75 783 ASP A C 1
ATOM 6204 O O . ASP A 1 783 ? -21.537 0.065 1.790 1.00 98.75 783 ASP A O 1
ATOM 6208 N N . PHE A 1 784 ? -23.006 1.185 3.053 1.00 98.81 784 PHE A N 1
ATOM 6209 C CA . PHE A 1 784 ? -23.626 -0.034 3.565 1.00 98.81 784 PHE A CA 1
ATOM 6210 C C . PHE A 1 784 ? -24.320 -0.852 2.473 1.00 98.81 784 PHE A C 1
ATOM 6212 O O . PHE A 1 784 ? -24.152 -2.067 2.428 1.00 98.81 784 PHE A O 1
ATOM 6219 N N . ALA A 1 785 ? -25.046 -0.215 1.552 1.00 98.88 785 ALA A N 1
ATOM 6220 C CA . ALA A 1 785 ? -25.677 -0.915 0.436 1.00 98.88 785 ALA A CA 1
ATOM 6221 C C . ALA A 1 785 ? -24.647 -1.604 -0.484 1.00 98.88 785 ALA A C 1
ATOM 6223 O O . ALA A 1 785 ? -24.860 -2.752 -0.872 1.00 98.88 785 ALA A O 1
ATOM 6224 N N . ALA A 1 786 ? -23.519 -0.952 -0.791 1.00 98.81 786 ALA A N 1
ATOM 6225 C CA . ALA A 1 786 ? -22.434 -1.560 -1.565 1.00 98.81 786 ALA A CA 1
ATOM 6226 C C . ALA A 1 786 ? -21.779 -2.722 -0.810 1.00 98.81 786 ALA A C 1
ATOM 6228 O O . ALA A 1 786 ? -21.601 -3.798 -1.371 1.00 98.81 786 ALA A O 1
ATOM 6229 N N . ARG A 1 787 ? -21.505 -2.560 0.488 1.00 98.75 787 ARG A N 1
ATOM 6230 C CA . ARG A 1 787 ? -20.956 -3.644 1.313 1.00 98.75 787 ARG A CA 1
ATOM 6231 C C . ARG A 1 787 ? -21.919 -4.817 1.469 1.00 98.75 787 ARG A C 1
ATOM 6233 O O . ARG A 1 787 ? -21.480 -5.959 1.548 1.00 98.75 787 ARG A O 1
ATOM 6240 N N . MET A 1 788 ? -23.228 -4.578 1.462 1.00 98.88 788 MET A N 1
ATOM 6241 C CA . MET A 1 788 ? -24.209 -5.660 1.388 1.00 98.88 788 MET A CA 1
ATOM 6242 C C . MET A 1 788 ? -24.217 -6.324 0.004 1.00 98.88 788 MET A C 1
ATOM 6244 O O . MET A 1 788 ? -24.373 -7.539 -0.072 1.00 98.88 788 MET A O 1
ATOM 6248 N N . ASP A 1 789 ? -23.967 -5.597 -1.087 1.00 98.75 789 ASP A N 1
ATOM 6249 C CA . ASP A 1 789 ? -23.709 -6.211 -2.398 1.00 98.75 789 ASP A CA 1
ATOM 6250 C C . ASP A 1 789 ? -22.446 -7.094 -2.381 1.00 98.75 789 ASP A C 1
ATOM 6252 O O . ASP A 1 789 ? -22.485 -8.207 -2.912 1.00 98.75 789 ASP A O 1
ATOM 6256 N N . TRP A 1 790 ? -21.379 -6.680 -1.688 1.00 98.44 790 TRP A N 1
ATOM 6257 C CA . TRP A 1 790 ? -20.155 -7.477 -1.508 1.00 98.44 790 TRP A CA 1
ATOM 6258 C C . TRP A 1 790 ? -20.392 -8.815 -0.795 1.00 98.44 790 TRP A C 1
ATOM 6260 O O . TRP A 1 790 ? -19.568 -9.723 -0.876 1.00 98.44 790 TRP A O 1
ATOM 6270 N N . THR A 1 791 ? -21.515 -8.988 -0.093 1.00 98.56 791 THR A N 1
ATOM 6271 C CA . THR A 1 791 ? -21.846 -10.273 0.547 1.00 98.56 791 THR A CA 1
ATOM 6272 C C . THR A 1 791 ? -22.320 -11.336 -0.446 1.00 98.56 791 THR A C 1
ATOM 6274 O O . THR A 1 791 ? -22.270 -12.524 -0.127 1.00 98.56 791 THR A O 1
ATOM 6277 N N . ILE A 1 792 ? -22.774 -10.937 -1.643 1.00 97.50 792 ILE A N 1
ATOM 6278 C CA . ILE A 1 792 ? -23.428 -11.844 -2.603 1.00 97.50 792 ILE A CA 1
ATOM 6279 C C . ILE A 1 792 ? -22.924 -11.739 -4.049 1.00 97.50 792 ILE A C 1
ATOM 6281 O O . ILE A 1 792 ? -23.198 -12.644 -4.837 1.00 97.50 792 ILE A O 1
ATOM 6285 N N . LYS A 1 793 ? -22.227 -10.663 -4.426 1.00 95.31 793 LYS A N 1
ATOM 6286 C CA . LYS A 1 793 ? -21.750 -10.430 -5.798 1.00 95.31 793 LYS A CA 1
ATOM 6287 C C . LYS A 1 793 ? -20.245 -10.667 -5.930 1.00 95.31 793 LYS A C 1
ATOM 6289 O O . LYS A 1 793 ? -19.537 -10.517 -4.948 1.00 95.31 793 LYS A O 1
ATOM 6294 N N . PRO A 1 794 ? -19.714 -11.023 -7.108 1.00 88.50 794 PRO A N 1
ATOM 6295 C CA . PRO A 1 794 ? -18.271 -10.955 -7.352 1.00 88.50 794 PRO A CA 1
ATOM 6296 C C . PRO A 1 794 ? -17.773 -9.497 -7.405 1.00 88.50 794 PRO A C 1
ATOM 6298 O O . PRO A 1 794 ? -18.570 -8.591 -7.646 1.00 88.50 794 PRO A O 1
ATOM 6301 N N . TYR A 1 795 ? -16.451 -9.290 -7.260 1.00 89.88 795 TYR A N 1
ATOM 6302 C CA . TYR A 1 795 ? -15.789 -7.969 -7.314 1.00 89.88 795 TYR A CA 1
ATOM 6303 C C . TYR A 1 795 ? -16.310 -7.107 -8.468 1.00 89.88 795 TYR A C 1
ATOM 6305 O O . TYR A 1 795 ? -16.878 -6.052 -8.244 1.00 89.88 795 TYR A O 1
ATOM 6313 N N . SER A 1 796 ? -16.241 -7.619 -9.698 1.00 89.38 796 SER A N 1
ATOM 6314 C CA . SER A 1 796 ? -16.609 -6.888 -10.917 1.00 89.38 796 SER A CA 1
ATOM 6315 C C . SER A 1 796 ? -18.090 -6.501 -11.050 1.00 89.38 796 SER A C 1
ATOM 6317 O O . SER A 1 796 ? -18.455 -5.856 -12.026 1.00 89.38 796 SER A O 1
ATOM 6319 N N . GLU A 1 797 ? -18.967 -6.949 -10.148 1.00 91.31 797 GLU A N 1
ATOM 6320 C CA . GLU A 1 797 ? -20.407 -6.645 -10.173 1.00 91.31 797 GLU A CA 1
ATOM 6321 C C . GLU A 1 797 ? -20.861 -5.765 -8.993 1.00 91.31 797 GLU A C 1
ATOM 6323 O O . GLU A 1 797 ? -22.061 -5.487 -8.840 1.00 91.31 797 GLU A O 1
ATOM 6328 N N . ALA A 1 798 ? -19.926 -5.330 -8.148 1.00 94.12 798 ALA A N 1
ATOM 6329 C CA . ALA A 1 798 ? -20.181 -4.411 -7.051 1.00 94.12 798 ALA A CA 1
ATOM 6330 C C . ALA A 1 798 ? -19.223 -3.220 -7.113 1.00 94.12 798 ALA A C 1
ATOM 6332 O O . ALA A 1 798 ? -18.101 -3.352 -7.580 1.00 94.12 798 ALA A O 1
ATOM 6333 N N . ASN A 1 799 ? -19.689 -2.073 -6.630 1.00 98.00 799 ASN A N 1
ATOM 6334 C CA . ASN A 1 799 ? -18.889 -0.857 -6.583 1.00 98.00 799 ASN A CA 1
ATOM 6335 C C . ASN A 1 799 ? -17.955 -0.842 -5.359 1.00 98.00 799 ASN A C 1
ATOM 6337 O O . ASN A 1 799 ? -18.324 -1.371 -4.300 1.00 98.00 799 ASN A O 1
ATOM 6341 N N . HIS A 1 800 ? -16.804 -0.187 -5.476 1.00 97.94 800 HIS A N 1
ATOM 6342 C CA . HIS A 1 800 ? -15.807 0.007 -4.430 1.00 97.94 800 HIS A CA 1
ATOM 6343 C C . HIS A 1 800 ? -15.469 1.490 -4.274 1.00 97.94 800 HIS A C 1
ATOM 6345 O O . HIS A 1 800 ? -15.546 2.267 -5.214 1.00 97.94 800 HIS A O 1
ATOM 6351 N N . PRO A 1 801 ? -15.131 1.926 -3.052 1.00 95.94 801 PRO A N 1
ATOM 6352 C CA . PRO A 1 801 ? -14.947 3.340 -2.785 1.00 95.94 801 PRO A CA 1
ATOM 6353 C C . PRO A 1 801 ? -13.763 3.935 -3.563 1.00 95.94 801 PRO A C 1
ATOM 6355 O O . PRO A 1 801 ? -12.705 3.300 -3.632 1.00 95.94 801 PRO A O 1
ATOM 6358 N N . PRO A 1 802 ? -13.872 5.193 -4.027 1.00 97.50 802 PRO A N 1
ATOM 6359 C CA . PRO A 1 802 ? -12.757 5.876 -4.662 1.00 97.50 802 PRO A CA 1
ATOM 6360 C C . PRO A 1 802 ? -11.619 6.103 -3.661 1.00 97.50 802 PRO A C 1
ATOM 6362 O O . PRO A 1 802 ? -11.812 6.078 -2.444 1.00 97.50 802 PRO A O 1
ATOM 6365 N N . VAL A 1 803 ? -10.422 6.390 -4.166 1.00 97.31 803 VAL A N 1
ATOM 6366 C CA . VAL A 1 803 ? -9.214 6.669 -3.381 1.00 97.31 803 VAL A CA 1
ATOM 6367 C C . VAL A 1 803 ? -8.834 8.145 -3.548 1.00 97.31 803 VAL A C 1
ATOM 6369 O O . VAL A 1 803 ? -8.163 8.501 -4.523 1.00 97.31 803 VAL A O 1
ATOM 6372 N N . PRO A 1 804 ? -9.237 9.036 -2.619 1.00 93.88 804 PRO A N 1
ATOM 6373 C CA . PRO A 1 804 ? -8.875 10.443 -2.677 1.00 93.88 804 PRO A CA 1
ATOM 6374 C C . PRO A 1 804 ? -7.391 10.637 -2.357 1.00 93.88 804 PRO A C 1
ATOM 6376 O O . PRO A 1 804 ? -6.873 10.095 -1.373 1.00 93.88 804 PRO A O 1
ATOM 6379 N N . LYS A 1 805 ? -6.721 11.487 -3.133 1.00 94.50 805 LYS A N 1
ATOM 6380 C CA . LYS A 1 805 ? -5.319 11.863 -2.927 1.00 94.50 805 LYS A CA 1
ATOM 6381 C C . LYS A 1 805 ? -5.190 13.376 -2.869 1.00 94.50 805 LYS A C 1
ATOM 6383 O O . LYS A 1 805 ? -5.783 14.053 -3.694 1.00 94.50 805 LYS A O 1
ATOM 6388 N N . LEU A 1 806 ? -4.408 13.883 -1.917 1.00 92.00 806 LEU A N 1
ATOM 6389 C CA . LEU A 1 806 ? -3.999 15.286 -1.887 1.00 92.00 806 LEU A CA 1
ATOM 6390 C C . LEU A 1 806 ? -2.650 15.423 -2.600 1.00 92.00 806 LEU A C 1
ATOM 6392 O O . LEU A 1 806 ? -1.713 14.701 -2.261 1.00 92.00 806 LEU A O 1
ATOM 6396 N N . ASP A 1 807 ? -2.536 16.361 -3.537 1.00 93.75 807 ASP A N 1
ATOM 6397 C CA . ASP A 1 807 ? -1.264 16.755 -4.174 1.00 93.75 807 ASP A CA 1
ATOM 6398 C C . ASP A 1 807 ? -0.622 17.952 -3.444 1.00 93.75 807 ASP A C 1
ATOM 6400 O O . ASP A 1 807 ? -0.019 18.856 -4.018 1.00 93.75 807 ASP A O 1
ATOM 6404 N N . HIS A 1 808 ? -0.837 17.999 -2.130 1.00 89.19 808 HIS A N 1
ATOM 6405 C CA . HIS A 1 808 ? -0.261 18.949 -1.187 1.00 89.19 808 HIS A CA 1
ATOM 6406 C C . HIS A 1 808 ? -0.360 18.370 0.237 1.00 89.19 808 HIS A C 1
ATOM 6408 O O . HIS A 1 808 ? -1.101 17.409 0.467 1.00 89.19 808 HIS A O 1
ATOM 6414 N N . PRO A 1 809 ? 0.341 18.945 1.230 1.00 90.56 809 PRO A N 1
ATOM 6415 C CA . PRO A 1 809 ? 0.232 18.493 2.614 1.00 90.56 809 PRO A CA 1
ATOM 6416 C C . PRO A 1 809 ? -1.198 18.603 3.169 1.00 90.56 809 PRO A C 1
ATOM 6418 O O . PRO A 1 809 ? -1.895 19.589 2.922 1.00 90.56 809 PRO A O 1
ATOM 6421 N N . ALA A 1 810 ? -1.606 17.624 3.984 1.00 87.62 810 ALA A N 1
ATOM 6422 C CA . ALA A 1 810 ? -2.891 17.632 4.694 1.00 87.62 810 ALA A CA 1
ATOM 6423 C C . ALA A 1 810 ? -2.963 18.697 5.805 1.00 87.62 810 ALA A C 1
ATOM 6425 O O . ALA A 1 810 ? -4.049 19.067 6.237 1.00 87.62 810 ALA A O 1
ATOM 6426 N N . THR A 1 811 ? -1.822 19.231 6.245 1.00 92.94 811 THR A N 1
ATOM 6427 C CA . THR A 1 811 ? -1.758 20.356 7.183 1.00 92.94 811 THR A CA 1
ATOM 6428 C C . THR A 1 811 ? -0.968 21.490 6.554 1.00 92.94 811 THR A C 1
ATOM 6430 O O . THR A 1 811 ? 0.178 21.307 6.144 1.00 92.94 811 THR A O 1
ATOM 6433 N N . LEU A 1 812 ? -1.570 22.673 6.502 1.00 90.88 812 LEU A N 1
ATOM 6434 C CA . LEU A 1 812 ? -0.994 23.875 5.911 1.00 90.88 812 LEU A CA 1
ATOM 6435 C C . LEU A 1 812 ? -0.913 24.970 6.970 1.00 90.88 812 LEU A C 1
ATOM 6437 O O . LEU A 1 812 ? -1.828 25.125 7.773 1.00 90.88 812 LEU A O 1
ATOM 6441 N N . THR A 1 813 ? 0.153 25.766 6.949 1.00 95.62 813 THR A N 1
ATOM 6442 C CA . THR A 1 813 ? 0.279 26.960 7.796 1.00 95.62 813 THR A CA 1
ATOM 6443 C C . THR A 1 813 ? 0.359 28.185 6.905 1.00 95.62 813 THR A C 1
ATOM 6445 O O . THR A 1 813 ? 1.252 28.283 6.065 1.00 95.62 813 THR A O 1
ATOM 6448 N N . VAL A 1 814 ? -0.582 29.110 7.077 1.00 95.31 814 VAL A N 1
ATOM 6449 C CA . VAL A 1 814 ? -0.784 30.246 6.168 1.00 95.31 814 VAL A CA 1
ATOM 6450 C C . VAL A 1 814 ? -1.049 31.532 6.936 1.00 95.31 814 VAL A C 1
ATOM 6452 O O . VAL A 1 814 ? -1.575 31.510 8.048 1.00 95.31 814 VAL A O 1
ATOM 6455 N N . LYS A 1 815 ? -0.686 32.668 6.343 1.00 93.06 815 LYS A N 1
ATOM 6456 C CA . LYS A 1 815 ? -0.967 33.992 6.911 1.00 93.06 815 LYS A CA 1
ATOM 6457 C C . LYS A 1 815 ? -2.336 34.505 6.482 1.00 93.06 815 LYS A C 1
ATOM 6459 O O . LYS A 1 815 ? -2.903 34.062 5.481 1.00 93.06 815 LYS A O 1
ATOM 6464 N N . LYS A 1 816 ? -2.845 35.496 7.210 1.00 87.31 816 LYS A N 1
ATOM 6465 C CA . LYS A 1 816 ? -4.037 36.253 6.808 1.00 87.31 816 LYS A CA 1
ATOM 6466 C C . LYS A 1 816 ? -3.868 36.837 5.400 1.00 87.31 816 LYS A C 1
ATOM 6468 O O . LYS A 1 816 ? -2.791 37.317 5.047 1.00 87.31 816 LYS A O 1
ATOM 6473 N N . GLY A 1 817 ? -4.920 36.771 4.587 1.00 87.62 817 GLY A N 1
ATOM 6474 C CA . GLY A 1 817 ? -4.922 37.245 3.200 1.00 87.62 817 GLY A CA 1
ATOM 6475 C C . GLY A 1 817 ? -4.140 36.379 2.205 1.00 87.62 817 GLY A C 1
ATOM 6476 O O . GLY A 1 817 ? -4.153 36.683 1.015 1.00 87.62 817 GLY A O 1
ATOM 6477 N N . GLN A 1 818 ? -3.463 35.314 2.649 1.00 94.50 818 GLN A N 1
ATOM 6478 C CA . GLN A 1 818 ? -2.760 34.396 1.756 1.00 94.50 818 GLN A CA 1
ATOM 6479 C C . GLN A 1 818 ? -3.758 33.516 0.992 1.00 94.50 818 GLN A C 1
ATOM 6481 O O . GLN A 1 818 ? -4.786 33.114 1.537 1.00 94.50 818 GLN A O 1
ATOM 6486 N N . ARG A 1 819 ? -3.433 33.175 -0.256 1.00 96.62 819 ARG A N 1
ATOM 6487 C CA . ARG A 1 819 ? -4.153 32.148 -1.012 1.00 96.62 819 ARG A CA 1
ATOM 6488 C C . ARG A 1 819 ? -3.739 30.744 -0.581 1.00 96.62 819 ARG A C 1
ATOM 6490 O O . ARG A 1 819 ? -2.548 30.467 -0.429 1.00 96.62 819 ARG A O 1
ATOM 6497 N N . VAL A 1 820 ? -4.722 29.863 -0.449 1.00 97.94 820 VAL A N 1
ATOM 6498 C CA . VAL A 1 820 ? -4.541 28.424 -0.256 1.00 97.94 820 VAL A CA 1
ATOM 6499 C C . VAL A 1 820 ? -4.928 27.713 -1.543 1.00 97.94 820 VAL A C 1
ATOM 6501 O O . VAL A 1 820 ? -6.077 27.802 -1.972 1.00 97.94 820 VAL A O 1
ATOM 6504 N N . GLU A 1 821 ? -3.966 27.017 -2.141 1.00 98.06 821 GLU A N 1
ATOM 6505 C CA . GLU A 1 821 ? -4.195 26.111 -3.267 1.00 98.06 821 GLU A CA 1
ATOM 6506 C C . GLU A 1 821 ? -4.508 24.714 -2.718 1.00 98.06 821 GLU A C 1
ATOM 6508 O O . GLU A 1 821 ? -3.825 24.226 -1.814 1.00 98.06 821 GLU A O 1
ATOM 6513 N N . LEU A 1 822 ? -5.552 24.089 -3.253 1.00 98.25 822 LEU A N 1
ATOM 6514 C CA . LEU A 1 822 ? -6.018 22.753 -2.905 1.00 98.25 822 LEU A CA 1
ATOM 6515 C C . LEU A 1 822 ? -6.002 21.888 -4.162 1.00 98.25 822 LEU A C 1
ATOM 6517 O O . LEU A 1 822 ? -6.408 22.324 -5.240 1.00 98.25 822 LEU A O 1
ATOM 6521 N N . SER A 1 823 ? -5.550 20.649 -4.030 1.00 97.94 823 SER A N 1
ATOM 6522 C CA . SER A 1 823 ? -5.429 19.744 -5.166 1.00 97.94 823 SER A CA 1
ATOM 6523 C C . SER A 1 823 ? -5.717 18.310 -4.764 1.00 97.94 823 SER A C 1
ATOM 6525 O O . SER A 1 823 ? -5.060 17.747 -3.891 1.00 97.94 823 SER A O 1
ATOM 6527 N N . ALA A 1 824 ? -6.694 17.728 -5.451 1.00 96.38 824 ALA A N 1
ATOM 6528 C CA . ALA A 1 824 ? -7.078 16.329 -5.395 1.00 96.38 824 ALA A CA 1
ATOM 6529 C C . ALA A 1 824 ? -6.462 15.516 -6.553 1.00 96.38 824 ALA A C 1
ATOM 6531 O O . ALA A 1 824 ? -6.951 14.427 -6.886 1.00 96.38 824 ALA A O 1
ATOM 6532 N N . MET A 1 825 ? -5.450 16.069 -7.238 1.00 95.75 825 MET A N 1
ATOM 6533 C CA . MET A 1 825 ? -4.821 15.424 -8.389 1.00 95.75 825 MET A CA 1
ATOM 6534 C C . MET A 1 825 ? -4.223 14.072 -7.992 1.00 95.75 825 MET A C 1
ATOM 6536 O O . MET A 1 825 ? -3.571 13.915 -6.963 1.00 95.75 825 MET A O 1
ATOM 6540 N N . GLY A 1 826 ? -4.480 13.063 -8.825 1.00 91.94 826 GLY A N 1
ATOM 6541 C CA . GLY A 1 826 ? -4.094 11.682 -8.543 1.00 91.94 826 GLY A CA 1
ATOM 6542 C C . GLY A 1 826 ? -5.076 10.908 -7.659 1.00 91.94 826 GLY A C 1
ATOM 6543 O O . GLY A 1 826 ? -4.752 9.787 -7.276 1.00 91.94 826 GLY A O 1
ATOM 6544 N N . SER A 1 827 ? -6.256 11.463 -7.347 1.00 91.25 827 SER A N 1
ATOM 6545 C CA . SER A 1 827 ? -7.383 10.651 -6.867 1.00 91.25 827 SER A CA 1
ATOM 6546 C C . SER A 1 827 ? -7.784 9.641 -7.946 1.00 91.25 827 SER A C 1
ATOM 6548 O O . SER A 1 827 ? -7.762 9.970 -9.133 1.00 91.25 827 SER A O 1
ATOM 6550 N N . THR A 1 828 ? -8.132 8.424 -7.543 1.00 94.94 828 THR A N 1
ATOM 6551 C CA . THR A 1 828 ? -8.431 7.312 -8.462 1.00 94.94 828 THR A CA 1
ATOM 6552 C C . THR A 1 828 ? -9.675 6.561 -8.025 1.00 94.94 828 THR A C 1
ATOM 6554 O O . THR A 1 828 ? -10.116 6.710 -6.889 1.00 94.94 828 THR A O 1
ATOM 6557 N N . ASP A 1 829 ? -10.228 5.770 -8.932 1.00 93.50 829 ASP A N 1
ATOM 6558 C CA . ASP A 1 829 ? -11.301 4.832 -8.652 1.00 93.50 829 ASP A CA 1
ATOM 6559 C C . ASP A 1 829 ? -10.816 3.412 -8.990 1.00 93.50 829 ASP A C 1
ATOM 6561 O O . ASP A 1 829 ? -10.250 3.228 -10.075 1.00 93.50 829 ASP A O 1
ATOM 6565 N N . PRO A 1 830 ? -10.947 2.431 -8.080 1.00 85.50 830 PRO A N 1
ATOM 6566 C CA . PRO A 1 830 ? -10.473 1.069 -8.326 1.00 85.50 830 PRO A CA 1
ATOM 6567 C C . PRO A 1 830 ? -11.285 0.323 -9.397 1.00 85.50 830 PRO A C 1
ATOM 6569 O O . PRO A 1 830 ? -10.734 -0.567 -10.045 1.00 85.50 830 PRO A O 1
ATOM 6572 N N . ASP A 1 831 ? -12.546 0.702 -9.617 1.00 82.25 831 ASP A N 1
ATOM 6573 C CA . ASP A 1 831 ? -13.426 0.120 -10.635 1.00 82.25 831 ASP A CA 1
ATOM 6574 C C . ASP A 1 831 ? -13.324 0.855 -11.984 1.00 82.25 831 ASP A C 1
ATOM 6576 O O . ASP A 1 831 ? -13.834 0.391 -13.007 1.00 82.25 831 ASP A O 1
ATOM 6580 N N . GLY A 1 832 ? -12.593 1.974 -12.014 1.00 89.19 832 GLY A N 1
ATOM 6581 C CA . GLY A 1 832 ? -12.405 2.814 -13.193 1.00 89.19 832 GLY A CA 1
ATOM 6582 C C . GLY A 1 832 ? -13.545 3.807 -13.423 1.00 89.19 832 GLY A C 1
ATOM 6583 O O . GLY A 1 832 ? -13.631 4.382 -14.514 1.00 89.19 832 GLY A O 1
ATOM 6584 N N . ASP A 1 833 ? -14.402 4.024 -12.423 1.00 93.31 833 ASP A N 1
ATOM 6585 C CA . ASP A 1 833 ? -15.507 4.968 -12.508 1.00 93.31 833 ASP A CA 1
ATOM 6586 C C . ASP A 1 833 ? -15.029 6.427 -12.547 1.00 93.31 833 ASP A C 1
ATOM 6588 O O . ASP A 1 833 ? -13.964 6.813 -12.053 1.00 93.31 833 ASP A O 1
ATOM 6592 N N . ALA A 1 834 ? -15.847 7.284 -13.163 1.00 97.38 834 ALA A N 1
ATOM 6593 C CA . ALA A 1 834 ? -15.600 8.719 -13.156 1.00 97.38 834 ALA A CA 1
ATOM 6594 C C . ALA A 1 834 ? -15.741 9.291 -11.735 1.00 97.38 834 ALA A C 1
ATOM 6596 O O . ALA A 1 834 ? -16.577 8.847 -10.952 1.00 97.38 834 ALA A O 1
ATOM 6597 N N . LEU A 1 835 ? -14.963 10.330 -11.425 1.00 98.38 835 LEU A N 1
ATOM 6598 C CA . LEU A 1 835 ? -14.949 10.962 -10.106 1.00 98.38 835 LEU A CA 1
ATOM 6599 C C . LEU A 1 835 ? -15.598 12.350 -10.127 1.00 98.38 835 LEU A C 1
ATOM 6601 O O . LEU A 1 835 ? -15.357 13.164 -11.020 1.00 98.38 835 LEU A O 1
ATOM 6605 N N . SER A 1 836 ? -16.390 12.637 -9.096 1.00 98.69 836 SER A N 1
ATOM 6606 C CA . SER A 1 836 ? -16.843 13.978 -8.723 1.00 98.69 836 SER A CA 1
ATOM 6607 C C . SER A 1 836 ? -16.107 14.448 -7.471 1.00 98.69 836 SER A C 1
ATOM 6609 O O . SER A 1 836 ? -15.884 13.660 -6.553 1.00 98.69 836 SER A O 1
ATOM 6611 N N . TYR A 1 837 ? -15.779 15.737 -7.424 1.00 98.69 837 TYR A N 1
ATOM 6612 C CA . TYR A 1 837 ? -15.054 16.370 -6.324 1.00 98.69 837 TYR A CA 1
ATOM 6613 C C . TYR A 1 837 ? -15.964 17.385 -5.639 1.00 98.69 837 TYR A C 1
ATOM 6615 O O . TYR A 1 837 ? -16.759 18.045 -6.303 1.00 98.69 837 TYR A O 1
ATOM 6623 N N . GLU A 1 838 ? -15.845 17.510 -4.325 1.00 98.31 838 GLU A N 1
ATOM 6624 C CA . GLU A 1 838 ? -16.484 18.568 -3.552 1.00 98.31 838 GLU A CA 1
ATOM 6625 C C . GLU A 1 838 ? -15.526 19.043 -2.458 1.00 98.31 838 GLU A C 1
ATOM 6627 O O . GLU A 1 838 ? -15.135 18.277 -1.576 1.00 98.31 838 GLU A O 1
ATOM 6632 N N . TRP A 1 839 ? -15.153 20.317 -2.519 1.00 98.44 839 TRP A N 1
ATOM 6633 C CA . TRP A 1 839 ? -14.374 21.003 -1.499 1.00 98.44 839 TRP A CA 1
ATOM 6634 C C . TRP A 1 839 ? -15.270 21.934 -0.697 1.00 98.44 839 TRP A C 1
ATOM 6636 O O . TRP A 1 839 ? -15.857 22.869 -1.240 1.00 98.44 839 TRP A O 1
ATOM 6646 N N . PHE A 1 840 ? -15.328 21.737 0.615 1.00 95.94 840 PHE A N 1
ATOM 6647 C CA . PHE A 1 840 ? -16.096 22.612 1.496 1.00 95.94 840 PHE A CA 1
ATOM 6648 C C . PHE A 1 840 ? -15.391 22.823 2.832 1.00 95.94 840 PHE A C 1
ATOM 6650 O O . PHE A 1 840 ? -14.584 22.009 3.277 1.00 95.94 840 PHE A O 1
ATOM 6657 N N . VAL A 1 841 ? -15.696 23.938 3.493 1.00 95.00 841 VAL A N 1
ATOM 6658 C CA . VAL A 1 841 ? -15.248 24.176 4.866 1.00 95.00 841 VAL A CA 1
ATOM 6659 C C . VAL A 1 841 ? -16.196 23.477 5.839 1.00 95.00 841 VAL A C 1
ATOM 6661 O O . VAL A 1 841 ? -17.407 23.680 5.790 1.00 95.00 841 VAL A O 1
ATOM 6664 N N . TYR A 1 842 ? -15.647 22.677 6.748 1.00 95.06 842 TYR A N 1
ATOM 6665 C CA . TYR A 1 842 ? -16.361 22.187 7.920 1.00 95.06 842 TYR A CA 1
ATOM 6666 C C . TYR A 1 842 ? -16.109 23.164 9.073 1.00 95.06 842 TYR A C 1
ATOM 6668 O O . TYR A 1 842 ? -15.213 22.975 9.897 1.00 95.06 842 TYR A O 1
ATOM 6676 N N . ALA A 1 843 ? -16.840 24.280 9.053 1.00 91.94 843 ALA A N 1
ATOM 6677 C CA . ALA A 1 843 ? -16.543 25.453 9.872 1.00 91.94 843 ALA A CA 1
ATOM 6678 C C . ALA A 1 843 ? -16.615 25.162 11.377 1.00 91.94 843 ALA A C 1
ATOM 6680 O O . ALA A 1 843 ? -15.781 25.652 12.133 1.00 91.94 843 ALA A O 1
ATOM 6681 N N . GLU A 1 844 ? -17.559 24.324 11.793 1.00 93.44 844 GLU A N 1
ATOM 6682 C CA . GLU A 1 844 ? -17.822 23.984 13.191 1.00 93.44 844 GLU A CA 1
ATOM 6683 C C . GLU A 1 844 ? -16.729 23.114 13.828 1.00 93.44 844 GLU A C 1
ATOM 6685 O O . GLU A 1 844 ? -16.637 23.047 15.050 1.00 93.44 844 GLU A O 1
ATOM 6690 N N . ALA A 1 845 ? -15.883 22.470 13.016 1.00 94.62 845 ALA A N 1
ATOM 6691 C CA . ALA A 1 845 ? -14.713 21.728 13.486 1.00 94.62 845 ALA A CA 1
ATOM 6692 C C . ALA A 1 845 ? -13.483 22.629 13.712 1.00 94.62 845 ALA A C 1
ATOM 6694 O O . ALA A 1 845 ? -12.514 22.218 14.344 1.00 94.62 845 ALA A O 1
ATOM 6695 N N . GLY A 1 846 ? -13.480 23.844 13.154 1.00 92.88 846 GLY A N 1
ATOM 6696 C CA . GLY A 1 846 ? -12.351 24.764 13.232 1.00 92.88 846 GLY A CA 1
ATOM 6697 C C . GLY A 1 846 ? -12.381 25.662 14.463 1.00 92.88 846 GLY A C 1
ATOM 6698 O O . GLY A 1 846 ? -13.424 26.138 14.895 1.00 92.88 846 GLY A O 1
ATOM 6699 N N . THR A 1 847 ? -11.199 25.992 14.983 1.00 93.38 847 THR A N 1
ATOM 6700 C CA . THR A 1 847 ? -11.053 27.007 16.042 1.00 93.38 847 THR A CA 1
ATOM 6701 C C . THR A 1 847 ? -11.145 28.435 15.494 1.00 93.38 847 THR A C 1
ATOM 6703 O O . THR A 1 847 ? -11.361 29.382 16.253 1.00 93.38 847 THR A O 1
ATOM 6706 N N . ARG A 1 848 ? -11.016 28.617 14.170 1.00 92.38 848 ARG A N 1
ATOM 6707 C CA . ARG A 1 848 ? -11.278 29.893 13.496 1.00 92.38 848 ARG A CA 1
ATOM 6708 C C . ARG A 1 848 ? -12.774 30.031 13.209 1.00 92.38 848 ARG A C 1
ATOM 6710 O O . ARG A 1 848 ? -13.259 29.564 12.183 1.00 92.38 848 ARG A O 1
ATOM 6717 N N . VAL A 1 849 ? -13.482 30.749 14.077 1.00 87.56 849 VAL A N 1
ATOM 6718 C CA . VAL A 1 849 ? -14.931 30.965 13.945 1.00 87.56 849 VAL A CA 1
ATOM 6719 C C . VAL A 1 849 ? -15.252 31.883 12.759 1.00 87.56 849 VAL A C 1
ATOM 6721 O O . VAL A 1 849 ? -14.998 33.093 12.801 1.00 87.56 849 VAL A O 1
ATOM 6724 N N . LEU A 1 850 ? -15.825 31.289 11.712 1.00 87.31 850 LEU A N 1
ATOM 6725 C CA . LEU A 1 850 ? -16.378 31.961 10.536 1.00 87.31 850 LEU A CA 1
ATOM 6726 C C . LEU A 1 850 ? -17.878 32.207 10.737 1.00 87.31 850 LEU A C 1
ATOM 6728 O O . LEU A 1 850 ? -18.555 31.423 11.397 1.00 87.31 850 LEU A O 1
ATOM 6732 N N . SER A 1 851 ? -18.410 33.285 10.162 1.00 81.69 851 SER A N 1
ATOM 6733 C CA . SER A 1 851 ? -19.847 33.566 10.214 1.00 81.69 851 SER A CA 1
ATOM 6734 C C . SER A 1 851 ? -20.376 34.119 8.896 1.00 81.69 851 SER A C 1
ATOM 6736 O O . SER A 1 851 ? -19.739 34.942 8.233 1.00 81.69 851 SER A O 1
ATOM 6738 N N . ASN A 1 852 ? -21.588 33.718 8.520 1.00 81.50 852 ASN A N 1
ATOM 6739 C CA . ASN A 1 852 ? -22.290 34.302 7.390 1.00 81.50 852 ASN A CA 1
ATOM 6740 C C . ASN A 1 852 ? -23.799 34.374 7.664 1.00 81.50 852 ASN A C 1
ATOM 6742 O O . ASN A 1 852 ? -24.479 33.368 7.763 1.00 81.50 852 ASN A O 1
ATOM 6746 N N . ALA A 1 853 ? -24.327 35.596 7.773 1.00 72.75 853 ALA A N 1
ATOM 6747 C CA . ALA A 1 853 ? -25.745 35.831 8.058 1.00 72.75 853 ALA A CA 1
ATOM 6748 C C . ALA A 1 853 ? -26.652 35.827 6.809 1.00 72.75 853 ALA A C 1
ATOM 6750 O O . ALA A 1 853 ? -27.863 35.969 6.938 1.00 72.75 853 ALA A O 1
ATOM 6751 N N . ALA A 1 854 ? -26.078 35.755 5.601 1.00 71.38 854 ALA A N 1
ATOM 6752 C CA . ALA A 1 854 ? -26.817 35.866 4.338 1.00 71.38 854 ALA A CA 1
ATOM 6753 C C . ALA A 1 854 ? -26.973 34.513 3.626 1.00 71.38 854 ALA A C 1
ATOM 6755 O O . ALA A 1 854 ? -27.992 34.271 2.983 1.00 71.38 854 ALA A O 1
ATOM 6756 N N . THR A 1 855 ? -25.970 33.642 3.740 1.00 71.94 855 THR A N 1
ATOM 6757 C CA . THR A 1 855 ? -25.967 32.261 3.242 1.00 71.94 855 THR A CA 1
ATOM 6758 C C . THR A 1 855 ? -25.248 31.379 4.265 1.00 71.94 855 THR A C 1
ATOM 6760 O O . THR A 1 855 ? -24.334 31.865 4.918 1.00 71.94 855 THR A O 1
ATOM 6763 N N . GLY A 1 856 ? -25.574 30.087 4.375 1.00 71.19 856 GLY A N 1
ATOM 6764 C CA . GLY A 1 856 ? -24.785 29.154 5.205 1.00 71.19 856 GLY A CA 1
ATOM 6765 C C . GLY A 1 856 ? -23.441 28.739 4.576 1.00 71.19 856 GLY A C 1
ATOM 6766 O O . GLY A 1 856 ? -22.787 27.806 5.028 1.00 71.19 856 GLY A O 1
ATOM 6767 N N . VAL A 1 857 ? -23.000 29.420 3.509 1.00 80.38 857 VAL A N 1
ATOM 6768 C CA . VAL A 1 857 ? -21.675 29.212 2.905 1.00 80.38 857 VAL A CA 1
ATOM 6769 C C . VAL A 1 857 ? -20.659 30.052 3.676 1.00 80.38 857 VAL A C 1
ATOM 6771 O O . VAL A 1 857 ? -20.603 31.274 3.518 1.00 80.38 857 VAL A O 1
ATOM 6774 N N . MET A 1 858 ? -19.866 29.400 4.525 1.00 84.62 858 MET A N 1
ATOM 6775 C CA . MET A 1 858 ? -18.931 30.072 5.440 1.00 84.62 858 MET A CA 1
ATOM 6776 C C . MET A 1 858 ? -17.605 30.483 4.781 1.00 84.62 858 MET A C 1
ATOM 6778 O O . MET A 1 858 ? -16.956 31.421 5.240 1.00 84.62 858 MET A O 1
ATOM 6782 N N . LEU A 1 859 ? -17.209 29.807 3.699 1.00 90.00 859 LEU A N 1
ATOM 6783 C CA . LEU A 1 859 ? -16.000 30.088 2.926 1.00 90.00 859 LEU A CA 1
ATOM 6784 C C . LEU A 1 859 ? -16.284 29.865 1.440 1.00 90.00 859 LEU A C 1
ATOM 6786 O O . LEU A 1 859 ? -16.837 28.838 1.055 1.00 90.00 859 LEU A O 1
ATOM 6790 N N . ASP A 1 860 ? -15.898 30.829 0.612 1.00 90.75 860 ASP A N 1
ATOM 6791 C CA . ASP A 1 860 ? -16.060 30.775 -0.840 1.00 90.75 860 ASP A CA 1
ATOM 6792 C C . ASP A 1 860 ? -14.838 30.091 -1.469 1.00 90.75 860 ASP A C 1
ATOM 6794 O O . ASP A 1 860 ? -13.818 30.731 -1.736 1.00 90.75 860 ASP A O 1
ATOM 6798 N N . ILE A 1 861 ? -14.932 28.771 -1.649 1.00 95.88 861 ILE A N 1
ATOM 6799 C CA . ILE A 1 861 ? -13.905 27.964 -2.312 1.00 95.88 861 ILE A CA 1
ATOM 6800 C C . ILE A 1 861 ? -14.163 27.982 -3.820 1.00 95.88 861 ILE A C 1
ATOM 6802 O O . ILE A 1 861 ? -15.216 27.567 -4.305 1.00 95.88 861 ILE A O 1
ATOM 6806 N N . LYS A 1 862 ? -13.190 28.476 -4.583 1.00 97.75 862 LYS A N 1
ATOM 6807 C CA . LYS A 1 862 ? -13.243 28.534 -6.043 1.00 97.75 862 LYS A CA 1
ATOM 6808 C C . LYS A 1 862 ? -12.925 27.175 -6.636 1.00 97.75 862 LYS A C 1
ATOM 6810 O O . LYS A 1 862 ? -12.000 26.510 -6.182 1.00 97.75 862 LYS A O 1
ATOM 6815 N N . ASN A 1 863 ? -13.679 26.808 -7.674 1.00 98.12 863 ASN A N 1
ATOM 6816 C CA . ASN A 1 863 ? -13.612 25.500 -8.330 1.00 98.12 863 ASN A CA 1
ATOM 6817 C C . ASN A 1 863 ? -13.798 24.339 -7.339 1.00 98.12 863 ASN A C 1
ATOM 6819 O O . ASN A 1 863 ? -13.141 23.309 -7.451 1.00 98.12 863 ASN A O 1
ATOM 6823 N N . ALA A 1 864 ? -14.677 24.521 -6.349 1.00 97.50 864 ALA A N 1
ATOM 6824 C CA . ALA A 1 864 ? -14.942 23.527 -5.315 1.00 97.50 864 ALA A CA 1
ATOM 6825 C C . ALA A 1 864 ? -15.416 22.169 -5.865 1.00 97.50 864 ALA A C 1
ATOM 6827 O O . ALA A 1 864 ? -15.319 21.170 -5.169 1.00 97.50 864 ALA A O 1
ATOM 6828 N N . ASP A 1 865 ? -15.905 22.124 -7.102 1.00 98.38 865 ASP A N 1
ATOM 6829 C CA . ASP A 1 865 ? -16.357 20.929 -7.814 1.00 98.38 865 ASP A CA 1
ATOM 6830 C C . ASP A 1 865 ? -15.277 20.282 -8.710 1.00 98.38 865 ASP A C 1
ATOM 6832 O O . ASP A 1 865 ? -15.553 19.330 -9.441 1.00 98.38 865 ASP A O 1
ATOM 6836 N N . GLN A 1 866 ? -14.046 20.805 -8.692 1.00 98.38 866 GLN A N 1
ATOM 6837 C CA . GLN A 1 866 ? -12.935 20.370 -9.543 1.00 98.38 866 GLN A CA 1
ATOM 6838 C C . GLN A 1 866 ? -11.803 19.727 -8.721 1.00 98.38 866 GLN A C 1
ATOM 6840 O O . GLN A 1 866 ? -11.685 19.983 -7.518 1.00 98.38 866 GLN A O 1
ATOM 6845 N N . PRO A 1 867 ? -10.900 18.945 -9.356 1.00 97.75 867 PRO A N 1
ATOM 6846 C CA . PRO A 1 867 ? -9.723 18.413 -8.672 1.00 97.75 867 PRO A CA 1
ATOM 6847 C C . PRO A 1 867 ? -8.848 19.509 -8.058 1.00 97.75 867 PRO A C 1
ATOM 6849 O O . PRO A 1 867 ? -8.342 19.339 -6.957 1.00 97.75 867 PRO A O 1
ATOM 6852 N N . ASN A 1 868 ? -8.688 20.638 -8.752 1.00 98.44 868 ASN A N 1
ATOM 6853 C CA . ASN A 1 868 ? -7.934 21.790 -8.263 1.00 98.44 868 ASN A CA 1
ATOM 6854 C C . ASN A 1 868 ? -8.895 22.903 -7.846 1.00 98.44 868 ASN A C 1
ATOM 6856 O O . ASN A 1 868 ? -9.657 23.410 -8.674 1.00 98.44 868 ASN A O 1
ATOM 6860 N N . ALA A 1 869 ? -8.798 23.308 -6.586 1.00 98.62 869 ALA A N 1
ATOM 6861 C CA . ALA A 1 869 ? -9.615 24.338 -5.966 1.00 98.62 869 ALA A CA 1
ATOM 6862 C C . ALA A 1 869 ? -8.728 25.321 -5.198 1.00 98.62 869 ALA A C 1
ATOM 6864 O O . ALA A 1 869 ? -7.568 25.038 -4.916 1.00 98.62 869 ALA A O 1
ATOM 6865 N N . TRP A 1 870 ? -9.252 26.489 -4.844 1.00 98.38 870 TRP A N 1
ATOM 6866 C CA . TRP A 1 870 ? -8.497 27.444 -4.030 1.00 98.38 870 TRP A CA 1
ATOM 6867 C C . TRP A 1 870 ? -9.415 28.402 -3.287 1.00 98.38 870 TRP A C 1
ATOM 6869 O O . TRP A 1 870 ? -10.572 28.600 -3.654 1.00 98.38 870 TRP A O 1
ATOM 6879 N N . PHE A 1 871 ? -8.890 29.039 -2.248 1.00 97.00 871 PHE A N 1
ATOM 6880 C CA . PHE A 1 871 ? -9.563 30.144 -1.573 1.00 97.00 871 PHE A CA 1
ATOM 6881 C C . PHE A 1 871 ? -8.542 31.130 -1.003 1.00 97.00 871 PHE A C 1
ATOM 6883 O O . PHE A 1 871 ? -7.392 30.775 -0.742 1.00 97.00 871 PHE A O 1
ATOM 6890 N N . ASP A 1 872 ? -8.965 32.371 -0.782 1.00 94.94 872 ASP A N 1
ATOM 6891 C CA . ASP A 1 872 ? -8.160 33.367 -0.076 1.00 94.94 872 ASP A CA 1
ATOM 6892 C C . ASP A 1 872 ? -8.543 33.377 1.415 1.00 94.94 872 ASP A C 1
ATOM 6894 O O . ASP A 1 872 ? -9.727 33.366 1.770 1.00 94.94 872 ASP A O 1
ATOM 6898 N N . VAL A 1 873 ? -7.550 33.400 2.310 1.00 92.75 873 VAL A N 1
ATOM 6899 C CA . VAL A 1 873 ? -7.772 33.455 3.763 1.00 92.75 873 VAL A CA 1
ATOM 6900 C C . VAL A 1 873 ? -8.336 34.824 4.137 1.00 92.75 873 VAL A C 1
ATOM 6902 O O . VAL A 1 873 ? -7.601 35.788 4.350 1.00 92.75 873 VAL A O 1
ATOM 6905 N N . THR A 1 874 ? -9.660 34.914 4.213 1.00 83.50 874 THR A N 1
ATOM 6906 C CA . THR A 1 874 ? -10.369 36.163 4.501 1.00 83.50 874 THR A CA 1
ATOM 6907 C C . THR A 1 874 ? -10.357 36.522 5.989 1.00 83.50 874 THR A C 1
ATOM 6909 O O . THR A 1 874 ? -10.457 35.654 6.860 1.00 83.50 874 THR A O 1
ATOM 6912 N N . ASP A 1 875 ? -10.294 37.822 6.281 1.00 83.31 875 ASP A N 1
ATOM 6913 C CA . ASP A 1 875 ? -10.562 38.395 7.609 1.00 83.31 875 ASP A CA 1
ATOM 6914 C C . ASP A 1 875 ? -11.993 38.950 7.732 1.00 83.31 875 ASP A C 1
ATOM 6916 O O . ASP A 1 875 ? -12.392 39.456 8.782 1.00 83.31 875 ASP A O 1
ATOM 6920 N N . ALA A 1 876 ? -12.802 38.850 6.674 1.00 81.88 876 ALA A N 1
ATOM 6921 C CA . ALA A 1 876 ? -14.196 39.264 6.723 1.00 81.88 876 ALA A CA 1
ATOM 6922 C C . ALA A 1 876 ? -15.032 38.265 7.534 1.00 81.88 876 ALA A C 1
ATOM 6924 O O . ALA A 1 876 ? -14.975 37.062 7.298 1.00 81.88 876 ALA A O 1
ATOM 6925 N N . ARG A 1 877 ? -15.866 38.787 8.444 1.00 82.88 877 ARG A N 1
ATOM 6926 C CA . ARG A 1 877 ? -16.821 38.005 9.256 1.00 82.88 877 ARG A CA 1
ATOM 6927 C C . ARG A 1 877 ? -16.181 36.877 10.079 1.00 82.88 877 ARG A C 1
ATOM 6929 O O . ARG A 1 877 ? -16.811 35.851 10.335 1.00 82.88 877 ARG A O 1
ATOM 6936 N N . VAL A 1 878 ? -14.949 37.109 10.526 1.00 88.12 878 VAL A N 1
ATOM 6937 C CA . VAL A 1 878 ? -14.210 36.224 11.428 1.00 88.12 878 VAL A CA 1
ATOM 6938 C C . VAL A 1 878 ? -14.133 36.858 12.813 1.00 88.12 878 VAL A C 1
ATOM 6940 O O . VAL A 1 878 ? -13.845 38.049 12.940 1.00 88.12 878 VAL A O 1
ATOM 6943 N N . MET A 1 879 ? -14.373 36.070 13.860 1.00 87.88 879 MET A N 1
ATOM 6944 C CA . MET A 1 879 ? -14.200 36.539 15.239 1.00 87.88 879 MET A CA 1
ATOM 6945 C C . MET A 1 879 ? -12.716 36.803 15.572 1.00 87.88 879 MET A C 1
ATOM 6947 O O . MET A 1 879 ? -11.844 36.054 15.116 1.00 87.88 879 MET A O 1
ATOM 6951 N N . PRO A 1 880 ? -12.388 37.822 16.398 1.00 86.62 880 PRO A N 1
ATOM 6952 C CA . PRO A 1 880 ? -11.041 37.985 16.950 1.00 86.62 880 PRO A CA 1
ATOM 6953 C C . PRO A 1 880 ? -10.567 36.703 17.662 1.00 86.62 880 PRO A C 1
ATOM 6955 O O . PRO A 1 880 ? -11.381 36.063 18.326 1.00 86.62 880 PRO A O 1
ATOM 6958 N N . PRO A 1 881 ? -9.277 36.320 17.567 1.00 89.00 881 PRO A N 1
ATOM 6959 C CA . PRO A 1 881 ? -8.144 37.056 16.980 1.00 89.00 881 PRO A CA 1
ATOM 6960 C C . PRO A 1 881 ? -8.047 36.998 15.444 1.00 89.00 881 PRO A C 1
ATOM 6962 O O . PRO A 1 881 ? -7.113 37.552 14.852 1.00 89.00 881 PRO A O 1
ATOM 6965 N N . GLY A 1 882 ? -8.978 36.320 14.773 1.00 87.88 882 GLY A N 1
ATOM 6966 C CA . GLY A 1 882 ? -8.854 36.038 13.351 1.00 87.88 882 GLY A CA 1
ATOM 6967 C C . GLY A 1 882 ? -7.613 35.193 13.065 1.00 87.88 882 GLY A C 1
ATOM 6968 O O . GLY A 1 882 ? -6.948 35.423 12.061 1.00 87.88 882 GLY A O 1
ATOM 6969 N N . THR A 1 883 ? -7.301 34.221 13.919 1.00 92.50 883 THR A N 1
ATOM 6970 C CA . THR A 1 883 ? -6.306 33.149 13.723 1.00 92.50 883 THR A CA 1
ATOM 6971 C C . THR A 1 883 ? -6.903 31.837 14.243 1.00 92.50 883 THR A C 1
ATOM 6973 O O . THR A 1 883 ? -7.964 31.863 14.865 1.00 92.50 883 THR A O 1
ATOM 6976 N N . GLY A 1 884 ? -6.272 30.699 13.957 1.00 93.69 884 GLY A N 1
ATOM 6977 C CA . GLY A 1 884 ? -6.768 29.372 14.346 1.00 93.69 884 GLY A CA 1
ATOM 6978 C C . GLY A 1 884 ? -6.889 28.416 13.161 1.00 93.69 884 GLY A C 1
ATOM 6979 O O . GLY A 1 884 ? -6.423 28.712 12.062 1.00 93.69 884 GLY A O 1
ATOM 6980 N N . THR A 1 885 ? -7.510 27.267 13.392 1.00 95.56 885 THR A N 1
ATOM 6981 C CA . THR A 1 885 ? -7.683 26.194 12.406 1.00 95.56 885 THR A CA 1
ATOM 6982 C C . THR A 1 885 ? -8.951 26.389 11.582 1.00 95.56 885 THR A C 1
ATOM 6984 O O . THR A 1 885 ? -10.017 26.683 12.122 1.00 95.56 885 THR A O 1
ATOM 6987 N N . MET A 1 886 ? -8.847 26.175 10.272 1.00 95.75 886 MET A N 1
ATOM 6988 C CA . MET A 1 886 ? -9.980 25.884 9.389 1.00 95.75 886 MET A CA 1
ATOM 6989 C C . MET A 1 886 ? -9.855 24.440 8.910 1.00 95.75 886 MET A C 1
ATOM 6991 O O . MET A 1 886 ? -8.765 24.021 8.524 1.00 95.75 886 MET A O 1
ATOM 6995 N N . HIS A 1 887 ? -10.955 23.692 8.915 1.00 97.25 887 HIS A N 1
ATOM 6996 C CA . HIS A 1 887 ? -10.982 22.320 8.416 1.00 97.25 887 HIS A CA 1
ATOM 6997 C C . HIS A 1 887 ? -11.659 22.325 7.052 1.00 97.25 887 HIS A C 1
ATOM 6999 O O . HIS A 1 887 ? -12.844 22.634 6.947 1.00 97.25 887 HIS A O 1
ATOM 7005 N N . ILE A 1 888 ? -10.899 22.021 6.007 1.00 98.06 888 ILE A N 1
ATOM 7006 C CA . ILE A 1 888 ? -11.411 21.891 4.646 1.00 98.06 888 ILE A CA 1
ATOM 7007 C C . ILE A 1 888 ? -11.557 20.405 4.343 1.00 98.06 888 ILE A C 1
ATOM 7009 O O . ILE A 1 888 ? -10.634 19.631 4.583 1.00 98.06 888 ILE A O 1
ATOM 7013 N N . ILE A 1 889 ? -12.713 20.001 3.840 1.00 98.25 889 ILE A N 1
ATOM 7014 C CA . ILE A 1 889 ? -13.007 18.620 3.482 1.00 98.25 889 ILE A CA 1
ATOM 7015 C C . ILE A 1 889 ? -13.023 18.516 1.966 1.00 98.25 889 ILE A C 1
ATOM 7017 O O . ILE A 1 889 ? -13.722 19.272 1.297 1.00 98.25 889 ILE A O 1
ATOM 7021 N N . LEU A 1 890 ? -12.251 17.566 1.452 1.00 98.69 890 LEU A N 1
ATOM 7022 C CA . LEU A 1 890 ? -12.420 16.998 0.127 1.00 98.69 890 LEU A CA 1
ATOM 7023 C C . LEU A 1 890 ? -13.343 15.791 0.262 1.00 98.69 890 LEU A C 1
ATOM 7025 O O . LEU A 1 890 ? -12.988 14.849 0.967 1.00 98.69 890 LEU A O 1
ATOM 7029 N N . ALA A 1 891 ? -14.475 15.788 -0.429 1.00 98.75 891 ALA A N 1
ATOM 7030 C CA . ALA A 1 891 ? -15.260 14.592 -0.698 1.00 98.75 891 ALA A CA 1
ATOM 7031 C C . ALA A 1 891 ? -15.066 14.193 -2.165 1.00 98.75 891 ALA A C 1
ATOM 7033 O O . ALA A 1 891 ? -15.318 14.985 -3.072 1.00 98.75 891 ALA A O 1
ATOM 7034 N N . VAL A 1 892 ? -14.614 12.965 -2.405 1.00 98.75 892 VAL A N 1
ATOM 7035 C CA . VAL A 1 892 ? -14.532 12.371 -3.743 1.00 98.75 892 VAL A CA 1
ATOM 7036 C C . VAL A 1 892 ? -15.596 11.298 -3.830 1.00 98.75 892 VAL A C 1
ATOM 7038 O O . VAL A 1 892 ? -15.626 10.396 -2.995 1.00 98.75 892 VAL A O 1
ATOM 7041 N N . THR A 1 893 ? -16.475 11.420 -4.819 1.00 98.75 893 THR A N 1
ATOM 7042 C CA . THR A 1 893 ? -17.580 10.486 -5.041 1.00 98.75 893 THR A CA 1
ATOM 7043 C C . THR A 1 893 ? -17.483 9.892 -6.434 1.00 98.75 893 THR A C 1
ATOM 7045 O O . THR A 1 893 ? -17.448 10.642 -7.412 1.00 98.75 893 THR A O 1
ATOM 7048 N N . ASP A 1 894 ? -17.475 8.569 -6.525 1.00 98.06 894 ASP A N 1
ATOM 7049 C CA . ASP A 1 894 ? -17.473 7.854 -7.800 1.00 98.06 894 ASP A CA 1
ATOM 7050 C C . ASP A 1 894 ? -18.816 7.990 -8.550 1.00 98.06 894 ASP A C 1
ATOM 7052 O O . ASP A 1 894 ? -19.753 8.691 -8.125 1.00 98.06 894 ASP A O 1
ATOM 7056 N N . HIS A 1 895 ? -18.895 7.366 -9.723 1.00 97.81 895 HIS A N 1
ATOM 7057 C CA . HIS A 1 895 ? -20.106 7.271 -10.547 1.00 97.81 895 HIS A CA 1
ATOM 7058 C C . HIS A 1 895 ? -20.648 5.836 -10.612 1.00 97.81 895 HIS A C 1
ATOM 7060 O O . HIS A 1 895 ? -21.532 5.553 -11.426 1.00 97.81 895 HIS A O 1
ATOM 7066 N N . GLY A 1 896 ? -20.178 4.967 -9.717 1.00 96.12 896 GLY A N 1
ATOM 7067 C CA . GLY A 1 896 ? -20.637 3.597 -9.574 1.00 96.12 896 GLY A CA 1
ATOM 7068 C C . GLY A 1 896 ? -22.023 3.505 -8.935 1.00 96.12 896 GLY A C 1
ATOM 7069 O O . GLY A 1 896 ? -22.703 4.501 -8.658 1.00 96.12 896 GLY A O 1
ATOM 7070 N N . THR A 1 897 ? -22.515 2.278 -8.741 1.00 95.88 897 THR A N 1
ATOM 7071 C CA . THR A 1 897 ? -23.863 2.033 -8.198 1.00 95.88 897 THR A CA 1
ATOM 7072 C C . THR A 1 897 ? -23.838 1.047 -7.022 1.00 95.88 897 THR A C 1
ATOM 7074 O O . THR A 1 897 ? -23.564 -0.132 -7.243 1.00 95.88 897 THR A O 1
ATOM 7077 N N . PRO A 1 898 ? -24.212 1.479 -5.798 1.00 98.06 898 PRO A N 1
ATOM 7078 C CA . PRO A 1 898 ? -24.505 2.866 -5.412 1.00 98.06 898 PRO A CA 1
ATOM 7079 C C . PRO A 1 898 ? -23.233 3.728 -5.433 1.00 98.06 898 PRO A C 1
ATOM 7081 O O . PRO A 1 898 ? -22.139 3.190 -5.315 1.00 98.06 898 PRO A O 1
ATOM 7084 N N . ARG A 1 899 ? -23.380 5.053 -5.545 1.00 98.19 899 ARG A N 1
ATOM 7085 C CA . ARG A 1 899 ? -22.230 5.972 -5.564 1.00 98.19 899 ARG A CA 1
ATOM 7086 C C . ARG A 1 899 ? -21.529 5.995 -4.212 1.00 98.19 899 ARG A C 1
ATOM 7088 O O . ARG A 1 899 ? -22.203 6.267 -3.211 1.00 98.19 899 ARG A O 1
ATOM 7095 N N . LEU A 1 900 ? -20.220 5.766 -4.169 1.00 98.75 900 LEU A N 1
ATOM 7096 C CA . LEU A 1 900 ? -19.456 5.745 -2.922 1.00 98.75 900 LEU A CA 1
ATOM 7097 C C . LEU A 1 900 ? -18.596 6.989 -2.768 1.00 98.75 900 LEU A C 1
ATOM 7099 O O . LEU A 1 900 ? -18.063 7.539 -3.729 1.00 98.75 900 LEU A O 1
ATOM 7103 N N . THR A 1 901 ? -18.472 7.437 -1.519 1.00 98.75 901 THR A N 1
ATOM 7104 C CA . THR A 1 901 ? -17.739 8.652 -1.164 1.00 98.75 901 THR A CA 1
ATOM 7105 C C . THR A 1 901 ? -16.610 8.330 -0.194 1.00 98.75 901 THR A C 1
ATOM 7107 O O . THR A 1 901 ? -16.800 7.615 0.798 1.00 98.75 901 THR A O 1
ATOM 7110 N N . ARG A 1 902 ? -15.433 8.899 -0.451 1.00 98.44 902 ARG A N 1
ATOM 7111 C CA . ARG A 1 902 ? -14.302 8.944 0.482 1.00 98.44 902 ARG A CA 1
ATOM 7112 C C . ARG A 1 902 ? -13.790 10.363 0.622 1.00 98.44 902 ARG A C 1
ATOM 7114 O O . ARG A 1 902 ? -14.011 11.204 -0.248 1.00 98.44 902 ARG A O 1
ATOM 7121 N N . TYR A 1 903 ? -13.112 10.622 1.732 1.00 98.62 903 TYR A N 1
ATOM 7122 C CA . TYR A 1 903 ? -12.764 11.970 2.140 1.00 98.62 903 TYR A CA 1
ATOM 7123 C C . TYR A 1 903 ? -11.265 12.148 2.368 1.00 98.62 903 TYR A C 1
ATOM 7125 O O . TYR A 1 903 ? -10.528 11.199 2.644 1.00 98.62 903 TYR A O 1
ATOM 7133 N N . LYS A 1 904 ? -10.820 13.401 2.293 1.00 97.75 904 LYS A N 1
ATOM 7134 C CA . LYS A 1 904 ? -9.594 13.877 2.939 1.00 97.75 904 LYS A CA 1
ATOM 7135 C C . LYS A 1 904 ? -9.907 15.161 3.687 1.00 97.75 904 LYS A C 1
ATOM 7137 O O . LYS A 1 904 ? -10.656 16.005 3.201 1.00 97.75 904 LYS A O 1
ATOM 7142 N N . ARG A 1 905 ? -9.299 15.323 4.856 1.00 97.31 905 ARG A N 1
ATOM 7143 C CA . ARG A 1 905 ? -9.368 16.546 5.654 1.00 97.31 905 ARG A CA 1
ATOM 7144 C C . ARG A 1 905 ? -8.056 17.311 5.522 1.00 97.31 905 ARG A C 1
ATOM 7146 O O . ARG A 1 905 ? -6.985 16.733 5.678 1.00 97.31 905 ARG A O 1
ATOM 7153 N N . VAL A 1 906 ? -8.158 18.607 5.256 1.00 97.75 906 VAL A N 1
ATOM 7154 C CA . VAL A 1 906 ? -7.040 19.547 5.203 1.00 97.75 906 VAL A CA 1
ATOM 7155 C C . VAL A 1 906 ? -7.185 20.531 6.357 1.00 97.75 906 VAL A C 1
ATOM 7157 O O . VAL A 1 906 ? -8.182 21.251 6.444 1.00 97.75 906 VAL A O 1
ATOM 7160 N N . ILE A 1 907 ? -6.201 20.569 7.251 1.00 96.12 907 ILE A N 1
ATOM 7161 C CA . ILE A 1 907 ? -6.164 21.496 8.384 1.00 96.12 907 ILE A CA 1
ATOM 7162 C C . ILE A 1 907 ? -5.335 22.711 7.987 1.00 96.12 907 ILE A C 1
ATOM 7164 O O . ILE A 1 907 ? -4.128 22.621 7.770 1.00 96.12 907 ILE A O 1
ATOM 7168 N N . VAL A 1 908 ? -5.981 23.869 7.909 1.00 97.12 908 VAL A N 1
ATOM 7169 C CA . VAL A 1 908 ? -5.333 25.136 7.569 1.00 97.12 908 VAL A CA 1
ATOM 7170 C C . VAL A 1 908 ? -5.154 25.962 8.839 1.00 97.12 908 VAL A C 1
ATOM 7172 O O . VAL A 1 908 ? -6.107 26.539 9.364 1.00 97.12 908 VAL A O 1
ATOM 7175 N N . ASN A 1 909 ? -3.919 26.020 9.331 1.00 96.00 909 ASN A N 1
ATOM 7176 C CA . ASN A 1 909 ? -3.496 26.811 10.480 1.00 96.00 909 ASN A CA 1
ATOM 7177 C C . ASN A 1 909 ? -3.256 28.261 10.052 1.00 96.00 909 ASN A C 1
ATOM 7179 O O . ASN A 1 909 ? -2.223 28.586 9.462 1.00 96.00 909 ASN A O 1
ATOM 7183 N N . VAL A 1 910 ? -4.203 29.145 10.363 1.00 95.69 910 VAL A N 1
ATOM 7184 C CA . VAL A 1 910 ? -4.083 30.578 10.082 1.00 95.69 910 VAL A CA 1
ATOM 7185 C C . VAL A 1 910 ? -3.319 31.261 11.207 1.00 95.69 910 VAL A C 1
ATOM 7187 O O . VAL A 1 910 ? -3.792 31.311 12.346 1.00 95.69 910 VAL A O 1
ATOM 7190 N N . VAL A 1 911 ? -2.160 31.821 10.873 1.00 92.56 911 VAL A N 1
ATOM 7191 C CA . VAL A 1 911 ? -1.288 32.581 11.779 1.00 92.56 911 VAL A CA 1
ATOM 7192 C C . VAL A 1 911 ? -1.341 34.086 11.461 1.00 92.56 911 VAL A C 1
ATOM 7194 O O . VAL A 1 911 ? -1.848 34.451 10.395 1.00 92.56 911 VAL A O 1
ATOM 7197 N N . PRO A 1 912 ? -0.889 34.962 12.385 1.00 85.69 912 PRO A N 1
ATOM 7198 C CA . PRO A 1 912 ? -0.933 36.414 12.207 1.00 85.69 912 PRO A CA 1
ATOM 7199 C C . PRO A 1 912 ? -0.318 36.938 10.907 1.00 85.69 912 PRO A C 1
ATOM 7201 O O . PRO A 1 912 ? 0.723 36.397 10.456 1.00 85.69 912 PRO A O 1
#

Foldseek 3Di:
DDDDDDDDDDDDDDDDDDDDDDDDDDDDDDDDDDDDDPDPPDAAAEAEEEQDQAPAQLVLLLLLLCLLCQLRHHYQAHEYDDDHDDQQRLVRSLVLLVQCQQLVVLLCVVPVSRDHSVVHNVRRFYDDRAAADLQQADDQGPLLVSLLVSLPPPDPHAYEYQYHAACSSVLHNCVVPVVSQVRYAYEHQCAPRCQRHVNNVVSCVVPPLQHQYEHEHFQLQLLQDDFDCPDQLHFQSLLVPQQPPLGSSSVSSCVGPVSGDGNSRNLSVLLSVAPCNPAQQDQSLANFHWFFAFPQDAAEDADFEAAAAEDAQQGKYKYKAQFPDADDPPKWKWKWKDDDDPDTDTFTWDADPVRIIITIGGHNAQAKIWIFMDIPDPSGGGPPGHIYGHDHDDQCSSVHHYPSNRNYIYFRSPQVCWDQDPPRGIGGRNNSHNNSSVPVSVVSSVSSNSSDNNDPPPPPPAAAEAEEDCPPPFLQSLQLLLLVLLQQQRHHYQADEFEAAPVQLQDTCLVLSLQLLVLSQLQVVLSCQQPNRRDHSVVVVVRYFYAGSHAACVCADPPNQGRLLVSLLVSLPPPDPRAYEYFYAAACSSVLNNLRVCVVPDDPVVSLSSQLRYAYEYLQNNHNSVLVCCVVPVVHAYHHQHFYVVQPSNLQAQLCLLAQCPQVVNDDQFDNVLFAPVNLVPQALVLGSSSVSNDHGPRGHNSRNLSCQLSGAQAQHDPVQLQSFDQSFHWDFDQDQDDRRGPDGRPGTHTYFDWDWDQGPVRDTDTGSSCSNRVCNLASSQVSSLSSCSSHDHNLVGADAKAFDWPDDLEAEDEAQDKDKTARPPTGGPNRFDKWKAKAWRQSSKPWHFDDPPDPRRFDWAPRGDRIIMGTLHPPRTDPPSWTWIKMKMWMWGPDVVIHIGIHIRIYGYDD